Protein 5Z7R (pdb70)

Foldseek 3Di:
DDDDQWDWDQDQQEIEIEGEPVVQLSEDDPSNLVVLLVVLVVLLPDPSHQEYEYAYDDQAHGYAYHDCVVPVPDDDVRLLVQLVSLQVSLQSQLLRLHAYEYLTRHEQEQSRLLSRLSGDAYEYEQHHKYAYQAVVVVHFRRRQLLPSVCVQQNDVVSVVRRVVRDMDTPVVCCVSRSHVYYHHNVCRVVVVVVVVVVSVPDDRLVSSLVSNLCVVLVVDDVVVSVVSSVVSVVVVVVDPRVVVVVVCVVVVVD/DDDDQWDWDDDQQEIEIEGHPVVQQSEAEPVNLVNLLVVLVVQLVDPSRAEYEQAYPDQAHRYAYHDVVRVVPDDPVRLLVVLVSLLVSLLSQLLRLHAYEYLTRAEQEQSSLLSNLSGPAYEYEQRHKYAYQVVVVVDFRRRQLLPSVCVQQNPVVSVVRRVVRDMDTRVVCCVSRVHVYYHHNVCRVVVVVVVSVVSVVDDRLCSSLVSVLCVPLVVDDVVVSVVSVVVSVVVVVVDPSVVVVVVVVVVVVD/DDDDQWDWDDDQQEIEIEGEDVVQQSAAEPSNLVVLLVVLVVLLVDPSHQAYEQAYPDQAHGYAYHDCVVPPPDDPVRLLVVLVSLLVSLLSQLLRLHAYEYLGRHEQEQSRLLSNLSGPAYEYEQRHKYAYQVVVVVDFRRNQLVPRVCVQQNDVVSCVGRVVRDMDTDVVCCVSRVHVYYHHSVCRVVVVVVVRVVSVVADRLLSSLVSVLVVPLVVDDVVVSVVSVVVSVVVCVVDPSVVVVVVVCVVVVD

Radius of gyration: 26.19 Å; Cα contacts (8 Å, |Δi|>4): 1805; chains: 3; bounding box: 70×79×50 Å

InterPro domains:
  IPR001753 Enoyl-CoA hydratase/isomerase-like domain [PF00378] (10-255)
  IPR014748 Enoyl-CoA hydratase, C-terminal [G3DSA:1.10.12.10] (203-261)
  IPR018376 Enoyl-CoA hydratase/isomerase, conserved site [PS00166] (101-121)
  IPR029045 ClpP/crotonase-like domain superfamily [SSF52096] (2-254)

Organism: Clostridium acetobutylicum (strain ATCC 824 / DSM 792 / JCM 1419 / IAM 19013 / LMG 5710 / NBRC 13948 / NRRL B-527 / VKM B-1787 / 2291 / W) (NCBI:txid272562)

B-factor: mean 35.07, std 13.81, range [14.83, 110.27]

Secondary structure (DSSP, 8-state):
---SSEEEEEETTEEEEEE--GGGTT-B-HHHHHHHHHHHHHHHH-TT--EEEEEESTTTEEEE-B-HHHHTT--HHHHHHHHHHHHHHHHHHHH-SS-EEEEE-SEEETHHHHHHHTSSEEEEETT-EEE--GGGGT---SSSHHHHHHHHH-HHHHHHHHHH---EEHHHHHHTTS-S-EE-GGGHHHHHHHHHHHHHHS-HHHHHHHHHHHHHHTTS-HHHHHHHHHHHHHHHTTSHHHHHHHHHHHHHH-/---SSEEEEEETTEEEEEE--TTTTT-B-HHHHHHHHHHHHHHHT-TT--EEEEEESTTTEEE--B-HHHHTT--HHHHHHHHHHHHHHHHHHHH-SS-EEEEE-SEEETHHHHHHTTSSEEEEETT-EEE-GGGGGTS--SSSHHHHHHHHHHHHHHHHHHHH---EEHHHHHHTTSSSEEE-GGGHHHHHHHHHHHHHTS-HHHHHHHHHHHHHHTTS-HHHHHHHHHHHHHHHTTSHHHHHHHHHHHTT--/---SSEEEEEETTEEEEEE--TTTTT-B-HHHHHHHHHHHHHHHH-TT--EEEEEESSSSEEEE-B-SHHHHT--HHHHHHHHHHHHHHHHHHHH-SS-EEEEE-SEEETHHHHHHHTSSEEEEETT-EEE--GGGGTS---SSHHHHHHHHH-HHHHHHHHHH---EEHHHHHHHTS-SEEE-TTTHHHHHHHHHHHHHTS-HHHHHHHHHHHHHHTTS-HHHHHHHHHHHHHHHTTSHHHHHHHHHHHHHH-

GO terms:
  GO:0018812 3-hydroxyacyl-CoA dehydratase activity (F, EXP)

Structure (mmCIF, N/CA/C/O backbone):
data_5Z7R
#
_entry.id   5Z7R
#
_cell.length_a   78.673
_cell.length_b   78.673
_cell.length_c   210.703
_cell.angle_alpha   90.000
_cell.angle_beta   90.000
_cell.angle_gamma   120.000
#
_symmetry.space_group_name_H-M   'P 32 1 2'
#
loop_
_entity.id
_entity.type
_entity.pdbx_description
1 polymer 'Short-chain-enoyl-CoA hydratase'
2 water water
#
loop_
_atom_site.group_PDB
_atom_site.id
_atom_site.type_symbol
_atom_site.label_atom_id
_atom_site.label_alt_id
_atom_site.label_comp_id
_atom_site.label_asym_id
_atom_site.label_entity_id
_atom_site.label_seq_id
_atom_site.pdbx_PDB_ins_code
_atom_site.Cartn_x
_atom_site.Cartn_y
_atom_site.Cartn_z
_atom_site.occupancy
_atom_site.B_iso_or_equiv
_atom_site.auth_seq_id
_atom_site.auth_comp_id
_atom_site.auth_asym_id
_atom_site.auth_atom_id
_atom_site.pdbx_PDB_model_num
ATOM 1 N N . MET A 1 1 ? -36.645 2.549 -28.772 1.00 75.11 1 MET A N 1
ATOM 2 C CA . MET A 1 1 ? -35.189 2.790 -28.534 1.00 74.72 1 MET A CA 1
ATOM 3 C C . MET A 1 1 ? -34.829 2.442 -27.088 1.00 77.58 1 MET A C 1
ATOM 4 O O . MET A 1 1 ? -35.651 2.594 -26.177 1.00 75.26 1 MET A O 1
ATOM 9 N N . GLU A 1 2 ? -33.602 1.968 -26.889 1.00 78.67 2 GLU A N 1
ATOM 10 C CA . GLU A 1 2 ? -33.119 1.596 -25.562 1.00 81.22 2 GLU A CA 1
ATOM 11 C C . GLU A 1 2 ? -31.887 2.461 -25.266 1.00 73.46 2 GLU A C 1
ATOM 12 O O . GLU A 1 2 ? -31.079 2.715 -26.155 1.00 67.32 2 GLU A O 1
ATOM 18 N N . LEU A 1 3 ? -31.766 2.918 -24.018 1.00 68.17 3 LEU A N 1
ATOM 19 C CA . LEU A 1 3 ? -30.950 4.095 -23.678 1.00 62.02 3 LEU A CA 1
ATOM 20 C C . LEU A 1 3 ? -29.742 3.742 -22.855 1.00 57.45 3 LEU A C 1
ATOM 21 O O . LEU A 1 3 ? -29.900 3.111 -21.819 1.00 58.51 3 LEU A O 1
ATOM 26 N N . ASN A 1 4 ? -28.545 4.151 -23.269 1.00 54.33 4 ASN A N 1
ATOM 27 C CA . ASN A 1 4 ? -27.384 3.922 -22.404 1.00 59.35 4 ASN A CA 1
ATOM 28 C C . ASN A 1 4 ? -26.468 5.128 -22.179 1.00 60.80 4 ASN A C 1
ATOM 29 O O . ASN A 1 4 ? -25.332 4.981 -21.734 1.00 59.84 4 ASN A O 1
ATOM 34 N N . ASN A 1 5 ? -26.982 6.326 -22.466 1.00 61.29 5 ASN A N 1
ATOM 35 C CA . ASN A 1 5 ? -26.364 7.595 -22.025 1.00 52.16 5 ASN A CA 1
ATOM 36 C C . ASN A 1 5 ? -27.313 8.439 -21.128 1.00 44.15 5 ASN A C 1
ATOM 37 O O . ASN A 1 5 ? -26.876 9.363 -20.426 1.00 37.32 5 ASN A O 1
ATOM 42 N N . VAL A 1 6 ? -28.594 8.074 -21.118 1.00 41.71 6 VAL A N 1
ATOM 43 C CA . VAL A 1 6 ? -29.650 8.855 -20.486 1.00 40.88 6 VAL A CA 1
ATOM 44 C C . VAL A 1 6 ? -30.657 8.004 -19.728 1.00 41.00 6 VAL A C 1
ATOM 45 O O . VAL A 1 6 ? -31.306 7.150 -20.312 1.00 50.26 6 VAL A O 1
ATOM 49 N N . ILE A 1 7 ? -30.832 8.279 -18.447 1.00 39.41 7 ILE A N 1
ATOM 50 C CA . ILE A 1 7 ? -31.817 7.586 -17.654 1.00 41.21 7 ILE A CA 1
ATOM 51 C C . ILE A 1 7 ? -33.106 8.392 -17.594 1.00 39.82 7 ILE A C 1
ATOM 52 O O . ILE A 1 7 ? -33.057 9.604 -17.457 1.00 43.23 7 ILE A O 1
ATOM 57 N N . LEU A 1 8 ? -34.252 7.731 -17.653 1.00 37.78 8 LEU A N 1
ATOM 58 C CA . LEU A 1 8 ? -35.521 8.418 -17.500 1.00 39.15 8 LEU A CA 1
ATOM 59 C C . LEU A 1 8 ? -36.432 7.777 -16.457 1.00 42.31 8 LEU A C 1
ATOM 60 O O . LEU A 1 8 ? -36.780 6.604 -16.605 1.00 43.16 8 LEU A O 1
ATOM 65 N N . GLU A 1 9 ? -36.872 8.565 -15.461 1.00 43.67 9 GLU A N 1
ATOM 66 C CA . GLU A 1 9 ? -37.680 8.083 -14.327 1.00 43.83 9 GLU A CA 1
ATOM 67 C C . GLU A 1 9 ? -38.891 8.963 -14.067 1.00 47.70 9 GLU A C 1
ATOM 68 O O . GLU A 1 9 ? -38.851 10.146 -14.335 1.00 49.76 9 GLU A O 1
ATOM 74 N N . LYS A 1 10 ? -39.955 8.382 -13.528 1.00 49.63 10 LYS A N 1
ATOM 75 C CA . LYS A 1 10 ? -41.242 9.050 -13.387 1.00 54.80 10 LYS A CA 1
ATOM 76 C C . LYS A 1 10 ? -41.699 8.873 -11.935 1.00 60.87 10 LYS A C 1
ATOM 77 O O . LYS A 1 10 ? -41.947 7.760 -11.484 1.00 68.71 10 LYS A O 1
ATOM 83 N N . GLU A 1 11 ? -41.817 9.980 -11.214 1.00 64.22 11 GLU A N 1
ATOM 84 C CA . GLU A 1 11 ? -42.119 9.998 -9.786 1.00 63.89 11 GLU A CA 1
ATOM 85 C C . GLU A 1 11 ? -43.450 10.725 -9.575 1.00 61.66 11 GLU A C 1
ATOM 86 O O . GLU A 1 11 ? -43.487 11.933 -9.350 1.00 57.15 11 GLU A O 1
ATOM 92 N N . GLY A 1 12 ? -44.546 9.981 -9.668 1.00 63.70 12 GLY A N 1
ATOM 93 C CA . GLY A 1 12 ? -45.880 10.568 -9.578 1.00 64.63 12 GLY A CA 1
ATOM 94 C C . GLY A 1 12 ? -46.208 11.350 -10.841 1.00 65.89 12 GLY A C 1
ATOM 95 O O . GLY A 1 12 ? -46.701 10.787 -11.831 1.00 72.01 12 GLY A O 1
ATOM 96 N N . LYS A 1 13 ? -45.935 12.649 -10.822 1.00 56.58 13 LYS A N 1
ATOM 97 C CA . LYS A 1 13 ? -46.193 13.474 -11.991 1.00 53.89 13 LYS A CA 1
ATOM 98 C C . LYS A 1 13 ? -44.941 14.203 -12.485 1.00 47.01 13 LYS A C 1
ATOM 99 O O . LYS A 1 13 ? -45.035 15.068 -13.367 1.00 47.08 13 LYS A O 1
ATOM 105 N N . VAL A 1 14 ? -43.767 13.839 -11.972 1.00 40.36 14 VAL A N 1
ATOM 106 C CA . VAL A 1 14 ? -42.541 14.474 -12.456 1.00 42.83 14 VAL A CA 1
ATOM 107 C C . VAL A 1 14 ? -41.536 13.480 -13.008 1.00 43.56 14 VAL A C 1
ATOM 108 O O . VAL A 1 14 ? -41.302 12.440 -12.431 1.00 48.65 14 VAL A O 1
ATOM 112 N N . ALA A 1 15 ? -40.914 13.824 -14.121 1.00 40.56 15 ALA A N 1
ATOM 113 C CA . ALA A 1 15 ? -39.901 12.976 -14.683 1.00 38.34 15 ALA A CA 1
ATOM 114 C C . ALA A 1 15 ? -38.546 13.575 -14.457 1.00 38.24 15 ALA A C 1
ATOM 115 O O . ALA A 1 15 ? -38.340 14.761 -14.709 1.00 46.11 15 ALA A O 1
ATOM 117 N N . VAL A 1 16 ? -37.613 12.745 -14.009 1.00 35.09 16 VAL A N 1
ATOM 118 C CA . VAL A 1 16 ? -36.244 13.129 -13.851 1.00 32.12 16 VAL A CA 1
ATOM 119 C C . VAL A 1 16 ? -35.452 12.516 -14.985 1.00 31.94 16 VAL A C 1
ATOM 120 O O . VAL A 1 16 ? -35.538 11.320 -15.254 1.00 38.86 16 VAL A O 1
ATOM 124 N N . VAL A 1 17 ? -34.675 13.336 -15.649 1.00 30.74 17 VAL A N 1
ATOM 125 C CA . VAL A 1 17 ? -33.901 12.885 -16.764 1.00 29.12 17 VAL A CA 1
ATOM 126 C C . VAL A 1 17 ? -32.508 13.158 -16.332 1.00 30.33 17 VAL A C 1
ATOM 127 O O . VAL A 1 17 ? -32.206 14.257 -15.880 1.00 35.15 17 VAL A O 1
ATOM 131 N N . THR A 1 18 ? -31.656 12.159 -16.442 1.00 31.35 18 THR A N 1
ATOM 132 C CA . THR A 1 18 ? -30.298 12.278 -15.940 1.00 33.37 18 THR A CA 1
ATOM 133 C C . THR A 1 18 ? -29.385 11.863 -17.031 1.00 33.45 18 THR A C 1
ATOM 134 O O . THR A 1 18 ? -29.480 10.736 -17.521 1.00 39.05 18 THR A O 1
ATOM 138 N N . ILE A 1 19 ? -28.491 12.745 -17.421 1.00 33.99 19 ILE A N 1
ATOM 139 C CA . ILE A 1 19 ? -27.468 12.344 -18.362 1.00 39.69 19 ILE A CA 1
ATOM 140 C C . ILE A 1 19 ? -26.392 11.637 -17.568 1.00 42.35 19 ILE A C 1
ATOM 141 O O . ILE A 1 19 ? -25.910 12.163 -16.565 1.00 37.74 19 ILE A O 1
ATOM 146 N N . ASN A 1 20 ? -26.017 10.453 -18.056 1.00 46.54 20 ASN A N 1
ATOM 147 C CA . ASN A 1 20 ? -25.214 9.506 -17.301 1.00 45.84 20 ASN A CA 1
ATOM 148 C C . ASN A 1 20 ? -24.062 8.947 -18.129 1.00 43.60 20 ASN A C 1
ATOM 149 O O . ASN A 1 20 ? -24.154 7.838 -18.627 1.00 48.86 20 ASN A O 1
ATOM 154 N N . ARG A 1 21 ? -23.006 9.740 -18.309 1.00 42.41 21 ARG A N 1
ATOM 155 C CA . ARG A 1 21 ? -21.726 9.260 -18.862 1.00 42.13 21 ARG A CA 1
ATOM 156 C C . ARG A 1 21 ? -20.623 9.636 -17.892 1.00 42.81 21 ARG A C 1
ATOM 157 O O . ARG A 1 21 ? -19.782 10.482 -18.206 1.00 37.43 21 ARG A O 1
ATOM 165 N N . PRO A 1 22 ? -20.613 8.966 -16.715 1.00 50.69 22 PRO A N 1
ATOM 166 C CA . PRO A 1 22 ? -19.797 9.302 -15.543 1.00 54.42 22 PRO A CA 1
ATOM 167 C C . PRO A 1 22 ? -18.347 9.502 -15.880 1.00 54.74 22 PRO A C 1
ATOM 168 O O . PRO A 1 22 ? -17.739 10.464 -15.412 1.00 52.11 22 PRO A O 1
ATOM 172 N N . LYS A 1 23 ? -17.813 8.610 -16.707 1.00 56.64 23 LYS A N 1
ATOM 173 C CA . LYS A 1 23 ? -16.417 8.679 -17.105 1.00 56.85 23 LYS A CA 1
ATOM 174 C C . LYS A 1 23 ? -16.152 9.794 -18.112 1.00 52.70 23 LYS A C 1
ATOM 175 O O . LYS A 1 23 ? -15.023 10.279 -18.215 1.00 52.97 23 LYS A O 1
ATOM 181 N N . ALA A 1 24 ? -17.184 10.207 -18.850 1.00 48.42 24 ALA A N 1
ATOM 182 C CA . ALA A 1 24 ? -17.045 11.296 -19.817 1.00 46.55 24 ALA A CA 1
ATOM 183 C C . ALA A 1 24 ? -17.496 12.639 -19.231 1.00 45.81 24 ALA A C 1
ATOM 184 O O . ALA A 1 24 ? -17.554 13.640 -19.943 1.00 42.55 24 ALA A O 1
ATOM 186 N N . LEU A 1 25 ? -17.808 12.663 -17.940 1.00 43.33 25 LEU A N 1
ATOM 187 C CA . LEU A 1 25 ? -18.231 13.881 -17.290 1.00 45.46 25 LEU A CA 1
ATOM 188 C C . LEU A 1 25 ? -19.586 14.305 -17.849 1.00 44.41 25 LEU A C 1
ATOM 189 O O . LEU A 1 25 ? -19.859 15.494 -17.997 1.00 40.03 25 LEU A O 1
ATOM 194 N N . ASN A 1 26 ? -20.421 13.311 -18.149 1.00 43.79 26 ASN A N 1
ATOM 195 C CA . ASN A 1 26 ? -21.706 13.509 -18.803 1.00 42.50 26 ASN A CA 1
ATOM 196 C C . ASN A 1 26 ? -21.713 14.321 -20.114 1.00 44.68 26 ASN A C 1
ATOM 197 O O . ASN A 1 26 ? -22.755 14.921 -20.473 1.00 37.58 26 ASN A O 1
ATOM 202 N N . ALA A 1 27 ? -20.589 14.296 -20.845 1.00 44.77 27 ALA A N 1
ATOM 203 C CA . ALA A 1 27 ? -20.478 15.049 -22.111 1.00 48.08 27 ALA A CA 1
ATOM 204 C C . ALA A 1 27 ? -21.475 14.593 -23.170 1.00 47.28 27 ALA A C 1
ATOM 205 O O . ALA A 1 27 ? -21.965 13.442 -23.163 1.00 43.88 27 ALA A O 1
ATOM 207 N N . LEU A 1 28 ? -21.786 15.533 -24.059 1.00 47.16 28 LEU A N 1
ATOM 208 C CA . LEU A 1 28 ? -22.738 15.304 -25.138 1.00 49.71 28 LEU A CA 1
ATOM 209 C C . LEU A 1 28 ? -22.032 14.854 -26.398 1.00 48.85 28 LEU A C 1
ATOM 210 O O . LEU A 1 28 ? -21.058 15.466 -26.830 1.00 51.63 28 LEU A O 1
ATOM 215 N N . ASN A 1 29 ? -22.530 13.770 -26.970 1.00 47.17 29 ASN A N 1
ATOM 216 C CA . ASN A 1 29 ? -22.134 13.338 -28.302 1.00 45.83 29 ASN A CA 1
ATOM 217 C C . ASN A 1 29 ? -23.416 13.043 -29.042 1.00 42.55 29 ASN A C 1
ATOM 218 O O . ASN A 1 29 ? -24.507 13.154 -28.444 1.00 39.06 29 ASN A O 1
ATOM 223 N N . SER A 1 30 ? -23.297 12.677 -30.323 1.00 42.77 30 SER A N 1
ATOM 224 C CA . SER A 1 30 ? -24.477 12.456 -31.183 1.00 41.32 30 SER A CA 1
ATOM 225 C C . SER A 1 30 ? -25.460 11.421 -30.599 1.00 42.47 30 SER A C 1
ATOM 226 O O . SER A 1 30 ? -26.686 11.653 -30.623 1.00 42.55 30 SER A O 1
ATOM 229 N N . ASP A 1 31 ? -24.941 10.307 -30.055 1.00 39.12 31 ASP A N 1
ATOM 230 C CA . ASP A 1 31 ? -25.827 9.273 -29.493 1.00 40.76 31 ASP A CA 1
ATOM 231 C C . ASP A 1 31 ? -26.614 9.857 -28.331 1.00 38.24 31 ASP A C 1
ATOM 232 O O . ASP A 1 31 ? -27.797 9.535 -28.148 1.00 38.12 31 ASP A O 1
ATOM 237 N N . THR A 1 32 ? -25.954 10.708 -27.541 1.00 36.46 32 THR A N 1
ATOM 238 C CA . THR A 1 32 ? -26.595 11.342 -26.386 1.00 34.13 32 THR A CA 1
ATOM 239 C C . THR A 1 32 ? -27.696 12.310 -26.832 1.00 32.64 32 THR A C 1
ATOM 240 O O . THR A 1 32 ? -28.840 12.247 -26.341 1.00 33.21 32 THR A O 1
ATOM 244 N N . LEU A 1 33 ? -27.378 13.169 -27.793 1.00 33.55 33 LEU A N 1
ATOM 245 C CA . LEU A 1 33 ? -28.374 14.084 -28.328 1.00 33.56 33 LEU A CA 1
ATOM 246 C C . LEU A 1 33 ? -29.558 13.325 -28.893 1.00 37.01 33 LEU A C 1
ATOM 247 O O . LEU A 1 33 ? -30.735 13.683 -28.667 1.00 35.66 33 LEU A O 1
ATOM 252 N N . LYS A 1 34 ? -29.247 12.254 -29.619 1.00 44.07 34 LYS A N 1
ATOM 253 C CA . LYS A 1 34 ? -30.278 11.408 -30.212 1.00 46.56 34 LYS A CA 1
ATOM 254 C C . LYS A 1 34 ? -31.194 10.809 -29.143 1.00 41.71 34 LYS A C 1
ATOM 255 O O . LYS A 1 34 ? -32.417 10.901 -29.234 1.00 35.34 34 LYS A O 1
ATOM 261 N N . GLU A 1 35 ? -30.595 10.218 -28.113 1.00 41.23 35 GLU A N 1
ATOM 262 C CA . GLU A 1 35 ? -31.372 9.669 -27.004 1.00 42.21 35 GLU A CA 1
ATOM 263 C C . GLU A 1 35 ? -32.195 10.763 -26.280 1.00 39.16 35 GLU A C 1
ATOM 264 O O . GLU A 1 35 ? -33.327 10.524 -25.833 1.00 33.38 35 GLU A O 1
ATOM 270 N N . MET A 1 36 ? -31.636 11.972 -26.192 1.00 38.72 36 MET A N 1
ATOM 271 C CA . MET A 1 36 ? -32.305 13.084 -25.504 1.00 37.27 36 MET A CA 1
ATOM 272 C C . MET A 1 36 ? -33.593 13.418 -26.235 1.00 35.67 36 MET A C 1
ATOM 273 O O . MET A 1 36 ? -34.674 13.557 -25.633 1.00 35.01 36 MET A O 1
ATOM 278 N N . ASP A 1 37 ? -33.477 13.473 -27.550 1.00 34.77 37 ASP A N 1
ATOM 279 C CA . ASP A 1 37 ? -34.616 13.762 -28.411 1.00 35.88 37 ASP A CA 1
ATOM 280 C C . ASP A 1 37 ? -35.689 12.691 -28.266 1.00 36.95 37 ASP A C 1
ATOM 281 O O . ASP A 1 37 ? -36.908 12.979 -28.171 1.00 35.88 37 ASP A O 1
ATOM 286 N N . TYR A 1 38 ? -35.232 11.446 -28.185 1.00 36.69 38 TYR A N 1
ATOM 287 C CA . TYR A 1 38 ? -36.136 10.348 -27.954 1.00 36.72 38 TYR A CA 1
ATOM 288 C C . TYR A 1 38 ? -36.828 10.509 -26.586 1.00 38.30 38 TYR A C 1
ATOM 289 O O . TYR A 1 38 ? -38.081 10.353 -26.486 1.00 36.62 38 TYR A O 1
ATOM 298 N N . VAL A 1 39 ? -36.064 10.847 -25.534 1.00 37.58 39 VAL A N 1
ATOM 299 C CA . VAL A 1 39 ? -36.715 10.894 -24.209 1.00 36.28 39 VAL A CA 1
ATOM 300 C C . VAL A 1 39 ? -37.610 12.100 -24.173 1.00 33.19 39 VAL A C 1
ATOM 301 O O . VAL A 1 39 ? -38.708 12.024 -23.605 1.00 32.92 39 VAL A O 1
ATOM 305 N N . ILE A 1 40 ? -37.186 13.196 -24.814 1.00 29.80 40 ILE A N 1
ATOM 306 C CA . ILE A 1 40 ? -38.059 14.357 -24.867 1.00 30.17 40 ILE A CA 1
ATOM 307 C C . ILE A 1 40 ? -39.366 13.940 -25.518 1.00 29.90 40 ILE A C 1
ATOM 308 O O . ILE A 1 40 ? -40.441 14.176 -24.950 1.00 33.22 40 ILE A O 1
ATOM 313 N N . GLY A 1 41 ? -39.288 13.265 -26.664 1.00 30.43 41 GLY A N 1
ATOM 314 C CA . GLY A 1 41 ? -40.510 12.811 -27.344 1.00 32.26 41 GLY A CA 1
ATOM 315 C C . GLY A 1 41 ? -41.333 11.866 -26.488 1.00 34.10 41 GLY A C 1
ATOM 316 O O . GLY A 1 41 ? -42.595 11.893 -26.496 1.00 34.92 41 GLY A O 1
ATOM 317 N N . GLU A 1 42 ? -40.624 11.020 -25.750 1.00 33.29 42 GLU A N 1
ATOM 318 C CA . GLU A 1 42 ? -41.267 10.163 -24.743 1.00 36.41 42 GLU A CA 1
ATOM 319 C C . GLU A 1 42 ? -41.987 10.991 -23.675 1.00 35.22 42 GLU A C 1
ATOM 320 O O . GLU A 1 42 ? -43.125 10.702 -23.342 1.00 35.04 42 GLU A O 1
ATOM 326 N N . ILE A 1 43 ? -41.363 12.048 -23.152 1.00 35.46 43 ILE A N 1
ATOM 327 C CA . ILE A 1 43 ? -42.065 12.873 -22.144 1.00 34.66 43 ILE A CA 1
ATOM 328 C C . ILE A 1 43 ? -43.220 13.624 -22.792 1.00 35.84 43 ILE A C 1
ATOM 329 O O . ILE A 1 43 ? -44.285 13.801 -22.183 1.00 31.41 43 ILE A O 1
ATOM 334 N N . GLU A 1 44 ? -43.021 14.033 -24.044 1.00 39.23 44 GLU A N 1
ATOM 335 C CA . GLU A 1 44 ? -44.088 14.697 -24.783 1.00 42.75 44 GLU A CA 1
ATOM 336 C C . GLU A 1 44 ? -45.399 13.907 -24.747 1.00 44.02 44 GLU A C 1
ATOM 337 O O . GLU A 1 44 ? -46.444 14.483 -24.486 1.00 43.64 44 GLU A O 1
ATOM 343 N N . ASN A 1 45 ? -45.350 12.593 -24.974 1.00 49.01 45 ASN A N 1
ATOM 344 C CA . ASN A 1 45 ? -46.595 11.792 -25.050 1.00 49.37 45 ASN A CA 1
ATOM 345 C C . ASN A 1 45 ? -47.146 11.362 -23.700 1.00 46.12 45 ASN A C 1
ATOM 346 O O . ASN A 1 45 ? -48.299 10.931 -23.629 1.00 44.69 45 ASN A O 1
ATOM 351 N N . ASP A 1 46 ? -46.351 11.507 -22.636 1.00 43.40 46 ASP A N 1
ATOM 352 C CA . ASP A 1 46 ? -46.785 11.095 -21.301 1.00 41.91 46 ASP A CA 1
ATOM 353 C C . ASP A 1 46 ? -47.475 12.199 -20.508 1.00 42.63 46 ASP A C 1
ATOM 354 O O . ASP A 1 46 ? -46.828 13.020 -19.864 1.00 41.97 46 ASP A O 1
ATOM 359 N N . SER A 1 47 ? -48.802 12.185 -20.519 1.00 44.76 47 SER A N 1
ATOM 360 C CA . SER A 1 47 ? -49.575 13.236 -19.888 1.00 46.49 47 SER A CA 1
ATOM 361 C C . SER A 1 47 ? -49.626 13.096 -18.361 1.00 48.86 47 SER A C 1
ATOM 362 O O . SER A 1 47 ? -50.089 14.009 -17.676 1.00 47.12 47 SER A O 1
ATOM 365 N N . GLU A 1 48 ? -49.131 11.976 -17.827 1.00 51.01 48 GLU A N 1
ATOM 366 C CA . GLU A 1 48 ? -48.936 11.858 -16.384 1.00 53.28 48 GLU A CA 1
ATOM 367 C C . GLU A 1 48 ? -47.726 12.679 -15.926 1.00 52.40 48 GLU A C 1
ATOM 368 O O . GLU A 1 48 ? -47.659 13.088 -14.765 1.00 59.41 48 GLU A O 1
ATOM 374 N N . VAL A 1 49 ? -46.786 12.922 -16.841 1.00 47.17 49 VAL A N 1
ATOM 375 C CA . VAL A 1 49 ? -45.642 13.818 -16.602 1.00 42.55 49 VAL A CA 1
ATOM 376 C C . VAL A 1 49 ? -46.013 15.282 -16.802 1.00 39.99 49 VAL A C 1
ATOM 377 O O . VAL A 1 49 ? -46.355 15.691 -17.909 1.00 38.04 49 VAL A O 1
ATOM 381 N N . LEU A 1 50 ? -45.960 16.061 -15.727 1.00 39.25 50 LEU A N 1
ATOM 382 C CA . LEU A 1 50 ? -46.315 17.482 -15.774 1.00 36.17 50 LEU A CA 1
ATOM 383 C C . LEU A 1 50 ? -45.123 18.376 -15.440 1.00 33.64 50 LEU A C 1
ATOM 384 O O . LEU A 1 50 ? -45.258 19.588 -15.412 1.00 34.86 50 LEU A O 1
ATOM 389 N N . ALA A 1 51 ? -43.972 17.797 -15.147 1.00 29.01 51 ALA A N 1
ATOM 390 C CA . ALA A 1 51 ? -42.774 18.590 -15.050 1.00 29.55 51 ALA A CA 1
ATOM 391 C C . ALA A 1 51 ? -41.559 17.706 -15.229 1.00 28.75 51 ALA A C 1
ATOM 392 O O . ALA A 1 51 ? -41.648 16.478 -15.154 1.00 34.05 51 ALA A O 1
ATOM 394 N N . VAL A 1 52 ? -40.432 18.327 -15.520 1.00 25.50 52 VAL A N 1
ATOM 395 C CA . VAL A 1 52 ? -39.220 17.604 -15.815 1.00 26.78 52 VAL A CA 1
ATOM 396 C C . VAL A 1 52 ? -38.071 18.228 -15.055 1.00 28.74 52 VAL A C 1
ATOM 397 O O . VAL A 1 52 ? -38.009 19.450 -14.919 1.00 33.26 52 VAL A O 1
ATOM 401 N N . ILE A 1 53 ? -37.168 17.388 -14.573 1.00 29.35 53 ILE A N 1
ATOM 402 C CA . ILE A 1 53 ? -35.958 17.817 -13.971 1.00 30.34 53 ILE A CA 1
ATOM 403 C C . ILE A 1 53 ? -34.858 17.173 -14.753 1.00 31.13 53 ILE A C 1
ATOM 404 O O . ILE A 1 53 ? -34.847 15.981 -14.980 1.00 34.17 53 ILE A O 1
ATOM 409 N N . LEU A 1 54 ? -33.901 17.981 -15.128 1.00 32.04 54 LEU A N 1
ATOM 410 C CA . LEU A 1 54 ? -32.804 17.515 -15.879 1.00 30.76 54 LEU A CA 1
ATOM 411 C C . LEU A 1 54 ? -31.660 17.638 -14.992 1.00 32.38 54 LEU A C 1
ATOM 412 O O . LEU A 1 54 ? -31.420 18.712 -14.452 1.00 37.91 54 LEU A O 1
ATOM 417 N N . THR A 1 55 ? -30.889 16.583 -14.880 1.00 32.49 55 THR A N 1
ATOM 418 C CA . THR A 1 55 ? -29.602 16.727 -14.226 1.00 35.94 55 THR A CA 1
ATOM 419 C C . THR A 1 55 ? -28.596 15.782 -14.828 1.00 36.76 55 THR A C 1
ATOM 420 O O . THR A 1 55 ? -28.919 15.010 -15.717 1.00 33.59 55 THR A O 1
ATOM 424 N N . GLY A 1 56 ? -27.368 15.912 -14.359 1.00 38.18 56 GLY A N 1
ATOM 425 C CA . GLY A 1 56 ? -26.291 14.979 -14.662 1.00 41.65 56 GLY A CA 1
ATOM 426 C C . GLY A 1 56 ? -26.107 13.965 -13.536 1.00 42.67 56 GLY A C 1
ATOM 427 O O . GLY A 1 56 ? -26.827 13.996 -12.541 1.00 40.74 56 GLY A O 1
ATOM 428 N N . ALA A 1 57 ? -25.144 13.068 -13.708 1.00 43.95 57 ALA A N 1
ATOM 429 C CA . ALA A 1 57 ? -24.883 11.987 -12.757 1.00 43.30 57 ALA A CA 1
ATOM 430 C C . ALA A 1 57 ? -23.568 12.177 -12.015 1.00 40.56 57 ALA A C 1
ATOM 431 O O . ALA A 1 57 ? -22.587 12.750 -12.536 1.00 35.32 57 ALA A O 1
ATOM 433 N N . GLY A 1 58 ? -23.561 11.668 -10.787 1.00 38.69 58 GLY A N 1
ATOM 434 C CA . GLY A 1 58 ? -22.410 11.828 -9.930 1.00 38.80 58 GLY A CA 1
ATOM 435 C C . GLY A 1 58 ? -22.408 13.233 -9.394 1.00 39.96 58 GLY A C 1
ATOM 436 O O . GLY A 1 58 ? -23.417 13.990 -9.516 1.00 35.42 58 GLY A O 1
ATOM 437 N N . GLU A 1 59 ? -21.267 13.570 -8.812 1.00 40.13 59 GLU A N 1
ATOM 438 C CA . GLU A 1 59 ? -21.099 14.789 -8.037 1.00 45.19 59 GLU A CA 1
ATOM 439 C C . GLU A 1 59 ? -20.066 15.703 -8.657 1.00 44.83 59 GLU A C 1
ATOM 440 O O . GLU A 1 59 ? -19.786 16.755 -8.098 1.00 50.15 59 GLU A O 1
ATOM 446 N N . LYS A 1 60 ? -19.457 15.327 -9.774 1.00 45.51 60 LYS A N 1
ATOM 447 C CA . LYS A 1 60 ? -18.544 16.254 -10.399 1.00 43.12 60 LYS A CA 1
ATOM 448 C C . LYS A 1 60 ? -19.219 17.084 -11.523 1.00 43.61 60 LYS A C 1
ATOM 449 O O . LYS A 1 60 ? -18.898 18.280 -11.692 1.00 41.31 60 LYS A O 1
ATOM 455 N N . SER A 1 61 ? -20.139 16.482 -12.285 1.00 40.89 61 SER A N 1
ATOM 456 C CA . SER A 1 61 ? -20.603 17.107 -13.560 1.00 41.94 61 SER A CA 1
ATOM 457 C C . SER A 1 61 ? -22.074 17.122 -13.803 1.00 38.18 61 SER A C 1
ATOM 458 O O . SER A 1 61 ? -22.772 16.123 -13.579 1.00 33.86 61 SER A O 1
ATOM 461 N N . PHE A 1 62 ? -22.523 18.266 -14.311 1.00 38.38 62 PHE A N 1
ATOM 462 C CA . PHE A 1 62 ? -23.817 18.354 -14.955 1.00 35.71 62 PHE A CA 1
ATOM 463 C C . PHE A 1 62 ? -23.642 17.765 -16.367 1.00 35.89 62 PHE A C 1
ATOM 464 O O . PHE A 1 62 ? -24.080 16.657 -16.622 1.00 38.17 62 PHE A O 1
ATOM 472 N N . VAL A 1 63 ? -23.090 18.562 -17.253 1.00 34.07 63 VAL A N 1
ATOM 473 C CA . VAL A 1 63 ? -22.646 18.113 -18.535 1.00 31.48 63 VAL A CA 1
ATOM 474 C C . VAL A 1 63 ? -21.376 18.886 -18.826 1.00 31.05 63 VAL A C 1
ATOM 475 O O . VAL A 1 63 ? -21.400 20.084 -18.921 1.00 29.81 63 VAL A O 1
ATOM 479 N N . ALA A 1 64 ? -20.263 18.201 -18.950 1.00 32.84 64 ALA A N 1
ATOM 480 C CA . ALA A 1 64 ? -19.029 18.852 -19.318 1.00 40.26 64 ALA A CA 1
ATOM 481 C C . ALA A 1 64 ? -18.777 18.817 -20.814 1.00 41.53 64 ALA A C 1
ATOM 482 O O . ALA A 1 64 ? -18.070 17.966 -21.302 1.00 44.00 64 ALA A O 1
ATOM 484 N N . GLY A 1 65 ? -19.343 19.745 -21.547 1.00 42.24 65 GLY A N 1
ATOM 485 C CA . GLY A 1 65 ? -19.042 19.875 -22.953 1.00 41.99 65 GLY A CA 1
ATOM 486 C C . GLY A 1 65 ? -19.606 18.867 -23.930 1.00 41.43 65 GLY A C 1
ATOM 487 O O . GLY A 1 65 ? -20.547 18.160 -23.649 1.00 38.49 65 GLY A O 1
ATOM 488 N N . ALA A 1 66 ? -19.000 18.831 -25.103 1.00 42.90 66 ALA A N 1
ATOM 489 C CA . ALA A 1 66 ? -19.367 17.862 -26.114 1.00 47.20 66 ALA A CA 1
ATOM 490 C C . ALA A 1 66 ? -18.099 17.203 -26.635 1.00 46.37 66 ALA A C 1
ATOM 491 O O . ALA A 1 66 ? -17.008 17.789 -26.548 1.00 48.46 66 ALA A O 1
ATOM 493 N N . ASP A 1 67 ? -18.259 15.982 -27.144 1.00 45.63 67 ASP A N 1
ATOM 494 C CA . ASP A 1 67 ? -17.156 15.176 -27.686 1.00 44.87 67 ASP A CA 1
ATOM 495 C C . ASP A 1 67 ? -16.489 15.865 -28.888 1.00 43.25 67 ASP A C 1
ATOM 496 O O . ASP A 1 67 ? -17.072 16.001 -29.968 1.00 42.81 67 ASP A O 1
ATOM 501 N N . ILE A 1 68 ? -15.255 16.293 -28.679 1.00 44.47 68 ILE A N 1
ATOM 502 C CA . ILE A 1 68 ? -14.469 16.980 -29.697 1.00 46.14 68 ILE A CA 1
ATOM 503 C C . ILE A 1 68 ? -13.921 16.037 -30.779 1.00 46.81 68 ILE A C 1
ATOM 504 O O . ILE A 1 68 ? -13.488 16.501 -31.834 1.00 43.92 68 ILE A O 1
ATOM 509 N N . SER A 1 69 ? -13.933 14.729 -30.518 1.00 46.99 69 SER A N 1
ATOM 510 C CA . SER A 1 69 ? -13.508 13.738 -31.512 1.00 46.31 69 SER A CA 1
ATOM 511 C C . SER A 1 69 ? -14.482 13.672 -32.653 1.00 44.78 69 SER A C 1
ATOM 512 O O . SER A 1 69 ? -14.065 13.471 -33.797 1.00 40.66 69 SER A O 1
ATOM 515 N N . GLU A 1 70 ? -15.773 13.821 -32.354 1.00 41.34 70 GLU A N 1
ATOM 516 C CA . GLU A 1 70 ? -16.751 13.738 -33.409 1.00 46.28 70 GLU A CA 1
ATOM 517 C C . GLU A 1 70 ? -16.611 14.954 -34.298 1.00 48.13 70 GLU A C 1
ATOM 518 O O . GLU A 1 70 ? -16.946 14.891 -35.472 1.00 51.65 70 GLU A O 1
ATOM 524 N N . MET A 1 71 ? -16.061 16.038 -33.748 1.00 50.93 71 MET A N 1
ATOM 525 C CA . MET A 1 71 ? -16.056 17.362 -34.405 1.00 50.13 71 MET A CA 1
ATOM 526 C C . MET A 1 71 ? -14.801 17.729 -35.189 1.00 47.69 71 MET A C 1
ATOM 527 O O . MET A 1 71 ? -14.897 18.453 -36.193 1.00 46.60 71 MET A O 1
ATOM 532 N N . LYS A 1 72 ? -13.643 17.247 -34.738 1.00 43.95 72 LYS A N 1
ATOM 533 C CA . LYS A 1 72 ? -12.347 17.711 -35.228 1.00 47.75 72 LYS A CA 1
ATOM 534 C C . LYS A 1 72 ? -12.153 17.762 -36.744 1.00 50.76 72 LYS A C 1
ATOM 535 O O . LYS A 1 72 ? -11.372 18.601 -37.250 1.00 55.23 72 LYS A O 1
ATOM 541 N N . GLU A 1 73 ? -12.796 16.839 -37.461 1.00 47.13 73 GLU A N 1
ATOM 542 C CA . GLU A 1 73 ? -12.557 16.691 -38.895 1.00 45.69 73 GLU A CA 1
ATOM 543 C C . GLU A 1 73 ? -13.744 17.137 -39.706 1.00 43.20 73 GLU A C 1
ATOM 544 O O . GLU A 1 73 ? -13.725 17.028 -40.935 1.00 42.93 73 GLU A O 1
ATOM 550 N N . MET A 1 74 ? -14.772 17.646 -39.043 1.00 38.01 74 MET A N 1
ATOM 551 C CA . MET A 1 74 ? -15.919 18.171 -39.768 1.00 39.53 74 MET A CA 1
ATOM 552 C C . MET A 1 74 ? -15.535 19.339 -40.651 1.00 38.58 74 MET A C 1
ATOM 553 O O . MET A 1 74 ? -14.587 20.086 -40.373 1.00 38.09 74 MET A O 1
ATOM 558 N N . ASN A 1 75 ? -16.239 19.475 -41.750 1.00 37.71 75 ASN A N 1
ATOM 559 C CA . ASN A 1 75 ? -16.014 20.631 -42.586 1.00 41.60 75 ASN A CA 1
ATOM 560 C C . ASN A 1 75 ? -17.220 21.560 -42.480 1.00 40.07 75 ASN A C 1
ATOM 561 O O . ASN A 1 75 ? -18.198 21.246 -41.795 1.00 35.88 75 ASN A O 1
ATOM 566 N N . THR A 1 76 ? -17.137 22.668 -43.209 1.00 40.10 76 THR A N 1
ATOM 567 C CA . THR A 1 76 ? -18.101 23.748 -43.146 1.00 39.96 76 THR A CA 1
ATOM 568 C C . THR A 1 76 ? -19.528 23.250 -43.197 1.00 39.62 76 THR A C 1
ATOM 569 O O . THR A 1 76 ? -20.314 23.556 -42.304 1.00 39.68 76 THR A O 1
ATOM 573 N N . ILE A 1 77 ? -19.856 22.439 -44.187 1.00 37.42 77 ILE A N 1
ATOM 574 C CA . ILE A 1 77 ? -21.227 21.957 -44.348 1.00 41.31 77 ILE A CA 1
ATOM 575 C C . ILE A 1 77 ? -21.680 20.922 -43.289 1.00 38.59 77 ILE A C 1
ATOM 576 O O . ILE A 1 77 ? -22.866 20.781 -42.977 1.00 41.01 77 ILE A O 1
ATOM 581 N N . GLU A 1 78 ? -20.736 20.175 -42.774 1.00 33.90 78 GLU A N 1
ATOM 582 C CA . GLU A 1 78 ? -21.030 19.221 -41.772 1.00 33.76 78 GLU A CA 1
ATOM 583 C C . GLU A 1 78 ? -21.114 19.939 -40.400 1.00 32.35 78 GLU A C 1
ATOM 584 O O . GLU A 1 78 ? -22.027 19.658 -39.611 1.00 28.72 78 GLU A O 1
ATOM 590 N N . GLY A 1 79 ? -20.176 20.862 -40.135 1.00 29.90 79 GLY A N 1
ATOM 591 C CA . GLY A 1 79 ? -20.258 21.743 -38.969 1.00 31.31 79 GLY A CA 1
ATOM 592 C C . GLY A 1 79 ? -21.676 22.278 -38.855 1.00 31.67 79 GLY A C 1
ATOM 593 O O . GLY A 1 79 ? -22.427 22.001 -37.900 1.00 33.35 79 GLY A O 1
ATOM 594 N N . ARG A 1 80 ? -22.060 23.007 -39.878 1.00 32.48 80 ARG A N 1
ATOM 595 C CA . ARG A 1 80 ? -23.396 23.565 -39.951 1.00 32.37 80 ARG A CA 1
ATOM 596 C C . ARG A 1 80 ? -24.445 22.536 -39.558 1.00 32.42 80 ARG A C 1
ATOM 597 O O . ARG A 1 80 ? -25.254 22.835 -38.703 1.00 32.31 80 ARG A O 1
ATOM 605 N N . LYS A 1 81 ? -24.399 21.325 -40.129 1.00 35.27 81 LYS A N 1
ATOM 606 C CA . LYS A 1 81 ? -25.448 20.323 -39.889 1.00 36.31 81 LYS A CA 1
ATOM 607 C C . LYS A 1 81 ? -25.453 19.918 -38.430 1.00 35.02 81 LYS A C 1
ATOM 608 O O . LYS A 1 81 ? -26.510 19.806 -37.833 1.00 35.33 81 LYS A O 1
ATOM 614 N N . PHE A 1 82 ? -24.272 19.686 -37.867 1.00 35.42 82 PHE A N 1
ATOM 615 C CA . PHE A 1 82 ? -24.138 19.397 -36.442 1.00 36.46 82 PHE A CA 1
ATOM 616 C C . PHE A 1 82 ? -24.868 20.476 -35.607 1.00 33.09 82 PHE A C 1
ATOM 617 O O . PHE A 1 82 ? -25.809 20.165 -34.839 1.00 30.65 82 PHE A O 1
ATOM 625 N N . GLY A 1 83 ? -24.477 21.736 -35.817 1.00 28.29 83 GLY A N 1
ATOM 626 C CA . GLY A 1 83 ? -25.105 22.876 -35.138 1.00 25.52 83 GLY A CA 1
ATOM 627 C C . GLY A 1 83 ? -26.604 22.838 -35.176 1.00 25.46 83 GLY A C 1
ATOM 628 O O . GLY A 1 83 ? -27.263 22.981 -34.145 1.00 26.07 83 GLY A O 1
ATOM 629 N N . ILE A 1 84 ? -27.166 22.624 -36.360 1.00 25.80 84 ILE A N 1
ATOM 630 C CA . ILE A 1 84 ? -28.619 22.590 -36.528 1.00 27.27 84 ILE A CA 1
ATOM 631 C C . ILE A 1 84 ? -29.236 21.441 -35.729 1.00 28.32 84 ILE A C 1
ATOM 632 O O . ILE A 1 84 ? -30.308 21.574 -35.143 1.00 28.42 84 ILE A O 1
ATOM 637 N N . LEU A 1 85 ? -28.580 20.290 -35.720 1.00 34.63 85 LEU A N 1
ATOM 638 C CA . LEU A 1 85 ? -29.184 19.108 -35.082 1.00 35.06 85 LEU A CA 1
ATOM 639 C C . LEU A 1 85 ? -29.191 19.241 -33.561 1.00 31.20 85 LEU A C 1
ATOM 640 O O . LEU A 1 85 ? -30.197 18.968 -32.927 1.00 28.14 85 LEU A O 1
ATOM 645 N N . GLY A 1 86 ? -28.075 19.695 -32.999 1.00 30.43 86 GLY A N 1
ATOM 646 C CA . GLY A 1 86 ? -28.020 20.002 -31.572 1.00 31.73 86 GLY A CA 1
ATOM 647 C C . GLY A 1 86 ? -29.121 20.975 -31.198 1.00 31.67 86 GLY A C 1
ATOM 648 O O . GLY A 1 86 ? -30.033 20.647 -30.417 1.00 29.97 86 GLY A O 1
ATOM 649 N N . ASN A 1 87 ? -29.051 22.169 -31.804 1.00 31.14 87 ASN A N 1
ATOM 650 C CA . ASN A 1 87 ? -30.081 23.209 -31.619 1.00 27.84 87 ASN A CA 1
ATOM 651 C C . ASN A 1 87 ? -31.515 22.718 -31.781 1.00 26.96 87 ASN A C 1
ATOM 652 O O . ASN A 1 87 ? -32.439 23.144 -31.057 1.00 23.02 87 ASN A O 1
ATOM 657 N N . LYS A 1 88 ? -31.708 21.823 -32.735 1.00 26.14 88 LYS A N 1
ATOM 658 C CA . LYS A 1 88 ? -33.031 21.277 -32.911 1.00 29.83 88 LYS A CA 1
ATOM 659 C C . LYS A 1 88 ? -33.446 20.475 -31.660 1.00 29.52 88 LYS A C 1
ATOM 660 O O . LYS A 1 88 ? -34.589 20.536 -31.232 1.00 27.59 88 LYS A O 1
ATOM 666 N N . VAL A 1 89 ? -32.511 19.728 -31.084 1.00 28.37 89 VAL A N 1
ATOM 667 C CA . VAL A 1 89 ? -32.808 18.970 -29.879 1.00 30.49 89 VAL A CA 1
ATOM 668 C C . VAL A 1 89 ? -33.075 19.926 -28.703 1.00 26.81 89 VAL A C 1
ATOM 669 O O . VAL A 1 89 ? -34.069 19.831 -28.022 1.00 26.06 89 VAL A O 1
ATOM 673 N N . PHE A 1 90 ? -32.166 20.852 -28.485 1.00 27.63 90 PHE A N 1
ATOM 674 C CA . PHE A 1 90 ? -32.332 21.856 -27.409 1.00 26.93 90 PHE A CA 1
ATOM 675 C C . PHE A 1 90 ? -33.564 22.761 -27.532 1.00 26.15 90 PHE A C 1
ATOM 676 O O . PHE A 1 90 ? -34.192 23.092 -26.539 1.00 28.07 90 PHE A O 1
ATOM 684 N N . ARG A 1 91 ? -33.920 23.137 -28.757 1.00 27.69 91 ARG A N 1
ATOM 685 C CA . ARG A 1 91 ? -35.111 23.945 -28.999 1.00 27.69 91 ARG A CA 1
ATOM 686 C C . ARG A 1 91 ? -36.362 23.177 -28.664 1.00 29.34 91 ARG A C 1
ATOM 687 O O . ARG A 1 91 ? -37.355 23.772 -28.211 1.00 31.40 91 ARG A O 1
ATOM 695 N N . ARG A 1 92 ? -36.330 21.858 -28.874 1.00 30.38 92 ARG A N 1
ATOM 696 C CA . ARG A 1 92 ? -37.498 21.023 -28.583 1.00 30.54 92 ARG A CA 1
ATOM 697 C C . ARG A 1 92 ? -37.733 20.957 -27.076 1.00 28.37 92 ARG A C 1
ATOM 698 O O . ARG A 1 92 ? -38.887 20.970 -26.609 1.00 29.34 92 ARG A O 1
ATOM 706 N N . LEU A 1 93 ? -36.629 20.890 -26.341 1.00 25.06 93 LEU A N 1
ATOM 707 C CA . LEU A 1 93 ? -36.652 20.944 -24.896 1.00 26.75 93 LEU A CA 1
ATOM 708 C C . LEU A 1 93 ? -37.210 22.294 -24.390 1.00 27.57 93 LEU A C 1
ATOM 709 O O . LEU A 1 93 ? -38.072 22.334 -23.475 1.00 29.66 93 LEU A O 1
ATOM 714 N N . GLU A 1 94 ? -36.750 23.383 -25.012 1.00 25.65 94 GLU A N 1
ATOM 715 C CA . GLU A 1 94 ? -37.170 24.742 -24.612 1.00 24.21 94 GLU A CA 1
ATOM 716 C C . GLU A 1 94 ? -38.651 24.900 -24.794 1.00 24.35 94 GLU A C 1
ATOM 717 O O . GLU A 1 94 ? -39.322 25.486 -23.940 1.00 24.64 94 GLU A O 1
ATOM 723 N N . LEU A 1 95 ? -39.193 24.320 -25.871 1.00 27.32 95 LEU A N 1
ATOM 724 C CA . LEU A 1 95 ? -40.620 24.502 -26.199 1.00 28.15 95 LEU A CA 1
ATOM 725 C C . LEU A 1 95 ? -41.508 23.458 -25.569 1.00 30.79 95 LEU A C 1
ATOM 726 O O . LEU A 1 95 ? -42.750 23.615 -25.553 1.00 29.63 95 LEU A O 1
ATOM 731 N N . LEU A 1 96 ? -40.894 22.366 -25.100 1.00 31.59 96 LEU A N 1
ATOM 732 C CA . LEU A 1 96 ? -41.638 21.269 -24.470 1.00 32.65 96 LEU A CA 1
ATOM 733 C C . LEU A 1 96 ? -42.746 21.797 -23.588 1.00 30.27 96 LEU A C 1
ATOM 734 O O . LEU A 1 96 ? -42.510 22.603 -22.693 1.00 28.89 96 LEU A O 1
ATOM 739 N N . GLU A 1 97 ? -43.952 21.313 -23.795 1.00 30.93 97 GLU A N 1
ATOM 740 C CA . GLU A 1 97 ? -45.096 21.839 -23.076 1.00 32.92 97 GLU A CA 1
ATOM 741 C C . GLU A 1 97 ? -45.243 21.430 -21.596 1.00 30.59 97 GLU A C 1
ATOM 742 O O . GLU A 1 97 ? -46.229 21.724 -20.983 1.00 32.50 97 GLU A O 1
ATOM 748 N N . LYS A 1 98 ? -44.252 20.797 -21.008 1.00 31.79 98 LYS A N 1
ATOM 749 C CA . LYS A 1 98 ? -44.133 20.770 -19.550 1.00 34.12 98 LYS A CA 1
ATOM 750 C C . LYS A 1 98 ? -42.897 21.582 -19.147 1.00 31.69 98 LYS A C 1
ATOM 751 O O . LYS A 1 98 ? -41.916 21.594 -19.861 1.00 34.12 98 LYS A O 1
ATOM 757 N N . PRO A 1 99 ? -42.923 22.223 -17.978 1.00 28.99 99 PRO A N 1
ATOM 758 C CA . PRO A 1 99 ? -41.795 22.967 -17.460 1.00 28.09 99 PRO A CA 1
ATOM 759 C C . PRO A 1 99 ? -40.604 22.094 -17.198 1.00 31.20 99 PRO A C 1
ATOM 760 O O . PRO A 1 99 ? -40.772 20.981 -16.707 1.00 32.73 99 PRO A O 1
ATOM 764 N N . VAL A 1 100 ? -39.401 22.567 -17.517 1.00 30.12 100 VAL A N 1
ATOM 765 C CA . VAL A 1 100 ? -38.242 21.791 -17.223 1.00 30.15 100 VAL A CA 1
ATOM 766 C C . VAL A 1 100 ? -37.197 22.577 -16.455 1.00 32.98 100 VAL A C 1
ATOM 767 O O . VAL A 1 100 ? -36.869 23.707 -16.798 1.00 28.92 100 VAL A O 1
ATOM 771 N N . ILE A 1 101 ? -36.716 21.924 -15.384 1.00 29.96 101 ILE A N 1
ATOM 772 C CA . ILE A 1 101 ? -35.836 22.484 -14.410 1.00 28.88 101 ILE A CA 1
ATOM 773 C C . ILE A 1 101 ? -34.511 21.792 -14.608 1.00 29.44 101 ILE A C 1
ATOM 774 O O . ILE A 1 101 ? -34.441 20.547 -14.550 1.00 33.76 101 ILE A O 1
ATOM 779 N N . ALA A 1 102 ? -33.472 22.574 -14.845 1.00 26.15 102 ALA A N 1
ATOM 780 C CA . ALA A 1 102 ? -32.118 22.073 -14.809 1.00 26.69 102 ALA A CA 1
ATOM 781 C C . ALA A 1 102 ? -31.558 22.099 -13.367 1.00 31.51 102 ALA A C 1
ATOM 782 O O . ALA A 1 102 ? -31.387 23.186 -12.767 1.00 31.44 102 ALA A O 1
ATOM 784 N N . ALA A 1 103 ? -31.261 20.921 -12.817 1.00 30.12 103 ALA A N 1
ATOM 785 C CA . ALA A 1 103 ? -30.539 20.851 -11.564 1.00 30.65 103 ALA A CA 1
ATOM 786 C C . ALA A 1 103 ? -29.075 20.709 -11.878 1.00 30.25 103 ALA A C 1
ATOM 787 O O . ALA A 1 103 ? -28.555 19.627 -12.115 1.00 31.35 103 ALA A O 1
ATOM 789 N N . VAL A 1 104 ? -28.392 21.832 -11.900 1.00 31.90 104 VAL A N 1
ATOM 790 C CA . VAL A 1 104 ? -27.027 21.827 -12.358 1.00 33.54 104 VAL A CA 1
ATOM 791 C C . VAL A 1 104 ? -26.222 21.443 -11.151 1.00 36.53 104 VAL A C 1
ATOM 792 O O . VAL A 1 104 ? -26.071 22.223 -10.195 1.00 41.92 104 VAL A O 1
ATOM 796 N N . ASN A 1 105 ? -25.726 20.219 -11.201 1.00 35.74 105 ASN A N 1
ATOM 797 C CA . ASN A 1 105 ? -25.056 19.606 -10.064 1.00 34.62 105 ASN A CA 1
ATOM 798 C C . ASN A 1 105 ? -23.559 19.707 -10.152 1.00 32.15 105 ASN A C 1
ATOM 799 O O . ASN A 1 105 ? -22.858 19.213 -9.300 1.00 30.43 105 ASN A O 1
ATOM 804 N N . GLY A 1 106 ? -23.036 20.372 -11.163 1.00 34.51 106 GLY A N 1
ATOM 805 C CA . GLY A 1 106 ? -21.582 20.425 -11.272 1.00 33.29 106 GLY A CA 1
ATOM 806 C C . GLY A 1 106 ? -21.178 21.109 -12.534 1.00 34.40 106 GLY A C 1
ATOM 807 O O . GLY A 1 106 ? -21.833 22.039 -12.951 1.00 35.82 106 GLY A O 1
ATOM 808 N N . PHE A 1 107 ? -20.098 20.658 -13.144 1.00 37.34 107 PHE A N 1
ATOM 809 C CA . PHE A 1 107 ? -19.619 21.273 -14.385 1.00 39.59 107 PHE A CA 1
ATOM 810 C C . PHE A 1 107 ? -20.745 21.426 -15.418 1.00 34.88 107 PHE A C 1
ATOM 811 O O . PHE A 1 107 ? -21.554 20.504 -15.650 1.00 32.08 107 PHE A O 1
ATOM 819 N N . ALA A 1 108 ? -20.800 22.612 -16.014 1.00 32.82 108 ALA A N 1
ATOM 820 C CA . ALA A 1 108 ? -21.747 22.913 -17.096 1.00 31.17 108 ALA A CA 1
ATOM 821 C C . ALA A 1 108 ? -21.097 23.812 -18.133 1.00 31.03 108 ALA A C 1
ATOM 822 O O . ALA A 1 108 ? -21.262 25.017 -18.101 1.00 29.90 108 ALA A O 1
ATOM 824 N N . LEU A 1 109 ? -20.363 23.215 -19.063 1.00 31.88 109 LEU A N 1
ATOM 825 C CA . LEU A 1 109 ? -19.596 23.975 -20.016 1.00 32.35 109 LEU A CA 1
ATOM 826 C C . LEU A 1 109 ? -20.027 23.687 -21.465 1.00 31.51 109 LEU A C 1
ATOM 827 O O . LEU A 1 109 ? -20.515 22.596 -21.792 1.00 31.10 109 LEU A O 1
ATOM 832 N N . GLY A 1 110 ? -19.892 24.709 -22.306 1.00 28.85 110 GLY A N 1
ATOM 833 C CA . GLY A 1 110 ? -20.132 24.599 -23.727 1.00 28.66 110 GLY A CA 1
ATOM 834 C C . GLY A 1 110 ? -21.516 24.055 -23.929 1.00 28.48 110 GLY A C 1
ATOM 835 O O . GLY A 1 110 ? -22.469 24.625 -23.393 1.00 31.29 110 GLY A O 1
ATOM 836 N N . GLY A 1 111 ? -21.639 22.939 -24.653 1.00 25.15 111 GLY A N 1
ATOM 837 C CA . GLY A 1 111 ? -22.939 22.289 -24.819 1.00 24.68 111 GLY A CA 1
ATOM 838 C C . GLY A 1 111 ? -23.742 22.067 -23.535 1.00 25.92 111 GLY A C 1
ATOM 839 O O . GLY A 1 111 ? -24.973 21.925 -23.565 1.00 24.80 111 GLY A O 1
ATOM 840 N N . GLY A 1 112 ? -23.050 21.998 -22.394 1.00 27.78 112 GLY A N 1
ATOM 841 C CA . GLY A 1 112 ? -23.711 21.738 -21.128 1.00 26.40 112 GLY A CA 1
ATOM 842 C C . GLY A 1 112 ? -24.341 22.961 -20.527 1.00 25.98 112 GLY A C 1
ATOM 843 O O . GLY A 1 112 ? -25.422 22.894 -19.944 1.00 27.60 112 GLY A O 1
ATOM 844 N N . CYS A 1 113 ? -23.643 24.080 -20.645 1.00 26.90 113 CYS A N 1
ATOM 845 C CA . CYS A 1 113 ? -24.232 25.378 -20.406 1.00 26.21 113 CYS A CA 1
ATOM 846 C C . CYS A 1 113 ? -25.433 25.560 -21.314 1.00 24.47 113 CYS A C 1
ATOM 847 O O . CYS A 1 113 ? -26.533 25.911 -20.861 1.00 22.24 113 CYS A O 1
ATOM 850 N N . GLU A 1 114 ? -25.247 25.229 -22.595 1.00 25.22 114 GLU A N 1
ATOM 851 C CA . GLU A 1 114 ? -26.321 25.412 -23.601 1.00 23.95 114 GLU A CA 1
ATOM 852 C C . GLU A 1 114 ? -27.531 24.574 -23.316 1.00 23.18 114 GLU A C 1
ATOM 853 O O . GLU A 1 114 ? -28.654 25.064 -23.459 1.00 23.79 114 GLU A O 1
ATOM 859 N N . ILE A 1 115 ? -27.363 23.336 -22.845 1.00 22.86 115 ILE A N 1
ATOM 860 C CA . ILE A 1 115 ? -28.556 22.558 -22.549 1.00 23.17 115 ILE A CA 1
ATOM 861 C C . ILE A 1 115 ? -29.294 23.129 -21.350 1.00 22.35 115 ILE A C 1
ATOM 862 O O . ILE A 1 115 ? -30.535 23.180 -21.316 1.00 23.98 115 ILE A O 1
ATOM 867 N N . ALA A 1 116 ? -28.540 23.577 -20.360 1.00 23.50 116 ALA A N 1
ATOM 868 C CA . ALA A 1 116 ? -29.136 24.120 -19.142 1.00 23.25 116 ALA A CA 1
ATOM 869 C C . ALA A 1 116 ? -29.927 25.401 -19.493 1.00 24.47 116 ALA A C 1
ATOM 870 O O . ALA A 1 116 ? -31.048 25.608 -18.996 1.00 23.55 116 ALA A O 1
ATOM 872 N N . MET A 1 117 ? -29.366 26.223 -20.388 1.00 26.14 117 MET A N 1
ATOM 873 C CA . MET A 1 117 ? -30.041 27.482 -20.829 1.00 24.12 117 MET A CA 1
ATOM 874 C C . MET A 1 117 ? -31.285 27.206 -21.627 1.00 24.97 117 MET A C 1
ATOM 875 O O . MET A 1 117 ? -32.123 28.094 -21.795 1.00 25.52 117 MET A O 1
ATOM 880 N N . SER A 1 118 ? -31.428 25.962 -22.084 1.00 24.72 118 SER A N 1
ATOM 881 C CA . SER A 1 118 ? -32.576 25.555 -22.861 1.00 24.86 118 SER A CA 1
ATOM 882 C C . SER A 1 118 ? -33.695 25.032 -22.017 1.00 25.56 118 SER A C 1
ATOM 883 O O . SER A 1 118 ? -34.743 24.720 -22.547 1.00 29.08 118 SER A O 1
ATOM 886 N N . CYS A 1 119 ? -33.507 24.926 -20.707 1.00 26.87 119 CYS A N 1
ATOM 887 C CA . CYS A 1 119 ? -34.634 24.646 -19.791 1.00 27.08 119 CYS A CA 1
ATOM 888 C C . CYS A 1 119 ? -35.327 25.921 -19.286 1.00 26.50 119 CYS A C 1
ATOM 889 O O . CYS A 1 119 ? -34.792 27.028 -19.369 1.00 28.67 119 CYS A O 1
ATOM 892 N N . ASP A 1 120 ? -36.524 25.753 -18.769 1.00 24.74 120 ASP A N 1
ATOM 893 C CA . ASP A 1 120 ? -37.271 26.843 -18.189 1.00 26.45 120 ASP A CA 1
ATOM 894 C C . ASP A 1 120 ? -36.580 27.563 -16.986 1.00 26.18 120 ASP A C 1
ATOM 895 O O . ASP A 1 120 ? -36.461 28.787 -16.984 1.00 22.80 120 ASP A O 1
ATOM 900 N N . ILE A 1 121 ? -36.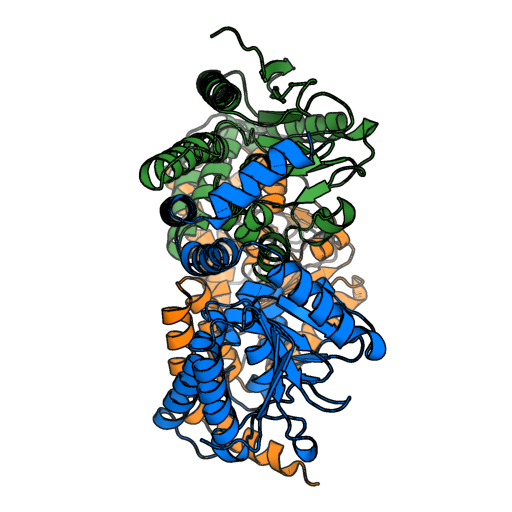125 26.775 -15.996 1.00 26.36 121 ILE A N 1
ATOM 901 C CA . ILE A 1 121 ? -35.592 27.234 -14.725 1.00 25.70 121 ILE A CA 1
ATOM 902 C C . ILE A 1 121 ? -34.247 26.567 -14.461 1.00 27.92 121 ILE A C 1
ATOM 903 O O . ILE A 1 121 ? -34.109 25.351 -14.593 1.00 32.47 121 ILE A O 1
ATOM 908 N N . ARG A 1 122 ? -33.247 27.346 -14.102 1.00 27.03 122 ARG A N 1
ATOM 909 C CA . ARG A 1 122 ? -31.965 26.793 -13.723 1.00 27.09 122 ARG A CA 1
ATOM 910 C C . ARG A 1 122 ? -31.759 27.025 -12.229 1.00 31.67 122 ARG A C 1
ATOM 911 O O . ARG A 1 122 ? -32.090 28.093 -11.665 1.00 30.04 122 ARG A O 1
ATOM 919 N N . ILE A 1 123 ? -31.162 26.014 -11.616 1.00 32.09 123 ILE A N 1
ATOM 920 C CA . ILE A 1 123 ? -30.861 25.985 -10.213 1.00 33.77 123 ILE A CA 1
ATOM 921 C C . ILE A 1 123 ? -29.546 25.233 -10.144 1.00 33.24 123 ILE A C 1
ATOM 922 O O . ILE A 1 123 ? -29.280 24.372 -10.971 1.00 35.80 123 ILE A O 1
ATOM 927 N N . ALA A 1 124 ? -28.678 25.607 -9.233 1.00 33.06 124 ALA A N 1
ATOM 928 C CA . ALA A 1 124 ? -27.338 25.053 -9.247 1.00 36.17 124 ALA A CA 1
ATOM 929 C C . ALA A 1 124 ? -26.909 24.689 -7.848 1.00 39.13 124 ALA A C 1
ATOM 930 O O . ALA A 1 124 ? -27.493 25.199 -6.880 1.00 38.22 124 ALA A O 1
ATOM 932 N N . SER A 1 125 ? -25.886 23.826 -7.758 1.00 38.80 125 SER A N 1
ATOM 933 C CA . SER A 1 125 ? -25.222 23.517 -6.486 1.00 38.02 125 SER A CA 1
ATOM 934 C C . SER A 1 125 ? -23.919 24.297 -6.383 1.00 38.51 125 SER A C 1
ATOM 935 O O . SER A 1 125 ? -23.277 24.602 -7.388 1.00 37.38 125 SER A O 1
ATOM 938 N N . SER A 1 126 ? -23.537 24.641 -5.156 1.00 35.74 126 SER A N 1
ATOM 939 C CA . SER A 1 126 ? -22.501 25.662 -4.954 1.00 39.04 126 SER A CA 1
ATOM 940 C C . SER A 1 126 ? -21.189 25.300 -5.639 1.00 35.34 126 SER A C 1
ATOM 941 O O . SER A 1 126 ? -20.347 26.157 -5.850 1.00 37.27 126 SER A O 1
ATOM 944 N N . ASN A 1 127 ? -21.023 24.022 -5.961 1.00 33.87 127 ASN A N 1
ATOM 945 C CA . ASN A 1 127 ? -19.876 23.530 -6.737 1.00 32.91 127 ASN A CA 1
ATOM 946 C C . ASN A 1 127 ? -19.963 23.773 -8.246 1.00 31.62 127 ASN A C 1
ATOM 947 O O . ASN A 1 127 ? -18.943 23.750 -8.913 1.00 28.17 127 ASN A O 1
ATOM 952 N N . ALA A 1 128 ? -21.158 24.027 -8.780 1.00 31.83 128 ALA A N 1
ATOM 953 C CA . ALA A 1 128 ? -21.299 24.175 -10.236 1.00 33.53 128 ALA A CA 1
ATOM 954 C C . ALA A 1 128 ? -20.392 25.255 -10.791 1.00 33.35 128 ALA A C 1
ATOM 955 O O . ALA A 1 128 ? -20.000 26.170 -10.088 1.00 33.25 128 ALA A O 1
ATOM 957 N N . ARG A 1 129 ? -20.005 25.075 -12.052 1.00 36.58 129 ARG A N 1
ATOM 958 C CA . ARG A 1 129 ? -19.326 26.101 -12.853 1.00 36.78 129 ARG A CA 1
ATOM 959 C C . ARG A 1 129 ? -20.002 26.249 -14.219 1.00 33.84 129 ARG A C 1
ATOM 960 O O . ARG A 1 129 ? -20.531 25.285 -14.762 1.00 30.70 129 ARG A O 1
ATOM 968 N N . PHE A 1 130 ? -19.982 27.455 -14.775 1.00 33.83 130 PHE A N 1
ATOM 969 C CA . PHE A 1 130 ? -20.615 27.715 -16.075 1.00 32.39 130 PHE A CA 1
ATOM 970 C C . PHE A 1 130 ? -19.604 28.353 -16.976 1.00 30.50 130 PHE A C 1
ATOM 971 O O . PHE A 1 130 ? -18.708 29.036 -16.514 1.00 31.03 130 PHE A O 1
ATOM 979 N N . GLY A 1 131 ? -19.762 28.117 -18.271 1.00 30.52 131 GLY A N 1
ATOM 980 C CA . GLY A 1 131 ? -18.813 28.625 -19.254 1.00 31.68 131 GLY A CA 1
ATOM 981 C C . GLY A 1 131 ? -19.076 28.176 -20.666 1.00 29.42 131 GLY A C 1
ATOM 982 O O . GLY A 1 131 ? -19.919 27.306 -20.910 1.00 26.82 131 GLY A O 1
ATOM 983 N N . GLN A 1 132 ? -18.337 28.805 -21.576 1.00 30.52 132 GLN A N 1
ATOM 984 C CA . GLN A 1 132 ? -18.432 28.568 -23.024 1.00 31.14 132 GLN A CA 1
ATOM 985 C C . GLN A 1 132 ? -17.018 28.523 -23.569 1.00 30.00 132 GLN A C 1
ATOM 986 O O . GLN A 1 132 ? -16.497 29.530 -24.007 1.00 31.21 132 GLN A O 1
ATOM 992 N N . PRO A 1 133 ? -16.395 27.335 -23.584 1.00 30.39 133 PRO A N 1
ATOM 993 C CA . PRO A 1 133 ? -14.983 27.276 -23.979 1.00 29.70 133 PRO A CA 1
ATOM 994 C C . PRO A 1 133 ? -14.748 27.466 -25.484 1.00 30.08 133 PRO A C 1
ATOM 995 O O . PRO A 1 133 ? -13.582 27.629 -25.927 1.00 32.53 133 PRO A O 1
ATOM 999 N N . GLU A 1 134 ? -15.840 27.479 -26.251 1.00 28.60 134 GLU A N 1
ATOM 1000 C CA . GLU A 1 134 ? -15.787 27.198 -27.695 1.00 28.60 134 GLU A CA 1
ATOM 1001 C C . GLU A 1 134 ? -14.705 27.954 -28.449 1.00 29.08 134 GLU A C 1
ATOM 1002 O O . GLU A 1 134 ? -13.935 27.360 -29.190 1.00 31.26 134 GLU A O 1
ATOM 1008 N N . VAL A 1 135 ? -14.590 29.249 -28.218 1.00 30.15 135 VAL A N 1
ATOM 1009 C CA . VAL A 1 135 ? -13.630 30.061 -28.969 1.00 30.95 135 VAL A CA 1
ATOM 1010 C C . VAL A 1 135 ? -12.147 29.685 -28.723 1.00 30.40 135 VAL A C 1
ATOM 1011 O O . VAL A 1 135 ? -11.258 29.982 -29.545 1.00 28.62 135 VAL A O 1
ATOM 1015 N N . GLY A 1 136 ? -11.864 29.040 -27.593 1.00 32.20 136 GLY A N 1
ATOM 1016 C CA . GLY A 1 136 ? -10.530 28.442 -27.396 1.00 34.56 136 GLY A CA 1
ATOM 1017 C C . GLY A 1 136 ? -10.227 27.309 -28.380 1.00 35.10 136 GLY A C 1
ATOM 1018 O O . GLY A 1 136 ? -9.060 27.016 -28.658 1.00 34.15 136 GLY A O 1
ATOM 1019 N N . LEU A 1 137 ? -11.291 26.669 -28.875 1.00 34.84 137 LEU A N 1
ATOM 1020 C CA . LEU A 1 137 ? -11.217 25.566 -29.845 1.00 37.56 137 LEU A CA 1
ATOM 1021 C C . LEU A 1 137 ? -11.468 25.994 -31.321 1.00 38.04 137 LEU A C 1
ATOM 1022 O O . LEU A 1 137 ? -11.631 25.152 -32.213 1.00 39.65 137 LEU A O 1
ATOM 1027 N N . GLY A 1 138 ? -11.468 27.300 -31.575 1.00 34.86 138 GLY A N 1
ATOM 1028 C CA . GLY A 1 138 ? -11.629 27.821 -32.910 1.00 31.31 138 GLY A CA 1
ATOM 1029 C C . GLY A 1 138 ? -13.030 27.703 -33.451 1.00 29.71 138 GLY A C 1
ATOM 1030 O O . GLY A 1 138 ? -13.221 27.785 -34.655 1.00 29.46 138 GLY A O 1
ATOM 1031 N N . ILE A 1 139 ? -13.997 27.533 -32.555 1.00 29.42 139 ILE A N 1
ATOM 1032 C CA . ILE A 1 139 ? -15.414 27.579 -32.900 1.00 29.51 139 ILE A CA 1
ATOM 1033 C C . ILE A 1 139 ? -16.226 28.556 -32.042 1.00 30.68 139 ILE A C 1
ATOM 1034 O O . ILE A 1 139 ? -15.821 28.932 -30.952 1.00 32.84 139 ILE A O 1
ATOM 1039 N N . THR A 1 140 ? -17.399 28.938 -32.554 1.00 31.45 140 THR A N 1
ATOM 1040 C CA . THR A 1 140 ? -18.399 29.654 -31.773 1.00 31.24 140 THR A CA 1
ATOM 1041 C C . THR A 1 140 ? -19.197 28.600 -31.046 1.00 28.76 140 THR A C 1
ATOM 1042 O O . THR A 1 140 ? -19.168 27.452 -31.432 1.00 27.05 140 THR A O 1
ATOM 1046 N N . PRO A 1 141 ? -19.945 29.007 -30.028 1.00 27.70 141 PRO A N 1
ATOM 1047 C CA . PRO A 1 141 ? -20.962 28.126 -29.518 1.00 28.52 141 PRO A CA 1
ATOM 1048 C C . PRO A 1 141 ? -21.800 27.572 -30.676 1.00 27.37 141 PRO A C 1
ATOM 1049 O O . PRO A 1 141 ? -22.048 28.281 -31.629 1.00 31.00 141 PRO A O 1
ATOM 1053 N N . GLY A 1 142 ? -22.197 26.308 -30.576 1.00 26.00 142 GLY A N 1
ATOM 1054 C CA . GLY A 1 142 ? -22.876 25.565 -31.642 1.00 24.70 142 GLY A CA 1
ATOM 1055 C C . GLY A 1 142 ? -24.253 25.049 -31.287 1.00 24.86 142 GLY A C 1
ATOM 1056 O O . GLY A 1 142 ? -24.979 24.615 -32.161 1.00 26.10 142 GLY A O 1
ATOM 1057 N N . PHE A 1 143 ? -24.659 25.113 -30.027 1.00 26.14 143 PHE A N 1
ATOM 1058 C CA . PHE A 1 143 ? -25.998 24.626 -29.630 1.00 27.20 143 PHE A CA 1
ATOM 1059 C C . PHE A 1 143 ? -26.812 25.716 -28.922 1.00 26.72 143 PHE A C 1
ATOM 1060 O O . PHE A 1 143 ? -27.582 25.428 -27.992 1.00 25.23 143 PHE A O 1
ATOM 1068 N N . GLY A 1 144 ? -26.644 26.960 -29.363 1.00 25.43 144 GLY A N 1
ATOM 1069 C CA . GLY A 1 144 ? -27.510 28.047 -28.953 1.00 25.61 144 GLY A CA 1
ATOM 1070 C C . GLY A 1 144 ? -26.788 29.066 -28.104 1.00 26.76 144 GLY A C 1
ATOM 1071 O O . GLY A 1 144 ? -27.311 30.128 -27.843 1.00 28.89 144 GLY A O 1
ATOM 1072 N N . GLY A 1 145 ? -25.563 28.780 -27.720 1.00 26.68 145 GLY A N 1
ATOM 1073 C CA . GLY A 1 145 ? -24.849 29.632 -26.767 1.00 28.18 145 GLY A CA 1
ATOM 1074 C C . GLY A 1 145 ? -24.882 31.114 -27.091 1.00 27.92 145 GLY A C 1
ATOM 1075 O O . GLY A 1 145 ? -25.080 31.935 -26.182 1.00 25.89 145 GLY A O 1
ATOM 1076 N N . THR A 1 146 ? -24.693 31.450 -28.376 1.00 26.19 146 THR A N 1
ATOM 1077 C CA . THR A 1 146 ? -24.547 32.831 -28.845 1.00 22.99 146 THR A CA 1
ATOM 1078 C C . THR A 1 146 ? -25.852 33.577 -28.722 1.00 23.17 146 THR A C 1
ATOM 1079 O O . THR A 1 146 ? -25.880 34.790 -28.817 1.00 25.24 146 THR A O 1
ATOM 1083 N N . GLN A 1 147 ? -26.941 32.847 -28.529 1.00 21.91 147 GLN A N 1
ATOM 1084 C CA . GLN A 1 147 ? -28.242 33.450 -28.465 1.00 20.82 147 GLN A CA 1
ATOM 1085 C C . GLN A 1 147 ? -28.869 33.421 -27.071 1.00 21.83 147 GLN A C 1
ATOM 1086 O O . GLN A 1 147 ? -29.502 34.410 -26.640 1.00 23.37 147 GLN A O 1
ATOM 1092 N N . ARG A 1 148 ? -28.747 32.286 -26.389 1.00 19.85 148 ARG A N 1
ATOM 1093 C CA . ARG A 1 148 ? -29.427 32.106 -25.149 1.00 20.50 148 ARG A CA 1
ATOM 1094 C C . ARG A 1 148 ? -28.689 32.882 -24.003 1.00 21.10 148 ARG A C 1
ATOM 1095 O O . ARG A 1 148 ? -29.319 33.484 -23.151 1.00 20.75 148 ARG A O 1
ATOM 1103 N N . LEU A 1 149 ? -27.371 32.896 -23.998 1.00 20.45 149 LEU A N 1
ATOM 1104 C CA . LEU A 1 149 ? -26.679 33.475 -22.865 1.00 21.39 149 LEU A CA 1
ATOM 1105 C C . LEU A 1 149 ? -27.034 34.983 -22.755 1.00 21.61 149 LEU A C 1
ATOM 1106 O O . LEU A 1 149 ? -27.501 35.443 -21.726 1.00 19.84 149 LEU A O 1
ATOM 1111 N N . SER A 1 150 ? -26.864 35.716 -23.858 1.00 21.82 150 SER A N 1
ATOM 1112 C CA . SER A 1 150 ? -27.111 37.146 -23.882 1.00 21.56 150 SER A CA 1
ATOM 1113 C C . SER A 1 150 ? -28.560 37.436 -23.534 1.00 22.10 150 SER A C 1
ATOM 1114 O O . SER A 1 150 ? -28.867 38.402 -22.822 1.00 24.36 150 SER A O 1
ATOM 1117 N N . ARG A 1 151 ? -29.457 36.577 -23.981 1.00 21.95 151 ARG A N 1
ATOM 1118 C CA . ARG A 1 151 ? -30.866 36.720 -23.601 1.00 21.63 151 ARG A CA 1
ATOM 1119 C C . ARG A 1 151 ? -31.085 36.523 -22.119 1.00 22.23 151 ARG A C 1
ATOM 1120 O O . ARG A 1 151 ? -31.989 37.112 -21.570 1.00 19.82 151 ARG A O 1
ATOM 1128 N N . LEU A 1 152 ? -30.283 35.668 -21.485 1.00 24.12 152 LEU A N 1
ATOM 1129 C CA . LEU A 1 152 ? -30.491 35.347 -20.079 1.00 24.68 152 LEU A CA 1
ATOM 1130 C C . LEU A 1 152 ? -29.683 36.287 -19.168 1.00 23.42 152 LEU A C 1
ATOM 1131 O O . LEU A 1 152 ? -30.174 36.701 -18.126 1.00 23.70 152 LEU A O 1
ATOM 1136 N N . VAL A 1 153 ? -28.457 36.628 -19.527 1.00 22.92 153 VAL A N 1
ATOM 1137 C CA . VAL A 1 153 ? -27.623 37.391 -18.596 1.00 22.83 153 VAL A CA 1
ATOM 1138 C C . VAL A 1 153 ? -27.261 38.790 -19.113 1.00 22.67 153 VAL A C 1
ATOM 1139 O O . VAL A 1 153 ? -26.456 39.501 -18.500 1.00 22.72 153 VAL A O 1
ATOM 1143 N N . GLY A 1 154 ? -27.802 39.175 -20.261 1.00 22.40 154 GLY A N 1
ATOM 1144 C CA . GLY A 1 154 ? -27.500 40.481 -20.844 1.00 22.30 154 GLY A CA 1
ATOM 1145 C C . GLY A 1 154 ? -26.293 40.398 -21.736 1.00 23.79 154 GLY A C 1
ATOM 1146 O O . GLY A 1 154 ? -25.488 39.488 -21.635 1.00 24.53 154 GLY A O 1
ATOM 1147 N N . MET A 1 155 ? -26.153 41.359 -22.629 1.00 26.98 155 MET A N 1
ATOM 1148 C CA . MET A 1 155 ? -25.043 41.370 -23.549 1.00 28.88 155 MET A CA 1
ATOM 1149 C C . MET A 1 155 ? -23.661 41.556 -22.932 1.00 28.00 155 MET A C 1
ATOM 1150 O O . MET A 1 155 ? -22.705 40.890 -23.332 1.00 25.96 155 MET A O 1
ATOM 1155 N N . GLY A 1 156 ? -23.541 42.453 -21.971 1.00 26.57 156 GLY A N 1
ATOM 1156 C CA . GLY A 1 156 ? -22.240 42.679 -21.353 1.00 26.50 156 GLY A CA 1
ATOM 1157 C C . GLY A 1 156 ? -21.591 41.398 -20.908 1.00 26.15 156 GLY A C 1
ATOM 1158 O O . GLY A 1 156 ? -20.433 41.155 -21.208 1.00 25.98 156 GLY A O 1
ATOM 1159 N N . MET A 1 157 ? -22.341 40.560 -20.211 1.00 27.15 157 MET A N 1
ATOM 1160 C CA . MET A 1 157 ? -21.762 39.380 -19.574 1.00 27.92 157 MET A CA 1
ATOM 1161 C C . MET A 1 157 ? -21.603 38.210 -20.543 1.00 27.74 157 MET A C 1
ATOM 1162 O O . MET A 1 157 ? -20.590 37.502 -20.498 1.00 28.61 157 MET A O 1
ATOM 1167 N N . ALA A 1 158 ? -22.603 37.989 -21.398 1.00 27.20 158 ALA A N 1
ATOM 1168 C CA . ALA A 1 158 ? -22.538 36.942 -22.406 1.00 24.02 158 ALA A CA 1
ATOM 1169 C C . ALA A 1 158 ? -21.318 37.173 -23.289 1.00 26.05 158 ALA A C 1
ATOM 1170 O O . ALA A 1 158 ? -20.539 36.232 -23.536 1.00 27.41 158 ALA A O 1
ATOM 1172 N N . LYS A 1 159 ? -21.112 38.414 -23.729 1.00 23.70 159 LYS A N 1
ATOM 1173 C CA . LYS A 1 159 ? -19.981 38.701 -24.569 1.00 25.95 159 LYS A CA 1
ATOM 1174 C C . LYS A 1 159 ? -18.647 38.458 -23.884 1.00 26.99 159 LYS A C 1
ATOM 1175 O O . LYS A 1 159 ? -17.690 37.972 -24.496 1.00 24.27 159 LYS A O 1
ATOM 1181 N N . GLN A 1 160 ? -18.568 38.808 -22.608 1.00 31.27 160 GLN A N 1
ATOM 1182 C CA . GLN A 1 160 ? -17.332 38.569 -21.864 1.00 31.92 160 GLN A CA 1
ATOM 1183 C C . GLN A 1 160 ? -17.062 37.076 -21.709 1.00 29.84 160 GLN A C 1
ATOM 1184 O O . GLN A 1 160 ? -15.944 36.619 -21.873 1.00 29.49 160 GLN A O 1
ATOM 1190 N N . LEU A 1 161 ? -18.100 36.329 -21.375 1.00 29.10 161 LEU A N 1
ATOM 1191 C CA . LEU A 1 161 ? -17.970 34.894 -21.200 1.00 28.62 161 LEU A CA 1
ATOM 1192 C C . LEU A 1 161 ? -17.560 34.183 -22.496 1.00 27.05 161 LEU A C 1
ATOM 1193 O O . LEU A 1 161 ? -16.701 33.315 -22.474 1.00 29.64 161 LEU A O 1
ATOM 1198 N N . ILE A 1 162 ? -18.159 34.557 -23.615 1.00 26.87 162 ILE A N 1
ATOM 1199 C CA . ILE A 1 162 ? -17.868 33.909 -24.900 1.00 24.97 162 ILE A CA 1
ATOM 1200 C C . ILE A 1 162 ? -16.566 34.353 -25.546 1.00 24.40 162 ILE A C 1
ATOM 1201 O O . ILE A 1 162 ? -15.842 33.525 -26.084 1.00 24.69 162 ILE A O 1
ATOM 1206 N N . PHE A 1 163 ? -16.241 35.635 -25.494 1.00 26.22 163 PHE A N 1
ATOM 1207 C CA . PHE A 1 163 ? -14.968 36.085 -26.045 1.00 27.25 163 PHE A CA 1
ATOM 1208 C C . PHE A 1 163 ? -13.783 35.627 -25.222 1.00 29.29 163 PHE A C 1
ATOM 1209 O O . PHE A 1 163 ? -12.758 35.297 -25.808 1.00 33.69 163 PHE A O 1
ATOM 1217 N N . THR A 1 164 ? -13.882 35.629 -23.888 1.00 29.76 164 THR A N 1
ATOM 1218 C CA . THR A 1 164 ? -12.770 35.145 -23.029 1.00 30.57 164 THR A CA 1
ATOM 1219 C C . THR A 1 164 ? -12.718 33.632 -22.914 1.00 33.68 164 THR A C 1
ATOM 1220 O O . THR A 1 164 ? -11.636 33.070 -22.794 1.00 34.59 164 THR A O 1
ATOM 1224 N N . ALA A 1 165 ? -13.889 32.991 -22.905 1.00 34.46 165 ALA A N 1
ATOM 1225 C CA . ALA A 1 165 ? -14.018 31.530 -22.695 1.00 35.11 165 ALA A CA 1
ATOM 1226 C C . ALA A 1 165 ? -13.698 31.049 -21.280 1.00 35.00 165 ALA A C 1
ATOM 1227 O O . ALA A 1 165 ? -13.502 29.863 -21.071 1.00 39.65 165 ALA A O 1
ATOM 1229 N N . GLN A 1 166 ? -13.656 31.957 -20.313 1.00 36.07 166 GLN A N 1
ATOM 1230 C CA . GLN A 1 166 ? -13.301 31.618 -18.938 1.00 35.09 166 GLN A CA 1
ATOM 1231 C C . GLN A 1 166 ? -14.553 31.269 -18.215 1.00 32.56 166 GLN A C 1
ATOM 1232 O O . GLN A 1 166 ? -15.613 31.732 -18.597 1.00 31.25 166 GLN A O 1
ATOM 1238 N N . ASN A 1 167 ? -14.429 30.456 -17.168 1.00 30.44 167 ASN A N 1
ATOM 1239 C CA . ASN A 1 167 ? -15.588 29.940 -16.449 1.00 33.63 167 ASN A CA 1
ATOM 1240 C C . ASN A 1 167 ? -15.941 30.817 -15.279 1.00 32.90 167 ASN A C 1
ATOM 1241 O O . ASN A 1 167 ? -15.173 31.672 -14.903 1.00 33.39 167 ASN A O 1
ATOM 1246 N N . ILE A 1 168 ? -17.119 30.597 -14.717 1.00 30.79 168 ILE A N 1
ATOM 1247 C CA . ILE A 1 168 ? -17.543 31.325 -13.554 1.00 33.34 168 ILE A CA 1
ATOM 1248 C C . ILE A 1 168 ? -18.129 30.334 -12.573 1.00 34.46 168 ILE A C 1
ATOM 1249 O O . ILE A 1 168 ? -18.615 29.275 -12.982 1.00 29.42 168 ILE A O 1
ATOM 1254 N N . LYS A 1 169 ? -18.086 30.686 -11.288 1.00 34.61 169 LYS A N 1
ATOM 1255 C CA . LYS A 1 169 ? -18.636 29.828 -10.248 1.00 35.61 169 LYS A CA 1
ATOM 1256 C C . LYS A 1 169 ? -20.097 30.100 -10.069 1.00 33.52 169 LYS A C 1
ATOM 1257 O O . LYS A 1 169 ? -20.639 31.122 -10.510 1.00 33.87 169 LYS A O 1
ATOM 1263 N N . ALA A 1 170 ? -20.737 29.195 -9.356 1.00 32.86 170 ALA A N 1
ATOM 1264 C CA . ALA A 1 170 ? -22.174 29.255 -9.176 1.00 32.05 170 ALA A CA 1
ATOM 1265 C C . ALA A 1 170 ? -22.653 30.562 -8.568 1.00 29.72 170 ALA A C 1
ATOM 1266 O O . ALA A 1 170 ? -23.816 30.953 -8.795 1.00 25.61 170 ALA A O 1
ATOM 1268 N N . ASP A 1 171 ? -21.772 31.220 -7.803 1.00 29.86 171 ASP A N 1
ATOM 1269 C CA . ASP A 1 171 ? -22.125 32.489 -7.133 1.00 33.56 171 ASP A CA 1
ATOM 1270 C C . ASP A 1 171 ? -22.184 33.658 -8.130 1.00 31.44 171 ASP A C 1
ATOM 1271 O O . ASP A 1 171 ? -23.105 34.454 -8.069 1.00 28.18 171 ASP A O 1
ATOM 1276 N N . GLU A 1 172 ? -21.208 33.730 -9.039 1.00 32.81 172 GLU A N 1
ATOM 1277 C CA . GLU A 1 172 ? -21.271 34.648 -10.173 1.00 34.96 172 GLU A CA 1
ATOM 1278 C C . GLU A 1 172 ? -22.492 34.336 -11.006 1.00 32.35 172 GLU A C 1
ATOM 1279 O O . GLU A 1 172 ? -23.176 35.237 -11.502 1.00 29.65 172 GLU A O 1
ATOM 1285 N N . ALA A 1 173 ? -22.755 33.047 -11.176 1.00 31.71 173 ALA A N 1
ATOM 1286 C CA . ALA A 1 173 ? -23.859 32.652 -12.026 1.00 32.01 173 ALA A CA 1
ATOM 1287 C C . ALA A 1 173 ? -25.186 33.156 -11.480 1.00 30.89 173 ALA A C 1
ATOM 1288 O O . ALA A 1 173 ? -26.038 33.582 -12.255 1.00 31.11 173 ALA A O 1
ATOM 1290 N N . LEU A 1 174 ? -25.371 33.106 -10.165 1.00 29.82 174 LEU A N 1
ATOM 1291 C CA . LEU A 1 174 ? -26.614 33.610 -9.568 1.00 30.14 174 LEU A CA 1
ATOM 1292 C C . LEU A 1 174 ? -26.648 35.124 -9.695 1.00 30.36 174 LEU A C 1
ATOM 1293 O O . LEU A 1 174 ? -27.651 35.686 -10.081 1.00 28.91 174 LEU A O 1
ATOM 1298 N N . ARG A 1 175 ? -25.537 35.781 -9.392 1.00 30.75 175 ARG A N 1
ATOM 1299 C CA . ARG A 1 175 ? -25.465 37.225 -9.512 1.00 31.48 175 ARG A CA 1
ATOM 1300 C C . ARG A 1 175 ? -25.962 37.744 -10.861 1.00 30.75 175 ARG A C 1
ATOM 1301 O O . ARG A 1 175 ? -26.714 38.720 -10.932 1.00 28.38 175 ARG A O 1
ATOM 1309 N N . ILE A 1 176 ? -25.577 37.086 -11.944 1.00 30.38 176 ILE A N 1
ATOM 1310 C CA . ILE A 1 176 ? -25.974 37.594 -13.258 1.00 28.21 176 ILE A CA 1
ATOM 1311 C C . ILE A 1 176 ? -27.286 37.041 -13.772 1.00 26.56 176 ILE A C 1
ATOM 1312 O O . ILE A 1 176 ? -27.668 37.327 -14.908 1.00 29.24 176 ILE A O 1
ATOM 1317 N N . GLY A 1 177 ? -27.990 36.275 -12.936 1.00 23.84 177 GLY A N 1
ATOM 1318 C CA . GLY A 1 177 ? -29.273 35.688 -13.308 1.00 21.85 177 GLY A CA 1
ATOM 1319 C C . GLY A 1 177 ? -29.192 34.417 -14.163 1.00 21.01 177 GLY A C 1
ATOM 1320 O O . GLY A 1 177 ? -30.213 33.893 -14.556 1.00 20.08 177 GLY A O 1
ATOM 1321 N N . LEU A 1 178 ? -28.001 33.913 -14.460 1.00 20.09 178 LEU A N 1
ATOM 1322 C CA . LEU A 1 178 ? -27.891 32.658 -15.208 1.00 22.04 178 LEU A CA 1
ATOM 1323 C C . LEU A 1 178 ? -28.678 31.569 -14.509 1.00 24.45 178 LEU A C 1
ATOM 1324 O O . LEU A 1 178 ? -29.403 30.775 -15.155 1.00 22.72 178 LEU A O 1
ATOM 1329 N N . VAL A 1 179 ? -28.536 31.539 -13.167 1.00 26.65 179 VAL A N 1
ATOM 1330 C CA . VAL A 1 179 ? -29.381 30.690 -12.321 1.00 26.69 179 VAL A CA 1
ATOM 1331 C C . VAL A 1 179 ? -30.262 31.501 -11.388 1.00 27.65 179 VAL A C 1
ATOM 1332 O O . VAL A 1 179 ? -29.922 32.637 -11.077 1.00 26.59 179 VAL A O 1
ATOM 1336 N N . ASN A 1 180 ? -31.381 30.877 -10.983 1.00 28.58 180 ASN A N 1
ATOM 1337 C CA . ASN A 1 180 ? -32.333 31.378 -10.015 1.00 30.11 180 ASN A CA 1
ATOM 1338 C C . ASN A 1 180 ? -31.998 31.077 -8.543 1.00 33.17 180 ASN A C 1
ATOM 1339 O O . ASN A 1 180 ? -32.500 31.738 -7.658 1.00 30.79 180 ASN A O 1
ATOM 1344 N N . LYS A 1 181 ? -31.197 30.049 -8.279 1.00 38.22 181 LYS A N 1
ATOM 1345 C CA . LYS A 1 181 ? -30.812 29.685 -6.909 1.00 36.05 181 LYS A CA 1
ATOM 1346 C C . LYS A 1 181 ? -29.528 28.901 -6.852 1.00 34.05 181 LYS A C 1
ATOM 1347 O O . LYS A 1 181 ? -29.170 28.155 -7.769 1.00 32.53 181 LYS A O 1
ATOM 1353 N N . VAL A 1 182 ? -28.831 29.067 -5.748 1.00 35.49 182 VAL A N 1
ATOM 1354 C CA . VAL A 1 182 ? -27.698 28.211 -5.416 1.00 37.72 182 VAL A CA 1
ATOM 1355 C C . VAL A 1 182 ? -28.039 27.559 -4.072 1.00 36.07 182 VAL A C 1
ATOM 1356 O O . VAL A 1 182 ? -28.609 28.207 -3.203 1.00 37.93 182 VAL A O 1
ATOM 1360 N N . VAL A 1 183 ? -27.810 26.248 -3.991 1.00 37.72 183 VAL A N 1
ATOM 1361 C CA . VAL A 1 183 ? -27.945 25.425 -2.778 1.00 35.02 183 VAL A CA 1
ATOM 1362 C C . VAL A 1 183 ? -26.697 24.564 -2.725 1.00 35.83 183 VAL A C 1
ATOM 1363 O O . VAL A 1 183 ? -25.870 24.631 -3.640 1.00 34.00 183 VAL A O 1
ATOM 1367 N N . GLU A 1 184 ? -26.533 23.788 -1.653 1.00 37.76 184 GLU A N 1
ATOM 1368 C CA . GLU A 1 184 ? -25.385 22.887 -1.536 1.00 37.35 184 GLU A CA 1
ATOM 1369 C C . GLU A 1 184 ? -25.725 21.598 -2.250 1.00 32.90 184 GLU A C 1
ATOM 1370 O O . GLU A 1 184 ? -26.905 21.280 -2.415 1.00 32.97 184 GLU A O 1
ATOM 1376 N N . PRO A 1 185 ? -24.710 20.835 -2.681 1.00 30.41 185 PRO A N 1
ATOM 1377 C CA . PRO A 1 185 ? -25.003 19.532 -3.300 1.00 29.89 185 PRO A CA 1
ATOM 1378 C C . PRO A 1 185 ? -26.127 18.783 -2.605 1.00 33.06 185 PRO A C 1
ATOM 1379 O O . PRO A 1 185 ? -27.146 18.469 -3.236 1.00 36.94 185 PRO A O 1
ATOM 1383 N N . SER A 1 186 ? -26.013 18.576 -1.301 1.00 31.61 186 SER A N 1
ATOM 1384 C CA . SER A 1 186 ? -26.976 17.756 -0.617 1.00 32.89 186 SER A CA 1
ATOM 1385 C C . SER A 1 186 ? -28.427 18.225 -0.757 1.00 35.32 186 SER A C 1
ATOM 1386 O O . SER A 1 186 ? -29.340 17.393 -0.654 1.00 36.83 186 SER A O 1
ATOM 1389 N N . GLU A 1 187 ? -28.650 19.536 -0.950 1.00 36.19 187 GLU A N 1
ATOM 1390 C CA . GLU A 1 187 ? -29.996 20.103 -1.099 1.00 34.53 187 GLU A CA 1
ATOM 1391 C C . GLU A 1 187 ? -30.550 20.132 -2.566 1.00 33.93 187 GLU A C 1
ATOM 1392 O O . GLU A 1 187 ? -31.755 20.267 -2.773 1.00 33.43 187 GLU A O 1
ATOM 1398 N N . LEU A 1 188 ? -29.688 20.019 -3.571 1.00 33.09 188 LEU A N 1
ATOM 1399 C CA . LEU A 1 188 ? -30.101 20.245 -4.987 1.00 35.05 188 LEU A CA 1
ATOM 1400 C C . LEU A 1 188 ? -31.407 19.568 -5.473 1.00 37.81 188 LEU A C 1
ATOM 1401 O O . LEU A 1 188 ? -32.366 20.231 -5.888 1.00 39.00 188 LEU A O 1
ATOM 1406 N N . MET A 1 189 ? -31.458 18.250 -5.420 1.00 39.03 189 MET A N 1
ATOM 1407 C CA . MET A 1 189 ? -32.618 17.544 -5.933 1.00 38.39 189 MET A CA 1
ATOM 1408 C C . MET A 1 189 ? -33.864 17.791 -5.108 1.00 41.05 189 MET A C 1
ATOM 1409 O O . MET A 1 189 ? -34.970 17.806 -5.663 1.00 41.01 189 MET A O 1
ATOM 1414 N N . ASN A 1 190 ? -33.716 17.960 -3.794 1.00 40.56 190 ASN A N 1
ATOM 1415 C CA . ASN A 1 190 ? -34.883 18.320 -2.982 1.00 42.72 190 ASN A CA 1
ATOM 1416 C C . ASN A 1 190 ? -35.353 19.665 -3.451 1.00 39.31 190 ASN A C 1
ATOM 1417 O O . ASN A 1 190 ? -36.565 19.854 -3.630 1.00 41.39 190 ASN A O 1
ATOM 1422 N N . THR A 1 191 ? -34.428 20.607 -3.648 1.00 33.25 191 THR A N 1
ATOM 1423 C CA . THR A 1 191 ? -34.881 21.934 -4.083 1.00 37.12 191 THR A CA 1
ATOM 1424 C C . THR A 1 191 ? -35.652 21.843 -5.431 1.00 35.15 191 THR A C 1
ATOM 1425 O O . THR A 1 191 ? -36.802 22.294 -5.509 1.00 31.77 191 THR A O 1
ATOM 1429 N N . ALA A 1 192 ? -35.026 21.231 -6.449 1.00 32.81 192 ALA A N 1
ATOM 1430 C CA . ALA A 1 192 ? -35.684 20.935 -7.735 1.00 31.80 192 ALA A CA 1
ATOM 1431 C C . ALA A 1 192 ? -37.052 20.292 -7.589 1.00 33.51 192 ALA A C 1
ATOM 1432 O O . ALA A 1 192 ? -38.019 20.727 -8.241 1.00 30.47 192 ALA A O 1
ATOM 1434 N N . LYS A 1 193 ? -37.137 19.269 -6.723 1.00 35.12 193 LYS A N 1
ATOM 1435 C CA . LYS A 1 193 ? -38.359 18.492 -6.555 1.00 34.67 193 LYS A CA 1
ATOM 1436 C C . LYS A 1 193 ? -39.409 19.297 -5.884 1.00 36.17 193 LYS A C 1
ATOM 1437 O O . LYS A 1 193 ? -40.584 19.142 -6.200 1.00 33.52 193 LYS A O 1
ATOM 1443 N N . GLU A 1 194 ? -39.021 20.178 -4.965 1.00 38.21 194 GLU A N 1
ATOM 1444 C CA . GLU A 1 194 ? -40.041 21.017 -4.350 1.00 40.35 194 GLU A CA 1
ATOM 1445 C C . GLU A 1 194 ? -40.510 22.095 -5.327 1.00 37.16 194 GLU A C 1
ATOM 1446 O O . GLU A 1 194 ? -41.713 22.378 -5.403 1.00 34.81 194 GLU A O 1
ATOM 1452 N N . ILE A 1 195 ? -39.606 22.636 -6.146 1.00 34.80 195 ILE A N 1
ATOM 1453 C CA . ILE A 1 195 ? -40.072 23.497 -7.256 1.00 35.95 195 ILE A CA 1
ATOM 1454 C C . ILE A 1 195 ? -41.003 22.700 -8.187 1.00 32.82 195 ILE A C 1
ATOM 1455 O O . ILE A 1 195 ? -42.119 23.094 -8.424 1.00 34.93 195 ILE A O 1
ATOM 1460 N N . ALA A 1 196 ? -40.559 21.547 -8.656 1.00 33.81 196 ALA A N 1
ATOM 1461 C CA . ALA A 1 196 ? -41.378 20.719 -9.541 1.00 34.23 196 ALA A CA 1
ATOM 1462 C C . ALA A 1 196 ? -42.723 20.409 -8.938 1.00 35.47 196 ALA A C 1
ATOM 1463 O O . ALA A 1 196 ? -43.751 20.440 -9.625 1.00 32.38 196 ALA A O 1
ATOM 1465 N N . ASN A 1 197 ? -42.718 20.150 -7.627 1.00 38.00 197 ASN A N 1
ATOM 1466 C CA . ASN A 1 197 ? -43.927 19.717 -6.938 1.00 39.00 197 ASN A CA 1
ATOM 1467 C C . ASN A 1 197 ? -44.957 20.822 -6.817 1.00 36.07 197 ASN A C 1
ATOM 1468 O O . ASN A 1 197 ? -46.130 20.583 -7.044 1.00 32.19 197 ASN A O 1
ATOM 1473 N N . LYS A 1 198 ? -44.517 22.034 -6.486 1.00 38.40 198 LYS A N 1
ATOM 1474 C CA . LYS A 1 198 ? -45.418 23.189 -6.538 1.00 40.55 198 LYS A CA 1
ATOM 1475 C C . LYS A 1 198 ? -45.975 23.299 -7.939 1.00 35.43 198 LYS A C 1
ATOM 1476 O O . LYS A 1 198 ? -47.183 23.387 -8.108 1.00 34.27 198 LYS A O 1
ATOM 1482 N N . ILE A 1 199 ? -45.110 23.274 -8.954 1.00 33.19 199 ILE A N 1
ATOM 1483 C CA . ILE A 1 199 ? -45.621 23.413 -10.328 1.00 31.72 199 ILE A CA 1
ATOM 1484 C C . ILE A 1 199 ? -46.738 22.403 -10.619 1.00 32.76 199 ILE A C 1
ATOM 1485 O O . ILE A 1 199 ? -47.791 22.726 -11.191 1.00 31.45 199 ILE A O 1
ATOM 1490 N N . VAL A 1 200 ? -46.496 21.172 -10.200 1.00 37.71 200 VAL A N 1
ATOM 1491 C CA . VAL A 1 200 ? -47.420 20.048 -10.459 1.00 39.65 200 VAL A CA 1
ATOM 1492 C C . VAL A 1 200 ? -48.767 20.167 -9.726 1.00 36.15 200 VAL A C 1
ATOM 1493 O O . VAL A 1 200 ? -49.784 19.700 -10.221 1.00 35.56 200 VAL A O 1
ATOM 1497 N N . SER A 1 201 ? -48.777 20.833 -8.575 1.00 35.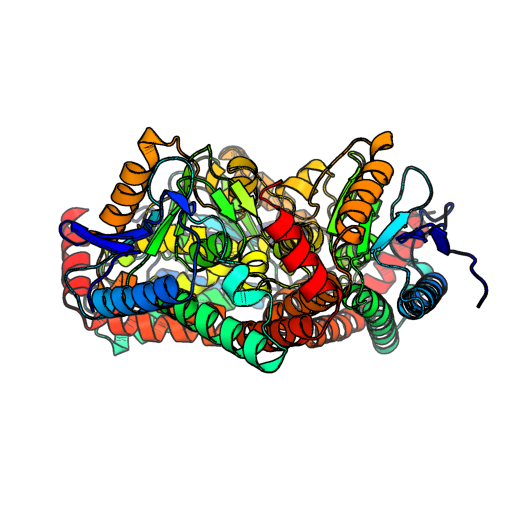00 201 SER A N 1
ATOM 1498 C CA . SER A 1 201 ? -50.021 21.111 -7.830 1.00 34.06 201 SER A CA 1
ATOM 1499 C C . SER A 1 201 ? -50.902 22.147 -8.474 1.00 32.79 201 SER A C 1
ATOM 1500 O O . SER A 1 201 ? -52.107 22.239 -8.162 1.00 29.62 201 SER A O 1
ATOM 1503 N N . ASN A 1 202 ? -50.311 22.967 -9.338 1.00 31.34 202 ASN A N 1
ATOM 1504 C CA . ASN A 1 202 ? -51.082 23.992 -10.004 1.00 29.50 202 ASN A CA 1
ATOM 1505 C C . ASN A 1 202 ? -51.789 23.462 -11.219 1.00 30.11 202 ASN A C 1
ATOM 1506 O O . ASN A 1 202 ? -51.499 22.367 -11.681 1.00 31.26 202 ASN A O 1
ATOM 1511 N N . ALA A 1 203 ? -52.720 24.246 -11.741 1.00 29.26 203 ALA A N 1
ATOM 1512 C CA . ALA A 1 203 ? -53.533 23.774 -12.818 1.00 30.19 203 ALA A CA 1
ATOM 1513 C C . ALA A 1 203 ? -52.649 23.546 -14.048 1.00 34.83 203 ALA A C 1
ATOM 1514 O O . ALA A 1 203 ? -51.830 24.405 -14.380 1.00 37.42 203 ALA A O 1
ATOM 1516 N N . PRO A 1 204 ? -52.768 22.355 -14.682 1.00 37.15 204 PRO A N 1
ATOM 1517 C CA . PRO A 1 204 ? -51.862 21.899 -15.750 1.00 37.73 204 PRO A CA 1
ATOM 1518 C C . PRO A 1 204 ? -52.029 22.624 -17.096 1.00 34.12 204 PRO A C 1
ATOM 1519 O O . PRO A 1 204 ? -51.061 22.865 -17.785 1.00 31.88 204 PRO A O 1
ATOM 1523 N N . VAL A 1 205 ? -53.255 22.949 -17.450 1.00 31.49 205 VAL A N 1
ATOM 1524 C CA . VAL A 1 205 ? -53.519 23.655 -18.660 1.00 31.88 205 VAL A CA 1
ATOM 1525 C C . VAL A 1 205 ? -53.006 25.085 -18.548 1.00 33.92 205 VAL A C 1
ATOM 1526 O O . VAL A 1 205 ? -52.434 25.644 -19.510 1.00 32.07 205 VAL A O 1
ATOM 1530 N N . ALA A 1 206 ? -53.167 25.660 -17.361 1.00 34.72 206 ALA A N 1
ATOM 1531 C CA . ALA A 1 206 ? -52.691 27.014 -17.072 1.00 33.56 206 ALA A CA 1
ATOM 1532 C C . ALA A 1 206 ? -51.184 27.155 -17.125 1.00 31.95 206 ALA A C 1
ATOM 1533 O O . ALA A 1 206 ? -50.693 28.139 -17.654 1.00 37.46 206 ALA A O 1
ATOM 1535 N N . VAL A 1 207 ? -50.451 26.195 -16.576 1.00 31.48 207 VAL A N 1
ATOM 1536 C CA . VAL A 1 207 ? -48.992 26.192 -16.630 1.00 30.40 207 VAL A CA 1
ATOM 1537 C C . VAL A 1 207 ? -48.515 25.982 -18.052 1.00 32.62 207 VAL A C 1
ATOM 1538 O O . VAL A 1 207 ? -47.529 26.595 -18.473 1.00 30.89 207 VAL A O 1
ATOM 1542 N N . LYS A 1 208 ? -49.205 25.097 -18.776 1.00 32.33 208 LYS A N 1
ATOM 1543 C CA . LYS A 1 208 ? -48.875 24.799 -20.178 1.00 36.15 208 LYS A CA 1
ATOM 1544 C C . LYS A 1 208 ? -48.986 26.047 -21.067 1.00 31.58 208 LYS A C 1
ATOM 1545 O O . LYS A 1 208 ? -48.026 26.411 -21.765 1.00 25.90 208 LYS A O 1
ATOM 1551 N N . LEU A 1 209 ? -50.163 26.676 -20.991 1.00 26.92 209 LEU A N 1
ATOM 1552 C CA . LEU A 1 209 ? -50.479 27.865 -21.737 1.00 27.47 209 LEU A CA 1
ATOM 1553 C C . LEU A 1 209 ? -49.607 29.051 -21.325 1.00 25.95 209 LEU A C 1
ATOM 1554 O O . LEU A 1 209 ? -49.173 29.821 -22.194 1.00 23.98 209 LEU A O 1
ATOM 1559 N N . SER A 1 210 ? -49.290 29.159 -20.033 1.00 24.25 210 SER A N 1
ATOM 1560 C CA . SER A 1 210 ? -48.294 30.125 -19.578 1.00 24.22 210 SER A CA 1
ATOM 1561 C C . SER A 1 210 ? -46.927 29.902 -20.195 1.00 24.14 210 SER A C 1
ATOM 1562 O O . SER A 1 210 ? -46.251 30.866 -20.569 1.00 23.99 210 SER A O 1
ATOM 1565 N N . LYS A 1 211 ? -46.467 28.660 -20.258 1.00 24.68 211 LYS A N 1
ATOM 1566 C CA . LYS A 1 211 ? -45.147 28.423 -20.832 1.00 23.74 211 LYS A CA 1
ATOM 1567 C C . LYS A 1 211 ? -45.124 28.918 -22.284 1.00 23.31 211 LYS A C 1
ATOM 1568 O O . LYS A 1 211 ? -44.194 29.551 -22.706 1.00 23.45 211 LYS A O 1
ATOM 1574 N N . GLN A 1 212 ? -46.188 28.636 -23.009 1.00 23.82 212 GLN A N 1
ATOM 1575 C CA . GLN A 1 212 ? -46.299 28.972 -24.419 1.00 25.94 212 GLN A CA 1
ATOM 1576 C C . GLN A 1 212 ? -46.369 30.509 -24.595 1.00 26.35 212 GLN A C 1
ATOM 1577 O O . GLN A 1 212 ? -45.648 31.094 -25.413 1.00 30.05 212 GLN A O 1
ATOM 1583 N N . ALA A 1 213 ? -47.213 31.164 -23.820 1.00 24.39 213 ALA A N 1
ATOM 1584 C CA . ALA A 1 213 ? -47.303 32.594 -23.923 1.00 23.44 213 ALA A CA 1
ATOM 1585 C C . ALA A 1 213 ? -45.963 33.274 -23.606 1.00 22.73 213 ALA A C 1
ATOM 1586 O O . ALA A 1 213 ? -45.592 34.246 -24.251 1.00 25.71 213 ALA A O 1
ATOM 1588 N N . ILE A 1 214 ? -45.208 32.755 -22.657 1.00 22.27 214 ILE A N 1
ATOM 1589 C CA . ILE A 1 214 ? -43.930 33.365 -22.303 1.00 22.14 214 ILE A CA 1
ATOM 1590 C C . ILE A 1 214 ? -42.910 33.137 -23.409 1.00 23.68 214 ILE A C 1
ATOM 1591 O O . ILE A 1 214 ? -42.143 34.039 -23.742 1.00 26.57 214 ILE A O 1
ATOM 1596 N N . ASN A 1 215 ? -42.904 31.941 -23.995 1.00 22.06 215 ASN A N 1
ATOM 1597 C CA . ASN A 1 215 ? -41.956 31.621 -25.049 1.00 22.71 215 ASN A CA 1
ATOM 1598 C C . ASN A 1 215 ? -42.270 32.392 -26.298 1.00 21.10 215 ASN A C 1
ATOM 1599 O O . ASN A 1 215 ? -41.370 32.963 -26.901 1.00 20.07 215 ASN A O 1
ATOM 1604 N N . ARG A 1 216 ? -43.535 32.422 -26.681 1.00 20.63 216 ARG A N 1
ATOM 1605 C CA . ARG A 1 216 ? -43.890 32.962 -28.000 1.00 22.04 216 ARG A CA 1
ATOM 1606 C C . ARG A 1 216 ? -44.036 34.496 -27.959 1.00 23.68 216 ARG A C 1
ATOM 1607 O O . ARG A 1 216 ? -43.489 35.211 -28.821 1.00 25.41 216 ARG A O 1
ATOM 1615 N N . GLY A 1 217 ? -44.722 34.988 -26.942 1.00 21.78 217 GLY A N 1
ATOM 1616 C CA . GLY A 1 217 ? -44.794 36.404 -26.669 1.00 21.27 217 GLY A CA 1
ATOM 1617 C C . GLY A 1 217 ? -43.452 37.093 -26.538 1.00 21.40 217 GLY A C 1
ATOM 1618 O O . GLY A 1 217 ? -43.297 38.237 -26.943 1.00 22.86 217 GLY A O 1
ATOM 1619 N N . MET A 1 218 ? -42.448 36.396 -26.042 1.00 22.49 218 MET A N 1
ATOM 1620 C CA . MET A 1 218 ? -41.144 37.011 -25.853 1.00 23.59 218 MET A CA 1
ATOM 1621 C C . MET A 1 218 ? -40.390 37.311 -27.183 1.00 24.30 218 MET A C 1
ATOM 1622 O O . MET A 1 218 ? -39.330 38.016 -27.206 1.00 21.22 218 MET A O 1
ATOM 1627 N N . GLN A 1 219 ? -40.906 36.765 -28.291 1.00 22.30 219 GLN A N 1
ATOM 1628 C CA . GLN A 1 219 ? -40.217 36.888 -29.550 1.00 22.65 219 GLN A CA 1
ATOM 1629 C C . GLN A 1 219 ? -40.657 38.115 -30.325 1.00 21.63 219 GLN A C 1
ATOM 1630 O O . GLN A 1 219 ? -39.999 38.511 -31.254 1.00 21.24 219 GLN A O 1
ATOM 1636 N N . CYS A 1 220 ? -41.780 38.695 -29.966 1.00 20.86 220 CYS A N 1
ATOM 1637 C CA . CYS A 1 220 ? -42.340 39.721 -30.770 1.00 20.01 220 CYS A CA 1
ATOM 1638 C C . CYS A 1 220 ? -42.616 40.976 -29.954 1.00 19.30 220 CYS A C 1
ATOM 1639 O O . CYS A 1 220 ? -42.308 41.049 -28.780 1.00 17.14 220 CYS A O 1
ATOM 1642 N N . ASP A 1 221 ? -43.172 41.970 -30.640 1.00 18.14 221 ASP A N 1
ATOM 1643 C CA . ASP A 1 221 ? -43.500 43.234 -30.042 1.00 18.01 221 ASP A CA 1
ATOM 1644 C C . ASP A 1 221 ? -44.537 43.075 -28.953 1.00 18.25 221 ASP A C 1
ATOM 1645 O O . ASP A 1 221 ? -45.372 42.193 -29.025 1.00 18.93 221 ASP A O 1
ATOM 1650 N N . ILE A 1 222 ? -44.508 43.990 -27.985 1.00 19.88 222 ILE A N 1
ATOM 1651 C CA . ILE A 1 222 ? -45.372 43.939 -26.825 1.00 20.51 222 ILE A CA 1
ATOM 1652 C C . ILE A 1 222 ? -46.847 43.917 -27.205 1.00 20.73 222 ILE A C 1
ATOM 1653 O O . ILE A 1 222 ? -47.621 43.251 -26.530 1.00 20.54 222 ILE A O 1
ATOM 1658 N N . ASP A 1 223 ? -47.280 44.616 -28.260 1.00 20.84 223 ASP A N 1
ATOM 1659 C CA . ASP A 1 223 ? -48.737 44.574 -28.559 1.00 20.44 223 ASP A CA 1
ATOM 1660 C C . ASP A 1 223 ? -49.225 43.212 -29.088 1.00 20.79 223 ASP A C 1
ATOM 1661 O O . ASP A 1 223 ? -50.250 42.679 -28.637 1.00 18.16 223 ASP A O 1
ATOM 1666 N N . THR A 1 224 ? -48.499 42.631 -30.021 1.00 19.43 224 THR A N 1
ATOM 1667 C CA . THR A 1 224 ? -48.953 41.352 -30.481 1.00 20.56 224 THR A CA 1
ATOM 1668 C C . THR A 1 224 ? -48.697 40.328 -29.368 1.00 20.91 224 THR A C 1
ATOM 1669 O O . THR A 1 224 ? -49.504 39.429 -29.189 1.00 19.42 224 THR A O 1
ATOM 1673 N N . ALA A 1 225 ? -47.641 40.515 -28.577 1.00 21.08 225 ALA A N 1
ATOM 1674 C CA . ALA A 1 225 ? -47.430 39.663 -27.397 1.00 22.64 225 ALA A CA 1
ATOM 1675 C C . ALA A 1 225 ? -48.622 39.653 -26.438 1.00 22.64 225 ALA A C 1
ATOM 1676 O O . ALA A 1 225 ? -49.118 38.572 -26.032 1.00 21.33 225 ALA A O 1
ATOM 1678 N N . LEU A 1 226 ? -49.090 40.848 -26.086 1.00 22.48 226 LEU A N 1
ATOM 1679 C CA . LEU A 1 226 ? -50.206 40.961 -25.156 1.00 22.67 226 LEU A CA 1
ATOM 1680 C C . LEU A 1 226 ? -51.406 40.286 -25.735 1.00 22.89 226 LEU A C 1
ATOM 1681 O O . LEU A 1 226 ? -52.177 39.659 -24.993 1.00 24.12 226 LEU A O 1
ATOM 1686 N N . ALA A 1 227 ? -51.580 40.374 -27.046 1.00 21.98 227 ALA A N 1
ATOM 1687 C CA . ALA A 1 227 ? -52.798 39.810 -27.638 1.00 21.97 227 ALA A CA 1
ATOM 1688 C C . ALA A 1 227 ? -52.688 38.293 -27.635 1.00 22.35 227 ALA A C 1
ATOM 1689 O O . ALA A 1 227 ? -53.658 37.600 -27.430 1.00 22.29 227 ALA A O 1
ATOM 1691 N N . PHE A 1 228 ? -51.478 37.783 -27.793 1.00 23.01 228 PHE A N 1
ATOM 1692 C CA . PHE A 1 228 ? -51.259 36.359 -27.702 1.00 24.38 228 PHE A CA 1
ATOM 1693 C C . PHE A 1 228 ? -51.786 35.843 -26.359 1.00 26.22 228 PHE A C 1
ATOM 1694 O O . PHE A 1 228 ? -52.558 34.895 -26.312 1.00 27.76 228 PHE A O 1
ATOM 1702 N N . GLU A 1 229 ? -51.386 36.502 -25.287 1.00 24.81 229 GLU A N 1
ATOM 1703 C CA . GLU A 1 229 ? -51.796 36.131 -23.938 1.00 23.55 229 GLU A CA 1
ATOM 1704 C C . GLU A 1 229 ? -53.278 35.951 -23.791 1.00 24.29 229 GLU A C 1
ATOM 1705 O O . GLU A 1 229 ? -53.702 34.922 -23.311 1.00 25.15 229 GLU A O 1
ATOM 1711 N N . SER A 1 230 ? -54.060 36.961 -24.170 1.00 24.32 230 SER A N 1
ATOM 1712 C CA . SER A 1 230 ? -55.506 36.901 -24.029 1.00 24.53 230 SER A CA 1
ATOM 1713 C C . SER A 1 230 ? -56.168 35.708 -24.729 1.00 25.35 230 SER A C 1
ATOM 1714 O O . SER A 1 230 ? -57.193 35.215 -24.259 1.00 27.25 230 SER A O 1
ATOM 1717 N N . GLU A 1 231 ? -55.605 35.267 -25.852 1.00 27.78 231 GLU A N 1
ATOM 1718 C CA . GLU A 1 231 ? -56.142 34.129 -26.596 1.00 28.21 231 GLU A CA 1
ATOM 1719 C C . GLU A 1 231 ? -55.923 32.883 -25.736 1.00 29.71 231 GLU A C 1
ATOM 1720 O O . GLU A 1 231 ? -56.812 32.039 -25.603 1.00 30.77 231 GLU A O 1
ATOM 1726 N N . ALA A 1 232 ? -54.741 32.785 -25.143 1.00 26.90 232 ALA A N 1
ATOM 1727 C CA . ALA A 1 232 ? -54.425 31.678 -24.234 1.00 29.26 232 ALA A CA 1
ATOM 1728 C C . ALA A 1 232 ? -55.252 31.681 -22.938 1.00 30.57 232 ALA A C 1
ATOM 1729 O O . ALA A 1 232 ? -55.719 30.642 -22.489 1.00 32.06 232 ALA A O 1
ATOM 1731 N N . PHE A 1 233 ? -55.412 32.865 -22.362 1.00 28.91 233 PHE A N 1
ATOM 1732 C CA . PHE A 1 233 ? -56.210 33.131 -21.174 1.00 28.34 233 PHE A CA 1
ATOM 1733 C C . PHE A 1 233 ? -57.634 32.701 -21.422 1.00 29.25 233 PHE A C 1
ATOM 1734 O O . PHE A 1 233 ? -58.252 32.036 -20.598 1.00 28.73 233 PHE A O 1
ATOM 1742 N N . GLY A 1 234 ? -58.154 33.078 -22.573 1.00 30.02 234 GLY A N 1
ATOM 1743 C CA . GLY A 1 234 ? -59.476 32.644 -22.958 1.00 31.47 234 GLY A CA 1
ATOM 1744 C C . GLY A 1 234 ? -59.562 31.131 -22.898 1.00 32.95 234 GLY A C 1
ATOM 1745 O O . GLY A 1 234 ? -60.503 30.597 -22.329 1.00 34.37 234 GLY A O 1
ATOM 1746 N N . GLU A 1 235 ? -58.578 30.438 -23.464 1.00 33.71 235 GLU A N 1
ATOM 1747 C CA . GLU A 1 235 ? -58.645 28.975 -23.547 1.00 37.57 235 GLU A CA 1
ATOM 1748 C C . GLU A 1 235 ? -58.791 28.350 -22.145 1.00 37.10 235 GLU A C 1
ATOM 1749 O O . GLU A 1 235 ? -59.527 27.399 -21.984 1.00 37.44 235 GLU A O 1
ATOM 1755 N N . CYS A 1 236 ? -58.124 28.918 -21.143 1.00 37.06 236 CYS A N 1
ATOM 1756 C CA . CYS A 1 236 ? -58.247 28.431 -19.773 1.00 36.30 236 CYS A CA 1
ATOM 1757 C C . CYS A 1 236 ? -59.695 28.398 -19.305 1.00 37.32 236 CYS A C 1
ATOM 1758 O O . CYS A 1 236 ? -60.081 27.532 -18.516 1.00 38.69 236 CYS A O 1
ATOM 1761 N N . PHE A 1 237 ? -60.510 29.320 -19.786 1.00 36.10 237 PHE A N 1
ATOM 1762 C CA . PHE A 1 237 ? -61.915 29.305 -19.398 1.00 38.80 237 PHE A CA 1
ATOM 1763 C C . PHE A 1 237 ? -62.729 28.161 -20.028 1.00 39.32 237 PHE A C 1
ATOM 1764 O O . PHE A 1 237 ? -63.893 28.006 -19.724 1.00 41.85 237 PHE A O 1
ATOM 1772 N N . SER A 1 238 ? -62.119 27.356 -20.895 1.00 42.97 238 SER A N 1
ATOM 1773 C CA . SER A 1 238 ? -62.796 26.175 -21.418 1.00 42.13 238 SER A CA 1
ATOM 1774 C C . SER A 1 238 ? -62.592 24.989 -20.476 1.00 41.39 238 SER A C 1
ATOM 1775 O O . SER A 1 238 ? -63.307 24.023 -20.610 1.00 38.89 238 SER A O 1
ATOM 1778 N N . THR A 1 239 ? -61.630 25.055 -19.551 1.00 40.37 239 THR A N 1
ATOM 1779 C CA . THR A 1 239 ? -61.336 23.911 -18.680 1.00 39.75 239 THR A CA 1
ATOM 1780 C C . THR A 1 239 ? -62.198 23.835 -17.436 1.00 42.34 239 THR A C 1
ATOM 1781 O O . THR A 1 239 ? -62.671 24.858 -16.901 1.00 40.60 239 THR A O 1
ATOM 1785 N N . GLU A 1 240 ? -62.365 22.605 -16.959 1.00 43.96 240 GLU A N 1
ATOM 1786 C CA . GLU A 1 240 ? -62.950 22.370 -15.641 1.00 45.50 240 GLU A CA 1
ATOM 1787 C C . GLU A 1 240 ? -62.046 22.880 -14.523 1.00 42.37 240 GLU A C 1
ATOM 1788 O O . GLU A 1 240 ? -62.552 23.374 -13.515 1.00 38.93 240 GLU A O 1
ATOM 1794 N N . ASP A 1 241 ? -60.727 22.768 -14.684 1.00 40.09 241 ASP A N 1
ATOM 1795 C CA . ASP A 1 241 ? -59.835 23.201 -13.624 1.00 43.45 241 ASP A CA 1
ATOM 1796 C C . ASP A 1 241 ? -60.104 24.643 -13.224 1.00 45.33 241 ASP A C 1
ATOM 1797 O O . ASP A 1 241 ? -60.341 24.929 -12.051 1.00 48.68 241 ASP A O 1
ATOM 1802 N N . GLN A 1 242 ? -60.122 25.541 -14.197 1.00 44.60 242 GLN A N 1
ATOM 1803 C CA . GLN A 1 242 ? -60.506 26.941 -13.958 1.00 42.86 242 GLN A CA 1
ATOM 1804 C C . GLN A 1 242 ? -61.814 27.120 -13.157 1.00 42.35 242 GLN A C 1
ATOM 1805 O O . GLN A 1 242 ? -61.913 27.985 -12.279 1.00 37.08 242 GLN A O 1
ATOM 1811 N N . LYS A 1 243 ? -62.827 26.338 -13.504 1.00 46.78 243 LYS A N 1
ATOM 1812 C CA . LYS A 1 243 ? -64.120 26.405 -12.825 1.00 53.19 243 LYS A CA 1
ATOM 1813 C C . LYS A 1 243 ? -63.994 25.925 -11.342 1.00 49.68 243 LYS A C 1
ATOM 1814 O O . LYS A 1 243 ? -64.534 26.552 -10.415 1.00 47.20 243 LYS A O 1
ATOM 1820 N N . ASP A 1 244 ? -63.222 24.868 -11.119 1.00 45.19 244 ASP A N 1
ATOM 1821 C CA . ASP A 1 244 ? -63.128 24.267 -9.793 1.00 43.38 244 ASP A CA 1
ATOM 1822 C C . ASP A 1 244 ? -62.124 24.975 -8.886 1.00 42.70 244 ASP A C 1
ATOM 1823 O O . ASP A 1 244 ? -62.368 25.109 -7.693 1.00 44.51 244 ASP A O 1
ATOM 1828 N N . ALA A 1 245 ? -61.004 25.440 -9.433 1.00 43.11 245 ALA A N 1
ATOM 1829 C CA . ALA A 1 245 ? -60.037 26.169 -8.628 1.00 39.71 245 ALA A CA 1
ATOM 1830 C C . ALA A 1 245 ? -60.614 27.505 -8.181 1.00 38.82 245 ALA A C 1
ATOM 1831 O O . ALA A 1 245 ? -60.386 27.942 -7.069 1.00 41.25 245 ALA A O 1
ATOM 1833 N N . MET A 1 246 ? -61.396 28.145 -9.027 1.00 38.47 246 MET A N 1
ATOM 1834 C CA . MET A 1 246 ? -61.970 29.429 -8.663 1.00 40.35 246 MET A CA 1
ATOM 1835 C C . MET A 1 246 ? -63.224 29.269 -7.786 1.00 41.89 246 MET A C 1
ATOM 1836 O O . MET A 1 246 ? -63.552 30.182 -7.013 1.00 38.45 246 MET A O 1
ATOM 1841 N N . THR A 1 247 ? -63.937 28.147 -7.915 1.00 42.21 247 THR A N 1
ATOM 1842 C CA . THR A 1 247 ? -65.027 27.875 -6.988 1.00 42.22 247 THR A CA 1
ATOM 1843 C C . THR A 1 247 ? -64.432 27.535 -5.624 1.00 45.57 247 THR A C 1
ATOM 1844 O O . THR A 1 247 ? -64.873 28.055 -4.598 1.00 47.47 247 THR A O 1
ATOM 1848 N N . ALA A 1 248 ? -63.403 26.700 -5.620 1.00 48.55 248 ALA A N 1
ATOM 1849 C CA . ALA A 1 248 ? -62.728 26.340 -4.379 1.00 51.73 248 ALA A CA 1
ATOM 1850 C C . ALA A 1 248 ? -62.196 27.592 -3.674 1.00 56.04 248 ALA A C 1
ATOM 1851 O O . ALA A 1 248 ? -62.437 27.819 -2.477 1.00 57.24 248 ALA A O 1
ATOM 1853 N N . PHE A 1 249 ? -61.472 28.398 -4.440 1.00 61.86 249 PHE A N 1
ATOM 1854 C CA . PHE A 1 249 ? -60.759 29.546 -3.906 1.00 59.48 249 PHE A CA 1
ATOM 1855 C C . PHE A 1 249 ? -61.701 30.500 -3.197 1.00 59.82 249 PHE A C 1
ATOM 1856 O O . PHE A 1 249 ? -61.326 31.067 -2.176 1.00 63.72 249 PHE A O 1
ATOM 1864 N N . ILE A 1 250 ? -62.882 30.692 -3.732 1.00 59.88 250 ILE A N 1
ATOM 1865 C CA . ILE A 1 250 ? -63.791 31.584 -3.093 1.00 63.92 250 ILE A CA 1
ATOM 1866 C C . ILE A 1 250 ? -64.191 31.018 -1.738 1.00 72.40 250 ILE A C 1
ATOM 1867 O O . ILE A 1 250 ? -63.811 31.539 -0.708 1.00 75.50 250 ILE A O 1
ATOM 1872 N N . GLU A 1 251 ? -64.944 29.933 -1.753 1.00 76.37 251 GLU A N 1
ATOM 1873 C CA . GLU A 1 251 ? -65.334 29.267 -0.530 1.00 76.88 251 GLU A CA 1
ATOM 1874 C C . GLU A 1 251 ? -64.155 29.072 0.411 1.00 78.60 251 GLU A C 1
ATOM 1875 O O . GLU A 1 251 ? -64.204 29.495 1.544 1.00 74.99 251 GLU A O 1
ATOM 1881 N N . LYS A 1 252 ? -63.093 28.445 -0.063 1.00 79.92 252 LYS A N 1
ATOM 1882 C CA . LYS A 1 252 ? -61.921 28.277 0.761 1.00 81.88 252 LYS A CA 1
ATOM 1883 C C . LYS A 1 252 ? -61.513 29.527 1.477 1.00 83.13 252 LYS A C 1
ATOM 1884 O O . LYS A 1 252 ? -61.652 29.570 2.662 1.00 93.16 252 LYS A O 1
ATOM 1890 N N . ARG A 1 253 ? -61.022 30.541 0.785 1.00 84.40 253 ARG A N 1
ATOM 1891 C CA . ARG A 1 253 ? -60.563 31.745 1.500 1.00 86.05 253 ARG A CA 1
ATOM 1892 C C . ARG A 1 253 ? -61.665 32.253 2.375 1.00 86.52 253 ARG A C 1
ATOM 1893 O O . ARG A 1 253 ? -61.416 32.850 3.416 1.00 90.82 253 ARG A O 1
ATOM 1901 N N . LYS A 1 254 ? -62.876 31.952 1.941 1.00 83.12 254 LYS A N 1
ATOM 1902 C CA . LYS A 1 254 ? -64.078 32.553 2.424 1.00 85.93 254 LYS A CA 1
ATOM 1903 C C . LYS A 1 254 ? -63.942 34.006 2.091 1.00 90.56 254 LYS A C 1
ATOM 1904 O O . LYS A 1 254 ? -62.960 34.625 2.441 1.00 90.70 254 LYS A O 1
ATOM 1910 N N . MET B 1 1 ? -5.527 61.710 -42.161 1.00 71.46 1 MET B N 1
ATOM 1911 C CA . MET B 1 1 ? -6.289 62.608 -41.237 1.00 75.85 1 MET B CA 1
ATOM 1912 C C . MET B 1 1 ? -5.442 62.888 -39.988 1.00 76.62 1 MET B C 1
ATOM 1913 O O . MET B 1 1 ? -4.816 61.975 -39.454 1.00 78.40 1 MET B O 1
ATOM 1918 N N . GLU B 1 2 ? -5.418 64.143 -39.534 1.00 79.58 2 GLU B N 1
ATOM 1919 C CA . GLU B 1 2 ? -4.653 64.550 -38.330 1.00 80.16 2 GLU B CA 1
ATOM 1920 C C . GLU B 1 2 ? -5.435 64.157 -37.057 1.00 75.91 2 GLU B C 1
ATOM 1921 O O . GLU B 1 2 ? -6.665 64.073 -37.104 1.00 72.28 2 GLU B O 1
ATOM 1927 N N . LEU B 1 3 ? -4.749 63.906 -35.932 1.00 68.18 3 LEU B N 1
ATOM 1928 C CA . LEU B 1 3 ? -5.443 63.428 -34.715 1.00 63.05 3 LEU B CA 1
ATOM 1929 C C . LEU B 1 3 ? -5.223 64.274 -33.467 1.00 59.88 3 LEU B C 1
ATOM 1930 O O . LEU B 1 3 ? -4.366 63.984 -32.628 1.00 60.35 3 LEU B O 1
ATOM 1935 N N . ASN B 1 4 ? -6.073 65.279 -33.315 1.00 58.75 4 ASN B N 1
ATOM 1936 C CA . ASN B 1 4 ? -5.980 66.206 -32.189 1.00 58.25 4 ASN B CA 1
ATOM 1937 C C . ASN B 1 4 ? -6.579 65.615 -30.916 1.00 52.53 4 ASN B C 1
ATOM 1938 O O . ASN B 1 4 ? -5.918 65.530 -29.908 1.00 56.73 4 ASN B O 1
ATOM 1943 N N . ASN B 1 5 ? -7.824 65.180 -30.974 1.00 52.71 5 ASN B N 1
ATOM 1944 C CA . ASN B 1 5 ? -8.570 64.814 -29.764 1.00 53.04 5 ASN B CA 1
ATOM 1945 C C . ASN B 1 5 ? -8.577 63.318 -29.376 1.00 52.62 5 ASN B C 1
ATOM 1946 O O . ASN B 1 5 ? -9.092 62.949 -28.307 1.00 53.51 5 ASN B O 1
ATOM 1951 N N . VAL B 1 6 ? -8.006 62.464 -30.222 1.00 50.38 6 VAL B N 1
ATOM 1952 C CA . VAL B 1 6 ? -8.014 61.024 -29.989 1.00 46.79 6 VAL B CA 1
ATOM 1953 C C . VAL B 1 6 ? -6.637 60.414 -30.223 1.00 51.30 6 VAL B C 1
ATOM 1954 O O . VAL B 1 6 ? -5.915 60.804 -31.161 1.00 48.84 6 VAL B O 1
ATOM 1958 N N . ILE B 1 7 ? -6.292 59.435 -29.386 1.00 47.97 7 ILE B N 1
ATOM 1959 C CA . ILE B 1 7 ? -5.037 58.712 -29.525 1.00 45.25 7 ILE B CA 1
ATOM 1960 C C . ILE B 1 7 ? -5.324 57.252 -29.828 1.00 45.03 7 ILE B C 1
ATOM 1961 O O . ILE B 1 7 ? -5.960 56.572 -29.013 1.00 40.07 7 ILE B O 1
ATOM 1966 N N . LEU B 1 8 ? -4.832 56.791 -30.984 1.00 43.05 8 LEU B N 1
ATOM 1967 C CA . LEU B 1 8 ? -4.709 55.367 -31.308 1.00 44.69 8 LEU B CA 1
ATOM 1968 C C . LEU B 1 8 ? -3.285 54.885 -31.074 1.00 44.35 8 LEU B C 1
ATOM 1969 O O . LEU B 1 8 ? -2.335 55.403 -31.674 1.00 43.03 8 LEU B O 1
ATOM 1974 N N . GLU B 1 9 ? -3.140 53.887 -30.220 1.00 44.77 9 GLU B N 1
ATOM 1975 C CA . GLU B 1 9 ? -1.873 53.195 -30.042 1.00 45.83 9 GLU B CA 1
ATOM 1976 C C . GLU B 1 9 ? -2.108 51.706 -30.312 1.00 50.00 9 GLU B C 1
ATOM 1977 O O . GLU B 1 9 ? -3.138 51.139 -29.922 1.00 46.71 9 GLU B O 1
ATOM 1983 N N . LYS B 1 10 ? -1.152 51.067 -30.974 1.00 53.40 10 LYS B N 1
ATOM 1984 C CA . LYS B 1 10 ? -1.210 49.625 -31.227 1.00 56.06 10 LYS B CA 1
ATOM 1985 C C . LYS B 1 10 ? 0.030 49.014 -30.613 1.00 53.46 10 LYS B C 1
ATOM 1986 O O . LYS B 1 10 ? 1.078 49.645 -30.612 1.00 53.52 10 LYS B O 1
ATOM 1992 N N . GLU B 1 11 ? -0.119 47.818 -30.045 1.00 52.74 11 GLU B N 1
ATOM 1993 C CA . GLU B 1 11 ? 1.009 46.978 -29.605 1.00 52.48 11 GLU B CA 1
ATOM 1994 C C . GLU B 1 11 ? 0.478 45.560 -29.395 1.00 51.71 11 GLU B C 1
ATOM 1995 O O . GLU B 1 11 ? -0.572 45.347 -28.781 1.00 53.47 11 GLU B O 1
ATOM 2001 N N . GLY B 1 12 ? 1.201 44.580 -29.905 1.00 49.99 12 GLY B N 1
ATOM 2002 C CA . GLY B 1 12 ? 0.737 43.235 -29.809 1.00 46.41 12 GLY B CA 1
ATOM 2003 C C . GLY B 1 12 ? -0.563 43.199 -30.569 1.00 44.94 12 GLY B C 1
ATOM 2004 O O . GLY B 1 12 ? -0.709 43.846 -31.608 1.00 36.58 12 GLY B O 1
ATOM 2005 N N . LYS B 1 13 ? -1.521 42.463 -30.038 1.00 43.69 13 LYS B N 1
ATOM 2006 C CA . LYS B 1 13 ? -2.757 42.261 -30.763 1.00 47.60 13 LYS B CA 1
ATOM 2007 C C . LYS B 1 13 ? -3.871 43.159 -30.244 1.00 47.14 13 LYS B C 1
ATOM 2008 O O . LYS B 1 13 ? -5.048 42.956 -30.585 1.00 43.92 13 LYS B O 1
ATOM 2014 N N . VAL B 1 14 ? -3.509 44.157 -29.436 1.00 42.65 14 VAL B N 1
ATOM 2015 C CA . VAL B 1 14 ? -4.512 45.057 -28.913 1.00 41.44 14 VAL B CA 1
ATOM 2016 C C . VAL B 1 14 ? -4.252 46.535 -29.166 1.00 41.16 14 VAL B C 1
ATOM 2017 O O . VAL B 1 14 ? -3.133 47.044 -29.005 1.00 40.55 14 VAL B O 1
ATOM 2021 N N . ALA B 1 15 ? -5.332 47.214 -29.550 1.00 38.64 15 ALA B N 1
ATOM 2022 C CA . ALA B 1 15 ? -5.306 48.652 -29.752 1.00 37.71 15 ALA B CA 1
ATOM 2023 C C . ALA B 1 15 ? -5.920 49.383 -28.561 1.00 36.45 15 ALA B C 1
ATOM 2024 O O . ALA B 1 15 ? -6.840 48.901 -27.927 1.00 33.56 15 ALA B O 1
ATOM 2026 N N . VAL B 1 16 ? -5.388 50.548 -28.251 1.00 36.19 16 VAL B N 1
ATOM 2027 C CA . VAL B 1 16 ? -5.942 51.357 -27.196 1.00 35.72 16 VAL B CA 1
ATOM 2028 C C . VAL B 1 16 ? -6.304 52.667 -27.818 1.00 36.32 16 VAL B C 1
ATOM 2029 O O . VAL B 1 16 ? -5.439 53.344 -28.379 1.00 36.38 16 VAL B O 1
ATOM 2033 N N . VAL B 1 17 ? -7.588 52.995 -27.742 1.00 36.30 17 VAL B N 1
ATOM 2034 C CA . VAL B 1 17 ? -8.100 54.273 -28.183 1.00 36.43 17 VAL B CA 1
ATOM 2035 C C . VAL B 1 17 ? -8.371 55.142 -26.948 1.00 38.07 17 VAL B C 1
ATOM 2036 O O . VAL B 1 17 ? -9.039 54.731 -25.989 1.00 38.36 17 VAL B O 1
ATOM 2040 N N . THR B 1 18 ? -7.816 56.341 -26.971 1.00 37.51 18 THR B N 1
ATOM 2041 C CA . THR B 1 18 ? -7.828 57.168 -25.819 1.00 39.34 18 THR B CA 1
ATOM 2042 C C . THR B 1 18 ? -8.445 58.485 -26.235 1.00 41.50 18 THR B C 1
ATOM 2043 O O . THR B 1 18 ? -7.923 59.162 -27.119 1.00 41.58 18 THR B O 1
ATOM 2047 N N . ILE B 1 19 ? -9.582 58.818 -25.633 1.00 40.47 19 ILE B N 1
ATOM 2048 C CA . ILE B 1 19 ? -10.170 60.130 -25.829 1.00 44.14 19 ILE B CA 1
ATOM 2049 C C . ILE B 1 19 ? -9.371 61.065 -24.938 1.00 45.36 19 ILE B C 1
ATOM 2050 O O . ILE B 1 19 ? -9.048 60.721 -23.804 1.00 42.40 19 ILE B O 1
ATOM 2055 N N . ASN B 1 20 ? -9.045 62.238 -25.473 1.00 53.34 20 ASN B N 1
ATOM 2056 C CA . ASN B 1 20 ? -7.981 63.080 -24.913 1.00 53.79 20 ASN B CA 1
ATOM 2057 C C . ASN B 1 20 ? -8.222 64.540 -25.175 1.00 53.09 20 ASN B C 1
ATOM 2058 O O . ASN B 1 20 ? -7.514 65.160 -25.960 1.00 52.78 20 ASN B O 1
ATOM 2063 N N . ARG B 1 21 ? -9.253 65.074 -24.538 1.00 54.23 21 ARG B N 1
ATOM 2064 C CA . ARG B 1 21 ? -9.545 66.495 -24.593 1.00 54.25 21 ARG B CA 1
ATOM 2065 C C . ARG B 1 21 ? -9.503 66.936 -23.156 1.00 58.89 21 ARG B C 1
ATOM 2066 O O . ARG B 1 21 ? -10.533 67.308 -22.576 1.00 50.95 21 ARG B O 1
ATOM 2074 N N . PRO B 1 22 ? -8.291 66.883 -22.568 1.00 68.27 22 PRO B N 1
ATOM 2075 C CA . PRO B 1 22 ? -8.118 66.948 -21.118 1.00 71.55 22 PRO B CA 1
ATOM 2076 C C . PRO B 1 22 ? -8.769 68.192 -20.520 1.00 69.11 22 PRO B C 1
ATOM 2077 O O . PRO B 1 22 ? -9.277 68.126 -19.405 1.00 69.25 22 PRO B O 1
ATOM 2081 N N . LYS B 1 23 ? -8.772 69.302 -21.261 1.00 69.60 23 LYS B N 1
ATOM 2082 C CA . LYS B 1 23 ? -9.471 70.513 -20.816 1.00 69.36 23 LYS B CA 1
ATOM 2083 C C . LYS B 1 23 ? -10.980 70.283 -20.675 1.00 66.87 23 LYS B C 1
ATOM 2084 O O . LYS B 1 23 ? -11.522 70.464 -19.583 1.00 72.62 23 LYS B O 1
ATOM 2090 N N . ALA B 1 24 ? -11.657 69.848 -21.738 1.00 58.65 24 ALA B N 1
ATOM 2091 C CA . ALA B 1 24 ? -13.111 69.655 -21.666 1.00 51.88 24 ALA B CA 1
ATOM 2092 C C . ALA B 1 24 ? -13.534 68.265 -21.147 1.00 45.42 24 ALA B C 1
ATOM 2093 O O . ALA B 1 24 ? -14.629 67.786 -21.451 1.00 43.50 24 ALA B O 1
ATOM 2095 N N . LEU B 1 25 ? -12.673 67.644 -20.344 1.00 41.03 25 LEU B N 1
ATOM 2096 C CA . LEU B 1 25 ? -12.957 66.373 -19.696 1.00 40.13 25 LEU B CA 1
ATOM 2097 C C . LEU B 1 25 ? -13.412 65.379 -20.710 1.00 35.75 25 LEU B C 1
ATOM 2098 O O . LEU B 1 25 ? -14.426 64.735 -20.536 1.00 34.40 25 LEU B O 1
ATOM 2103 N N . ASN B 1 26 ? -12.672 65.319 -21.804 1.00 35.40 26 ASN B N 1
ATOM 2104 C CA . ASN B 1 26 ? -12.843 64.297 -22.815 1.00 36.54 26 ASN B CA 1
ATOM 2105 C C . ASN B 1 26 ? -14.196 64.316 -23.488 1.00 38.21 26 ASN B C 1
ATOM 2106 O O . ASN B 1 26 ? -14.659 63.282 -23.942 1.00 35.64 26 ASN B O 1
ATOM 2111 N N . ALA B 1 27 ? -14.814 65.491 -23.584 1.00 38.09 27 ALA B N 1
ATOM 2112 C CA . ALA B 1 27 ? -16.138 65.594 -24.194 1.00 40.58 27 ALA B CA 1
ATOM 2113 C C . ALA B 1 27 ? -16.078 65.378 -25.694 1.00 41.73 27 ALA B C 1
ATOM 2114 O O . ALA B 1 27 ? -15.069 65.676 -26.353 1.00 42.31 27 ALA B O 1
ATOM 2116 N N . LEU B 1 28 ? -17.167 64.839 -26.222 1.00 40.98 28 LEU B N 1
ATOM 2117 C CA . LEU B 1 28 ? -17.293 64.631 -27.650 1.00 41.55 28 LEU B CA 1
ATOM 2118 C C . LEU B 1 28 ? -17.709 65.914 -28.365 1.00 44.74 28 LEU B C 1
ATOM 2119 O O . LEU B 1 28 ? -18.233 66.847 -27.752 1.00 48.05 28 LEU B O 1
ATOM 2124 N N . ASN B 1 29 ? -17.463 65.947 -29.669 1.00 47.31 29 ASN B N 1
ATOM 2125 C CA . ASN B 1 29 ? -17.911 67.026 -30.545 1.00 48.47 29 ASN B CA 1
ATOM 2126 C C . ASN B 1 29 ? -17.812 66.579 -32.015 1.00 45.35 29 ASN B C 1
ATOM 2127 O O . ASN B 1 29 ? -17.384 65.466 -32.304 1.00 47.63 29 ASN B O 1
ATOM 2132 N N . SER B 1 30 ? -18.208 67.437 -32.940 1.00 43.89 30 SER B N 1
ATOM 2133 C CA . SER B 1 30 ? -18.166 67.094 -34.345 1.00 43.53 30 SER B CA 1
ATOM 2134 C C . SER B 1 30 ? -16.837 66.447 -34.648 1.00 44.67 30 SER B C 1
ATOM 2135 O O . SER B 1 30 ? -16.804 65.299 -35.079 1.00 41.68 30 SER B O 1
ATOM 2138 N N . ASP B 1 31 ? -15.754 67.184 -34.386 1.00 43.58 31 ASP B N 1
ATOM 2139 C CA . ASP B 1 31 ? -14.389 66.763 -34.762 1.00 46.04 31 ASP B CA 1
ATOM 2140 C C . ASP B 1 31 ? -13.947 65.442 -34.104 1.00 43.09 31 ASP B C 1
ATOM 2141 O O . ASP B 1 31 ? -13.330 64.600 -34.739 1.00 44.12 31 ASP B O 1
ATOM 2146 N N . THR B 1 32 ? -14.276 65.279 -32.835 1.00 40.89 32 THR B N 1
ATOM 2147 C CA . THR B 1 32 ? -13.872 64.119 -32.084 1.00 40.71 32 THR B CA 1
ATOM 2148 C C . THR B 1 32 ? -14.672 62.893 -32.550 1.00 38.95 32 THR B C 1
ATOM 2149 O O . THR B 1 32 ? -14.126 61.778 -32.620 1.00 40.38 32 THR B O 1
ATOM 2153 N N . LEU B 1 33 ? -15.945 63.100 -32.888 1.00 36.17 33 LEU B N 1
ATOM 2154 C CA . LEU B 1 33 ? -16.730 62.062 -33.587 1.00 36.55 33 LEU B CA 1
ATOM 2155 C C . LEU B 1 33 ? -16.158 61.650 -34.969 1.00 35.51 33 LEU B C 1
ATOM 2156 O O . LEU B 1 33 ? -16.140 60.481 -35.284 1.00 32.37 33 LEU B O 1
ATOM 2161 N N . LYS B 1 34 ? -15.695 62.597 -35.785 1.00 38.45 34 LYS B N 1
ATOM 2162 C CA . LYS B 1 34 ? -15.075 62.259 -37.084 1.00 41.02 34 LYS B CA 1
ATOM 2163 C C . LYS B 1 34 ? -13.782 61.467 -36.863 1.00 40.86 34 LYS B C 1
ATOM 2164 O O . LYS B 1 34 ? -13.488 60.527 -37.600 1.00 42.25 34 LYS B O 1
ATOM 2170 N N . GLU B 1 35 ? -13.006 61.885 -35.869 1.00 37.45 35 GLU B N 1
ATOM 2171 C CA . GLU B 1 35 ? -11.743 61.249 -35.557 1.00 41.42 35 GLU B CA 1
ATOM 2172 C C . GLU B 1 35 ? -11.964 59.805 -35.080 1.00 40.55 35 GLU B C 1
ATOM 2173 O O . GLU B 1 35 ? -11.164 58.909 -35.364 1.00 38.24 35 GLU B O 1
ATOM 2179 N N . MET B 1 36 ? -13.059 59.582 -34.362 1.00 40.74 36 MET B N 1
ATOM 2180 C CA . MET B 1 36 ? -13.393 58.242 -33.894 1.00 39.59 36 MET B CA 1
ATOM 2181 C C . MET B 1 36 ? -13.786 57.332 -35.054 1.00 36.16 36 MET B C 1
ATOM 2182 O O . MET B 1 36 ? -13.410 56.183 -35.087 1.00 34.07 36 MET B O 1
ATOM 2187 N N . ASP B 1 37 ? -14.536 57.867 -36.010 1.00 36.95 37 ASP B N 1
ATOM 2188 C CA . ASP B 1 37 ? -14.920 57.157 -37.243 1.00 40.26 37 ASP B CA 1
ATOM 2189 C C . ASP B 1 37 ? -13.678 56.718 -38.034 1.00 42.58 37 ASP B C 1
ATOM 2190 O O . ASP B 1 37 ? -13.572 55.566 -38.492 1.00 37.93 37 ASP B O 1
ATOM 2195 N N . TYR B 1 38 ? -12.723 57.637 -38.138 1.00 43.39 38 TYR B N 1
ATOM 2196 C CA . TYR B 1 38 ? -11.475 57.375 -38.823 1.00 43.75 38 TYR B CA 1
ATOM 2197 C C . TYR B 1 38 ? -10.696 56.258 -38.150 1.00 39.15 38 TYR B C 1
ATOM 2198 O O . TYR B 1 38 ? -10.251 55.348 -38.825 1.00 39.34 38 TYR B O 1
ATOM 2207 N N . VAL B 1 39 ? -10.562 56.294 -36.828 1.00 40.29 39 VAL B N 1
ATOM 2208 C CA . VAL B 1 39 ? -9.784 55.256 -36.151 1.00 40.70 39 VAL B CA 1
ATOM 2209 C C . VAL B 1 39 ? -10.481 53.907 -36.189 1.00 39.65 39 VAL B C 1
ATOM 2210 O O . VAL B 1 39 ? -9.824 52.872 -36.240 1.00 41.97 39 VAL B O 1
ATOM 2214 N N . ILE B 1 40 ? -11.802 53.910 -36.178 1.00 37.37 40 ILE B N 1
ATOM 2215 C CA . ILE B 1 40 ? -12.535 52.653 -36.320 1.00 37.02 40 ILE B CA 1
ATOM 2216 C C . ILE B 1 40 ? -12.126 51.984 -37.635 1.00 36.39 40 ILE B C 1
ATOM 2217 O O . ILE B 1 40 ? -11.858 50.785 -37.667 1.00 34.96 40 ILE B O 1
ATOM 2222 N N . GLY B 1 41 ? -12.121 52.764 -38.713 1.00 35.73 41 GLY B N 1
ATOM 2223 C CA . GLY B 1 41 ? -11.544 52.337 -39.988 1.00 36.96 41 GLY B CA 1
ATOM 2224 C C . GLY B 1 41 ? -10.137 51.746 -39.905 1.00 36.77 41 GLY B C 1
ATOM 2225 O O . GLY B 1 41 ? -9.912 50.637 -40.364 1.00 41.10 41 GLY B O 1
ATOM 2226 N N . GLU B 1 42 ? -9.196 52.472 -39.319 1.00 37.61 42 GLU B N 1
ATOM 2227 C CA . GLU B 1 42 ? -7.814 51.993 -39.205 1.00 40.38 42 GLU B CA 1
ATOM 2228 C C . GLU B 1 42 ? -7.824 50.610 -38.568 1.00 39.75 42 GLU B C 1
ATOM 2229 O O . GLU B 1 42 ? -7.169 49.663 -38.989 1.00 35.36 42 GLU B O 1
ATOM 2235 N N . ILE B 1 43 ? -8.605 50.516 -37.520 1.00 42.16 43 ILE B N 1
ATOM 2236 C CA . ILE B 1 43 ? -8.652 49.319 -36.734 1.00 41.34 43 ILE B CA 1
ATOM 2237 C C . ILE B 1 43 ? -9.255 48.165 -37.545 1.00 42.42 43 ILE B C 1
ATOM 2238 O O . ILE B 1 43 ? -8.715 47.032 -37.538 1.00 41.32 43 ILE B O 1
ATOM 2243 N N . GLU B 1 44 ? -10.335 48.430 -38.278 1.00 39.14 44 GLU B N 1
ATOM 2244 C CA . GLU B 1 44 ? -10.882 47.359 -39.096 1.00 43.61 44 GLU B CA 1
ATOM 2245 C C . GLU B 1 44 ? -10.015 47.016 -40.308 1.00 41.59 44 GLU B C 1
ATOM 2246 O O . GLU B 1 44 ? -10.057 45.899 -40.791 1.00 39.87 44 GLU B O 1
ATOM 2252 N N . ASN B 1 45 ? -9.222 47.979 -40.765 1.00 43.78 45 ASN B N 1
ATOM 2253 C CA . ASN B 1 45 ? -8.209 47.755 -41.802 1.00 44.54 45 ASN B CA 1
ATOM 2254 C C . ASN B 1 45 ? -7.035 46.891 -41.367 1.00 42.97 45 ASN B C 1
ATOM 2255 O O . ASN B 1 45 ? -6.239 46.497 -42.191 1.00 43.18 45 ASN B O 1
ATOM 2260 N N . ASP B 1 46 ? -6.905 46.610 -40.084 1.00 44.54 46 ASP B N 1
ATOM 2261 C CA . ASP B 1 46 ? -5.749 45.879 -39.614 1.00 45.68 46 ASP B CA 1
ATOM 2262 C C . ASP B 1 46 ? -6.228 44.579 -39.027 1.00 48.02 46 ASP B C 1
ATOM 2263 O O . ASP B 1 46 ? -6.894 44.595 -38.013 1.00 54.18 46 ASP B O 1
ATOM 2268 N N . SER B 1 47 ? -5.864 43.452 -39.631 1.00 46.59 47 SER B N 1
ATOM 2269 C CA . SER B 1 47 ? -6.366 42.165 -39.183 1.00 44.53 47 SER B CA 1
ATOM 2270 C C . SER B 1 47 ? -5.544 41.584 -38.027 1.00 43.17 47 SER B C 1
ATOM 2271 O O . SER B 1 47 ? -5.971 40.639 -37.374 1.00 47.18 47 SER B O 1
ATOM 2274 N N . GLU B 1 48 ? -4.384 42.156 -37.759 1.00 44.89 48 GLU B N 1
ATOM 2275 C CA . GLU B 1 48 ? -3.579 41.767 -36.600 1.00 44.78 48 GLU B CA 1
ATOM 2276 C C . GLU B 1 48 ? -4.053 42.360 -35.277 1.00 46.98 48 GLU B C 1
ATOM 2277 O O . GLU B 1 48 ? -3.574 41.955 -34.203 1.00 49.56 48 GLU B O 1
ATOM 2283 N N . VAL B 1 49 ? -4.970 43.325 -35.337 1.00 46.97 49 VAL B N 1
ATOM 2284 C CA . VAL B 1 49 ? -5.588 43.844 -34.126 1.00 42.97 49 VAL B CA 1
ATOM 2285 C C . VAL B 1 49 ? -6.741 42.955 -33.823 1.00 40.95 49 VAL B C 1
ATOM 2286 O O . VAL B 1 49 ? -7.625 42.821 -34.635 1.00 39.16 49 VAL B O 1
ATOM 2290 N N . LEU B 1 50 ? -6.709 42.321 -32.662 1.00 41.99 50 LEU B N 1
ATOM 2291 C CA . LEU B 1 50 ? -7.745 41.383 -32.304 1.00 41.09 50 LEU B CA 1
ATOM 2292 C C . LEU B 1 50 ? -8.657 41.900 -31.177 1.00 41.83 50 LEU B C 1
ATOM 2293 O O . LEU B 1 50 ? -9.743 41.362 -30.991 1.00 47.73 50 LEU B O 1
ATOM 2298 N N . ALA B 1 51 ? -8.251 42.935 -30.440 1.00 37.22 51 ALA B N 1
ATOM 2299 C CA . ALA B 1 51 ? -9.101 43.487 -29.379 1.00 33.95 51 ALA B CA 1
ATOM 2300 C C . ALA B 1 51 ? -8.785 44.945 -29.108 1.00 33.66 51 ALA B C 1
ATOM 2301 O O . ALA B 1 51 ? -7.632 45.366 -29.182 1.00 33.54 51 ALA B O 1
ATOM 2303 N N . VAL B 1 52 ? -9.822 45.710 -28.793 1.00 33.25 52 VAL B N 1
ATOM 2304 C CA . VAL B 1 52 ? -9.682 47.128 -28.555 1.00 32.29 52 VAL B CA 1
ATOM 2305 C C . VAL B 1 52 ? -10.050 47.507 -27.138 1.00 31.39 52 VAL B C 1
ATOM 2306 O O . VAL B 1 52 ? -10.934 46.905 -26.550 1.00 30.17 52 VAL B O 1
ATOM 2310 N N . ILE B 1 53 ? -9.363 48.518 -26.615 1.00 31.59 53 ILE B N 1
ATOM 2311 C CA . ILE B 1 53 ? -9.696 49.155 -25.347 1.00 32.37 53 ILE B CA 1
ATOM 2312 C C . ILE B 1 53 ? -9.911 50.648 -25.618 1.00 33.74 53 ILE B C 1
ATOM 2313 O O . ILE B 1 53 ? -9.067 51.308 -26.230 1.00 28.86 53 ILE B O 1
ATOM 2318 N N . LEU B 1 54 ? -11.095 51.131 -25.209 1.00 34.13 54 LEU B N 1
ATOM 2319 C CA . LEU B 1 54 ? -11.503 52.531 -25.337 1.00 31.40 54 LEU B CA 1
ATOM 2320 C C . LEU B 1 54 ? -11.418 53.117 -23.946 1.00 31.26 54 LEU B C 1
ATOM 2321 O O . LEU B 1 54 ? -11.992 52.550 -23.013 1.00 28.12 54 LEU B O 1
ATOM 2326 N N . THR B 1 55 ? -10.697 54.226 -23.801 1.00 31.06 55 THR B N 1
ATOM 2327 C CA . THR B 1 55 ? -10.602 54.884 -22.498 1.00 33.35 55 THR B CA 1
ATOM 2328 C C . THR B 1 55 ? -10.469 56.369 -22.646 1.00 32.31 55 THR B C 1
ATOM 2329 O O . THR B 1 55 ? -10.419 56.899 -23.746 1.00 31.22 55 THR B O 1
ATOM 2333 N N . GLY B 1 56 ? -10.446 57.038 -21.514 1.00 34.82 56 GLY B N 1
ATOM 2334 C CA . GLY B 1 56 ? -10.346 58.494 -21.484 1.00 37.47 56 GLY B CA 1
ATOM 2335 C C . GLY B 1 56 ? -9.003 58.896 -20.911 1.00 39.13 56 GLY B C 1
ATOM 2336 O O . GLY B 1 56 ? -8.437 58.170 -20.093 1.00 37.67 56 GLY B O 1
ATOM 2337 N N . ALA B 1 57 ? -8.498 60.049 -21.344 1.00 40.59 57 ALA B N 1
ATOM 2338 C CA . ALA B 1 57 ? -7.279 60.615 -20.780 1.00 42.63 57 ALA B CA 1
ATOM 2339 C C . ALA B 1 57 ? -7.469 60.989 -19.305 1.00 45.28 57 ALA B C 1
ATOM 2340 O O . ALA B 1 57 ? -8.570 61.343 -18.867 1.00 45.59 57 ALA B O 1
ATOM 2342 N N . GLY B 1 58 ? -6.394 60.863 -18.528 1.00 48.13 58 GLY B N 1
ATOM 2343 C CA . GLY B 1 58 ? -6.375 61.386 -17.174 1.00 47.47 58 GLY B CA 1
ATOM 2344 C C . GLY B 1 58 ? -7.125 60.512 -16.214 1.00 51.62 58 GLY B C 1
ATOM 2345 O O . GLY B 1 58 ? -7.488 59.378 -16.557 1.00 61.00 58 GLY B O 1
ATOM 2346 N N . GLU B 1 59 ? -7.369 61.045 -15.020 1.00 50.44 59 GLU B N 1
ATOM 2347 C CA . GLU B 1 59 ? -7.869 60.248 -13.872 1.00 56.88 59 GLU B CA 1
ATOM 2348 C C . GLU B 1 59 ? -9.306 60.639 -13.419 1.00 50.79 59 GLU B C 1
ATOM 2349 O O . GLU B 1 59 ? -9.834 60.093 -12.455 1.00 46.81 59 GLU B O 1
ATOM 2355 N N . LYS B 1 60 ? -9.929 61.565 -14.138 1.00 50.75 60 LYS B N 1
ATOM 2356 C CA . LYS B 1 60 ? -11.173 62.188 -13.703 1.00 49.68 60 LYS B CA 1
ATOM 2357 C C . LYS B 1 60 ? -12.354 61.847 -14.633 1.00 46.49 60 LYS B C 1
ATOM 2358 O O . LYS B 1 60 ? -13.471 61.602 -14.181 1.00 43.64 60 LYS B O 1
ATOM 2364 N N . SER B 1 61 ? -12.100 61.854 -15.936 1.00 43.10 61 SER B N 1
ATOM 2365 C CA . SER B 1 61 ? -13.146 61.677 -16.921 1.00 41.65 61 SER B CA 1
ATOM 2366 C C . SER B 1 61 ? -12.809 60.563 -17.881 1.00 38.45 61 SER B C 1
ATOM 2367 O O . SER B 1 61 ? -11.675 60.438 -18.347 1.00 33.07 61 SER B O 1
ATOM 2370 N N . PHE B 1 62 ? -13.815 59.740 -18.154 1.00 38.70 62 PHE B N 1
ATOM 2371 C CA . PHE B 1 62 ? -13.789 58.845 -19.296 1.00 35.27 62 PHE B CA 1
ATOM 2372 C C . PHE B 1 62 ? -14.171 59.687 -20.503 1.00 32.65 62 PHE B C 1
ATOM 2373 O O . PHE B 1 62 ? -13.337 59.936 -21.355 1.00 30.33 62 PHE B O 1
ATOM 2381 N N . VAL B 1 63 ? -15.448 59.995 -20.584 1.00 32.85 63 VAL B N 1
ATOM 2382 C CA . VAL B 1 63 ? -15.990 60.972 -21.485 1.00 32.61 63 VAL B CA 1
ATOM 2383 C C . VAL B 1 63 ? -17.101 61.678 -20.733 1.00 32.63 63 VAL B C 1
ATOM 2384 O O . VAL B 1 63 ? -18.079 61.070 -20.349 1.00 31.67 63 VAL B O 1
ATOM 2388 N N . ALA B 1 64 ? -16.919 62.965 -20.499 1.00 35.26 64 ALA B N 1
ATOM 2389 C CA . ALA B 1 64 ? -17.871 63.770 -19.756 1.00 36.85 64 ALA B CA 1
ATOM 2390 C C . ALA B 1 64 ? -19.219 64.037 -20.417 1.00 37.70 64 ALA B C 1
ATOM 2391 O O . ALA B 1 64 ? -20.198 64.164 -19.746 1.00 40.34 64 ALA B O 1
ATOM 2393 N N . GLY B 1 65 ? -19.261 64.179 -21.721 1.00 40.44 65 GLY B N 1
ATOM 2394 C CA . GLY B 1 65 ? -20.468 64.570 -22.417 1.00 40.73 65 GLY B CA 1
ATOM 2395 C C . GLY B 1 65 ? -20.142 64.902 -23.856 1.00 40.03 65 GLY B C 1
ATOM 2396 O O . GLY B 1 65 ? -19.192 64.384 -24.370 1.00 37.19 65 GLY B O 1
ATOM 2397 N N . ALA B 1 66 ? -20.964 65.727 -24.494 1.00 39.68 66 ALA B N 1
ATOM 2398 C CA . ALA B 1 66 ? -20.717 66.271 -25.815 1.00 43.29 66 ALA B CA 1
ATOM 2399 C C . ALA B 1 66 ? -20.721 67.791 -25.671 1.00 43.67 66 ALA B C 1
ATOM 2400 O O . ALA B 1 66 ? -21.200 68.300 -24.658 1.00 43.64 66 ALA B O 1
ATOM 2402 N N . ASP B 1 67 ? -20.203 68.517 -26.660 1.00 42.37 67 ASP B N 1
ATOM 2403 C CA . ASP B 1 67 ? -20.122 69.972 -26.532 1.00 41.86 67 ASP B CA 1
ATOM 2404 C C . ASP B 1 67 ? -21.473 70.602 -26.821 1.00 38.17 67 ASP B C 1
ATOM 2405 O O . ASP B 1 67 ? -22.001 70.468 -27.927 1.00 38.85 67 ASP B O 1
ATOM 2410 N N . ILE B 1 68 ? -22.018 71.308 -25.838 1.00 36.86 68 ILE B N 1
ATOM 2411 C CA . ILE B 1 68 ? -23.317 71.941 -25.980 1.00 37.37 68 ILE B CA 1
ATOM 2412 C C . ILE B 1 68 ? -23.330 73.209 -26.852 1.00 39.23 68 ILE B C 1
ATOM 2413 O O . ILE B 1 68 ? -24.334 73.482 -27.523 1.00 37.77 68 ILE B O 1
ATOM 2418 N N . SER B 1 69 ? -22.239 73.976 -26.856 1.00 38.58 69 SER B N 1
ATOM 2419 C CA . SER B 1 69 ? -22.119 75.143 -27.771 1.00 42.03 69 SER B CA 1
ATOM 2420 C C . SER B 1 69 ? -22.432 74.728 -29.196 1.00 40.92 69 SER B C 1
ATOM 2421 O O . SER B 1 69 ? -23.101 75.448 -29.943 1.00 43.74 69 SER B O 1
ATOM 2424 N N . GLU B 1 70 ? -21.925 73.556 -29.556 1.00 40.29 70 GLU B N 1
ATOM 2425 C CA . GLU B 1 70 ? -22.121 72.993 -30.872 1.00 40.45 70 GLU B CA 1
ATOM 2426 C C . GLU B 1 70 ? -23.581 72.727 -31.160 1.00 35.40 70 GLU B C 1
ATOM 2427 O O . GLU B 1 70 ? -23.985 72.827 -32.273 1.00 36.74 70 GLU B O 1
ATOM 2433 N N . MET B 1 71 ? -24.366 72.416 -30.138 1.00 34.65 71 MET B N 1
ATOM 2434 C CA . MET B 1 71 ? -25.718 71.928 -30.321 1.00 33.42 71 MET B CA 1
ATOM 2435 C C . MET B 1 71 ? -26.798 73.003 -30.178 1.00 31.98 71 MET B C 1
ATOM 2436 O O . MET B 1 71 ? -27.855 72.902 -30.789 1.00 29.66 71 MET B O 1
ATOM 2441 N N . LYS B 1 72 ? -26.515 74.040 -29.397 1.00 33.08 72 LYS B N 1
ATOM 2442 C CA . LYS B 1 72 ? -27.515 75.025 -28.953 1.00 35.17 72 LYS B CA 1
ATOM 2443 C C . LYS B 1 72 ? -28.305 75.700 -30.065 1.00 33.79 72 LYS B C 1
ATOM 2444 O O . LYS B 1 72 ? -29.482 76.035 -29.897 1.00 33.61 72 LYS B O 1
ATOM 2450 N N . GLU B 1 73 ? -27.666 75.915 -31.203 1.00 35.33 73 GLU B N 1
ATOM 2451 C CA . GLU B 1 73 ? -28.283 76.703 -32.265 1.00 39.02 73 GLU B CA 1
ATOM 2452 C C . GLU B 1 73 ? -28.975 75.831 -33.311 1.00 36.03 73 GLU B C 1
ATOM 2453 O O . GLU B 1 73 ? -29.700 76.323 -34.172 1.00 31.39 73 GLU B O 1
ATOM 2459 N N . MET B 1 74 ? -28.791 74.529 -33.221 1.00 35.88 74 MET B N 1
ATOM 2460 C CA . MET B 1 74 ? -29.347 73.655 -34.248 1.00 35.63 74 MET B CA 1
ATOM 2461 C C . MET B 1 74 ? -30.868 73.757 -34.272 1.00 32.69 74 MET B C 1
ATOM 2462 O O . MET B 1 74 ? -31.502 73.990 -33.245 1.00 33.69 74 MET B O 1
ATOM 2467 N N . ASN B 1 75 ? -31.432 73.601 -35.458 1.00 32.49 75 ASN B N 1
ATOM 2468 C CA . ASN B 1 75 ? -32.868 73.416 -35.634 1.00 34.13 75 ASN B CA 1
ATOM 2469 C C . ASN B 1 75 ? -33.242 71.912 -35.661 1.00 30.95 75 ASN B C 1
ATOM 2470 O O . ASN B 1 75 ? -32.378 71.054 -35.424 1.00 28.24 75 ASN B O 1
ATOM 2475 N N . THR B 1 76 ? -34.513 71.617 -35.927 1.00 30.41 76 THR B N 1
ATOM 2476 C CA . THR B 1 76 ? -35.038 70.239 -35.854 1.00 30.84 76 THR B CA 1
ATOM 2477 C C . THR B 1 76 ? -34.268 69.312 -36.787 1.00 32.11 76 THR B C 1
ATOM 2478 O O . THR B 1 76 ? -33.741 68.287 -36.378 1.00 32.99 76 THR B O 1
ATOM 2482 N N . ILE B 1 77 ? -34.159 69.740 -38.031 1.00 32.43 77 ILE B N 1
ATOM 2483 C CA . ILE B 1 77 ? -33.544 68.964 -39.077 1.00 34.11 77 ILE B CA 1
ATOM 2484 C C . ILE B 1 77 ? -32.045 68.864 -38.884 1.00 31.84 77 ILE B C 1
ATOM 2485 O O . ILE B 1 77 ? -31.470 67.844 -39.217 1.00 34.61 77 ILE B O 1
ATOM 2490 N N . GLU B 1 78 ? -31.400 69.887 -38.342 1.00 30.12 78 GLU B N 1
ATOM 2491 C CA . GLU B 1 78 ? -29.969 69.769 -38.057 1.00 30.49 78 GLU B CA 1
ATOM 2492 C C . GLU B 1 78 ? -29.693 68.794 -36.881 1.00 30.01 78 GLU B C 1
ATOM 2493 O O . GLU B 1 78 ? -28.716 68.017 -36.905 1.00 32.91 78 GLU B O 1
ATOM 2499 N N . GLY B 1 79 ? -30.553 68.815 -35.866 1.00 25.09 79 GLY B N 1
ATOM 2500 C CA . GLY B 1 79 ? -30.270 68.062 -34.673 1.00 24.76 79 GLY B CA 1
ATOM 2501 C C . GLY B 1 79 ? -30.412 66.588 -35.001 1.00 23.77 79 GLY B C 1
ATOM 2502 O O . GLY B 1 79 ? -29.646 65.757 -34.527 1.00 22.08 79 GLY B O 1
ATOM 2503 N N . ARG B 1 80 ? -31.422 66.317 -35.820 1.00 24.19 80 ARG B N 1
ATOM 2504 C CA . ARG B 1 80 ? -31.713 65.017 -36.357 1.00 25.77 80 ARG B CA 1
ATOM 2505 C C . ARG B 1 80 ? -30.505 64.441 -37.085 1.00 28.27 80 ARG B C 1
ATOM 2506 O O . ARG B 1 80 ? -30.108 63.306 -36.826 1.00 28.59 80 ARG B O 1
ATOM 2514 N N . LYS B 1 81 ? -29.882 65.248 -37.938 1.00 28.64 81 LYS B N 1
ATOM 2515 C CA . LYS B 1 81 ? -28.667 64.819 -38.621 1.00 33.39 81 LYS B CA 1
ATOM 2516 C C . LYS B 1 81 ? -27.521 64.619 -37.638 1.00 31.40 81 LYS B C 1
ATOM 2517 O O . LYS B 1 81 ? -26.725 63.694 -37.771 1.00 29.51 81 LYS B O 1
ATOM 2523 N N . PHE B 1 82 ? -27.409 65.519 -36.669 1.00 30.95 82 PHE B N 1
ATOM 2524 C CA . PHE B 1 82 ? -26.381 65.394 -35.665 1.00 29.14 82 PHE B CA 1
ATOM 2525 C C . PHE B 1 82 ? -26.584 64.091 -34.853 1.00 27.72 82 PHE B C 1
ATOM 2526 O O . PHE B 1 82 ? -25.616 63.398 -34.534 1.00 26.16 82 PHE B O 1
ATOM 2534 N N . GLY B 1 83 ? -27.840 63.731 -34.563 1.00 26.32 83 GLY B N 1
ATOM 2535 C CA . GLY B 1 83 ? -28.142 62.430 -33.966 1.00 25.05 83 GLY B CA 1
ATOM 2536 C C . GLY B 1 83 ? -27.760 61.228 -34.846 1.00 23.61 83 GLY B C 1
ATOM 2537 O O . GLY B 1 83 ? -27.168 60.232 -34.386 1.00 21.09 83 GLY B O 1
ATOM 2538 N N . ILE B 1 84 ? -28.091 61.312 -36.117 1.00 23.14 84 ILE B N 1
ATOM 2539 C CA . ILE B 1 84 ? -27.772 60.205 -37.045 1.00 23.85 84 ILE B CA 1
ATOM 2540 C C . ILE B 1 84 ? -26.251 59.966 -37.163 1.00 25.88 84 ILE B C 1
ATOM 2541 O O . ILE B 1 84 ? -25.777 58.824 -37.138 1.00 24.56 84 ILE B O 1
ATOM 2546 N N . LEU B 1 85 ? -25.484 61.035 -37.226 1.00 27.51 85 LEU B N 1
ATOM 2547 C CA . LEU B 1 85 ? -24.032 60.900 -37.394 1.00 30.59 85 LEU B CA 1
ATOM 2548 C C . LEU B 1 85 ? -23.315 60.279 -36.210 1.00 28.30 85 LEU B C 1
ATOM 2549 O O . LEU B 1 85 ? -22.481 59.391 -36.376 1.00 30.82 85 LEU B O 1
ATOM 2554 N N . GLY B 1 86 ? -23.632 60.731 -35.013 1.00 26.73 86 GLY B N 1
ATOM 2555 C CA . GLY B 1 86 ? -23.050 60.125 -33.824 1.00 26.39 86 GLY B CA 1
ATOM 2556 C C . GLY B 1 86 ? -23.457 58.673 -33.700 1.00 23.97 86 GLY B C 1
ATOM 2557 O O . GLY B 1 86 ? -22.631 57.812 -33.512 1.00 27.68 86 GLY B O 1
ATOM 2558 N N . ASN B 1 87 ? -24.741 58.406 -33.838 1.00 24.11 87 ASN B N 1
ATOM 2559 C CA . ASN B 1 87 ? -25.234 57.038 -33.885 1.00 24.33 87 ASN B CA 1
ATOM 2560 C C . ASN B 1 87 ? -24.500 56.173 -34.941 1.00 25.25 87 ASN B C 1
ATOM 2561 O O . ASN B 1 87 ? -24.131 55.028 -34.645 1.00 27.10 87 ASN B O 1
ATOM 2566 N N . LYS B 1 88 ? -24.245 56.732 -36.128 1.00 25.73 88 LYS B N 1
ATOM 2567 C CA . LYS B 1 88 ? -23.477 56.039 -37.186 1.00 27.82 88 LYS B CA 1
ATOM 2568 C C . LYS B 1 88 ? -22.127 55.531 -36.665 1.00 27.40 88 LYS B C 1
ATOM 2569 O O . LYS B 1 88 ? -21.779 54.375 -36.871 1.00 24.48 88 LYS B O 1
ATOM 2575 N N . VAL B 1 89 ? -21.398 56.392 -35.953 1.00 26.39 89 VAL B N 1
ATOM 2576 C CA . VAL B 1 89 ? -20.061 56.059 -35.477 1.00 26.09 89 VAL B CA 1
ATOM 2577 C C . VAL B 1 89 ? -20.116 55.046 -34.321 1.00 26.88 89 VAL B C 1
ATOM 2578 O O . VAL B 1 89 ? -19.282 54.149 -34.237 1.00 25.93 89 VAL B O 1
ATOM 2582 N N . PHE B 1 90 ? -21.080 55.204 -33.420 1.00 24.07 90 PHE B N 1
ATOM 2583 C CA . PHE B 1 90 ? -21.191 54.297 -32.303 1.00 25.16 90 PHE B CA 1
ATOM 2584 C C . PHE B 1 90 ? -21.710 52.944 -32.788 1.00 24.66 90 PHE B C 1
ATOM 2585 O O . PHE B 1 90 ? -21.363 51.901 -32.258 1.00 21.26 90 PHE B O 1
ATOM 2593 N N . ARG B 1 91 ? -22.541 52.964 -33.808 1.00 24.59 91 ARG B N 1
ATOM 2594 C CA . ARG B 1 91 ? -23.071 51.709 -34.302 1.00 25.51 91 ARG B CA 1
ATOM 2595 C C . ARG B 1 91 ? -21.930 50.957 -34.950 1.00 27.36 91 ARG B C 1
ATOM 2596 O O . ARG B 1 91 ? -21.819 49.768 -34.805 1.00 25.40 91 ARG B O 1
ATOM 2604 N N . ARG B 1 92 ? -21.057 51.701 -35.616 1.00 31.21 92 ARG B N 1
ATOM 2605 C CA . ARG B 1 92 ? -19.899 51.153 -36.301 1.00 33.42 92 ARG B CA 1
ATOM 2606 C C . ARG B 1 92 ? -18.976 50.541 -35.275 1.00 31.74 92 ARG B C 1
ATOM 2607 O O . ARG B 1 92 ? -18.395 49.469 -35.470 1.00 29.09 92 ARG B O 1
ATOM 2615 N N . LEU B 1 93 ? -18.847 51.219 -34.154 1.00 29.50 93 LEU B N 1
ATOM 2616 C CA . LEU B 1 93 ? -18.057 50.654 -33.078 1.00 32.88 93 LEU B CA 1
ATOM 2617 C C . LEU B 1 93 ? -18.612 49.313 -32.552 1.00 29.97 93 LEU B C 1
ATOM 2618 O O . LEU B 1 93 ? -17.875 48.378 -32.268 1.00 32.83 93 LEU B O 1
ATOM 2623 N N . GLU B 1 94 ? -19.923 49.244 -32.451 1.00 29.83 94 GLU B N 1
ATOM 2624 C CA . GLU B 1 94 ? -20.625 48.120 -31.865 1.00 27.84 94 GLU B CA 1
ATOM 2625 C C . GLU B 1 94 ? -20.478 46.893 -32.760 1.00 27.84 94 GLU B C 1
ATOM 2626 O O . GLU B 1 94 ? -20.405 45.754 -32.287 1.00 28.18 94 GLU B O 1
ATOM 2632 N N . LEU B 1 95 ? -20.455 47.139 -34.066 1.00 28.30 95 LEU B N 1
ATOM 2633 C CA . LEU B 1 95 ? -20.447 46.075 -35.057 1.00 29.39 95 LEU B CA 1
ATOM 2634 C C . LEU B 1 95 ? -19.039 45.674 -35.485 1.00 29.06 95 LEU B C 1
ATOM 2635 O O . LEU B 1 95 ? -18.842 44.588 -36.018 1.00 31.48 95 LEU B O 1
ATOM 2640 N N . LEU B 1 96 ? -18.079 46.554 -35.241 1.00 27.76 96 LEU B N 1
ATOM 2641 C CA . LEU B 1 96 ? -16.677 46.304 -35.501 1.00 29.52 96 LEU B CA 1
ATOM 2642 C C . LEU B 1 96 ? -16.379 44.867 -35.165 1.00 34.11 96 LEU B C 1
ATOM 2643 O O . LEU B 1 96 ? -16.702 44.412 -34.062 1.00 32.21 96 LEU B O 1
ATOM 2648 N N . GLU B 1 97 ? -15.712 44.153 -36.067 1.00 37.99 97 GLU B N 1
ATOM 2649 C CA . GLU B 1 97 ? -15.585 42.701 -35.915 1.00 41.46 97 GLU B CA 1
ATOM 2650 C C . GLU B 1 97 ? -14.420 42.260 -34.993 1.00 39.93 97 GLU B C 1
ATOM 2651 O O . GLU B 1 97 ? -13.956 41.123 -35.072 1.00 46.60 97 GLU B O 1
ATOM 2657 N N . LYS B 1 98 ? -13.955 43.169 -34.134 1.00 36.61 98 LYS B N 1
ATOM 2658 C CA . LYS B 1 98 ? -13.148 42.818 -32.963 1.00 36.50 98 LYS B CA 1
ATOM 2659 C C . LYS B 1 98 ? -13.849 43.238 -31.659 1.00 33.48 98 LYS B C 1
ATOM 2660 O O . LYS B 1 98 ? -14.555 44.242 -31.610 1.00 33.97 98 LYS B O 1
ATOM 2666 N N . PRO B 1 99 ? -13.633 42.475 -30.583 1.00 32.20 99 PRO B N 1
ATOM 2667 C CA . PRO B 1 99 ? -14.195 42.894 -29.288 1.00 31.79 99 PRO B CA 1
ATOM 2668 C C . PRO B 1 99 ? -13.662 44.255 -28.878 1.00 32.01 99 PRO B C 1
ATOM 2669 O O . PRO B 1 99 ? -12.461 44.515 -29.067 1.00 32.69 99 PRO B O 1
ATOM 2673 N N . VAL B 1 100 ? -14.539 45.124 -28.370 1.00 31.04 100 VAL B N 1
ATOM 2674 C CA . VAL B 1 100 ? -14.093 46.390 -27.816 1.00 31.97 100 VAL B CA 1
ATOM 2675 C C . VAL B 1 100 ? -14.477 46.486 -26.334 1.00 30.93 100 VAL B C 1
ATOM 2676 O O . VAL B 1 100 ? -15.629 46.276 -25.963 1.00 32.68 100 VAL B O 1
ATOM 2680 N N . ILE B 1 101 ? -13.486 46.750 -25.489 1.00 28.78 101 ILE B N 1
ATOM 2681 C CA . ILE B 1 101 ? -13.724 46.890 -24.067 1.00 31.50 101 ILE B CA 1
ATOM 2682 C C . ILE B 1 101 ? -13.649 48.323 -23.634 1.00 31.63 101 ILE B C 1
ATOM 2683 O O . ILE B 1 101 ? -12.697 49.007 -23.992 1.00 35.57 101 ILE B O 1
ATOM 2688 N N . ALA B 1 102 ? -14.640 48.772 -22.865 1.00 31.20 102 ALA B N 1
ATOM 2689 C CA . ALA B 1 102 ? -14.665 50.155 -22.390 1.00 31.55 102 ALA B CA 1
ATOM 2690 C C . ALA B 1 102 ? -14.091 50.190 -21.019 1.00 30.58 102 ALA B C 1
ATOM 2691 O O . ALA B 1 102 ? -14.598 49.524 -20.115 1.00 29.19 102 ALA B O 1
ATOM 2693 N N . ALA B 1 103 ? -12.988 50.925 -20.879 1.00 32.59 103 ALA B N 1
ATOM 2694 C CA . ALA B 1 103 ? -12.313 51.065 -19.585 1.00 34.23 103 ALA B CA 1
ATOM 2695 C C . ALA B 1 103 ? -12.672 52.423 -19.024 1.00 33.83 103 ALA B C 1
ATOM 2696 O O . ALA B 1 103 ? -12.063 53.452 -19.396 1.00 32.82 103 ALA B O 1
ATOM 2698 N N . VAL B 1 104 ? -13.678 52.400 -18.149 1.00 31.24 104 VAL B N 1
ATOM 2699 C CA . VAL B 1 104 ? -14.366 53.591 -17.766 1.00 29.89 104 VAL B CA 1
ATOM 2700 C C . VAL B 1 104 ? -13.749 54.112 -16.506 1.00 31.28 104 VAL B C 1
ATOM 2701 O O . VAL B 1 104 ? -14.124 53.738 -15.420 1.00 30.42 104 VAL B O 1
ATOM 2705 N N . ASN B 1 105 ? -12.864 55.077 -16.715 1.00 34.14 105 ASN B N 1
ATOM 2706 C CA . ASN B 1 105 ? -11.948 55.608 -15.721 1.00 34.20 105 ASN B CA 1
ATOM 2707 C C . ASN B 1 105 ? -12.493 56.802 -14.938 1.00 33.40 105 ASN B C 1
ATOM 2708 O O . ASN B 1 105 ? -11.865 57.270 -13.988 1.00 35.74 105 ASN B O 1
ATOM 2713 N N . GLY B 1 106 ? -13.668 57.280 -15.291 1.00 32.94 106 GLY B N 1
ATOM 2714 C CA . GLY B 1 106 ? -14.286 58.315 -14.477 1.00 32.29 106 GLY B CA 1
ATOM 2715 C C . GLY B 1 106 ? -15.654 58.626 -15.016 1.00 33.25 106 GLY B C 1
ATOM 2716 O O . GLY B 1 106 ? -16.427 57.711 -15.311 1.00 31.25 106 GLY B O 1
ATOM 2717 N N . PHE B 1 107 ? -15.932 59.921 -15.174 1.00 33.77 107 PHE B N 1
ATOM 2718 C CA . PHE B 1 107 ? -17.234 60.369 -15.632 1.00 35.09 107 PHE B CA 1
ATOM 2719 C C . PHE B 1 107 ? -17.555 59.743 -16.986 1.00 32.03 107 PHE B C 1
ATOM 2720 O O . PHE B 1 107 ? -16.776 59.877 -17.934 1.00 30.11 107 PHE B O 1
ATOM 2728 N N . ALA B 1 108 ? -18.696 59.068 -17.079 1.00 30.26 108 ALA B N 1
ATOM 2729 C CA . ALA B 1 108 ? -19.233 58.663 -18.379 1.00 28.16 108 ALA B CA 1
ATOM 2730 C C . ALA B 1 108 ? -20.643 59.184 -18.508 1.00 28.35 108 ALA B C 1
ATOM 2731 O O . ALA B 1 108 ? -21.584 58.494 -18.154 1.00 29.40 108 ALA B O 1
ATOM 2733 N N . LEU B 1 109 ? -20.788 60.433 -18.957 1.00 28.43 109 LEU B N 1
ATOM 2734 C CA . LEU B 1 109 ? -22.084 61.116 -18.920 1.00 27.70 109 LEU B CA 1
ATOM 2735 C C . LEU B 1 109 ? -22.479 61.490 -20.335 1.00 27.42 109 LEU B C 1
ATOM 2736 O O . LEU B 1 109 ? -21.630 61.930 -21.138 1.00 25.89 109 LEU B O 1
ATOM 2741 N N . GLY B 1 110 ? -23.762 61.328 -20.628 1.00 24.58 110 GLY B N 1
ATOM 2742 C CA . GLY B 1 110 ? -24.315 61.729 -21.893 1.00 25.51 110 GLY B CA 1
ATOM 2743 C C . GLY B 1 110 ? -23.729 60.826 -22.943 1.00 25.89 110 GLY B C 1
ATOM 2744 O O . GLY B 1 110 ? -23.611 59.619 -22.731 1.00 26.49 110 GLY B O 1
ATOM 2745 N N . GLY B 1 111 ? -23.323 61.436 -24.046 1.00 25.28 111 GLY B N 1
ATOM 2746 C CA . GLY B 1 111 ? -22.523 60.793 -25.054 1.00 25.15 111 GLY B CA 1
ATOM 2747 C C . GLY B 1 111 ? -21.406 59.921 -24.544 1.00 25.94 111 GLY B C 1
ATOM 2748 O O . GLY B 1 111 ? -20.953 59.059 -25.257 1.00 28.69 111 GLY B O 1
ATOM 2749 N N . GLY B 1 112 ? -20.929 60.137 -23.334 1.00 28.40 112 GLY B N 1
ATOM 2750 C CA . GLY B 1 112 ? -19.894 59.274 -22.775 1.00 31.34 112 GLY B CA 1
ATOM 2751 C C . GLY B 1 112 ? -20.441 57.949 -22.270 1.00 31.32 112 GLY B C 1
ATOM 2752 O O . GLY B 1 112 ? -19.815 56.896 -22.408 1.00 30.52 112 GLY B O 1
ATOM 2753 N N . CYS B 1 113 ? -21.608 58.022 -21.657 1.00 29.51 113 CYS B N 1
ATOM 2754 C CA . CYS B 1 113 ? -22.317 56.820 -21.262 1.00 29.06 113 CYS B CA 1
ATOM 2755 C C . CYS B 1 113 ? -22.665 56.050 -22.542 1.00 26.42 113 CYS B C 1
ATOM 2756 O O . CYS B 1 113 ? -22.350 54.884 -22.708 1.00 25.01 113 CYS B O 1
ATOM 2759 N N . GLU B 1 114 ? -23.275 56.771 -23.463 1.00 27.30 114 GLU B N 1
ATOM 2760 C CA . GLU B 1 114 ? -23.688 56.238 -24.743 1.00 25.54 114 GLU B CA 1
ATOM 2761 C C . GLU B 1 114 ? -22.558 55.516 -25.546 1.00 26.31 114 GLU B C 1
ATOM 2762 O O . GLU B 1 114 ? -22.830 54.497 -26.182 1.00 24.38 114 GLU B O 1
ATOM 2768 N N . ILE B 1 115 ? -21.321 56.029 -25.506 1.00 25.71 115 ILE B N 1
ATOM 2769 C CA . ILE B 1 115 ? -20.226 55.449 -26.313 1.00 23.85 115 ILE B CA 1
ATOM 2770 C C . ILE B 1 115 ? -19.679 54.217 -25.595 1.00 24.43 115 ILE B C 1
ATOM 2771 O O . ILE B 1 115 ? -19.245 53.239 -26.259 1.00 25.64 115 ILE B O 1
ATOM 2776 N N . ALA B 1 116 ? -19.694 54.258 -24.262 1.00 22.65 116 ALA B N 1
ATOM 2777 C CA . ALA B 1 116 ? -19.350 53.076 -23.472 1.00 23.80 116 ALA B CA 1
ATOM 2778 C C . ALA B 1 116 ? -20.339 51.921 -23.678 1.00 24.77 116 ALA B C 1
ATOM 2779 O O . ALA B 1 116 ? -19.941 50.742 -23.719 1.00 28.67 116 ALA B O 1
ATOM 2781 N N . MET B 1 117 ? -21.620 52.266 -23.781 1.00 22.90 117 MET B N 1
ATOM 2782 C CA . MET B 1 117 ? -22.657 51.308 -23.997 1.00 22.81 117 MET B CA 1
ATOM 2783 C C . MET B 1 117 ? -22.497 50.688 -25.410 1.00 25.99 117 MET B C 1
ATOM 2784 O O . MET B 1 117 ? -23.043 49.620 -25.705 1.00 28.26 117 MET B O 1
ATOM 2789 N N . SER B 1 118 ? -21.729 51.341 -26.274 1.00 26.58 118 SER B N 1
ATOM 2790 C CA . SER B 1 118 ? -21.568 50.879 -27.650 1.00 26.89 118 SER B CA 1
ATOM 2791 C C . SER B 1 118 ? -20.465 49.806 -27.768 1.00 26.79 118 SER B C 1
ATOM 2792 O O . SER B 1 118 ? -20.355 49.143 -28.797 1.00 26.69 118 SER B O 1
ATOM 2795 N N . CYS B 1 119 ? -19.682 49.645 -26.702 1.00 26.78 119 CYS B N 1
ATOM 2796 C CA . CYS B 1 119 ? -18.647 48.605 -26.617 1.00 27.17 119 CYS B CA 1
ATOM 2797 C C . CYS B 1 119 ? -19.227 47.253 -26.240 1.00 27.03 119 CYS B C 1
ATOM 2798 O O . CYS B 1 119 ? -20.389 47.151 -25.886 1.00 24.20 119 CYS B O 1
ATOM 2801 N N . ASP B 1 120 ? -18.403 46.214 -26.293 1.00 27.61 120 ASP B N 1
ATOM 2802 C CA . ASP B 1 120 ? -18.901 44.866 -26.075 1.00 28.16 120 ASP B CA 1
ATOM 2803 C C . ASP B 1 120 ? -18.975 44.614 -24.589 1.00 28.40 120 ASP B C 1
ATOM 2804 O O . ASP B 1 120 ? -19.900 43.972 -24.098 1.00 26.47 120 ASP B O 1
ATOM 2809 N N . ILE B 1 121 ? -17.979 45.152 -23.897 1.00 28.46 121 ILE B N 1
ATOM 2810 C CA . ILE B 1 121 ? -17.782 44.968 -22.473 1.00 27.67 121 ILE B CA 1
ATOM 2811 C C . ILE B 1 121 ? -17.392 46.279 -21.754 1.00 26.20 121 ILE B C 1
ATOM 2812 O O . ILE B 1 121 ? -16.576 47.046 -22.249 1.00 29.13 121 ILE B O 1
ATOM 2817 N N . ARG B 1 122 ? -17.977 46.513 -20.581 1.00 26.09 122 ARG B N 1
ATOM 2818 C CA . ARG B 1 122 ? -17.664 47.681 -19.738 1.00 23.34 122 ARG B CA 1
ATOM 2819 C C . ARG B 1 122 ? -17.095 47.260 -18.393 1.00 23.74 122 ARG B C 1
ATOM 2820 O O . ARG B 1 122 ? -17.671 46.430 -17.727 1.00 22.48 122 ARG B O 1
ATOM 2828 N N . ILE B 1 123 ? -15.954 47.836 -18.016 1.00 25.27 123 ILE B N 1
ATOM 2829 C CA . ILE B 1 123 ? -15.448 47.752 -16.668 1.00 27.05 123 ILE B CA 1
ATOM 2830 C C . ILE B 1 123 ? -15.141 49.175 -16.199 1.00 28.74 123 ILE B C 1
ATOM 2831 O O . ILE B 1 123 ? -14.816 50.054 -16.988 1.00 27.97 123 ILE B O 1
ATOM 2836 N N . ALA B 1 124 ? -15.260 49.397 -14.907 1.00 30.50 124 ALA B N 1
ATOM 2837 C CA . ALA B 1 124 ? -15.129 50.738 -14.359 1.00 34.21 124 ALA B CA 1
ATOM 2838 C C . ALA B 1 124 ? -14.126 50.797 -13.209 1.00 34.49 124 ALA B C 1
ATOM 2839 O O . ALA B 1 124 ? -13.939 49.814 -12.475 1.00 34.41 124 ALA B O 1
ATOM 2841 N N . SER B 1 125 ? -13.497 51.959 -13.065 1.00 35.53 125 SER B N 1
ATOM 2842 C CA . SER B 1 125 ? -12.840 52.346 -11.818 1.00 36.03 125 SER B CA 1
ATOM 2843 C C . SER B 1 125 ? -13.919 52.672 -10.782 1.00 35.72 125 SER B C 1
ATOM 2844 O O . SER B 1 125 ? -15.090 52.965 -11.110 1.00 28.52 125 SER B O 1
ATOM 2847 N N . SER B 1 126 ? -13.506 52.657 -9.526 1.00 35.54 126 SER B N 1
ATOM 2848 C CA . SER B 1 126 ? -14.438 52.844 -8.414 1.00 38.72 126 SER B CA 1
ATOM 2849 C C . SER B 1 126 ? -14.944 54.287 -8.348 1.00 36.64 126 SER B C 1
ATOM 2850 O O . SER B 1 126 ? -16.008 54.555 -7.802 1.00 39.50 126 SER B O 1
ATOM 2853 N N . ASN B 1 127 ? -14.177 55.191 -8.933 1.00 35.16 127 ASN B N 1
ATOM 2854 C CA . ASN B 1 127 ? -14.547 56.579 -9.042 1.00 36.84 127 ASN B CA 1
ATOM 2855 C C . ASN B 1 127 ? -15.468 56.912 -10.210 1.00 38.87 127 ASN B C 1
ATOM 2856 O O . ASN B 1 127 ? -15.922 58.046 -10.325 1.00 38.05 127 ASN B O 1
ATOM 2861 N N . ALA B 1 128 ? -15.722 55.950 -11.095 1.00 39.31 128 ALA B N 1
ATOM 2862 C CA . ALA B 1 128 ? -16.534 56.204 -12.294 1.00 37.17 128 ALA B CA 1
ATOM 2863 C C . ALA B 1 128 ? -17.962 56.601 -11.938 1.00 35.52 128 ALA B C 1
ATOM 2864 O O . ALA B 1 128 ? -18.522 56.080 -10.980 1.00 37.59 128 ALA B O 1
ATOM 2866 N N . ARG B 1 129 ? -18.533 57.512 -12.724 1.00 36.01 129 ARG B N 1
ATOM 2867 C CA . ARG B 1 129 ? -19.948 57.906 -12.618 1.00 36.33 129 ARG B CA 1
ATOM 2868 C C . ARG B 1 129 ? -20.608 57.672 -13.992 1.00 31.76 129 ARG B C 1
ATOM 2869 O O . ARG B 1 129 ? -20.002 57.911 -15.046 1.00 28.05 129 ARG B O 1
ATOM 2877 N N . PHE B 1 130 ? -21.863 57.261 -13.957 1.00 27.30 130 PHE B N 1
ATOM 2878 C CA . PHE B 1 130 ? -22.635 57.039 -15.139 1.00 27.42 130 PHE B CA 1
ATOM 2879 C C . PHE B 1 130 ? -23.958 57.817 -15.057 1.00 27.11 130 PHE B C 1
ATOM 2880 O O . PHE B 1 130 ? -24.577 57.886 -14.008 1.00 24.99 130 PHE B O 1
ATOM 2888 N N . GLY B 1 131 ? -24.365 58.400 -16.185 1.00 26.35 131 GLY B N 1
ATOM 2889 C CA . GLY B 1 131 ? -25.652 59.016 -16.296 1.00 25.12 131 GLY B CA 1
ATOM 2890 C C . GLY B 1 131 ? -25.946 59.592 -17.664 1.00 23.70 131 GLY B C 1
ATOM 2891 O O . GLY B 1 131 ? -25.062 59.693 -18.516 1.00 23.07 131 GLY B O 1
ATOM 2892 N N . GLN B 1 132 ? -27.211 59.982 -17.818 1.00 21.75 132 GLN B N 1
ATOM 2893 C CA . GLN B 1 132 ? -27.742 60.655 -18.965 1.00 22.40 132 GLN B CA 1
ATOM 2894 C C . GLN B 1 132 ? -28.419 61.987 -18.550 1.00 22.60 132 GLN B C 1
ATOM 2895 O O . GLN B 1 132 ? -29.607 62.002 -18.270 1.00 21.63 132 GLN B O 1
ATOM 2901 N N . PRO B 1 133 ? -27.690 63.119 -18.582 1.00 23.08 133 PRO B N 1
ATOM 2902 C CA . PRO B 1 133 ? -28.312 64.371 -18.168 1.00 22.28 133 PRO B CA 1
ATOM 2903 C C . PRO B 1 133 ? -29.186 65.069 -19.232 1.00 22.91 133 PRO B C 1
ATOM 2904 O O . PRO B 1 133 ? -29.816 66.093 -18.927 1.00 25.12 133 PRO B O 1
ATOM 2908 N N . GLU B 1 134 ? -29.266 64.503 -20.433 1.00 21.10 134 GLU B N 1
ATOM 2909 C CA . GLU B 1 134 ? -29.848 65.165 -21.600 1.00 21.30 134 GLU B CA 1
ATOM 2910 C C . GLU B 1 134 ? -31.230 65.780 -21.386 1.00 20.98 134 GLU B C 1
ATOM 2911 O O . GLU B 1 134 ? -31.570 66.782 -21.996 1.00 20.44 134 GLU B O 1
ATOM 2917 N N . VAL B 1 135 ? -32.044 65.195 -20.549 1.00 21.76 135 VAL B N 1
ATOM 2918 C CA . VAL B 1 135 ? -33.423 65.621 -20.476 1.00 23.95 135 VAL B CA 1
ATOM 2919 C C . VAL B 1 135 ? -33.522 66.956 -19.660 1.00 26.76 135 VAL B C 1
ATOM 2920 O O . VAL B 1 135 ? -34.500 67.737 -19.761 1.00 23.42 135 VAL B O 1
ATOM 2924 N N . GLY B 1 136 ? -32.477 67.232 -18.890 1.00 26.24 136 GLY B N 1
ATOM 2925 C CA . GLY B 1 136 ? -32.357 68.507 -18.214 1.00 29.13 136 GLY B CA 1
ATOM 2926 C C . GLY B 1 136 ? -31.877 69.615 -19.136 1.00 28.73 136 GLY B C 1
ATOM 2927 O O . GLY B 1 136 ? -31.852 70.780 -18.741 1.00 26.61 136 GLY B O 1
ATOM 2928 N N . LEU B 1 137 ? -31.434 69.235 -20.338 1.00 28.23 137 LEU B N 1
ATOM 2929 C CA . LEU B 1 137 ? -30.923 70.166 -21.337 1.00 26.12 137 LEU B CA 1
ATOM 2930 C C . LEU B 1 137 ? -31.939 70.318 -22.437 1.00 24.63 137 LEU B C 1
ATOM 2931 O O . LEU B 1 137 ? -31.704 71.010 -23.405 1.00 27.18 137 LEU B O 1
ATOM 2936 N N . GLY B 1 138 ? -33.095 69.705 -22.271 1.00 23.64 138 GLY B N 1
ATOM 2937 C CA . GLY B 1 138 ? -34.187 69.911 -23.196 1.00 22.22 138 GLY B CA 1
ATOM 2938 C C . GLY B 1 138 ? -34.162 68.956 -24.366 1.00 20.35 138 GLY B C 1
ATOM 2939 O O . GLY B 1 138 ? -34.889 69.168 -25.308 1.00 19.27 138 GLY B O 1
ATOM 2940 N N . ILE B 1 139 ? -33.392 67.880 -24.260 1.00 19.70 139 ILE B N 1
ATOM 2941 C CA . ILE B 1 139 ? -33.317 66.843 -25.311 1.00 20.30 139 ILE B CA 1
ATOM 2942 C C . ILE B 1 139 ? -33.373 65.400 -24.789 1.00 20.62 139 ILE B C 1
ATOM 2943 O O . ILE B 1 139 ? -33.158 65.124 -23.607 1.00 21.22 139 ILE B O 1
ATOM 2948 N N . THR B 1 140 ? -33.616 64.477 -25.709 1.00 20.69 140 THR B N 1
ATOM 2949 C CA . THR B 1 140 ? -33.427 63.063 -25.453 1.00 20.02 140 THR B CA 1
ATOM 2950 C C . THR B 1 140 ? -31.936 62.783 -25.510 1.00 20.89 140 THR B C 1
ATOM 2951 O O . THR B 1 140 ? -31.170 63.590 -26.019 1.00 18.75 140 THR B O 1
ATOM 2955 N N . PRO B 1 141 ? -31.510 61.637 -24.946 1.00 21.85 141 PRO B N 1
ATOM 2956 C CA . PRO B 1 141 ? -30.257 61.085 -25.403 1.00 21.95 141 PRO B CA 1
ATOM 2957 C C . PRO B 1 141 ? -30.260 61.084 -26.911 1.00 22.00 141 PRO B C 1
ATOM 2958 O O . PRO B 1 141 ? -31.322 60.909 -27.542 1.00 20.06 141 PRO B O 1
ATOM 2962 N N . GLY B 1 142 ? -29.092 61.349 -27.482 1.00 23.44 142 GLY B N 1
ATOM 2963 C CA . GLY B 1 142 ? -28.998 61.502 -28.911 1.00 24.58 142 GLY B CA 1
ATOM 2964 C C . GLY B 1 142 ? -28.068 60.554 -29.626 1.00 23.27 142 GLY B C 1
ATOM 2965 O O . GLY B 1 142 ? -28.011 60.583 -30.837 1.00 25.17 142 GLY B O 1
ATOM 2966 N N . PHE B 1 143 ? -27.300 59.772 -28.891 1.00 23.67 143 PHE B N 1
ATOM 2967 C CA . PHE B 1 143 ? -26.366 58.831 -29.496 1.00 23.90 143 PHE B CA 1
ATOM 2968 C C . PHE B 1 143 ? -26.682 57.402 -29.078 1.00 21.78 143 PHE B C 1
ATOM 2969 O O . PHE B 1 143 ? -25.781 56.646 -28.763 1.00 21.72 143 PHE B O 1
ATOM 2977 N N . GLY B 1 144 ? -27.965 57.055 -29.075 1.00 21.59 144 GLY B N 1
ATOM 2978 C CA . GLY B 1 144 ? -28.424 55.690 -28.764 1.00 21.33 144 GLY B CA 1
ATOM 2979 C C . GLY B 1 144 ? -28.948 55.421 -27.367 1.00 21.83 144 GLY B C 1
ATOM 2980 O O . GLY B 1 144 ? -29.457 54.341 -27.109 1.00 23.55 144 GLY B O 1
ATOM 2981 N N . GLY B 1 145 ? -28.870 56.407 -26.472 1.00 20.61 145 GLY B N 1
ATOM 2982 C CA . GLY B 1 145 ? -28.996 56.167 -25.052 1.00 20.12 145 GLY B CA 1
ATOM 2983 C C . GLY B 1 145 ? -30.375 55.671 -24.783 1.00 20.00 145 GLY B C 1
ATOM 2984 O O . GLY B 1 145 ? -30.603 54.912 -23.841 1.00 20.53 145 GLY B O 1
ATOM 2985 N N . THR B 1 146 ? -31.311 56.049 -25.641 1.00 18.81 146 THR B N 1
ATOM 2986 C CA . THR B 1 146 ? -32.695 55.649 -25.416 1.00 18.08 146 THR B CA 1
ATOM 2987 C C . THR B 1 146 ? -32.892 54.193 -25.791 1.00 18.10 146 THR B C 1
ATOM 2988 O O . THR B 1 146 ? -33.997 53.665 -25.659 1.00 16.51 146 THR B O 1
ATOM 2992 N N . GLN B 1 147 ? -31.846 53.576 -26.333 1.00 18.14 147 GLN B N 1
ATOM 2993 C CA . GLN B 1 147 ? -31.923 52.212 -26.785 1.00 18.85 147 GLN B CA 1
ATOM 2994 C C . GLN B 1 147 ? -30.973 51.219 -26.129 1.00 19.35 147 GLN B C 1
ATOM 2995 O O . GLN B 1 147 ? -31.361 50.053 -25.907 1.00 20.24 147 GLN B O 1
ATOM 3001 N N . ARG B 1 148 ? -29.725 51.622 -25.907 1.00 19.43 148 ARG B N 1
ATOM 3002 C CA . ARG B 1 148 ? -28.731 50.695 -25.393 1.00 20.77 148 ARG B CA 1
ATOM 3003 C C . ARG B 1 148 ? -28.842 50.535 -23.855 1.00 23.12 148 ARG B C 1
ATOM 3004 O O . ARG B 1 148 ? -28.589 49.451 -23.323 1.00 22.41 148 ARG B O 1
ATOM 3012 N N . LEU B 1 149 ? -29.236 51.604 -23.158 1.00 22.56 149 LEU B N 1
ATOM 3013 C CA . LEU B 1 149 ? -29.382 51.519 -21.734 1.00 22.10 149 LEU B CA 1
ATOM 3014 C C . LEU B 1 149 ? -30.472 50.529 -21.309 1.00 20.81 149 LEU B C 1
ATOM 3015 O O . LEU B 1 149 ? -30.187 49.667 -20.535 1.00 19.32 149 LEU B O 1
ATOM 3020 N N . SER B 1 150 ? -31.691 50.640 -21.830 1.00 21.08 150 SER B N 1
ATOM 3021 C CA . SER B 1 150 ? -32.710 49.681 -21.503 1.00 22.01 150 SER B CA 1
ATOM 3022 C C . SER B 1 150 ? -32.261 48.260 -21.870 1.00 22.72 150 SER B C 1
ATOM 3023 O O . SER B 1 150 ? -32.506 47.330 -21.108 1.00 21.20 150 SER B O 1
ATOM 3026 N N . ARG B 1 151 ? -31.615 48.100 -23.025 1.00 22.51 151 ARG B N 1
ATOM 3027 C CA . ARG B 1 151 ? -31.192 46.775 -23.467 1.00 23.38 151 ARG B CA 1
ATOM 3028 C C . ARG B 1 151 ? -30.132 46.237 -22.517 1.00 23.37 151 ARG B C 1
ATOM 3029 O O . ARG B 1 151 ? -30.066 45.037 -22.276 1.00 20.49 151 ARG B O 1
ATOM 3037 N N . LEU B 1 152 ? -29.347 47.134 -21.930 1.00 24.04 152 LEU B N 1
ATOM 3038 C CA . LEU B 1 152 ? -28.242 46.706 -21.088 1.00 25.56 152 LEU B CA 1
ATOM 3039 C C . LEU B 1 152 ? -28.626 46.483 -19.622 1.00 25.79 152 LEU B C 1
ATOM 3040 O O . LEU B 1 152 ? -28.113 45.550 -19.002 1.00 24.20 152 LEU B O 1
ATOM 3045 N N . VAL B 1 153 ? -29.500 47.330 -19.070 1.00 24.55 153 VAL B N 1
ATOM 3046 C CA . VAL B 1 153 ? -29.901 47.215 -17.651 1.00 22.39 153 VAL B CA 1
ATOM 3047 C C . VAL B 1 153 ? -31.416 47.092 -17.410 1.00 21.75 153 VAL B C 1
ATOM 3048 O O . VAL B 1 153 ? -31.876 47.212 -16.272 1.00 24.19 153 VAL B O 1
ATOM 3052 N N . GLY B 1 154 ? -32.207 46.877 -18.449 1.00 20.06 154 GLY B N 1
ATOM 3053 C CA . GLY B 1 154 ? -33.662 46.742 -18.248 1.00 21.55 154 GLY B CA 1
ATOM 3054 C C . GLY B 1 154 ? -34.399 48.073 -18.314 1.00 22.37 154 GLY B C 1
ATOM 3055 O O . GLY B 1 154 ? -33.797 49.136 -18.099 1.00 23.02 154 GLY B O 1
ATOM 3056 N N . MET B 1 155 ? -35.684 48.016 -18.629 1.00 24.01 155 MET B N 1
ATOM 3057 C CA . MET B 1 155 ? -36.513 49.220 -18.812 1.00 28.64 155 MET B CA 1
ATOM 3058 C C . MET B 1 155 ? -36.690 50.070 -17.574 1.00 26.33 155 MET B C 1
ATOM 3059 O O . MET B 1 155 ? -36.738 51.298 -17.641 1.00 23.44 155 MET B O 1
ATOM 3064 N N . GLY B 1 156 ? -36.833 49.382 -16.451 1.00 25.83 156 GLY B N 1
ATOM 3065 C CA . GLY B 1 156 ? -37.038 49.996 -15.152 1.00 23.19 156 GLY B CA 1
ATOM 3066 C C . GLY B 1 156 ? -35.943 50.947 -14.771 1.00 23.57 156 GLY B C 1
ATOM 3067 O O . GLY B 1 156 ? -36.240 52.108 -14.425 1.00 22.18 156 GLY B O 1
ATOM 3068 N N . MET B 1 157 ? -34.679 50.487 -14.830 1.00 22.75 157 MET B N 1
ATOM 306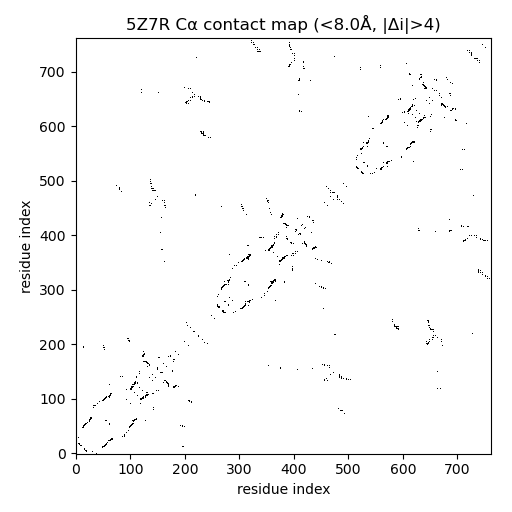9 C CA . MET B 1 157 ? -33.579 51.347 -14.465 1.00 24.69 157 MET B CA 1
ATOM 3070 C C . MET B 1 157 ? -33.316 52.369 -15.548 1.00 24.63 157 MET B C 1
ATOM 3071 O O . MET B 1 157 ? -33.068 53.536 -15.245 1.00 23.07 157 MET B O 1
ATOM 3076 N N . ALA B 1 158 ? -33.310 51.932 -16.814 1.00 24.65 158 ALA B N 1
ATOM 3077 C CA . ALA B 1 158 ? -33.074 52.878 -17.924 1.00 24.71 158 ALA B CA 1
ATOM 3078 C C . ALA B 1 158 ? -34.010 54.085 -17.831 1.00 22.49 158 ALA B C 1
ATOM 3079 O O . ALA B 1 158 ? -33.595 55.218 -17.937 1.00 19.72 158 ALA B O 1
ATOM 3081 N N . LYS B 1 159 ? -35.283 53.811 -17.647 1.00 22.66 159 LYS B N 1
ATOM 3082 C CA . LYS B 1 159 ? -36.257 54.877 -17.589 1.00 23.37 159 LYS B CA 1
ATOM 3083 C C . LYS B 1 159 ? -35.959 55.836 -16.438 1.00 24.16 159 LYS B C 1
ATOM 3084 O O . LYS B 1 159 ? -36.011 57.054 -16.603 1.00 25.06 159 LYS B O 1
ATOM 3090 N N . GLN B 1 160 ? -35.589 55.296 -15.293 1.00 23.22 160 GLN B N 1
ATOM 3091 C CA . GLN B 1 160 ? -35.334 56.142 -14.150 1.00 23.83 160 GLN B CA 1
ATOM 3092 C C . GLN B 1 160 ? -34.141 57.058 -14.427 1.00 23.39 160 GLN B C 1
ATOM 3093 O O . GLN B 1 160 ? -34.189 58.282 -14.169 1.00 23.65 160 GLN B O 1
ATOM 3099 N N . LEU B 1 161 ? -33.070 56.484 -14.960 1.00 22.63 161 LEU B N 1
ATOM 3100 C CA . LEU B 1 161 ? -31.861 57.242 -15.164 1.00 22.25 161 LEU B CA 1
ATOM 3101 C C . LEU B 1 161 ? -32.085 58.309 -16.209 1.00 21.87 161 LEU B C 1
ATOM 3102 O O . LEU B 1 161 ? -31.595 59.447 -16.067 1.00 21.78 161 LEU B O 1
ATOM 3107 N N . ILE B 1 162 ? -32.816 57.944 -17.247 1.00 19.85 162 ILE B N 1
ATOM 3108 C CA . ILE B 1 162 ? -33.071 58.868 -18.318 1.00 20.98 162 ILE B CA 1
ATOM 3109 C C . ILE B 1 162 ? -34.088 59.968 -17.905 1.00 21.73 162 ILE B C 1
ATOM 3110 O O . ILE B 1 162 ? -33.855 61.117 -18.236 1.00 22.58 162 ILE B O 1
ATOM 3115 N N . PHE B 1 163 ? -35.190 59.632 -17.227 1.00 20.79 163 PHE B N 1
ATOM 3116 C CA . PHE B 1 163 ? -36.170 60.640 -16.834 1.00 20.89 163 PHE B CA 1
ATOM 3117 C C . PHE B 1 163 ? -35.680 61.548 -15.718 1.00 19.70 163 PHE B C 1
ATOM 3118 O O . PHE B 1 163 ? -36.019 62.705 -15.702 1.00 20.09 163 PHE B O 1
ATOM 3126 N N . THR B 1 164 ? -34.905 61.041 -14.781 1.00 20.14 164 THR B N 1
ATOM 3127 C CA . THR B 1 164 ? -34.370 61.889 -13.712 1.00 21.04 164 THR B CA 1
ATOM 3128 C C . THR B 1 164 ? -33.084 62.665 -14.065 1.00 22.32 164 THR B C 1
ATOM 3129 O O . THR B 1 164 ? -32.844 63.720 -13.494 1.00 25.47 164 THR B O 1
ATOM 3133 N N . ALA B 1 165 ? -32.250 62.117 -14.953 1.00 21.43 165 ALA B N 1
ATOM 3134 C CA . ALA B 1 165 ? -30.994 62.706 -15.319 1.00 22.26 165 ALA B CA 1
ATOM 3135 C C . ALA B 1 165 ? -30.017 62.692 -14.181 1.00 24.63 165 ALA B C 1
ATOM 3136 O O . ALA B 1 165 ? -29.036 63.447 -14.193 1.00 22.71 165 ALA B O 1
ATOM 3138 N N . GLN B 1 166 ? -30.232 61.795 -13.224 1.00 28.09 166 GLN B N 1
ATOM 3139 C CA . GLN B 1 166 ? -29.309 61.669 -12.121 1.00 31.06 166 GLN B CA 1
ATOM 3140 C C . GLN B 1 166 ? -28.306 60.556 -12.319 1.00 31.99 166 GLN B C 1
ATOM 3141 O O . GLN B 1 166 ? -28.668 59.447 -12.672 1.00 31.27 166 GLN B O 1
ATOM 3147 N N . ASN B 1 167 ? -27.052 60.893 -12.017 1.00 33.23 167 ASN B N 1
ATOM 3148 C CA . ASN B 1 167 ? -25.896 59.998 -11.979 1.00 34.56 167 ASN B CA 1
ATOM 3149 C C . ASN B 1 167 ? -25.927 58.916 -10.902 1.00 34.91 167 ASN B C 1
ATOM 3150 O O . ASN B 1 167 ? -26.650 59.029 -9.920 1.00 34.54 167 ASN B O 1
ATOM 3155 N N . ILE B 1 168 ? -25.123 57.868 -11.122 1.00 34.95 168 ILE B N 1
ATOM 3156 C CA . ILE B 1 168 ? -25.009 56.711 -10.227 1.00 31.03 168 ILE B CA 1
ATOM 3157 C C . ILE B 1 168 ? -23.541 56.427 -10.141 1.00 30.24 168 ILE B C 1
ATOM 3158 O O . ILE B 1 168 ? -22.819 56.702 -11.087 1.00 28.12 168 ILE B O 1
ATOM 3163 N N . LYS B 1 169 ? -23.107 55.840 -9.030 1.00 32.26 169 LYS B N 1
ATOM 3164 C CA . LYS B 1 169 ? -21.692 55.530 -8.825 1.00 36.81 169 LYS B CA 1
ATOM 3165 C C . LYS B 1 169 ? -21.361 54.170 -9.423 1.00 33.74 169 LYS B C 1
ATOM 3166 O O . LYS B 1 169 ? -22.241 53.415 -9.784 1.00 31.25 169 LYS B O 1
ATOM 3172 N N . ALA B 1 170 ? -20.077 53.858 -9.457 1.00 35.00 170 ALA B N 1
ATOM 3173 C CA . ALA B 1 170 ? -19.579 52.635 -10.025 1.00 36.25 170 ALA B CA 1
ATOM 3174 C C . ALA B 1 170 ? -20.205 51.390 -9.412 1.00 36.16 170 ALA B C 1
ATOM 3175 O O . ALA B 1 170 ? -20.651 50.518 -10.137 1.00 36.50 170 AL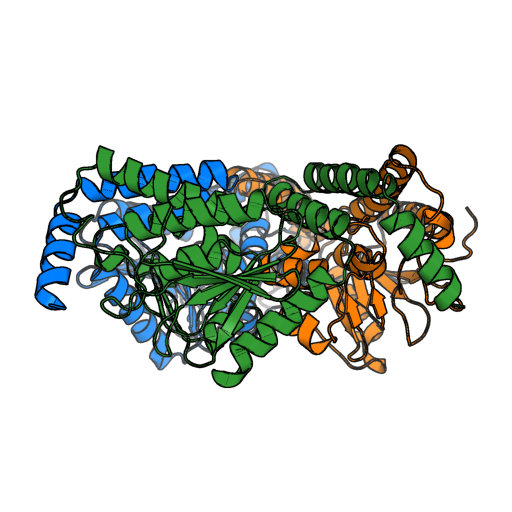A B O 1
ATOM 3177 N N . ASP B 1 171 ? -20.233 51.300 -8.087 1.00 35.48 171 ASP B N 1
ATOM 3178 C CA . ASP B 1 171 ? -20.839 50.139 -7.418 1.00 34.06 171 ASP B CA 1
ATOM 3179 C C . ASP B 1 171 ? -22.298 49.864 -7.869 1.00 34.07 171 ASP B C 1
ATOM 3180 O O . ASP B 1 171 ? -22.742 48.716 -7.991 1.00 29.30 171 ASP B O 1
ATOM 3185 N N . GLU B 1 172 ? -23.052 50.931 -8.099 1.00 33.14 172 GLU B N 1
ATOM 3186 C CA . GLU B 1 172 ? -24.446 50.793 -8.514 1.00 31.83 172 GLU B CA 1
ATOM 3187 C C . GLU B 1 172 ? -24.490 50.384 -9.982 1.00 27.75 172 GLU B C 1
ATOM 3188 O O . GLU B 1 172 ? -25.350 49.598 -10.382 1.00 29.65 172 GLU B O 1
ATOM 3194 N N . ALA B 1 173 ? -23.587 50.930 -10.788 1.00 25.17 173 ALA B N 1
ATOM 3195 C CA . ALA B 1 173 ? -23.476 50.501 -12.191 1.00 24.69 173 ALA B CA 1
ATOM 3196 C C . ALA B 1 173 ? -23.231 48.995 -12.275 1.00 26.10 173 ALA B C 1
ATOM 3197 O O . ALA B 1 173 ? -23.764 48.329 -13.162 1.00 24.57 173 ALA B O 1
ATOM 3199 N N . LEU B 1 174 ? -22.465 48.465 -11.318 1.00 26.53 174 LEU B N 1
ATOM 3200 C CA . LEU B 1 174 ? -22.227 47.045 -11.242 1.00 26.78 174 LEU B CA 1
ATOM 3201 C C . LEU B 1 174 ? -23.467 46.276 -10.789 1.00 26.68 174 LEU B C 1
ATOM 3202 O O . LEU B 1 174 ? -23.771 45.210 -11.322 1.00 25.98 174 LEU B O 1
ATOM 3207 N N . ARG B 1 175 ? -24.206 46.804 -9.824 1.00 27.95 175 ARG B N 1
ATOM 3208 C CA . ARG B 1 175 ? -25.397 46.086 -9.319 1.00 28.59 175 ARG B CA 1
ATOM 3209 C C . ARG B 1 175 ? -26.454 45.890 -10.416 1.00 27.88 175 ARG B C 1
ATOM 3210 O O . ARG B 1 175 ? -27.164 44.882 -10.436 1.00 26.20 175 ARG B O 1
ATOM 3218 N N . ILE B 1 176 ? -26.579 46.860 -11.311 1.00 27.58 176 ILE B N 1
ATOM 3219 C CA . ILE B 1 176 ? -27.608 46.763 -12.356 1.00 28.61 176 ILE B CA 1
ATOM 3220 C C . ILE B 1 176 ? -27.055 46.167 -13.653 1.00 27.75 176 ILE B C 1
ATOM 3221 O O . ILE B 1 176 ? -27.764 46.074 -14.641 1.00 28.30 176 ILE B O 1
ATOM 3226 N N . GLY B 1 177 ? -25.771 45.833 -13.655 1.00 27.68 177 GLY B N 1
ATOM 3227 C CA . GLY B 1 177 ? -25.164 45.080 -14.740 1.00 27.92 177 GLY B CA 1
ATOM 3228 C C . GLY B 1 177 ? -24.646 45.953 -15.868 1.00 27.99 177 GLY B C 1
ATOM 3229 O O . GLY B 1 177 ? -24.361 45.446 -16.935 1.00 29.85 177 GLY B O 1
ATOM 3230 N N . LEU B 1 178 ? -24.545 47.262 -15.647 1.00 27.17 178 LEU B N 1
ATOM 3231 C CA . LEU B 1 178 ? -24.038 48.178 -16.668 1.00 25.61 178 LEU B CA 1
ATOM 3232 C C . LEU B 1 178 ? -22.554 48.008 -16.923 1.00 24.42 178 LEU B C 1
ATOM 3233 O O . LEU B 1 178 ? -22.089 48.242 -18.012 1.00 24.62 178 LEU B O 1
ATOM 3238 N N . VAL B 1 179 ? -21.805 47.628 -15.906 1.00 25.46 179 VAL B N 1
ATOM 3239 C CA . VAL B 1 179 ? -20.429 47.220 -16.079 1.00 25.84 179 VAL B CA 1
ATOM 3240 C C . VAL B 1 179 ? -20.300 45.785 -15.562 1.00 27.15 179 VAL B C 1
ATOM 3241 O O . VAL B 1 179 ? -21.150 45.296 -14.820 1.00 25.75 179 VAL B O 1
ATOM 3245 N N . ASN B 1 180 ? -19.253 45.092 -15.978 1.00 27.48 180 ASN B N 1
ATOM 3246 C CA . ASN B 1 180 ? -19.107 43.694 -15.604 1.00 30.26 180 ASN B CA 1
ATOM 3247 C C . ASN B 1 180 ? -18.297 43.527 -14.322 1.00 32.07 180 ASN B C 1
ATOM 3248 O O . ASN B 1 180 ? -18.437 42.523 -13.626 1.00 32.38 180 ASN B O 1
ATOM 3253 N N . LYS B 1 181 ? -17.470 44.525 -14.021 1.00 33.09 181 LYS B N 1
ATOM 3254 C CA . LYS B 1 181 ? -16.521 44.472 -12.929 1.00 35.88 181 LYS B CA 1
ATOM 3255 C C . LYS B 1 181 ? -16.173 45.899 -12.558 1.00 36.50 181 LYS B C 1
ATOM 3256 O O . LYS B 1 181 ? -16.223 46.782 -13.430 1.00 33.14 181 LYS B O 1
ATOM 3262 N N . VAL B 1 182 ? -15.852 46.109 -11.269 1.00 37.14 182 VAL B N 1
ATOM 3263 C CA . VAL B 1 182 ? -15.352 47.389 -10.719 1.00 37.01 182 VAL B CA 1
ATOM 3264 C C . VAL B 1 182 ? -14.030 47.145 -10.002 1.00 35.88 182 VAL B C 1
ATOM 3265 O O . VAL B 1 182 ? -13.938 46.214 -9.214 1.00 39.08 182 VAL B O 1
ATOM 3269 N N . VAL B 1 183 ? -13.029 47.974 -10.284 1.00 34.96 183 VAL B N 1
ATOM 3270 C CA . VAL B 1 183 ? -11.695 47.877 -9.679 1.00 34.27 183 VAL B CA 1
ATOM 3271 C C . VAL B 1 183 ? -11.163 49.261 -9.245 1.00 36.74 183 VAL B C 1
ATOM 3272 O O . VAL B 1 183 ? -11.781 50.314 -9.527 1.00 32.29 183 VAL B O 1
ATOM 3276 N N . GLU B 1 184 ? -10.015 49.264 -8.561 1.00 37.38 184 GLU B N 1
ATOM 3277 C CA . GLU B 1 184 ? -9.381 50.517 -8.148 1.00 40.16 184 GLU B CA 1
ATOM 3278 C C . GLU B 1 184 ? -8.738 51.214 -9.348 1.00 39.63 184 GLU B C 1
ATOM 3279 O O . GLU B 1 184 ? -8.286 50.549 -10.280 1.00 41.42 184 GLU B O 1
ATOM 3285 N N . PRO B 1 185 ? -8.711 52.562 -9.353 1.00 38.60 185 PRO B N 1
ATOM 3286 C CA . PRO B 1 185 ? -8.134 53.284 -10.491 1.00 39.03 185 PRO B CA 1
ATOM 3287 C C . PRO B 1 185 ? -6.797 52.739 -10.976 1.00 39.73 185 PRO B C 1
ATOM 3288 O O . PRO B 1 185 ? -6.613 52.572 -12.173 1.00 41.31 185 PRO B O 1
ATOM 3292 N N . SER B 1 186 ? -5.880 52.442 -10.061 1.00 43.81 186 SER B N 1
ATOM 3293 C CA . SER B 1 186 ? -4.536 51.988 -10.449 1.00 44.89 186 SER B CA 1
ATOM 3294 C C . SER B 1 186 ? -4.558 50.598 -11.090 1.00 42.25 186 SER B C 1
ATOM 3295 O O . SER B 1 186 ? -3.534 50.143 -11.603 1.00 39.43 186 SER B O 1
ATOM 3298 N N . GLU B 1 187 ? -5.716 49.932 -11.049 1.00 43.23 187 GLU B N 1
ATOM 3299 C CA . GLU B 1 187 ? -5.891 48.572 -11.601 1.00 43.52 187 GLU B CA 1
ATOM 3300 C C . GLU B 1 187 ? -6.701 48.552 -12.914 1.00 39.96 187 GLU B C 1
ATOM 3301 O O . GLU B 1 187 ? -6.826 47.501 -13.553 1.00 35.30 187 GLU B O 1
ATOM 3307 N N . LEU B 1 188 ? -7.230 49.703 -13.334 1.00 39.92 188 LEU B N 1
ATOM 3308 C CA . LEU B 1 188 ? -8.168 49.726 -14.458 1.00 38.77 188 LEU B CA 1
ATOM 3309 C C . LEU B 1 188 ? -7.539 49.169 -15.723 1.00 37.59 188 LEU B C 1
ATOM 3310 O O . LEU B 1 188 ? -7.962 48.141 -16.233 1.00 41.71 188 LEU B O 1
ATOM 3315 N N . MET B 1 189 ? -6.510 49.825 -16.216 1.00 37.96 189 MET B N 1
ATOM 3316 C CA . MET B 1 189 ? -5.911 49.390 -17.475 1.00 41.91 189 MET B CA 1
ATOM 3317 C C . MET B 1 189 ? -5.352 47.956 -17.430 1.00 40.58 189 MET B C 1
ATOM 3318 O O . MET B 1 189 ? -5.513 47.223 -18.394 1.00 39.64 189 MET B O 1
ATOM 3323 N N . ASN B 1 190 ? -4.712 47.540 -16.336 1.00 40.14 190 ASN B N 1
ATOM 3324 C CA . ASN B 1 190 ? -4.216 46.156 -16.258 1.00 40.09 190 ASN B CA 1
ATOM 3325 C C . ASN B 1 190 ? -5.353 45.162 -16.429 1.00 37.55 190 ASN B C 1
ATOM 3326 O O . ASN B 1 190 ? -5.190 44.110 -17.063 1.00 40.97 190 ASN B O 1
ATOM 3331 N N . THR B 1 191 ? -6.506 45.488 -15.863 1.00 37.89 191 THR B N 1
ATOM 3332 C CA . THR B 1 191 ? -7.628 44.556 -15.885 1.00 37.04 191 THR B CA 1
ATOM 3333 C C . THR B 1 191 ? -8.201 44.483 -17.291 1.00 36.49 191 THR B C 1
ATOM 3334 O O . THR B 1 191 ? -8.636 43.434 -17.716 1.00 37.64 191 THR B O 1
ATOM 3338 N N . ALA B 1 192 ? -8.232 45.609 -17.992 1.00 35.58 192 ALA B N 1
ATOM 3339 C CA . ALA B 1 192 ? -8.718 45.630 -19.364 1.00 34.90 192 ALA B CA 1
ATOM 3340 C C . ALA B 1 192 ? -7.743 44.904 -20.292 1.00 34.58 192 ALA B C 1
ATOM 3341 O O . ALA B 1 192 ? -8.165 44.164 -21.169 1.00 36.63 192 ALA B O 1
ATOM 3343 N N . LYS B 1 193 ? -6.446 45.099 -20.080 1.00 36.21 193 LYS B N 1
ATOM 3344 C CA . LYS B 1 193 ? -5.417 44.383 -20.832 1.00 37.17 193 LYS B CA 1
ATOM 3345 C C . LYS B 1 193 ? -5.460 42.879 -20.575 1.00 39.18 193 LYS B C 1
ATOM 3346 O O . LYS B 1 193 ? -5.247 42.111 -21.491 1.00 40.52 193 LYS B O 1
ATOM 3352 N N . GLU B 1 194 ? -5.810 42.462 -19.365 1.00 39.89 194 GLU B N 1
ATOM 3353 C CA . GLU B 1 194 ? -5.871 41.032 -19.044 1.00 44.22 194 GLU B CA 1
ATOM 3354 C C . GLU B 1 194 ? -7.062 40.346 -19.717 1.00 44.61 194 GLU B C 1
ATOM 3355 O O . GLU B 1 194 ? -6.959 39.199 -20.191 1.00 46.21 194 GLU B O 1
ATOM 3361 N N . ILE B 1 195 ? -8.194 41.042 -19.724 1.00 38.63 195 ILE B N 1
ATOM 3362 C CA . ILE B 1 195 ? -9.374 40.567 -20.408 1.00 36.61 195 ILE B CA 1
ATOM 3363 C C . ILE B 1 195 ? -9.063 40.595 -21.894 1.00 34.83 195 ILE B C 1
ATOM 3364 O O . ILE B 1 195 ? -9.313 39.641 -22.578 1.00 35.65 195 ILE B O 1
ATOM 3369 N N . ALA B 1 196 ? -8.518 41.697 -22.389 1.00 35.85 196 ALA B N 1
ATOM 3370 C CA . ALA B 1 196 ? -8.123 41.797 -23.800 1.00 35.56 196 ALA B CA 1
ATOM 3371 C C . ALA B 1 196 ? -7.160 40.684 -24.219 1.00 35.31 196 ALA B C 1
ATOM 3372 O O . ALA B 1 196 ? -7.272 40.155 -25.322 1.00 29.39 196 ALA B O 1
ATOM 3374 N N . ASN B 1 197 ? -6.206 40.329 -23.353 1.00 37.91 197 ASN B N 1
ATOM 3375 C CA . ASN B 1 197 ? -5.237 39.271 -23.712 1.00 39.42 197 ASN B CA 1
ATOM 3376 C C . ASN B 1 197 ? -5.792 37.869 -23.663 1.00 38.63 197 ASN B C 1
ATOM 3377 O O . ASN B 1 197 ? -5.345 36.993 -24.421 1.00 36.60 197 ASN B O 1
ATOM 3382 N N . LYS B 1 198 ? -6.745 37.640 -22.774 1.00 36.95 198 LYS B N 1
ATOM 3383 C CA . LYS B 1 198 ? -7.482 36.383 -22.795 1.00 39.53 198 LYS B CA 1
ATOM 3384 C C . LYS B 1 198 ? -8.230 36.218 -24.122 1.00 39.53 198 LYS B C 1
ATOM 3385 O O . LYS B 1 198 ? -8.193 35.138 -24.781 1.00 37.66 198 LYS B O 1
ATOM 3391 N N . ILE B 1 199 ? -8.904 37.290 -24.514 1.00 35.85 199 ILE B N 1
ATOM 3392 C CA . ILE B 1 199 ? -9.690 37.299 -25.751 1.00 35.46 199 ILE B CA 1
ATOM 3393 C C . ILE B 1 199 ? -8.810 37.022 -26.966 1.00 36.06 199 ILE B C 1
ATOM 3394 O O . ILE B 1 199 ? -9.128 36.212 -27.826 1.00 34.87 199 ILE B O 1
ATOM 3399 N N . VAL B 1 200 ? -7.701 37.733 -27.018 1.00 38.62 200 VAL B N 1
ATOM 3400 C CA . VAL B 1 200 ? -6.754 37.653 -28.108 1.00 41.45 200 VAL B CA 1
ATOM 3401 C C . VAL B 1 200 ? -5.935 36.335 -28.088 1.00 41.80 200 VAL B C 1
ATOM 3402 O O . VAL B 1 200 ? -5.311 35.966 -29.075 1.00 39.85 200 VAL B O 1
ATOM 3406 N N . SER B 1 201 ? -5.936 35.624 -26.970 1.00 42.53 201 SER B N 1
ATOM 3407 C CA . SER B 1 201 ? -5.287 34.307 -26.921 1.00 43.84 201 SER B CA 1
ATOM 3408 C C . SER B 1 201 ? -6.216 33.267 -27.538 1.00 43.40 201 SER B C 1
ATOM 3409 O O . SER B 1 201 ? -5.836 32.126 -27.749 1.00 43.32 201 SER B O 1
ATOM 3412 N N . ASN B 1 202 ? -7.453 33.666 -27.789 1.00 43.83 202 ASN B N 1
ATOM 3413 C CA . ASN B 1 202 ? -8.415 32.815 -28.445 1.00 40.75 202 ASN B CA 1
ATOM 3414 C C . ASN B 1 202 ? -8.380 33.010 -29.952 1.00 39.29 202 ASN B C 1
ATOM 3415 O O . ASN B 1 202 ? -7.672 33.905 -30.456 1.00 39.13 202 ASN B O 1
ATOM 3420 N N . ALA B 1 203 ? -9.138 32.154 -30.652 1.00 35.44 203 ALA B N 1
ATOM 3421 C CA . ALA B 1 203 ? -9.059 32.043 -32.088 1.00 35.26 203 ALA B CA 1
ATOM 3422 C C . ALA B 1 203 ? -9.876 33.154 -32.695 1.00 35.66 203 ALA B C 1
ATOM 3423 O O . ALA B 1 203 ? -11.071 33.238 -32.447 1.00 33.25 203 ALA B O 1
ATOM 3425 N N . PRO B 1 204 ? -9.241 33.981 -33.541 1.00 38.69 204 PRO B N 1
ATOM 3426 C CA . PRO B 1 204 ? -9.839 35.246 -33.953 1.00 35.58 204 PRO B CA 1
ATOM 3427 C C . PRO B 1 204 ? -11.111 35.126 -34.782 1.00 34.14 204 PRO B C 1
ATOM 3428 O O . PRO B 1 204 ? -12.061 35.895 -34.569 1.00 38.23 204 PRO B O 1
ATOM 3432 N N . VAL B 1 205 ? -11.189 34.156 -35.672 1.00 33.03 205 VAL B N 1
ATOM 3433 C CA . VAL B 1 205 ? -12.388 34.048 -36.496 1.00 30.23 205 VAL B CA 1
ATOM 3434 C C . VAL B 1 205 ? -13.588 33.614 -35.667 1.00 31.54 205 VAL B C 1
ATOM 3435 O O . VAL B 1 205 ? -14.730 34.064 -35.924 1.00 30.61 205 VAL B O 1
ATOM 3439 N N . ALA B 1 206 ? -13.328 32.775 -34.660 1.00 31.14 206 ALA B N 1
ATOM 3440 C CA . ALA B 1 206 ? -14.392 32.328 -33.752 1.00 30.74 206 ALA B CA 1
ATOM 3441 C C . ALA B 1 206 ? -14.927 33.447 -32.893 1.00 29.65 206 ALA B C 1
ATOM 3442 O O . ALA B 1 206 ? -16.113 33.481 -32.601 1.00 29.83 206 ALA B O 1
ATOM 3444 N N . VAL B 1 207 ? -14.041 34.331 -32.459 1.00 30.54 207 VAL B N 1
ATOM 3445 C CA . VAL B 1 207 ? -14.425 35.504 -31.673 1.00 31.44 207 VAL B CA 1
ATOM 3446 C C . VAL B 1 207 ? -15.187 36.467 -32.583 1.00 29.49 207 VAL B C 1
ATOM 3447 O O . VAL B 1 207 ? -16.251 36.940 -32.241 1.00 27.44 207 VAL B O 1
ATOM 3451 N N . LYS B 1 208 ? -14.607 36.708 -33.747 1.00 30.93 208 LYS B N 1
ATOM 3452 C CA . LYS B 1 208 ? -15.174 37.533 -34.801 1.00 33.51 208 LYS B CA 1
ATOM 3453 C C . LYS B 1 208 ? -16.599 37.084 -35.091 1.00 31.85 208 LYS B C 1
ATOM 3454 O O . LYS B 1 208 ? -17.537 37.858 -34.934 1.00 33.33 208 LYS B O 1
ATOM 3460 N N . LEU B 1 209 ? -16.759 35.810 -35.430 1.00 32.83 209 LEU B N 1
ATOM 3461 C CA . LEU B 1 209 ? -18.062 35.266 -35.785 1.00 31.65 209 LEU B CA 1
ATOM 3462 C C . LEU B 1 209 ? -19.001 35.162 -34.616 1.00 31.71 209 LEU B C 1
ATOM 3463 O O . LEU B 1 209 ? -20.205 35.265 -34.826 1.00 33.64 209 LEU B O 1
ATOM 3468 N N . SER B 1 210 ? -18.483 34.907 -33.408 1.00 29.29 210 SER B N 1
ATOM 3469 C CA . SER B 1 210 ? -19.326 34.871 -32.217 1.00 29.49 210 SER B CA 1
ATOM 3470 C C . SER B 1 210 ? -19.891 36.261 -31.965 1.00 25.63 210 SER B C 1
ATOM 3471 O O . SER B 1 210 ? -21.078 36.403 -31.719 1.00 24.12 210 SER B O 1
ATOM 3474 N N . LYS B 1 211 ? -19.042 37.279 -32.009 1.00 25.02 211 LYS B N 1
ATOM 3475 C CA . LYS B 1 211 ? -19.539 38.665 -31.945 1.00 25.17 211 LYS B CA 1
ATOM 3476 C C . LYS B 1 211 ? -20.670 38.948 -32.946 1.00 25.71 211 LYS B C 1
ATOM 3477 O O . LYS B 1 211 ? -21.732 39.466 -32.580 1.00 27.29 211 LYS B O 1
ATOM 3483 N N . GLN B 1 212 ? -20.464 38.619 -34.210 1.00 24.60 212 GLN B N 1
ATOM 3484 C CA . GLN B 1 212 ? -21.548 38.800 -35.163 1.00 23.59 212 GLN B CA 1
ATOM 3485 C C . GLN B 1 212 ? -22.810 38.028 -34.761 1.00 23.23 212 GLN B C 1
ATOM 3486 O O . GLN B 1 212 ? -23.948 38.533 -34.925 1.00 23.98 212 GLN B O 1
ATOM 3492 N N . ALA B 1 213 ? -22.656 36.791 -34.311 1.00 21.51 213 ALA B N 1
ATOM 3493 C CA . ALA B 1 213 ? -23.844 35.972 -34.016 1.00 23.08 213 ALA B CA 1
ATOM 3494 C C . ALA B 1 213 ? -24.635 36.552 -32.861 1.00 22.96 213 ALA B C 1
ATOM 3495 O O . ALA B 1 213 ? -25.863 36.574 -32.898 1.00 25.65 213 ALA B O 1
ATOM 3497 N N . ILE B 1 214 ? -23.934 37.063 -31.866 1.00 22.77 214 ILE B N 1
ATOM 3498 C CA . ILE B 1 214 ? -24.604 37.691 -30.723 1.00 23.96 214 ILE B CA 1
ATOM 3499 C C . ILE B 1 214 ? -25.296 39.005 -31.144 1.00 22.50 214 ILE B C 1
ATOM 3500 O O . ILE B 1 214 ? -26.490 39.191 -30.907 1.00 20.40 214 ILE B O 1
ATOM 3505 N N . ASN B 1 215 ? -24.541 39.878 -31.800 1.00 22.31 215 ASN B N 1
ATOM 3506 C CA . ASN B 1 215 ? -25.056 41.173 -32.255 1.00 21.98 215 ASN B CA 1
ATOM 3507 C C . ASN B 1 215 ? -26.263 41.040 -33.095 1.00 21.36 215 ASN B C 1
ATOM 3508 O O . ASN B 1 215 ? -27.255 41.713 -32.822 1.00 20.81 215 ASN B O 1
ATOM 3513 N N . ARG B 1 216 ? -26.220 40.115 -34.066 1.00 21.27 216 ARG B N 1
ATOM 3514 C CA . ARG B 1 216 ? -27.314 39.985 -35.045 1.00 19.26 216 ARG B CA 1
ATOM 3515 C C . ARG B 1 216 ? -28.489 39.164 -34.534 1.00 18.78 216 ARG B C 1
ATOM 3516 O O . ARG B 1 216 ? -29.658 39.512 -34.776 1.00 16.87 216 ARG B O 1
ATOM 3524 N N . GLY B 1 217 ? -28.197 38.073 -33.835 1.00 19.33 217 GLY B N 1
ATOM 3525 C CA . GLY B 1 217 ? -29.248 37.126 -33.421 1.00 19.71 217 GLY B CA 1
ATOM 3526 C C . GLY B 1 217 ? -30.095 37.713 -32.292 1.00 19.87 217 GLY B C 1
ATOM 3527 O O . GLY B 1 217 ? -31.284 37.421 -32.110 1.00 19.18 217 GLY B O 1
ATOM 3528 N N . MET B 1 218 ? -29.476 38.615 -31.566 1.00 20.61 218 MET B N 1
ATOM 3529 C CA . MET B 1 218 ? -30.172 39.362 -30.538 1.00 22.25 218 MET B CA 1
ATOM 3530 C C . MET B 1 218 ? -31.275 40.238 -31.136 1.00 19.63 218 MET B C 1
ATOM 3531 O O . MET B 1 218 ? -32.199 40.556 -30.466 1.00 18.69 218 MET B O 1
ATOM 3536 N N . GLN B 1 219 ? -31.175 40.640 -32.408 1.00 19.72 219 GLN B N 1
ATOM 3537 C CA . GLN B 1 219 ? -32.188 41.501 -33.024 1.00 18.61 219 GLN B CA 1
ATOM 3538 C C . GLN B 1 219 ? -33.456 40.779 -33.433 1.00 19.26 219 GLN B C 1
ATOM 3539 O O . GLN B 1 219 ? -34.440 41.441 -33.789 1.00 21.14 219 GLN B O 1
ATOM 3545 N N . CYS B 1 220 ? -33.462 39.449 -33.430 1.00 19.11 220 CYS B N 1
ATOM 3546 C CA . CYS B 1 220 ? -34.601 38.745 -33.982 1.00 19.00 220 CYS B CA 1
ATOM 3547 C C . CYS B 1 220 ? -35.137 37.588 -33.144 1.00 19.43 220 CYS B C 1
ATOM 3548 O O . CYS B 1 220 ? -34.578 37.241 -32.102 1.00 17.97 220 CYS B O 1
ATOM 3551 N N . ASP B 1 221 ? -36.254 37.012 -33.598 1.00 19.56 221 ASP B N 1
ATOM 3552 C CA . ASP B 1 221 ? -36.802 35.818 -32.993 1.00 19.84 221 ASP B CA 1
ATOM 3553 C C . ASP B 1 221 ? -35.756 34.713 -32.850 1.00 19.64 221 ASP B C 1
ATOM 3554 O O . ASP B 1 221 ? -34.783 34.613 -33.625 1.00 19.26 221 ASP B O 1
ATOM 3559 N N . ILE B 1 222 ? -35.969 33.896 -31.820 1.00 19.80 222 ILE B N 1
ATOM 3560 C CA . ILE B 1 222 ? -35.019 32.855 -31.424 1.00 19.36 222 ILE B CA 1
ATOM 3561 C C . ILE B 1 222 ? -34.757 31.771 -32.510 1.00 19.62 222 ILE B C 1
ATOM 3562 O O . ILE B 1 222 ? -33.613 31.328 -32.652 1.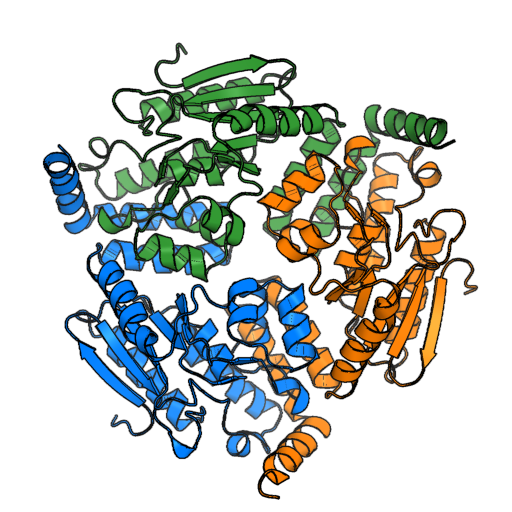00 19.76 222 ILE B O 1
ATOM 3567 N N . ASP B 1 223 ? -35.776 31.359 -33.268 1.00 19.10 223 ASP B N 1
ATOM 3568 C CA . ASP B 1 223 ? -35.548 30.371 -34.377 1.00 20.28 223 ASP B CA 1
ATOM 3569 C C . ASP B 1 223 ? -34.652 30.899 -35.490 1.00 19.91 223 ASP B C 1
ATOM 3570 O O . ASP B 1 223 ? -33.637 30.275 -35.813 1.00 22.69 223 ASP B O 1
ATOM 3575 N N . THR B 1 224 ? -34.923 32.091 -36.007 1.00 20.18 224 THR B N 1
ATOM 3576 C CA . THR B 1 224 ? -33.972 32.668 -36.976 1.00 20.60 224 THR B CA 1
ATOM 3577 C C . THR B 1 224 ? -32.643 33.040 -36.352 1.00 20.85 224 THR B C 1
ATOM 3578 O O . THR B 1 224 ? -31.603 32.952 -37.027 1.00 22.30 224 THR B O 1
ATOM 3582 N N . ALA B 1 225 ? -32.629 33.373 -35.059 1.00 20.69 225 ALA B N 1
ATOM 3583 C CA . ALA B 1 225 ? -31.360 33.647 -34.384 1.00 19.87 225 ALA B CA 1
ATOM 3584 C C . ALA B 1 225 ? -30.496 32.405 -34.291 1.00 19.80 225 ALA B C 1
ATOM 3585 O O . ALA B 1 225 ? -29.291 32.447 -34.531 1.00 18.14 225 ALA B O 1
ATOM 3587 N N . LEU B 1 226 ? -31.118 31.292 -33.937 1.00 21.98 226 LEU B N 1
ATOM 3588 C CA . LEU B 1 226 ? -30.387 30.027 -33.799 1.00 24.19 226 LEU B CA 1
ATOM 3589 C C . LEU B 1 226 ? -29.891 29.515 -35.162 1.00 23.89 226 LEU B C 1
ATOM 3590 O O . LEU B 1 226 ? -28.776 29.030 -35.273 1.00 25.93 226 LEU B O 1
ATOM 3595 N N . ALA B 1 227 ? -30.699 29.666 -36.206 1.00 23.82 227 ALA B N 1
ATOM 3596 C CA . ALA B 1 227 ? -30.219 29.376 -37.556 1.00 22.16 227 ALA B CA 1
ATOM 3597 C C . ALA B 1 227 ? -29.018 30.254 -37.887 1.00 21.98 227 ALA B C 1
ATOM 3598 O O . ALA B 1 227 ? -27.990 29.781 -38.430 1.00 20.58 227 ALA B O 1
ATOM 3600 N N . PHE B 1 228 ? -29.117 31.542 -37.556 1.00 20.23 228 PHE B N 1
ATOM 3601 C CA . PHE B 1 228 ? -27.984 32.404 -37.811 1.00 19.26 228 PHE B CA 1
ATOM 3602 C C . PHE B 1 228 ? -26.687 31.782 -37.218 1.00 20.08 228 PHE B C 1
ATOM 3603 O O . PHE B 1 228 ? -25.660 31.626 -37.916 1.00 21.12 228 PHE B O 1
ATOM 3611 N N . GLU B 1 229 ? -26.721 31.423 -35.937 1.00 20.64 229 GLU B N 1
ATOM 3612 C CA . GLU B 1 229 ? -25.576 30.761 -35.309 1.00 21.62 229 GLU B CA 1
ATOM 3613 C C . GLU B 1 229 ? -24.990 29.557 -36.099 1.00 21.17 229 GLU B C 1
ATOM 3614 O O . GLU B 1 229 ? -23.782 29.460 -36.288 1.00 23.18 229 GLU B O 1
ATOM 3620 N N . SER B 1 230 ? -25.817 28.641 -36.560 1.00 22.03 230 SER B N 1
ATOM 3621 C CA . SER B 1 230 ? -25.273 27.442 -37.215 1.00 22.37 230 SER B CA 1
ATOM 3622 C C . SER B 1 230 ? -24.565 27.796 -38.520 1.00 24.41 230 SER B C 1
ATOM 3623 O O . SER B 1 230 ? -23.485 27.264 -38.821 1.00 25.38 230 SER B O 1
ATOM 3626 N N . GLU B 1 231 ? -25.126 28.732 -39.284 1.00 23.97 231 GLU B N 1
ATOM 3627 C CA . GLU B 1 231 ? -24.370 29.252 -40.423 1.00 23.13 231 GLU B CA 1
ATOM 3628 C C . GLU B 1 231 ? -22.989 29.734 -40.006 1.00 23.62 231 GLU B C 1
ATOM 3629 O O . GLU B 1 231 ? -21.988 29.508 -40.709 1.00 23.90 231 GLU B O 1
ATOM 3635 N N . ALA B 1 232 ? -22.894 30.428 -38.891 1.00 24.07 232 ALA B N 1
ATOM 3636 C CA . ALA B 1 232 ? -21.589 30.993 -38.557 1.00 25.32 232 ALA B CA 1
ATOM 3637 C C . ALA B 1 232 ? -20.687 29.902 -37.998 1.00 26.12 232 ALA B C 1
ATOM 3638 O O . ALA B 1 232 ? -19.476 29.917 -38.182 1.00 23.05 232 ALA B O 1
ATOM 3640 N N . PHE B 1 233 ? -21.309 28.993 -37.260 1.00 28.63 233 PHE B N 1
ATOM 3641 C CA . PHE B 1 233 ? -20.651 27.823 -36.714 1.00 29.82 233 PHE B CA 1
ATOM 3642 C C . PHE B 1 233 ? -20.043 26.998 -37.869 1.00 28.93 233 PHE B C 1
ATOM 3643 O O . PHE B 1 233 ? -18.875 26.647 -37.839 1.00 31.96 233 PHE B O 1
ATOM 3651 N N . GLY B 1 234 ? -20.821 26.719 -38.890 1.00 26.34 234 GLY B N 1
ATOM 3652 C CA . GLY B 1 234 ? -20.242 26.111 -40.104 1.00 29.81 234 GLY B CA 1
ATOM 3653 C C . GLY B 1 234 ? -18.950 26.772 -40.598 1.00 29.34 234 GLY B C 1
ATOM 3654 O O . GLY B 1 234 ? -17.891 26.133 -40.711 1.00 29.20 234 GLY B O 1
ATOM 3655 N N . GLU B 1 235 ? -19.017 28.066 -40.863 1.00 27.89 235 GLU B N 1
ATOM 3656 C CA . GLU B 1 235 ? -17.848 28.770 -41.340 1.00 29.85 235 GLU B CA 1
ATOM 3657 C C . GLU B 1 235 ? -16.573 28.426 -40.573 1.00 31.42 235 GLU B C 1
ATOM 3658 O O . GLU B 1 235 ? -15.510 28.356 -41.175 1.00 33.02 235 GLU B O 1
ATOM 3664 N N . CYS B 1 236 ? -16.667 28.241 -39.256 1.00 32.14 236 CYS B N 1
ATOM 3665 C CA . CYS B 1 236 ? -15.481 27.979 -38.432 1.00 33.56 236 CYS B CA 1
ATOM 3666 C C . CYS B 1 236 ? -14.724 26.704 -38.835 1.00 32.39 236 CYS B C 1
ATOM 3667 O O . CYS B 1 236 ? -13.498 26.639 -38.715 1.00 32.89 236 CYS B O 1
ATOM 3670 N N . PHE B 1 237 ? -15.444 25.695 -39.303 1.00 30.87 237 PHE B N 1
ATOM 3671 C CA . PHE B 1 237 ? -14.808 24.422 -39.632 1.00 32.65 237 PHE B CA 1
ATOM 3672 C C . PHE B 1 237 ? -14.048 24.485 -40.949 1.00 35.87 237 PHE B C 1
ATOM 3673 O O . PHE B 1 237 ? -13.600 23.459 -41.452 1.00 36.68 237 PHE B O 1
ATOM 3681 N N . SER B 1 238 ? -13.877 25.688 -41.497 1.00 36.40 238 SER B N 1
ATOM 3682 C CA . SER B 1 238 ? -13.146 25.852 -42.730 1.00 36.28 238 SER B CA 1
ATOM 3683 C C . SER B 1 238 ? -11.800 26.459 -42.438 1.00 35.88 238 SER B C 1
ATOM 3684 O O . SER B 1 238 ? -11.062 26.796 -43.356 1.00 33.31 238 SER B O 1
ATOM 3687 N N . THR B 1 239 ? -11.462 26.601 -41.159 1.00 38.85 239 THR B N 1
ATOM 3688 C CA . THR B 1 239 ? -10.238 27.310 -40.783 1.00 39.83 239 THR B CA 1
ATOM 3689 C C . THR B 1 239 ? -9.172 26.401 -40.170 1.00 41.86 239 THR B C 1
ATOM 3690 O O . THR B 1 239 ? -9.497 25.361 -39.617 1.00 42.02 239 THR B O 1
ATOM 3694 N N . GLU B 1 240 ? -7.910 26.827 -40.265 1.00 45.97 24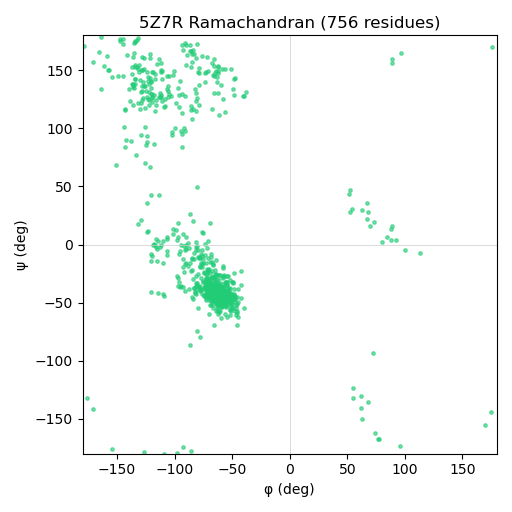0 GLU B N 1
ATOM 3695 C CA . GLU B 1 240 ? -6.770 26.121 -39.652 1.00 52.39 240 GLU B CA 1
ATOM 3696 C C . GLU B 1 240 ? -6.963 26.064 -38.153 1.00 52.71 240 GLU B C 1
ATOM 3697 O O . GLU B 1 240 ? -6.845 24.981 -37.539 1.00 57.69 240 GLU B O 1
ATOM 3703 N N . ASP B 1 241 ? -7.233 27.241 -37.579 1.00 44.00 241 ASP B N 1
ATOM 3704 C CA . ASP B 1 241 ? -7.360 27.402 -36.141 1.00 39.65 241 ASP B CA 1
ATOM 3705 C C . ASP B 1 241 ? -8.380 26.430 -35.585 1.00 38.54 241 ASP B C 1
ATOM 3706 O O . ASP B 1 241 ? -8.176 25.895 -34.508 1.00 36.81 241 ASP B O 1
ATOM 3711 N N . GLN B 1 242 ? -9.453 26.124 -36.318 1.00 40.35 242 GLN B N 1
ATOM 3712 C CA . GLN B 1 242 ? -10.398 25.122 -35.813 1.00 38.73 242 GLN B CA 1
ATOM 3713 C C . GLN B 1 242 ? -9.725 23.738 -35.702 1.00 45.58 242 GLN B C 1
ATOM 3714 O O . GLN B 1 242 ? -9.687 23.159 -34.610 1.00 43.90 242 GLN B O 1
ATOM 3720 N N . LYS B 1 243 ? -9.182 23.209 -36.802 1.00 49.50 243 LYS B N 1
ATOM 3721 C CA . LYS B 1 243 ? -8.544 21.876 -36.743 1.00 53.45 243 LYS B CA 1
ATOM 3722 C C . LYS B 1 243 ? -7.369 21.800 -35.759 1.00 50.07 243 LYS B C 1
ATOM 3723 O O . LYS B 1 243 ? -7.332 20.897 -34.928 1.00 45.62 243 LYS B O 1
ATOM 3729 N N . ASP B 1 244 ? -6.449 22.765 -35.830 1.00 50.89 244 ASP B N 1
ATOM 3730 C CA . ASP B 1 244 ? -5.286 22.802 -34.928 1.00 48.84 244 ASP B CA 1
ATOM 3731 C C . ASP B 1 244 ? -5.695 22.779 -33.446 1.00 48.95 244 ASP B C 1
ATOM 3732 O O . ASP B 1 244 ? -5.131 22.021 -32.654 1.00 48.18 244 ASP B O 1
ATOM 3737 N N . ALA B 1 245 ? -6.684 23.590 -33.073 1.00 47.38 245 ALA B N 1
ATOM 3738 C CA . ALA B 1 245 ? -7.074 23.740 -31.657 1.00 45.85 245 ALA B CA 1
ATOM 3739 C C . ALA B 1 245 ? -7.850 22.532 -31.113 1.00 42.54 245 ALA B C 1
ATOM 3740 O O . ALA B 1 245 ? -7.727 22.119 -29.958 1.00 41.25 245 ALA B O 1
ATOM 3742 N N . MET B 1 246 ? -8.690 21.966 -31.940 1.00 43.21 246 MET B N 1
ATOM 3743 C CA . MET B 1 246 ? -9.353 20.767 -31.529 1.00 46.73 246 MET B CA 1
ATOM 3744 C C . MET B 1 246 ? -8.356 19.614 -31.461 1.00 53.59 246 MET B C 1
ATOM 3745 O O . MET B 1 246 ? -8.525 18.687 -30.663 1.00 62.71 246 MET B O 1
ATOM 3750 N N . THR B 1 247 ? -7.315 19.676 -32.288 1.00 55.59 247 THR B N 1
ATOM 3751 C CA . THR B 1 247 ? -6.299 18.640 -32.299 1.00 55.46 247 THR B CA 1
ATOM 3752 C C . THR B 1 247 ? -5.486 18.712 -31.019 1.00 50.55 247 THR B C 1
ATOM 3753 O O . THR B 1 247 ? -5.475 17.774 -30.233 1.00 45.82 247 THR B O 1
ATOM 3757 N N . ALA B 1 248 ? -4.852 19.857 -30.804 1.00 51.16 248 ALA B N 1
ATOM 3758 C CA . ALA B 1 248 ? -4.073 20.123 -29.600 1.00 51.56 248 ALA B CA 1
ATOM 3759 C C . ALA B 1 248 ? -4.881 19.985 -28.294 1.00 56.45 248 ALA B C 1
ATOM 3760 O O . ALA B 1 248 ? -4.307 19.681 -27.250 1.00 61.20 248 ALA B O 1
ATOM 3762 N N . PHE B 1 249 ? -6.198 20.204 -28.341 1.00 60.99 249 PHE B N 1
ATOM 3763 C CA . PHE B 1 249 ? -7.069 19.907 -27.196 1.00 58.17 249 PHE B CA 1
ATOM 3764 C C . PHE B 1 249 ? -6.969 18.422 -26.866 1.00 62.98 249 PHE B C 1
ATOM 3765 O O . PHE B 1 249 ? -6.860 18.052 -25.701 1.00 62.69 249 PHE B O 1
ATOM 3773 N N . ILE B 1 250 ? -7.005 17.586 -27.902 1.00 68.63 250 ILE B N 1
ATOM 3774 C CA . ILE B 1 250 ? -6.938 16.125 -27.736 1.00 73.06 250 ILE B CA 1
ATOM 3775 C C . ILE B 1 250 ? -5.489 15.604 -27.515 1.00 74.52 250 ILE B C 1
ATOM 3776 O O . ILE B 1 250 ? -5.282 14.436 -27.220 1.00 73.48 250 ILE B O 1
ATOM 3781 N N . GLU B 1 251 ? -4.496 16.486 -27.596 1.00 77.62 251 GLU B N 1
ATOM 3782 C CA . GLU B 1 251 ? -3.215 16.252 -26.917 1.00 80.15 251 GLU B CA 1
ATOM 3783 C C . GLU B 1 251 ? -3.390 16.352 -25.388 1.00 84.57 251 GLU B C 1
ATOM 3784 O O . GLU B 1 251 ? -2.417 16.528 -24.644 1.00 80.01 251 GLU B O 1
ATOM 3790 N N . LYS B 1 252 ? -4.651 16.240 -24.953 1.00 90.70 252 LYS B N 1
ATOM 3791 C CA . LYS B 1 252 ? -5.074 16.202 -23.551 1.00 90.74 252 LYS B CA 1
ATOM 3792 C C . LYS B 1 252 ? -4.432 15.060 -22.778 1.00 95.94 252 LYS B C 1
ATOM 3793 O O . LYS B 1 252 ? -4.161 15.202 -21.588 1.00 100.75 252 LYS B O 1
ATOM 3799 N N . ARG B 1 253 ? -4.211 13.928 -23.449 1.00 99.90 253 ARG B N 1
ATOM 3800 C CA . ARG B 1 253 ? -3.649 12.732 -22.809 1.00 105.80 253 ARG B CA 1
ATOM 3801 C C . ARG B 1 253 ? -2.103 12.822 -22.667 1.00 106.17 253 ARG B C 1
ATOM 3802 O O . ARG B 1 253 ? -1.380 11.886 -23.023 1.00 105.20 253 ARG B O 1
ATOM 3810 N N . LYS B 1 254 ? -1.615 13.947 -22.124 1.00 101.75 254 LYS B N 1
ATOM 3811 C CA . LYS B 1 254 ? -0.175 14.259 -22.056 1.00 97.26 254 LYS B CA 1
ATOM 3812 C C . LYS B 1 254 ? 0.094 15.579 -21.326 1.00 86.85 254 LYS B C 1
ATOM 3813 O O . LYS B 1 254 ? -0.561 15.899 -20.338 1.00 72.34 254 LYS B O 1
ATOM 3819 N N . MET C 1 1 ? -67.114 61.270 -14.016 1.00 63.39 1 MET C N 1
ATOM 3820 C CA . MET C 1 1 ? -67.348 60.052 -13.183 1.00 65.42 1 MET C CA 1
ATOM 3821 C C . MET C 1 1 ? -66.910 60.359 -11.731 1.00 70.12 1 MET C C 1
ATOM 3822 O O . MET C 1 1 ? -65.845 60.977 -11.488 1.00 69.97 1 MET C O 1
ATOM 3827 N N . GLU C 1 2 ? -67.787 59.982 -10.792 1.00 65.99 2 GLU C N 1
ATOM 3828 C CA . GLU C 1 2 ? -67.500 59.926 -9.352 1.00 59.24 2 GLU C CA 1
ATOM 3829 C C . GLU C 1 2 ? -66.750 58.607 -9.059 1.00 49.45 2 GLU C C 1
ATOM 3830 O O . GLU C 1 2 ? -67.224 57.524 -9.423 1.00 50.48 2 GLU C O 1
ATOM 3836 N N . LEU C 1 3 ? -65.592 58.683 -8.412 1.00 40.77 3 LEU C N 1
ATOM 3837 C CA . LEU C 1 3 ? -64.781 57.480 -8.201 1.00 38.67 3 LEU C CA 1
ATOM 3838 C C . LEU C 1 3 ? -65.033 56.867 -6.829 1.00 37.78 3 LEU C C 1
ATOM 3839 O O . LEU C 1 3 ? -64.962 57.573 -5.825 1.00 38.03 3 LEU C O 1
ATOM 3844 N N . ASN C 1 4 ? -65.320 55.562 -6.787 1.00 36.14 4 ASN C N 1
ATOM 3845 C CA . ASN C 1 4 ? -65.399 54.812 -5.519 1.00 36.84 4 ASN C CA 1
ATOM 3846 C C . ASN C 1 4 ? -64.136 54.020 -5.095 1.00 34.98 4 ASN C C 1
ATOM 3847 O O . ASN C 1 4 ? -63.892 53.859 -3.915 1.00 31.98 4 ASN C O 1
ATOM 3852 N N . ASN C 1 5 ? -63.317 53.565 -6.037 1.00 32.87 5 ASN C N 1
ATOM 3853 C CA . ASN C 1 5 ? -62.198 52.680 -5.704 1.00 34.31 5 ASN C CA 1
ATOM 3854 C C . ASN C 1 5 ? -60.836 53.278 -5.994 1.00 32.07 5 ASN C C 1
ATOM 3855 O O . ASN C 1 5 ? -59.788 52.647 -5.739 1.00 31.88 5 ASN C O 1
ATOM 3860 N N . VAL C 1 6 ? -60.843 54.487 -6.536 1.00 28.57 6 VAL C N 1
ATOM 3861 C CA . VAL C 1 6 ? -59.619 55.142 -6.935 1.00 27.96 6 VAL C CA 1
ATOM 3862 C C . VAL C 1 6 ? -59.683 56.572 -6.475 1.00 27.18 6 VAL C C 1
ATOM 3863 O O . VAL C 1 6 ? -60.708 57.239 -6.619 1.00 26.44 6 VAL C O 1
ATOM 3867 N N . ILE C 1 7 ? -58.577 57.010 -5.907 1.00 27.99 7 ILE C N 1
ATOM 3868 C CA . ILE C 1 7 ? -58.405 58.354 -5.450 1.00 28.69 7 ILE C CA 1
ATOM 3869 C C . ILE C 1 7 ? -57.366 59.005 -6.371 1.00 29.00 7 ILE C C 1
ATOM 3870 O O . ILE C 1 7 ? -56.271 58.433 -6.596 1.00 28.05 7 ILE C O 1
ATOM 3875 N N . LEU C 1 8 ? -57.732 60.177 -6.908 1.00 26.67 8 LEU C N 1
ATOM 3876 C CA . LEU C 1 8 ? -56.891 60.946 -7.807 1.00 28.72 8 LEU C CA 1
ATOM 3877 C C . LEU C 1 8 ? -56.650 62.303 -7.193 1.00 29.28 8 LEU C C 1
ATOM 3878 O O . LEU C 1 8 ? -57.605 62.959 -6.783 1.00 26.06 8 LEU C O 1
ATOM 3883 N N . GLU C 1 9 ? -55.375 62.698 -7.127 1.00 31.20 9 GLU C N 1
ATOM 3884 C CA . GLU C 1 9 ? -54.932 63.953 -6.514 1.00 30.96 9 GLU C CA 1
ATOM 3885 C C . GLU C 1 9 ? -53.785 64.577 -7.322 1.00 30.15 9 GLU C C 1
ATOM 3886 O O . GLU C 1 9 ? -53.121 63.898 -8.103 1.00 28.58 9 GLU C O 1
ATOM 3892 N N . LYS C 1 10 ? -53.542 65.862 -7.085 1.00 27.95 10 LYS C N 1
ATOM 3893 C CA . LYS C 1 10 ? -52.457 66.576 -7.720 1.00 28.89 10 LYS C CA 1
ATOM 3894 C C . LYS C 1 10 ? -51.701 67.328 -6.668 1.00 25.76 10 LYS C C 1
ATOM 3895 O O . LYS C 1 10 ? -52.257 68.162 -5.991 1.00 23.99 10 LYS C O 1
ATOM 3901 N N . GLU C 1 11 ? -50.415 67.048 -6.564 1.00 25.83 11 GLU C N 1
ATOM 3902 C CA . GLU C 1 11 ? -49.534 67.794 -5.701 1.00 28.64 11 GLU C CA 1
ATOM 3903 C C . GLU C 1 11 ? -48.483 68.285 -6.675 1.00 26.81 11 GLU C C 1
ATOM 3904 O O . GLU C 1 11 ? -47.875 67.480 -7.360 1.00 28.41 11 GLU C O 1
ATOM 3910 N N . GLY C 1 12 ? -48.264 69.594 -6.734 1.00 30.06 12 GLY C N 1
ATOM 3911 C CA . GLY C 1 12 ? -47.398 70.227 -7.744 1.00 28.89 12 GLY C CA 1
ATOM 3912 C C . GLY C 1 12 ? -47.863 69.822 -9.143 1.00 28.55 12 GLY C C 1
ATOM 3913 O O . GLY C 1 12 ? -49.067 69.805 -9.449 1.00 25.80 12 GLY C O 1
ATOM 3914 N N . LYS C 1 13 ? -46.901 69.414 -9.952 1.00 27.77 13 LYS C N 1
ATOM 3915 C CA . LYS C 1 13 ? -47.174 68.865 -11.261 1.00 29.94 13 LYS C CA 1
ATOM 3916 C C . LYS C 1 13 ? -47.202 67.309 -11.278 1.00 27.60 13 LYS C C 1
ATOM 3917 O O . LYS C 1 13 ? -47.101 66.680 -12.352 1.00 23.22 13 LYS C O 1
ATOM 3923 N N . VAL C 1 14 ? -47.367 66.687 -10.107 1.00 25.58 14 VAL C N 1
ATOM 3924 C CA . VAL C 1 14 ? -47.506 65.220 -10.050 1.00 24.60 14 VAL C CA 1
ATOM 3925 C C . VAL C 1 14 ? -48.880 64.719 -9.622 1.00 23.93 14 VAL C C 1
ATOM 3926 O O . VAL C 1 14 ? -49.427 65.170 -8.623 1.00 22.54 14 VAL C O 1
ATOM 3930 N N . ALA C 1 15 ? -49.454 63.842 -10.453 1.00 22.85 15 ALA C N 1
ATOM 3931 C CA . ALA C 1 15 ? -50.679 63.143 -10.095 1.00 23.54 15 ALA C CA 1
ATOM 3932 C C . ALA C 1 15 ? -50.407 61.921 -9.224 1.00 24.33 15 ALA C C 1
ATOM 3933 O O . ALA C 1 15 ? -49.504 61.111 -9.508 1.00 25.82 15 ALA C O 1
ATOM 3935 N N . VAL C 1 16 ? -51.180 61.784 -8.158 1.00 22.71 16 VAL C N 1
ATOM 3936 C CA . VAL C 1 16 ? -51.036 60.665 -7.254 1.00 22.15 16 VAL C CA 1
ATOM 3937 C C . VAL C 1 16 ? -52.350 59.941 -7.401 1.00 21.93 16 VAL C C 1
ATOM 3938 O O . VAL C 1 16 ? -53.412 60.558 -7.248 1.00 22.16 16 VAL C O 1
ATOM 3942 N N . VAL C 1 17 ? -52.247 58.662 -7.746 1.00 22.03 17 VAL C N 1
ATOM 3943 C CA . VAL C 1 17 ? -53.385 57.787 -8.002 1.00 23.44 17 VAL C CA 1
ATOM 3944 C C . VAL C 1 17 ? -53.361 56.620 -7.015 1.00 23.45 17 VAL C C 1
ATOM 3945 O O . VAL C 1 17 ? -52.392 55.864 -6.949 1.00 22.91 17 VAL C O 1
ATOM 3949 N N . THR C 1 18 ? -54.429 56.454 -6.261 1.00 22.54 18 THR C N 1
ATOM 3950 C CA . THR C 1 18 ? -54.398 55.520 -5.201 1.00 22.38 18 THR C CA 1
ATOM 3951 C C . THR C 1 18 ? -55.568 54.572 -5.302 1.00 23.82 18 THR C C 1
ATOM 3952 O O . THR C 1 18 ? -56.717 55.012 -5.357 1.00 24.85 18 THR C O 1
ATOM 3956 N N . ILE C 1 19 ? -55.273 53.264 -5.309 1.00 23.87 19 ILE C N 1
ATOM 3957 C CA . ILE C 1 19 ? -56.286 52.237 -5.371 1.00 22.72 19 ILE C CA 1
ATOM 3958 C C . ILE C 1 19 ? -56.625 51.888 -3.940 1.00 25.60 19 ILE C C 1
ATOM 3959 O O . ILE C 1 19 ? -55.742 51.596 -3.123 1.00 26.68 19 ILE C O 1
ATOM 3964 N N . ASN C 1 20 ? -57.914 51.923 -3.650 1.00 25.61 20 ASN C N 1
ATOM 3965 C CA . ASN C 1 20 ? -58.400 51.955 -2.290 1.00 27.93 20 ASN C CA 1
ATOM 3966 C C . ASN C 1 20 ? -59.664 51.146 -2.201 1.00 27.15 20 ASN C C 1
ATOM 3967 O O . ASN C 1 20 ? -60.706 51.629 -2.626 1.00 24.62 20 ASN C O 1
ATOM 3972 N N . ARG C 1 21 ? -59.569 49.919 -1.701 1.00 26.49 21 ARG C N 1
ATOM 3973 C CA . ARG C 1 21 ? -60.761 49.125 -1.398 1.00 28.44 21 ARG C CA 1
ATOM 3974 C C . ARG C 1 21 ? -60.448 48.380 -0.128 1.00 27.95 21 ARG C C 1
ATOM 3975 O O . ARG C 1 21 ? -59.874 47.300 -0.153 1.00 25.18 21 ARG C O 1
ATOM 3983 N N . PRO C 1 22 ? -60.763 49.001 1.002 1.00 29.88 22 PRO C N 1
ATOM 3984 C CA . PRO C 1 22 ? -60.320 48.405 2.259 1.00 29.77 22 PRO C CA 1
ATOM 3985 C C . PRO C 1 22 ? -61.003 47.096 2.563 1.00 30.27 22 PRO C C 1
ATOM 3986 O O . PRO C 1 22 ? -60.464 46.312 3.312 1.00 31.60 22 PRO C O 1
ATOM 3990 N N . LYS C 1 23 ? -62.170 46.849 1.993 1.00 33.37 23 LYS C N 1
ATOM 3991 C CA . LYS C 1 23 ? -62.810 45.566 2.194 1.00 36.09 23 LYS C CA 1
ATOM 3992 C C . LYS C 1 23 ? -62.083 44.449 1.458 1.00 33.77 23 LYS C C 1
ATOM 3993 O O . LYS C 1 23 ? -62.198 43.311 1.841 1.00 34.15 23 LYS C O 1
ATOM 3999 N N . ALA C 1 24 ? -61.323 44.777 0.417 1.00 35.26 24 ALA C N 1
ATOM 4000 C CA . ALA C 1 24 ? -60.784 43.774 -0.516 1.00 33.19 24 ALA C CA 1
ATOM 4001 C C . ALA C 1 24 ? -59.288 43.889 -0.765 1.00 30.37 24 ALA C C 1
ATOM 4002 O O . ALA C 1 24 ? -58.800 43.405 -1.781 1.00 30.26 24 ALA C O 1
ATOM 4004 N N . LEU C 1 25 ? -58.567 44.535 0.146 1.00 30.30 25 LEU C N 1
ATOM 4005 C CA . LEU C 1 25 ? -57.111 44.737 0.017 1.00 31.16 25 LEU C CA 1
ATOM 4006 C C . LEU C 1 25 ? -56.739 45.339 -1.332 1.00 28.68 25 LEU C C 1
ATOM 4007 O O . LEU C 1 25 ? -55.802 44.866 -2.000 1.00 26.79 25 LEU C O 1
ATOM 4012 N N . ASN C 1 26 ? -57.525 46.335 -1.736 1.00 26.96 26 ASN C N 1
ATOM 4013 C CA . ASN C 1 26 ? -57.358 47.076 -2.993 1.00 27.14 26 ASN C CA 1
ATOM 4014 C C . ASN C 1 26 ? -57.306 46.182 -4.247 1.00 28.18 26 ASN C C 1
ATOM 4015 O O . ASN C 1 26 ? -56.638 46.501 -5.223 1.00 27.75 26 ASN C O 1
ATOM 4020 N N . ALA C 1 27 ? -57.992 45.050 -4.207 1.00 29.37 27 ALA C N 1
ATOM 4021 C CA . ALA C 1 27 ? -58.026 44.151 -5.352 1.00 28.21 27 ALA C CA 1
ATOM 4022 C C . ALA C 1 27 ? -58.753 44.838 -6.508 1.00 28.80 27 ALA C C 1
ATOM 4023 O O . ALA C 1 27 ? -59.719 45.585 -6.287 1.00 27.95 27 ALA C O 1
ATOM 4025 N N . LEU C 1 28 ? -58.293 44.571 -7.734 1.00 27.14 28 LEU C N 1
ATOM 4026 C CA . LEU C 1 28 ? -58.966 45.057 -8.914 1.00 27.73 28 LEU C CA 1
ATOM 4027 C C . LEU C 1 28 ? -60.315 44.386 -9.084 1.00 28.97 28 LEU C C 1
ATOM 4028 O O . LEU C 1 28 ? -60.570 43.311 -8.553 1.00 31.24 28 LEU C O 1
ATOM 4033 N N . ASN C 1 29 ? -61.187 45.061 -9.801 1.00 28.46 29 ASN C N 1
ATOM 4034 C CA . ASN C 1 29 ? -62.350 44.445 -10.363 1.00 27.72 29 ASN C CA 1
ATOM 4035 C C . ASN C 1 29 ? -62.752 45.264 -11.567 1.00 28.80 29 ASN C C 1
ATOM 4036 O O . ASN C 1 29 ? -62.035 46.204 -11.917 1.00 27.32 29 ASN C O 1
ATOM 4041 N N . SER C 1 30 ? -63.864 44.921 -12.213 1.00 29.94 30 SER C N 1
ATOM 4042 C CA . SER C 1 30 ? -64.258 45.633 -13.427 1.00 32.21 30 SER C CA 1
ATOM 4043 C C . SER C 1 30 ? -64.363 47.111 -13.149 1.00 33.72 30 SER C C 1
ATOM 4044 O O . SER C 1 30 ? -63.798 47.919 -13.875 1.00 33.43 30 SER C O 1
ATOM 4047 N N . ASP C 1 31 ? -65.148 47.446 -12.121 1.00 34.11 31 ASP C N 1
ATOM 4048 C CA . ASP C 1 31 ? -65.429 48.827 -11.763 1.00 33.28 31 ASP C CA 1
ATOM 4049 C C . ASP C 1 31 ? -64.130 49.601 -11.595 1.00 32.65 31 ASP C C 1
ATOM 4050 O O . ASP C 1 31 ? -63.973 50.729 -12.085 1.00 31.65 31 ASP C O 1
ATOM 4055 N N . THR C 1 32 ? -63.217 48.995 -10.856 1.00 31.40 32 THR C N 1
ATOM 4056 C CA . THR C 1 32 ? -61.941 49.613 -10.548 1.00 30.88 32 THR C CA 1
ATOM 4057 C C . THR C 1 32 ? -61.139 49.846 -11.849 1.00 28.87 32 THR C C 1
ATOM 4058 O O . THR C 1 32 ? -60.561 50.897 -12.041 1.00 27.32 32 THR C O 1
ATOM 4062 N N . LEU C 1 33 ? -61.165 48.886 -12.765 1.00 30.39 33 LEU C N 1
ATOM 4063 C CA . LEU C 1 33 ? -60.526 49.034 -14.083 1.00 30.38 33 LEU C CA 1
ATOM 4064 C C . LEU C 1 33 ? -61.130 50.212 -14.889 1.00 29.99 33 LEU C C 1
ATOM 4065 O O . LEU C 1 33 ? -60.396 51.023 -15.488 1.00 29.01 33 LEU C O 1
ATOM 4070 N N . LYS C 1 34 ? -62.448 50.343 -14.869 1.00 31.23 34 LYS C N 1
ATOM 4071 C CA . LYS C 1 34 ? -63.095 51.425 -15.602 1.00 35.23 34 LYS C CA 1
ATOM 4072 C C . LYS C 1 34 ? -62.751 52.775 -14.965 1.00 30.81 34 LYS C C 1
ATOM 4073 O O . LYS C 1 34 ? -62.462 53.741 -15.651 1.00 30.97 34 LYS C O 1
ATOM 4079 N N . GLU C 1 35 ? -62.701 52.818 -13.651 1.00 29.53 35 GLU C N 1
ATOM 4080 C CA . GLU C 1 35 ? -62.247 54.030 -12.973 1.00 28.49 35 GLU C CA 1
ATOM 4081 C C . GLU C 1 35 ? -60.788 54.383 -13.275 1.00 26.78 35 GLU C C 1
ATOM 4082 O O . GLU C 1 35 ? -60.442 55.543 -13.460 1.00 30.23 35 GLU C O 1
ATOM 4088 N N . MET C 1 36 ? -59.936 53.381 -13.320 1.00 26.78 36 MET C N 1
ATOM 4089 C CA . MET C 1 36 ? -58.561 53.603 -13.656 1.00 28.49 36 MET C CA 1
ATOM 4090 C C . MET C 1 36 ? -58.445 54.117 -15.097 1.00 29.11 36 MET C C 1
ATOM 4091 O O . MET C 1 36 ? -57.616 55.005 -15.381 1.00 28.89 36 MET C O 1
ATOM 4096 N N . ASP C 1 37 ? -59.292 53.593 -15.991 1.00 28.37 37 ASP C N 1
ATOM 4097 C CA . ASP C 1 37 ? -59.282 54.006 -17.404 1.00 27.83 37 ASP C CA 1
ATOM 4098 C C . ASP C 1 37 ? -59.605 55.481 -17.463 1.00 27.25 37 ASP C C 1
ATOM 4099 O O . ASP C 1 37 ? -58.918 56.279 -18.108 1.00 22.71 37 ASP C O 1
ATOM 4104 N N . TYR C 1 38 ? -60.654 55.827 -16.729 1.00 28.28 38 TYR C N 1
ATOM 4105 C CA . TYR C 1 38 ? -61.114 57.195 -16.663 1.00 30.93 38 TYR C CA 1
ATOM 4106 C C . TYR C 1 38 ? -59.999 58.135 -16.168 1.00 30.25 38 TYR C C 1
ATOM 4107 O O . TYR C 1 38 ? -59.725 59.188 -16.794 1.00 29.19 38 TYR C O 1
ATOM 4116 N N . VAL C 1 39 ? -59.319 57.755 -15.082 1.00 30.00 39 VAL C N 1
ATOM 4117 C CA . VAL C 1 39 ? -58.295 58.660 -14.568 1.00 26.60 39 VAL C CA 1
ATOM 4118 C C . VAL C 1 39 ? -57.078 58.675 -15.451 1.00 23.93 39 VAL C C 1
ATOM 4119 O O . VAL C 1 39 ? -56.392 59.666 -15.505 1.00 23.19 39 VAL C O 1
ATOM 4123 N N . ILE C 1 40 ? -56.762 57.598 -16.142 1.00 23.12 40 ILE C N 1
ATOM 4124 C CA . ILE C 1 40 ? -55.643 57.723 -17.046 1.00 24.62 40 ILE C CA 1
ATOM 4125 C C . ILE C 1 40 ? -56.027 58.751 -18.102 1.00 25.03 40 ILE C C 1
ATOM 4126 O O . ILE C 1 40 ? -55.194 59.535 -18.548 1.00 22.35 40 ILE C O 1
ATOM 4131 N N . GLY C 1 41 ? -57.298 58.733 -18.487 1.00 25.86 41 GLY C N 1
ATOM 4132 C CA . GLY C 1 41 ? -57.825 59.699 -19.438 1.00 26.92 41 GLY C CA 1
ATOM 4133 C C . GLY C 1 41 ? -57.710 61.128 -18.948 1.00 27.33 41 GLY C C 1
ATOM 4134 O O . GLY C 1 41 ? -57.223 62.000 -19.681 1.00 27.43 41 GLY C O 1
ATOM 4135 N N . GLU C 1 42 ? -58.113 61.356 -17.705 1.00 27.18 42 GLU C N 1
ATOM 4136 C CA . GLU C 1 42 ? -57.992 62.689 -17.103 1.00 28.59 42 GLU C CA 1
ATOM 4137 C C . GLU C 1 42 ? -56.570 63.163 -17.076 1.00 25.39 42 GLU C C 1
ATOM 4138 O O . GLU C 1 42 ? -56.306 64.305 -17.313 1.00 27.27 42 GLU C O 1
ATOM 4144 N N . ILE C 1 43 ? -55.656 62.278 -16.765 1.00 24.40 43 ILE C N 1
ATOM 4145 C CA . ILE C 1 43 ? -54.246 62.612 -16.729 1.00 24.48 43 ILE C CA 1
ATOM 4146 C C . ILE C 1 43 ? -53.666 62.901 -18.118 1.00 25.69 43 ILE C C 1
ATOM 4147 O O . ILE C 1 43 ? -52.764 63.759 -18.277 1.00 23.26 43 ILE C O 1
ATOM 4152 N N . GLU C 1 44 ? -54.159 62.177 -19.123 1.00 28.69 44 GLU C N 1
ATOM 4153 C CA . GLU C 1 44 ? -53.828 62.466 -20.543 1.00 30.84 44 GLU C CA 1
ATOM 4154 C C . GLU C 1 44 ? -54.164 63.932 -20.873 1.00 29.50 44 GLU C C 1
ATOM 4155 O O . GLU C 1 44 ? -53.358 64.661 -21.428 1.00 28.45 44 GLU C O 1
ATOM 4161 N N . ASN C 1 45 ? -55.361 64.351 -20.503 1.00 31.01 45 ASN C N 1
ATOM 4162 C CA . ASN C 1 45 ? -55.858 65.656 -20.906 1.00 36.04 45 ASN C CA 1
ATOM 4163 C C . ASN C 1 45 ? -55.245 66.844 -20.119 1.00 33.53 45 ASN C C 1
ATOM 4164 O O . ASN C 1 45 ? -55.299 67.986 -20.568 1.00 32.93 45 ASN C O 1
ATOM 4169 N N . ASP C 1 46 ? -54.634 66.549 -18.978 1.00 32.59 46 ASP C N 1
ATOM 4170 C CA . ASP C 1 46 ? -54.173 67.554 -18.050 1.00 29.95 46 ASP C CA 1
ATOM 4171 C C . ASP C 1 46 ? -52.753 67.927 -18.336 1.00 29.70 46 ASP C C 1
ATOM 4172 O O . ASP C 1 46 ? -51.819 67.251 -17.938 1.00 28.90 46 ASP C O 1
ATOM 4177 N N . SER C 1 47 ? -52.586 69.040 -19.015 1.00 32.13 47 SER C N 1
ATOM 4178 C CA . SER C 1 47 ? -51.272 69.549 -19.343 1.00 33.73 47 SER C CA 1
ATOM 4179 C C . SER C 1 47 ? -50.500 69.999 -18.105 1.00 32.63 47 SER C C 1
ATOM 4180 O O . SER C 1 47 ? -49.279 70.177 -18.167 1.00 31.46 47 SER C O 1
ATOM 4183 N N . GLU C 1 48 ? -51.202 70.191 -16.987 1.00 33.36 48 GLU C N 1
ATOM 4184 C CA . GLU C 1 48 ? -50.524 70.428 -15.692 1.00 37.77 48 GLU C CA 1
ATOM 4185 C C . GLU C 1 48 ? -50.027 69.137 -14.972 1.00 33.38 48 GLU C C 1
ATOM 4186 O O . GLU C 1 48 ? -49.452 69.228 -13.903 1.00 33.98 48 GLU C O 1
ATOM 4192 N N . VAL C 1 49 ? -50.186 67.952 -15.553 1.00 28.38 49 VAL C N 1
ATOM 4193 C CA . VAL C 1 49 ? -49.617 66.759 -14.917 1.00 28.26 49 VAL C CA 1
ATOM 4194 C C . VAL C 1 49 ? -48.419 66.293 -15.733 1.00 27.60 49 VAL C C 1
ATOM 4195 O O . VAL C 1 49 ? -48.560 65.965 -16.900 1.00 30.49 49 VAL C O 1
ATOM 4199 N N . LEU C 1 50 ? -47.248 66.278 -15.109 1.00 25.55 50 LEU C N 1
ATOM 4200 C CA . LEU C 1 50 ? -45.992 65.927 -15.767 1.00 24.67 50 LEU C CA 1
ATOM 4201 C C . LEU C 1 50 ? -45.363 64.583 -15.277 1.00 24.77 50 LEU C C 1
ATOM 4202 O O . LEU C 1 50 ? -44.294 64.180 -15.780 1.00 23.93 50 LEU C O 1
ATOM 4207 N N . ALA C 1 51 ? -46.008 63.906 -14.314 1.00 22.11 51 ALA C N 1
ATOM 4208 C CA . ALA C 1 51 ? -45.497 62.647 -13.726 1.00 22.26 51 ALA C CA 1
ATOM 4209 C C . ALA C 1 51 ? -46.569 62.054 -12.847 1.00 21.99 51 ALA C C 1
ATOM 4210 O O . ALA C 1 51 ? -47.453 62.774 -12.355 1.00 24.65 51 ALA C O 1
ATOM 4212 N N . VAL C 1 52 ? -46.500 60.754 -12.623 1.00 20.23 52 VAL C N 1
ATOM 4213 C CA . VAL C 1 52 ? -47.589 60.057 -11.898 1.00 19.92 52 VAL C CA 1
ATOM 4214 C C . VAL C 1 52 ? -47.017 59.110 -10.900 1.00 19.33 52 VAL C C 1
ATOM 4215 O O . VAL C 1 52 ? -46.054 58.451 -11.180 1.00 21.57 52 VAL C O 1
ATOM 4219 N N . ILE C 1 53 ? -47.592 59.071 -9.698 1.00 20.63 53 ILE C N 1
ATOM 4220 C CA . ILE C 1 53 ? -47.258 58.053 -8.732 1.00 19.21 53 ILE C CA 1
ATOM 4221 C C . ILE C 1 53 ? -48.502 57.223 -8.583 1.00 19.48 53 ILE C C 1
ATOM 4222 O O . ILE C 1 53 ? -49.589 57.777 -8.381 1.00 20.59 53 ILE C O 1
ATOM 4227 N N . LEU C 1 54 ? -48.354 55.910 -8.751 1.00 20.05 54 LEU C N 1
ATOM 4228 C CA . LEU C 1 54 ? -49.468 54.963 -8.559 1.00 20.51 54 LEU C CA 1
ATOM 4229 C C . LEU C 1 54 ? -49.238 54.179 -7.289 1.00 20.38 54 LEU C C 1
ATOM 4230 O O . LEU C 1 54 ? -48.190 53.587 -7.081 1.00 19.38 54 LEU C O 1
ATOM 4235 N N . THR C 1 55 ? -50.215 54.206 -6.406 1.00 22.93 55 THR C N 1
ATOM 4236 C CA . THR C 1 55 ? -50.042 53.504 -5.156 1.00 24.04 55 THR C CA 1
ATOM 4237 C C . THR C 1 55 ? -51.328 52.882 -4.639 1.00 23.87 55 THR C C 1
ATOM 4238 O O . THR C 1 55 ? -52.358 53.012 -5.260 1.00 22.72 55 THR C O 1
ATOM 4242 N N . GLY C 1 56 ? -51.222 52.158 -3.521 1.00 27.74 56 GLY C N 1
ATOM 4243 C CA . GLY C 1 56 ? -52.380 51.540 -2.833 1.00 27.38 56 GLY C CA 1
ATOM 4244 C C . GLY C 1 56 ? -52.595 52.107 -1.421 1.00 26.50 56 GLY C C 1
ATOM 4245 O O . GLY C 1 56 ? -51.656 52.373 -0.699 1.00 26.67 56 GLY C O 1
ATOM 4246 N N . ALA C 1 57 ? -53.845 52.266 -1.030 1.00 26.80 57 ALA C N 1
ATOM 4247 C CA . ALA C 1 57 ? -54.201 52.720 0.311 1.00 27.22 57 ALA C CA 1
ATOM 4248 C C . ALA C 1 57 ? -53.817 51.681 1.337 1.00 28.58 57 ALA C C 1
ATOM 4249 O O . ALA C 1 57 ? -53.857 50.469 1.078 1.00 28.39 57 ALA C O 1
ATOM 4251 N N . GLY C 1 58 ? -53.416 52.139 2.505 1.00 30.28 58 GLY C N 1
ATOM 4252 C CA . GLY C 1 58 ? -53.224 51.216 3.624 1.00 32.75 58 GLY C CA 1
ATOM 4253 C C . GLY C 1 58 ? -51.801 50.785 3.752 1.00 33.97 58 GLY C C 1
ATOM 4254 O O . GLY C 1 58 ? -50.964 51.299 3.049 1.00 37.57 58 GLY C O 1
ATOM 4255 N N . GLU C 1 59 ? -51.546 49.839 4.644 1.00 36.51 59 GLU C N 1
ATOM 4256 C CA . GLU C 1 59 ? -50.191 49.423 5.019 1.00 40.33 59 GLU C CA 1
ATOM 4257 C C . GLU C 1 59 ? -49.901 47.979 4.637 1.00 38.48 59 GLU C C 1
ATOM 4258 O O . GLU C 1 59 ? -48.747 47.539 4.703 1.00 37.97 59 GLU C O 1
ATOM 4264 N N . LYS C 1 60 ? -50.949 47.227 4.302 1.00 36.47 60 LYS C N 1
ATOM 4265 C CA . LYS C 1 60 ? -50.818 45.827 3.997 1.00 40.14 60 LYS C CA 1
ATOM 4266 C C . LYS C 1 60 ? -50.633 45.629 2.497 1.00 38.60 60 LYS C C 1
ATOM 4267 O O . LYS C 1 60 ? -49.916 44.707 2.079 1.00 35.94 60 LYS C O 1
ATOM 4273 N N . SER C 1 61 ? -51.323 46.461 1.703 1.00 33.58 61 SER C N 1
ATOM 4274 C CA . SER C 1 61 ? -51.573 46.147 0.312 1.00 32.31 61 SER C CA 1
ATOM 4275 C C . SER C 1 61 ? -51.379 47.276 -0.681 1.00 31.43 61 SER C C 1
ATOM 4276 O O . SER C 1 61 ? -51.781 48.420 -0.448 1.00 31.57 61 SER C O 1
ATOM 4279 N N . PHE C 1 62 ? -50.766 46.907 -1.811 1.00 29.68 62 PHE C N 1
ATOM 4280 C CA . PHE C 1 62 ? -50.752 47.710 -3.040 1.00 26.69 62 PHE C CA 1
ATOM 4281 C C . PHE C 1 62 ? -52.031 47.318 -3.761 1.00 26.47 62 PHE C C 1
ATOM 4282 O O . PHE C 1 62 ? -53.036 48.036 -3.735 1.00 25.21 62 PHE C O 1
ATOM 4290 N N . VAL C 1 63 ? -51.974 46.266 -4.533 1.00 28.09 63 VAL C N 1
ATOM 4291 C CA . VAL C 1 63 ? -53.168 45.718 -5.109 1.00 29.74 63 VAL C CA 1
ATOM 4292 C C . VAL C 1 63 ? -53.058 44.237 -4.949 1.00 32.32 63 VAL C C 1
ATOM 4293 O O . VAL C 1 63 ? -52.136 43.633 -5.454 1.00 31.93 63 VAL C O 1
ATOM 4297 N N . ALA C 1 64 ? -54.000 43.655 -4.243 1.00 34.65 64 ALA C N 1
ATOM 4298 C CA . ALA C 1 64 ? -53.930 42.249 -3.979 1.00 36.64 64 ALA C CA 1
ATOM 4299 C C . ALA C 1 64 ? -54.872 41.536 -4.901 1.00 38.51 64 ALA C C 1
ATOM 4300 O O . ALA C 1 64 ? -56.022 41.387 -4.595 1.00 48.65 64 ALA C O 1
ATOM 4302 N N . GLY C 1 65 ? -54.374 41.078 -6.018 1.00 37.93 65 GLY C N 1
ATOM 4303 C CA . GLY C 1 65 ? -55.177 40.347 -6.970 1.00 35.87 65 GLY C CA 1
ATOM 4304 C C . GLY C 1 65 ? -56.333 41.061 -7.612 1.00 34.64 65 GLY C C 1
ATOM 4305 O O . GLY C 1 65 ? -56.360 42.248 -7.776 1.00 35.18 65 GLY C O 1
ATOM 4306 N N . ALA C 1 66 ? -57.325 40.263 -7.936 1.00 35.38 66 ALA C N 1
ATOM 4307 C CA . ALA C 1 66 ? -58.476 40.653 -8.719 1.00 39.26 66 ALA C CA 1
ATOM 4308 C C . ALA C 1 66 ? -59.703 39.833 -8.285 1.00 39.83 66 ALA C C 1
ATOM 4309 O O . ALA C 1 66 ? -59.555 38.683 -7.903 1.00 43.09 66 ALA C O 1
ATOM 4311 N N . ASP C 1 67 ? -60.888 40.446 -8.314 1.00 39.78 67 ASP C N 1
ATOM 4312 C CA . ASP C 1 67 ? -62.159 39.828 -7.864 1.00 40.00 67 ASP C CA 1
ATOM 4313 C C . ASP C 1 67 ? -62.373 38.537 -8.636 1.00 39.52 67 ASP C C 1
ATOM 4314 O O . ASP C 1 67 ? -62.539 38.557 -9.852 1.00 33.36 67 ASP C O 1
ATOM 4319 N N . ILE C 1 68 ? -62.341 37.407 -7.942 1.00 41.51 68 ILE C N 1
ATOM 4320 C CA . ILE C 1 68 ? -62.487 36.120 -8.621 1.00 41.33 68 ILE C CA 1
ATOM 4321 C C . ILE C 1 68 ? -63.959 35.813 -8.943 1.00 42.65 68 ILE C C 1
ATOM 4322 O O . ILE C 1 68 ? -64.238 35.118 -9.902 1.00 40.50 68 ILE C O 1
ATOM 4327 N N . SER C 1 69 ? -64.894 36.386 -8.190 1.00 44.77 69 SER C N 1
ATOM 4328 C CA . SER C 1 69 ? -66.336 36.147 -8.425 1.00 46.76 69 SER C CA 1
ATOM 4329 C C . SER C 1 69 ? -66.789 36.566 -9.796 1.00 43.83 69 SER C C 1
ATOM 4330 O O . SER C 1 69 ? -67.643 35.923 -10.394 1.00 41.51 69 SER C O 1
ATOM 4333 N N . GLU C 1 70 ? -66.247 37.693 -10.258 1.00 45.65 70 GLU C N 1
ATOM 4334 C CA . GLU C 1 70 ? -66.547 38.219 -11.596 1.00 45.52 70 GLU C CA 1
ATOM 4335 C C . GLU C 1 70 ? -66.101 37.277 -12.719 1.00 44.40 70 GLU C C 1
ATOM 4336 O O . GLU C 1 70 ? -66.665 37.313 -13.808 1.00 46.93 70 GLU C O 1
ATOM 4342 N N . MET C 1 71 ? -65.083 36.462 -12.435 1.00 40.42 71 MET C N 1
ATOM 4343 C CA . MET C 1 71 ? -64.399 35.663 -13.430 1.00 42.14 71 MET C CA 1
ATOM 4344 C C . MET C 1 71 ? -64.881 34.221 -13.516 1.00 44.54 71 MET C C 1
ATOM 4345 O O . MET C 1 71 ? -64.929 33.663 -14.614 1.00 42.34 71 MET C O 1
ATOM 4350 N N . LYS C 1 72 ? -65.238 33.630 -12.371 1.00 47.95 72 LYS C N 1
ATOM 4351 C CA . LYS C 1 72 ? -65.560 32.190 -12.262 1.00 48.32 72 LYS C CA 1
ATOM 4352 C C . LYS C 1 72 ? -66.520 31.647 -13.338 1.00 47.62 72 LYS C C 1
ATOM 4353 O O . LYS C 1 72 ? -66.254 30.583 -13.901 1.00 45.00 72 LYS C O 1
ATOM 4359 N N . GLU C 1 73 ? -67.603 32.389 -13.619 1.00 44.97 73 GLU C N 1
ATOM 4360 C CA . GLU C 1 73 ? -68.644 32.005 -14.614 1.00 46.57 73 GLU C CA 1
ATOM 4361 C C . GLU C 1 73 ? -68.348 32.258 -16.108 1.00 43.79 73 GLU C C 1
ATOM 4362 O O . GLU C 1 73 ? -69.177 31.951 -16.975 1.00 42.94 73 GLU C O 1
ATOM 4368 N N . MET C 1 74 ? -67.194 32.827 -16.420 1.00 41.26 74 MET C N 1
ATOM 4369 C CA . MET C 1 74 ? -66.892 33.178 -17.807 1.00 41.55 74 MET C CA 1
ATOM 4370 C C . MET C 1 74 ? -66.561 31.973 -18.691 1.00 36.40 74 MET C C 1
ATOM 4371 O O . MET C 1 74 ? -65.868 31.033 -18.263 1.00 35.16 74 MET C O 1
ATOM 4376 N N . ASN C 1 75 ? -67.065 32.015 -19.919 1.00 35.55 75 ASN C N 1
ATOM 4377 C CA . ASN C 1 75 ? -66.652 31.051 -20.954 1.00 39.65 75 ASN C CA 1
ATOM 4378 C C . ASN C 1 75 ? -65.378 31.545 -21.660 1.00 40.49 75 ASN C C 1
ATOM 4379 O O . ASN C 1 75 ? -64.834 32.586 -21.302 1.00 37.54 75 ASN C O 1
ATOM 4384 N N . THR C 1 76 ? -64.911 30.794 -22.650 1.00 39.85 76 THR C N 1
ATOM 4385 C CA . THR C 1 76 ? -63.664 31.103 -23.324 1.00 42.63 76 THR C CA 1
ATOM 4386 C C . THR C 1 76 ? -63.689 32.467 -24.002 1.00 41.38 76 THR C C 1
ATOM 4387 O O . THR C 1 76 ? -62.775 33.260 -23.826 1.00 40.36 76 THR C O 1
ATOM 4391 N N . ILE C 1 77 ? -64.742 32.730 -24.764 1.00 41.19 77 ILE C N 1
ATOM 4392 C CA . ILE C 1 77 ? -64.874 34.006 -25.492 1.00 46.00 77 ILE C CA 1
ATOM 4393 C C . ILE C 1 77 ? -65.037 35.215 -24.544 1.00 42.98 77 ILE C C 1
ATOM 4394 O O . ILE C 1 77 ? -64.612 36.324 -24.876 1.00 42.08 77 ILE C O 1
ATOM 4399 N N . GLU C 1 78 ? -65.596 35.006 -23.355 1.00 41.01 78 GLU C N 1
ATOM 4400 C CA . GLU C 1 78 ? -65.741 36.091 -22.378 1.00 39.91 78 GLU C CA 1
ATOM 4401 C C . GLU C 1 78 ? -64.433 36.347 -21.639 1.00 37.14 78 GLU C C 1
ATOM 4402 O O . GLU C 1 78 ? -64.085 37.487 -21.338 1.00 37.50 78 GLU C O 1
ATOM 4408 N N . GLY C 1 79 ? -63.689 35.285 -21.365 1.00 35.60 79 GLY C N 1
ATOM 4409 C CA . GLY C 1 79 ? -62.409 35.408 -20.686 1.00 36.03 79 GLY C CA 1
ATOM 4410 C C . GLY C 1 79 ? -61.402 36.168 -21.530 1.00 35.29 79 GLY C C 1
ATOM 4411 O O . GLY C 1 79 ? -60.687 37.056 -21.041 1.00 33.82 79 GLY C O 1
ATOM 4412 N N . ARG C 1 80 ? -61.364 35.786 -22.804 1.00 35.96 80 ARG C N 1
ATOM 4413 C CA . ARG C 1 80 ? -60.572 36.444 -23.850 1.00 32.72 80 ARG C CA 1
ATOM 4414 C C . ARG C 1 80 ? -60.784 37.938 -23.769 1.00 30.26 80 ARG C C 1
ATOM 4415 O O . ARG C 1 80 ? -59.842 38.703 -23.536 1.00 25.93 80 ARG C O 1
ATOM 4423 N N . LYS C 1 81 ? -62.051 38.316 -23.880 1.00 30.87 81 LYS C N 1
ATOM 4424 C CA . LYS C 1 81 ? -62.487 39.714 -23.855 1.00 33.40 81 LYS C CA 1
ATOM 4425 C C . LYS C 1 81 ? -62.034 40.441 -22.586 1.00 34.19 81 LYS C C 1
ATOM 4426 O O . LYS C 1 81 ? -61.528 41.573 -22.629 1.00 32.79 81 LYS C O 1
ATOM 4432 N N . PHE C 1 82 ? -62.206 39.766 -21.452 1.00 33.95 82 PHE C N 1
ATOM 4433 C CA . PHE C 1 82 ? -61.822 40.293 -20.156 1.00 31.93 82 PHE C CA 1
ATOM 4434 C C . PHE C 1 82 ? -60.326 40.527 -20.079 1.00 29.54 82 PHE C C 1
ATOM 4435 O O . PHE C 1 82 ? -59.876 41.538 -19.556 1.00 28.61 82 PHE C O 1
ATOM 4443 N N . GLY C 1 83 ? -59.546 39.578 -20.581 1.00 29.19 83 GLY C N 1
ATOM 4444 C CA . GLY C 1 83 ? -58.084 39.757 -20.686 1.00 26.50 83 GLY C CA 1
ATOM 4445 C C . GLY C 1 83 ? -57.692 40.940 -21.594 1.00 26.95 83 GLY C C 1
ATOM 4446 O O . GLY C 1 83 ? -56.703 41.633 -21.341 1.00 22.63 83 GLY C O 1
ATOM 4447 N N . ILE C 1 84 ? -58.479 41.162 -22.652 1.00 30.07 84 ILE C N 1
ATOM 4448 C CA . ILE C 1 84 ? -58.215 42.224 -23.625 1.00 29.90 84 ILE C CA 1
ATOM 4449 C C . ILE C 1 84 ? -58.529 43.559 -22.983 1.00 29.69 84 ILE C C 1
ATOM 4450 O O . ILE C 1 84 ? -57.730 44.464 -23.032 1.00 29.63 84 ILE C O 1
ATOM 4455 N N . LEU C 1 85 ? -59.653 43.670 -22.306 1.00 32.53 85 LEU C N 1
ATOM 4456 C CA . LEU C 1 85 ? -59.991 44.958 -21.697 1.00 32.83 85 LEU C CA 1
ATOM 4457 C C . LEU C 1 85 ? -58.987 45.349 -20.611 1.00 32.70 85 LEU C C 1
ATOM 4458 O O . LEU C 1 85 ? -58.560 46.501 -20.527 1.00 31.03 85 LEU C O 1
ATOM 4463 N N . GLY C 1 86 ? -58.554 44.388 -19.809 1.00 30.33 86 GLY C N 1
ATOM 4464 C CA . GLY C 1 86 ? -57.627 44.728 -18.737 1.00 29.03 86 GLY C CA 1
ATOM 4465 C C . GLY C 1 86 ? -56.318 45.198 -19.324 1.00 28.27 86 GLY C C 1
ATOM 4466 O O . GLY C 1 86 ? -55.744 46.200 -18.895 1.00 28.85 86 GLY C O 1
ATOM 4467 N N . ASN C 1 87 ? -55.823 44.433 -20.298 1.00 25.65 87 ASN C N 1
ATOM 4468 C CA . ASN C 1 87 ? -54.563 44.739 -20.965 1.00 23.41 87 ASN C CA 1
ATOM 4469 C C . ASN C 1 87 ? -54.575 46.131 -21.620 1.00 22.49 87 ASN C C 1
ATOM 4470 O O . ASN C 1 87 ? -53.579 46.858 -21.610 1.00 22.12 87 ASN C O 1
ATOM 4475 N N . LYS C 1 88 ? -55.699 46.470 -22.209 1.00 22.52 88 LYS C N 1
ATOM 4476 C CA . LYS C 1 88 ? -55.883 47.760 -22.810 1.00 27.22 88 LYS C CA 1
ATOM 4477 C C . LYS C 1 88 ? -55.598 48.889 -21.774 1.00 27.50 88 LYS C C 1
ATOM 4478 O O . LYS C 1 88 ? -54.766 49.763 -21.988 1.00 25.49 88 LYS C O 1
ATOM 4484 N N . VAL C 1 89 ? -56.244 48.817 -20.620 1.00 25.47 89 VAL C N 1
ATOM 4485 C CA . VAL C 1 89 ? -56.061 49.834 -19.592 1.00 23.71 89 VAL C CA 1
ATOM 4486 C C . VAL C 1 89 ? -54.595 49.962 -19.223 1.00 21.67 89 VAL C C 1
ATOM 4487 O O . VAL C 1 89 ? -54.047 51.059 -19.122 1.00 20.52 89 VAL C O 1
ATOM 4491 N N . PHE C 1 90 ? -53.948 48.818 -19.076 1.00 20.86 90 PHE C N 1
ATOM 4492 C CA . PHE C 1 90 ? -52.592 48.757 -18.622 1.00 19.42 90 PHE C CA 1
ATOM 4493 C C . PHE C 1 90 ? -51.594 49.235 -19.689 1.00 18.40 90 PHE C C 1
ATOM 4494 O O . PHE C 1 90 ? -50.636 49.911 -19.404 1.00 17.39 90 PHE C O 1
ATOM 4502 N N . ARG C 1 91 ? -51.808 48.819 -20.915 1.00 20.28 91 ARG C N 1
ATOM 4503 C CA . ARG C 1 91 ? -51.075 49.335 -22.073 1.00 20.53 91 ARG C CA 1
ATOM 4504 C C . ARG C 1 91 ? -51.216 50.842 -22.138 1.00 21.72 91 ARG C C 1
ATOM 4505 O O . ARG C 1 91 ? -50.231 51.573 -22.341 1.00 22.39 91 ARG C O 1
ATOM 4513 N N . ARG C 1 92 ? -52.441 51.304 -21.971 1.00 21.95 92 ARG C N 1
ATOM 4514 C CA . ARG C 1 92 ? -52.683 52.732 -22.047 1.00 25.58 92 ARG C CA 1
ATOM 4515 C C . ARG C 1 92 ? -51.827 53.487 -21.017 1.00 25.21 92 ARG C C 1
ATOM 4516 O O . ARG C 1 92 ? -51.221 54.522 -21.340 1.00 28.35 92 ARG C O 1
ATOM 4524 N N . LEU C 1 93 ? -51.744 52.925 -19.807 1.00 24.56 93 LEU C N 1
ATOM 4525 C CA . LEU C 1 93 ? -50.893 53.450 -18.715 1.00 22.26 93 LEU C CA 1
ATOM 4526 C C . LEU C 1 93 ? -49.428 53.361 -19.082 1.00 21.76 93 LEU C C 1
ATOM 4527 O O . LEU C 1 93 ? -48.631 54.299 -18.842 1.00 20.04 93 LEU C O 1
ATOM 4532 N N . GLU C 1 94 ? -49.061 52.235 -19.702 1.00 20.75 94 GLU C N 1
ATOM 4533 C CA . GLU C 1 94 ? -47.672 52.030 -20.095 1.00 19.61 94 GLU C CA 1
ATOM 4534 C C . GLU C 1 94 ? -47.240 53.113 -21.053 1.00 19.77 94 GLU C C 1
ATOM 4535 O O . GLU C 1 94 ? -46.079 53.563 -21.010 1.00 19.93 94 GLU C O 1
ATOM 4541 N N . LEU C 1 95 ? -48.160 53.518 -21.930 1.00 19.20 95 LEU C N 1
ATOM 4542 C CA . LEU C 1 95 ? -47.819 54.431 -23.031 1.00 21.13 95 LEU C CA 1
ATOM 4543 C C . LEU C 1 95 ? -48.029 55.915 -22.727 1.00 23.56 95 LEU C C 1
ATOM 4544 O O . LEU C 1 95 ? -47.579 56.760 -23.493 1.00 24.31 95 LEU C O 1
ATOM 4549 N N . LEU C 1 96 ? -48.727 56.206 -21.623 1.00 26.70 96 LEU C N 1
ATOM 4550 C CA . LEU C 1 96 ? -48.973 57.567 -21.148 1.00 24.55 96 LEU C CA 1
ATOM 4551 C C . LEU C 1 96 ? -47.728 58.411 -21.322 1.00 23.55 96 LEU C C 1
ATOM 4552 O O . LEU C 1 96 ? -46.659 58.064 -20.825 1.00 22.33 96 LEU C O 1
ATOM 4557 N N . GLU C 1 97 ? -47.876 59.553 -21.967 1.00 24.73 97 GLU C N 1
ATOM 4558 C CA . GLU C 1 97 ? -46.747 60.460 -22.199 1.00 28.87 97 GLU C CA 1
ATOM 4559 C C . GLU C 1 97 ? -46.214 61.186 -20.937 1.00 29.78 97 GLU C C 1
ATOM 4560 O O . GLU C 1 97 ? -45.345 62.056 -21.077 1.00 34.01 97 GLU C O 1
ATOM 4566 N N . LYS C 1 98 ? -46.758 60.888 -19.754 1.00 27.16 98 LYS C N 1
ATOM 4567 C CA . LYS C 1 98 ? -46.175 61.300 -18.478 1.00 28.19 98 LYS C CA 1
ATOM 4568 C C . LYS C 1 98 ? -45.562 60.055 -17.856 1.00 25.74 98 LYS C C 1
ATOM 4569 O O . LYS C 1 98 ? -46.168 58.996 -17.868 1.00 29.67 98 LYS C O 1
ATOM 4575 N N . PRO C 1 99 ? -44.370 60.152 -17.302 1.00 23.46 99 PRO C N 1
ATOM 4576 C CA . PRO C 1 99 ? -43.851 58.962 -16.639 1.00 22.15 99 PRO C CA 1
ATOM 4577 C C . PRO C 1 99 ? -44.672 58.533 -15.434 1.00 23.43 99 PRO C C 1
ATOM 4578 O O . PRO C 1 99 ? -45.257 59.402 -14.752 1.00 22.18 99 PRO C O 1
ATOM 4582 N N . VAL C 1 100 ? -44.686 57.218 -15.169 1.00 21.96 100 VAL C N 1
ATOM 4583 C CA . VAL C 1 100 ? -45.429 56.627 -14.054 1.00 21.46 100 VAL C CA 1
ATOM 4584 C C . VAL C 1 100 ? -44.587 55.791 -13.097 1.00 22.25 100 VAL C C 1
ATOM 4585 O O . VAL C 1 100 ? -43.892 54.839 -13.494 1.00 22.09 100 VAL C O 1
ATOM 4589 N N . ILE C 1 101 ? -44.693 56.138 -11.814 1.00 20.91 101 ILE C N 1
ATOM 4590 C CA . ILE C 1 101 ? -43.932 55.491 -10.760 1.00 20.53 101 ILE C CA 1
ATOM 4591 C C . ILE C 1 101 ? -44.874 54.646 -9.931 1.00 21.11 101 ILE C C 1
ATOM 4592 O O . ILE C 1 101 ? -45.838 55.202 -9.382 1.00 21.47 101 ILE C O 1
ATOM 4597 N N . ALA C 1 102 ? -44.654 53.320 -9.890 1.00 19.82 102 ALA C N 1
ATOM 4598 C CA . ALA C 1 102 ? -45.390 52.469 -8.954 1.00 19.67 102 ALA C CA 1
ATOM 4599 C C . ALA C 1 102 ? -44.688 52.505 -7.630 1.00 20.75 102 ALA C C 1
ATOM 4600 O O . ALA C 1 102 ? -43.497 52.097 -7.486 1.00 19.51 102 ALA C O 1
ATOM 4602 N N . ALA C 1 103 ? -45.395 53.019 -6.638 1.00 22.24 103 ALA C N 1
ATOM 4603 C CA . ALA C 1 103 ? -44.841 52.994 -5.302 1.00 21.64 103 ALA C CA 1
ATOM 4604 C C . ALA C 1 103 ? -45.502 51.808 -4.640 1.00 21.10 103 ALA C C 1
ATOM 4605 O O . ALA C 1 103 ? -46.682 51.889 -4.234 1.00 21.07 103 ALA C O 1
ATOM 4607 N N . VAL C 1 104 ? -44.762 50.695 -4.585 1.00 19.77 104 VAL C N 1
ATOM 4608 C CA . VAL C 1 104 ? -45.345 49.432 -4.139 1.00 20.00 104 VAL C CA 1
ATOM 4609 C C . VAL C 1 104 ? -45.090 49.281 -2.654 1.00 20.89 104 VAL C C 1
ATOM 4610 O O . VAL C 1 104 ? -43.938 49.079 -2.185 1.00 18.96 104 VAL C O 1
ATOM 4614 N N . ASN C 1 105 ? -46.212 49.342 -1.948 1.00 21.98 105 ASN C N 1
ATOM 4615 C CA . ASN C 1 105 ? -46.277 49.620 -0.516 1.00 23.10 105 ASN C CA 1
ATOM 4616 C C . ASN C 1 105 ? -46.750 48.388 0.241 1.00 22.85 105 ASN C C 1
ATOM 4617 O O . ASN C 1 105 ? -46.818 48.435 1.480 1.00 22.54 105 ASN C O 1
ATOM 4622 N N . GLY C 1 106 ? -47.057 47.299 -0.482 1.00 21.76 106 GLY C N 1
ATOM 4623 C CA . GLY C 1 106 ? -47.566 46.094 0.157 1.00 23.59 106 GLY C CA 1
ATOM 4624 C C . GLY C 1 106 ? -47.640 44.913 -0.774 1.00 26.32 106 GLY C C 1
ATOM 4625 O O . GLY C 1 106 ? -46.746 44.722 -1.598 1.00 26.43 106 GLY C O 1
ATOM 4626 N N . PHE C 1 107 ? -48.693 44.109 -0.647 1.00 28.22 107 PHE C N 1
ATOM 4627 C CA . PHE C 1 107 ? -48.939 43.020 -1.615 1.00 31.70 107 PHE C CA 1
ATOM 4628 C C . PHE C 1 107 ? -49.170 43.585 -3.016 1.00 28.12 107 PHE C C 1
ATOM 4629 O O . PHE C 1 107 ? -49.979 44.488 -3.185 1.00 28.33 107 PHE C O 1
ATOM 4637 N N . ALA C 1 108 ? -48.465 43.049 -4.003 1.00 25.68 108 ALA C N 1
ATOM 4638 C CA . ALA C 1 108 ? -48.756 43.302 -5.421 1.00 25.18 108 ALA C CA 1
ATOM 4639 C C . ALA C 1 108 ? -48.856 41.934 -6.135 1.00 24.34 108 ALA C C 1
ATOM 4640 O O . ALA C 1 108 ? -47.852 41.351 -6.513 1.00 22.56 108 ALA C O 1
ATOM 4642 N N . LEU C 1 109 ? -50.055 41.402 -6.266 1.00 25.21 109 LEU C N 1
ATOM 4643 C CA . LEU C 1 109 ? -50.204 40.017 -6.713 1.00 27.89 109 LEU C CA 1
ATOM 4644 C C . LEU C 1 109 ? -51.191 39.944 -7.842 1.00 26.63 109 LEU C C 1
ATOM 4645 O O . LEU C 1 109 ? -52.221 40.607 -7.810 1.00 26.20 109 LEU C O 1
ATOM 4650 N N . GLY C 1 110 ? -50.896 39.084 -8.808 1.00 26.88 110 GLY C N 1
ATOM 4651 C CA . GLY C 1 110 ? -51.787 38.904 -9.934 1.00 26.57 110 GLY C CA 1
ATOM 4652 C C . GLY C 1 110 ? -51.907 40.216 -10.681 1.00 25.81 110 GLY C C 1
ATOM 4653 O O . GLY C 1 110 ? -50.913 40.880 -10.990 1.00 24.17 110 GLY C O 1
ATOM 4654 N N . GLY C 1 111 ? -53.138 40.596 -10.944 1.00 25.94 111 GLY C N 1
ATOM 4655 C CA . GLY C 1 111 ? -53.429 41.893 -11.507 1.00 26.75 111 GLY C CA 1
ATOM 4656 C C . GLY C 1 111 ? -52.618 43.003 -10.879 1.00 26.75 111 GLY C C 1
ATOM 4657 O O . GLY C 1 111 ? -52.242 43.947 -11.564 1.00 27.71 111 GLY C O 1
ATOM 4658 N N . GLY C 1 112 ? -52.349 42.883 -9.583 1.00 25.24 112 GLY C N 1
ATOM 4659 C CA . GLY C 1 112 ? -51.615 43.881 -8.859 1.00 24.64 112 GLY C CA 1
ATOM 4660 C C . GLY C 1 112 ? -50.182 43.962 -9.279 1.00 24.52 112 GLY C C 1
ATOM 4661 O O . GLY C 1 112 ? -49.617 45.074 -9.460 1.00 23.31 112 GLY C O 1
ATOM 4662 N N . CYS C 1 113 ? -49.567 42.795 -9.415 1.00 23.43 113 CYS C N 1
ATOM 4663 C CA . CYS C 1 113 ? -48.215 42.737 -9.993 1.00 23.36 113 CYS C CA 1
ATOM 4664 C C . CYS C 1 113 ? -48.211 43.290 -11.431 1.00 22.19 113 CYS C C 1
ATOM 4665 O O . CYS C 1 113 ? -47.256 43.950 -11.883 1.00 22.89 113 CYS C O 1
ATOM 4668 N N . GLU C 1 114 ? -49.292 43.012 -12.145 1.00 21.50 114 GLU C N 1
ATOM 4669 C CA . GLU C 1 114 ? -49.340 43.330 -13.540 1.00 22.53 114 GLU C CA 1
ATOM 4670 C C . GLU C 1 114 ? -49.434 44.850 -13.741 1.00 23.47 114 GLU C C 1
ATOM 4671 O O . GLU C 1 114 ? -48.697 45.411 -14.571 1.00 22.79 114 GLU C O 1
ATOM 4677 N N . ILE C 1 115 ? -50.299 45.518 -12.956 1.00 23.28 115 ILE C N 1
ATOM 4678 C CA . ILE C 1 115 ? -50.484 46.975 -13.080 1.00 21.96 115 ILE C CA 1
ATOM 4679 C C . ILE C 1 115 ? -49.209 47.710 -12.691 1.00 22.80 115 ILE C C 1
ATOM 4680 O O . ILE C 1 115 ? -48.823 48.683 -13.328 1.00 23.19 115 ILE C O 1
ATOM 4685 N N . ALA C 1 116 ? -48.523 47.195 -11.676 1.00 22.65 116 ALA C N 1
ATOM 4686 C CA . ALA C 1 116 ? -47.263 47.721 -11.268 1.00 22.19 116 ALA C CA 1
ATOM 4687 C C . ALA C 1 116 ? -46.196 47.622 -12.367 1.00 23.78 116 ALA C C 1
ATOM 4688 O O . ALA C 1 116 ? -45.344 48.541 -12.534 1.00 24.20 116 ALA C O 1
ATOM 4690 N N . MET C 1 117 ? -46.209 46.501 -13.086 1.00 23.62 117 MET C N 1
ATOM 4691 C CA . MET C 1 117 ? -45.213 46.243 -14.153 1.00 22.83 117 MET C CA 1
ATOM 4692 C C . MET C 1 117 ? -45.442 47.129 -15.355 1.00 22.40 117 MET C C 1
ATOM 4693 O O . MET C 1 117 ? -44.516 47.364 -16.132 1.00 21.38 117 MET C O 1
ATOM 4698 N N . SER C 1 118 ? -46.679 47.610 -15.476 1.00 21.83 118 SER C N 1
ATOM 4699 C CA . SER C 1 118 ? -47.093 48.469 -16.553 1.00 21.90 118 SER C CA 1
ATOM 4700 C C . SER C 1 118 ? -46.721 49.920 -16.360 1.00 22.93 118 SER C C 1
ATOM 4701 O O . SER C 1 118 ? -46.973 50.736 -17.240 1.00 20.13 118 SER C O 1
ATOM 4704 N N . CYS C 1 119 ? -46.155 50.229 -15.194 1.00 22.44 119 CYS C N 1
ATOM 4705 C CA . CYS C 1 119 ? -45.582 51.512 -14.928 1.00 21.79 119 CYS C CA 1
ATOM 4706 C C . CYS C 1 119 ? -44.138 51.522 -15.420 1.00 23.05 119 CYS C C 1
ATOM 4707 O O . CYS C 1 119 ? -43.552 50.453 -15.755 1.00 23.54 119 CYS C O 1
ATOM 4710 N N . ASP C 1 120 ? -43.583 52.734 -15.484 1.00 20.80 120 ASP C N 1
ATOM 4711 C CA . ASP C 1 120 ? -42.274 52.971 -16.026 1.00 21.87 120 ASP C CA 1
ATOM 4712 C C . ASP C 1 120 ? -41.214 52.597 -15.022 1.00 22.46 120 ASP C C 1
ATOM 4713 O O . ASP C 1 120 ? -40.096 52.179 -15.372 1.00 23.46 120 ASP C O 1
ATOM 4718 N N . ILE C 1 121 ? -41.530 52.866 -13.761 1.00 22.62 121 ILE C N 1
ATOM 4719 C CA . ILE C 1 121 ? -40.598 52.722 -12.647 1.00 22.72 121 ILE C CA 1
ATOM 4720 C C . ILE C 1 121 ? -41.306 52.129 -11.407 1.00 22.85 121 ILE C C 1
ATOM 4721 O O . ILE C 1 121 ? -42.429 52.520 -11.047 1.00 24.64 121 ILE C O 1
ATOM 4726 N N . ARG C 1 122 ? -40.670 51.148 -10.795 1.00 22.95 122 ARG C N 1
ATOM 4727 C CA . ARG C 1 122 ? -41.212 50.494 -9.601 1.00 22.74 122 ARG C CA 1
ATOM 4728 C C . ARG C 1 122 ? -40.210 50.689 -8.460 1.00 22.65 122 ARG C C 1
ATOM 4729 O O . ARG C 1 122 ? -39.061 50.372 -8.562 1.00 19.03 122 ARG C O 1
ATOM 4737 N N . ILE C 1 123 ? -40.729 51.212 -7.369 1.00 24.06 123 ILE C N 1
ATOM 4738 C CA . ILE C 1 123 ? -40.024 51.436 -6.168 1.00 26.20 123 ILE C CA 1
ATOM 4739 C C . ILE C 1 123 ? -40.872 50.661 -5.133 1.00 24.49 123 ILE C C 1
ATOM 4740 O O . ILE C 1 123 ? -42.078 50.551 -5.300 1.00 24.36 123 ILE C O 1
ATOM 4745 N N . ALA C 1 124 ? -40.258 50.121 -4.087 1.00 24.04 124 ALA C N 1
ATOM 4746 C CA . ALA C 1 124 ? -41.007 49.341 -3.108 1.00 24.19 124 ALA C CA 1
ATOM 4747 C C . ALA C 1 124 ? -40.650 49.606 -1.638 1.00 24.12 124 ALA C C 1
ATOM 4748 O O . ALA C 1 124 ? -39.507 49.883 -1.310 1.00 23.89 124 ALA C O 1
ATOM 4750 N N . SER C 1 125 ? -41.649 49.501 -0.755 1.00 25.86 125 SER C N 1
ATOM 4751 C CA . SER C 1 125 ? -41.408 49.444 0.705 1.00 26.43 125 SER C CA 1
ATOM 4752 C C . SER C 1 125 ? -40.981 48.033 1.088 1.00 26.11 125 SER C C 1
ATOM 4753 O O . SER C 1 125 ? -41.470 47.075 0.495 1.00 26.13 125 SER C O 1
ATOM 4756 N N . SER C 1 126 ? -40.140 47.915 2.119 1.00 26.96 126 SER C N 1
ATOM 4757 C CA . SER C 1 126 ? -39.484 46.624 2.511 1.00 25.95 126 SER C CA 1
ATOM 4758 C C . SER C 1 126 ? -40.456 45.453 2.837 1.00 24.85 126 SER C C 1
ATOM 4759 O O . SER C 1 126 ? -40.078 44.303 2.793 1.00 25.87 126 SER C O 1
ATOM 4762 N N . ASN C 1 127 ? -41.712 45.750 3.143 1.00 26.59 127 ASN C N 1
ATOM 4763 C CA . ASN C 1 127 ? -42.734 44.720 3.407 1.00 24.61 127 ASN C CA 1
ATOM 4764 C C . ASN C 1 127 ? -43.443 44.277 2.181 1.00 26.12 127 ASN C C 1
ATOM 4765 O O . ASN C 1 127 ? -44.352 43.468 2.270 1.00 24.85 127 ASN C O 1
ATOM 4770 N N . ALA C 1 128 ? -43.061 44.823 1.028 1.00 26.99 128 ALA C N 1
ATOM 4771 C CA . ALA C 1 128 ? -43.779 44.504 -0.206 1.00 26.75 128 ALA C CA 1
ATOM 4772 C C . ALA C 1 128 ? -43.491 43.106 -0.690 1.00 27.04 128 ALA C C 1
ATOM 4773 O O . ALA C 1 128 ? -42.383 42.570 -0.510 1.00 28.25 128 ALA C O 1
ATOM 4775 N N . ARG C 1 129 ? -44.490 42.513 -1.324 1.00 27.46 129 ARG C N 1
ATOM 4776 C CA . ARG C 1 129 ? -44.292 41.252 -2.002 1.00 31.69 129 ARG C CA 1
ATOM 4777 C C . ARG C 1 129 ? -44.891 41.302 -3.385 1.00 29.63 129 ARG C C 1
ATOM 4778 O O . ARG C 1 129 ? -45.876 42.000 -3.603 1.00 28.60 129 ARG C O 1
ATOM 4786 N N . PHE C 1 130 ? -44.316 40.495 -4.272 1.00 28.01 130 PHE C N 1
ATOM 4787 C CA . PHE C 1 130 ? -44.769 40.363 -5.636 1.00 27.54 130 PHE C CA 1
ATOM 4788 C C . PHE C 1 130 ? -44.995 38.882 -5.990 1.00 29.45 130 PHE C C 1
ATOM 4789 O O . PHE C 1 130 ? -44.142 38.019 -5.670 1.00 30.16 130 PHE C O 1
ATOM 4797 N N . GLY C 1 131 ? -46.106 38.599 -6.680 1.00 26.63 131 GLY C N 1
ATOM 4798 C CA . GLY C 1 131 ? -46.334 37.269 -7.219 1.00 27.24 131 GLY C CA 1
ATOM 4799 C C . GLY C 1 131 ? -47.442 37.121 -8.252 1.00 27.34 131 GLY C C 1
ATOM 4800 O O . GLY C 1 131 ? -48.247 38.018 -8.436 1.00 26.36 131 GLY C O 1
ATOM 4801 N N . GLN C 1 132 ? -47.441 35.978 -8.952 1.00 27.04 132 GLN C N 1
ATOM 4802 C CA . GLN C 1 132 ? -48.484 35.660 -9.891 1.00 28.43 132 GLN C CA 1
ATOM 4803 C C . GLN C 1 132 ? -49.076 34.289 -9.546 1.00 31.29 132 GLN C C 1
ATOM 4804 O O . GLN C 1 132 ? -48.491 33.239 -9.830 1.00 26.79 132 GLN C O 1
ATOM 4810 N N . PRO C 1 133 ? -50.230 34.317 -8.890 1.00 31.33 133 PRO C N 1
ATOM 4811 C CA . PRO C 1 133 ? -50.872 33.110 -8.403 1.00 32.19 133 PRO C CA 1
ATOM 4812 C C . PRO C 1 133 ? -51.859 32.535 -9.382 1.00 30.65 133 PRO C C 1
ATOM 4813 O O . PRO C 1 133 ? -52.606 31.599 -9.049 1.00 30.79 133 PRO C O 1
ATOM 4817 N N . GLU C 1 134 ? -51.881 33.061 -10.588 1.00 28.21 134 GLU C N 1
ATOM 4818 C CA . GLU C 1 134 ? -53.002 32.756 -11.464 1.00 27.90 134 GLU C CA 1
ATOM 4819 C C . GLU C 1 134 ? -53.099 31.263 -11.809 1.00 26.19 134 GLU C C 1
ATOM 4820 O O . GLU C 1 134 ? -54.169 30.737 -12.025 1.00 23.36 134 GLU C O 1
ATOM 4826 N N . VAL C 1 135 ? -51.965 30.598 -11.836 1.00 28.59 135 VAL C N 1
ATOM 4827 C CA . VAL C 1 135 ? -51.867 29.245 -12.314 1.00 32.55 135 VAL C CA 1
ATOM 4828 C C . VAL C 1 135 ? -52.409 28.262 -11.252 1.00 35.53 135 VAL C C 1
ATOM 4829 O O . VAL C 1 135 ? -52.810 27.136 -11.566 1.00 39.82 135 VAL C O 1
ATOM 4833 N N . GLY C 1 136 ? -52.488 28.713 -10.008 1.00 35.03 136 GLY C N 1
ATOM 4834 C CA . GLY C 1 136 ? -53.188 27.950 -8.966 1.00 33.61 136 GLY C CA 1
ATOM 4835 C C . GLY C 1 136 ? -54.690 28.110 -9.123 1.00 34.90 136 GLY C C 1
ATOM 4836 O O . GLY C 1 136 ? -55.459 27.344 -8.542 1.00 33.07 136 GLY C O 1
ATOM 4837 N N . LEU C 1 137 ? -55.125 29.105 -9.899 1.00 32.66 137 LEU C N 1
ATOM 4838 C CA . LEU C 1 137 ? -56.549 29.365 -10.071 1.00 32.34 137 LEU C CA 1
ATOM 4839 C C . LEU C 1 137 ? -57.055 28.824 -11.387 1.00 29.72 137 LEU C C 1
ATOM 4840 O O . LEU C 1 137 ? -58.182 29.085 -11.774 1.00 31.78 137 LEU C O 1
ATOM 4845 N N . GLY C 1 138 ? -56.233 28.057 -12.083 1.00 31.08 138 GLY C N 1
ATOM 4846 C CA . GLY C 1 138 ? -56.650 27.465 -13.364 1.00 31.87 138 GLY C CA 1
ATOM 4847 C C . GLY C 1 138 ? -56.500 28.342 -14.608 1.00 33.43 138 GLY C C 1
ATOM 4848 O O . GLY C 1 138 ? -56.940 27.945 -15.712 1.00 32.72 138 GLY C O 1
ATOM 4849 N N . ILE C 1 139 ? -55.873 29.517 -14.432 1.00 32.37 139 ILE C N 1
ATOM 4850 C CA . ILE C 1 139 ? -55.721 30.510 -15.493 1.00 30.79 139 ILE C CA 1
ATOM 4851 C C . ILE C 1 139 ? -54.279 30.968 -15.653 1.00 28.05 139 ILE C C 1
ATOM 4852 O O . ILE C 1 139 ? -53.472 30.792 -14.756 1.00 29.84 139 ILE C O 1
ATOM 4857 N N . THR C 1 140 ? -53.957 31.563 -16.806 1.00 26.76 140 THR C N 1
ATOM 4858 C CA . THR C 1 140 ? -52.656 32.224 -16.981 1.00 24.37 140 THR C CA 1
ATOM 4859 C C . THR C 1 140 ? -52.818 33.572 -16.396 1.00 22.41 140 THR C C 1
ATOM 4860 O O . THR C 1 140 ? -53.958 34.022 -16.231 1.00 24.07 140 THR C O 1
ATOM 4864 N N . PRO C 1 141 ? -51.698 34.257 -16.121 1.00 22.52 141 PRO C N 1
ATOM 4865 C CA . PRO C 1 141 ? -51.768 35.718 -15.987 1.00 23.06 141 PRO C CA 1
ATOM 4866 C C . PRO C 1 141 ? -52.531 36.309 -17.181 1.00 22.76 141 PRO C C 1
ATOM 4867 O O . PRO C 1 141 ? -52.291 35.933 -18.288 1.00 22.32 141 PRO C O 1
ATOM 4871 N N . GLY C 1 142 ? -53.528 37.139 -16.925 1.00 24.25 142 GLY C N 1
ATOM 4872 C CA . GLY C 1 142 ? -54.383 37.676 -17.981 1.00 24.19 142 GLY C CA 1
ATOM 4873 C C . GLY C 1 142 ? -54.318 39.176 -18.213 1.00 24.05 142 GLY C C 1
ATOM 4874 O O . GLY C 1 142 ? -54.973 39.664 -19.138 1.00 25.35 142 GLY C O 1
ATOM 4875 N N . PHE C 1 143 ? -53.550 39.917 -17.407 1.00 24.07 143 PHE C N 1
ATOM 4876 C CA . PHE C 1 143 ? -53.355 41.378 -17.627 1.00 24.38 143 PHE C CA 1
ATOM 4877 C C . PHE C 1 143 ? -51.896 41.697 -18.000 1.00 23.49 143 PHE C C 1
ATOM 4878 O O . PHE C 1 143 ? -51.283 42.650 -17.490 1.00 23.51 143 PHE C O 1
ATOM 4886 N N . GLY C 1 144 ? -51.329 40.871 -18.871 1.00 22.19 144 GLY C N 1
ATOM 4887 C CA . GLY C 1 144 ? -49.968 41.106 -19.381 1.00 21.43 144 GLY C CA 1
ATOM 4888 C C . GLY C 1 144 ? -48.827 40.450 -18.645 1.00 21.48 144 GLY C C 1
ATOM 4889 O O . GLY C 1 144 ? -47.658 40.642 -19.004 1.00 19.69 144 GLY C O 1
ATOM 4890 N N . GLY C 1 145 ? -49.145 39.646 -17.633 1.00 22.20 145 GLY C N 1
ATOM 4891 C CA . GLY C 1 145 ? -48.114 39.044 -16.820 1.00 21.84 145 GLY C CA 1
ATOM 4892 C C . GLY C 1 145 ? -47.181 38.136 -17.577 1.00 21.55 145 GLY C C 1
ATOM 4893 O O . GLY C 1 145 ? -45.990 38.116 -17.336 1.00 23.69 145 GLY C O 1
ATOM 4894 N N . THR C 1 146 ? -47.710 37.341 -18.484 1.00 22.75 146 THR C N 1
ATOM 4895 C CA . THR C 1 146 ? -46.835 36.429 -19.264 1.00 23.79 146 THR C CA 1
ATOM 4896 C C . THR C 1 146 ? -45.819 37.163 -20.161 1.00 23.08 146 THR C C 1
ATOM 4897 O O . THR C 1 146 ? -44.878 36.560 -20.687 1.00 22.73 146 THR C O 1
ATOM 4901 N N . GLN C 1 147 ? -46.035 38.458 -20.334 1.00 22.27 147 GLN C N 1
ATOM 4902 C CA . GLN C 1 147 ? -45.252 39.254 -21.234 1.00 23.77 147 GLN C CA 1
ATOM 4903 C C . GLN C 1 147 ? -44.360 40.206 -20.517 1.00 21.91 147 GLN C C 1
ATOM 4904 O O . GLN C 1 147 ? -43.222 40.299 -20.898 1.00 22.36 147 GLN C O 1
ATOM 4910 N N . ARG C 1 148 ? -44.852 40.895 -19.489 1.00 20.57 148 ARG C N 1
ATOM 4911 C CA . ARG C 1 148 ? -44.092 41.984 -18.837 1.00 20.61 148 ARG C CA 1
ATOM 4912 C C . ARG C 1 148 ? -43.043 41.491 -17.806 1.00 21.80 148 ARG C C 1
ATOM 4913 O O . ARG C 1 148 ? -41.954 42.055 -17.674 1.00 19.74 148 ARG C O 1
ATOM 4921 N N . LEU C 1 149 ? -43.359 40.428 -17.077 1.00 22.13 149 LEU C N 1
ATOM 4922 C CA . LEU C 1 149 ? -42.432 39.953 -16.047 1.00 23.87 149 LEU C CA 1
ATOM 4923 C C . LEU C 1 149 ? -41.134 39.457 -16.665 1.00 22.50 149 LEU C C 1
ATOM 4924 O O . LEU C 1 149 ? -40.040 39.763 -16.186 1.00 23.13 149 LEU C O 1
ATOM 4929 N N . SER C 1 150 ? -41.295 38.626 -17.682 1.00 22.78 150 SER C N 1
ATOM 4930 C CA . SER C 1 150 ? -40.229 38.128 -18.533 1.00 24.43 150 SER C CA 1
ATOM 4931 C C . SER C 1 150 ? -39.270 39.210 -18.984 1.00 22.47 150 SER C C 1
ATOM 4932 O O . SER C 1 150 ? -38.050 39.065 -18.904 1.00 21.00 150 SER C O 1
ATOM 4935 N N . ARG C 1 151 ? -39.865 40.271 -19.516 1.00 22.12 151 ARG C N 1
ATOM 4936 C CA . ARG C 1 151 ? -39.101 41.409 -20.039 1.00 24.77 151 ARG C CA 1
ATOM 4937 C C . ARG C 1 151 ? -38.386 42.176 -18.932 1.00 24.94 151 ARG C C 1
ATOM 4938 O O . ARG C 1 151 ? -37.351 42.770 -19.171 1.00 25.65 151 ARG C O 1
ATOM 4946 N N . LEU C 1 152 ? -38.932 42.151 -17.728 1.00 23.54 152 LEU C N 1
ATOM 4947 C CA . LEU C 1 152 ? -38.408 42.992 -16.685 1.00 25.25 152 LEU C CA 1
ATOM 4948 C C . LEU C 1 152 ? -37.413 42.224 -15.863 1.00 25.08 152 LEU C C 1
ATOM 4949 O O . LEU C 1 152 ? -36.421 42.798 -15.433 1.00 23.30 152 LEU C O 1
ATOM 4954 N N . VAL C 1 153 ? -37.638 40.929 -15.645 1.00 25.45 153 VAL C N 1
ATOM 4955 C CA . VAL C 1 153 ? -36.700 40.173 -14.769 1.00 25.99 153 VAL C CA 1
ATOM 4956 C C . VAL C 1 153 ? -35.966 38.998 -15.446 1.00 25.42 153 VAL C C 1
ATOM 4957 O O . VAL C 1 153 ? -35.127 38.338 -14.828 1.00 22.96 153 VAL C O 1
ATOM 4961 N N . GLY C 1 154 ? -36.244 38.785 -16.722 1.00 24.47 154 GLY C N 1
ATOM 4962 C CA . GLY C 1 154 ? -35.690 37.666 -17.435 1.00 26.31 154 GLY C CA 1
ATOM 4963 C C . GLY C 1 154 ? -36.651 36.475 -17.475 1.00 27.15 154 GLY C C 1
ATOM 4964 O O . GLY C 1 154 ? -37.622 36.402 -16.707 1.00 26.16 154 GLY C O 1
ATOM 4965 N N . MET C 1 155 ? -36.354 35.531 -18.365 1.00 27.44 155 MET C N 1
ATOM 4966 C CA . MET C 1 155 ? -37.143 34.343 -18.515 1.00 29.71 155 MET C CA 1
ATOM 4967 C C . MET C 1 155 ? -37.076 33.343 -17.330 1.00 28.21 155 MET C C 1
ATOM 4968 O O . MET C 1 155 ? -38.115 32.772 -16.960 1.00 24.92 155 MET C O 1
ATOM 4973 N N . GLY C 1 156 ? -35.882 33.156 -16.750 1.00 27.59 156 GLY C N 1
ATOM 4974 C CA . GLY C 1 156 ? -35.678 32.234 -15.601 1.00 28.52 156 GLY C CA 1
ATOM 4975 C C . GLY C 1 156 ? -36.576 32.544 -14.406 1.00 29.29 156 GLY C C 1
ATOM 4976 O O . GLY C 1 156 ? -37.411 31.722 -13.994 1.00 25.74 156 GLY C O 1
ATOM 4977 N N . MET C 1 157 ? -36.443 33.749 -13.862 1.00 29.72 157 MET C N 1
ATOM 4978 C CA . MET C 1 157 ? -37.282 34.132 -12.728 1.00 28.56 157 MET C CA 1
ATOM 4979 C C . MET C 1 157 ? -38.748 34.222 -13.116 1.00 27.60 157 MET C C 1
ATOM 4980 O O . MET C 1 157 ? -39.615 33.703 -12.403 1.00 26.03 157 MET C O 1
ATOM 4985 N N . ALA C 1 158 ? -39.039 34.791 -14.271 1.00 25.61 158 ALA C N 1
ATOM 4986 C CA . ALA C 1 158 ? -40.438 34.912 -14.650 1.00 25.06 158 ALA C CA 1
ATOM 4987 C C . ALA C 1 158 ? -41.138 33.565 -14.691 1.00 25.22 158 ALA C C 1
ATOM 4988 O O . ALA C 1 158 ? -42.322 33.434 -14.266 1.00 25.63 158 ALA C O 1
ATOM 4990 N N . LYS C 1 159 ? -40.441 32.593 -15.268 1.00 25.86 159 LYS C N 1
ATOM 4991 C CA . LYS C 1 159 ? -40.999 31.241 -15.461 1.00 28.56 159 LYS C CA 1
ATOM 4992 C C . LYS C 1 159 ? -41.150 30.543 -14.119 1.00 26.20 159 LYS C C 1
ATOM 4993 O O . LYS C 1 159 ? -42.201 29.957 -13.836 1.00 23.85 159 LYS C O 1
ATOM 4999 N N . GLN C 1 160 ? -40.125 30.653 -13.286 1.00 26.92 160 GLN C N 1
ATOM 5000 C CA . GLN C 1 160 ? -40.233 30.191 -11.887 1.00 29.01 160 GLN C CA 1
ATOM 5001 C C . GLN C 1 160 ? -41.455 30.730 -11.161 1.00 30.74 160 GLN C C 1
ATOM 5002 O O . GLN C 1 160 ? -42.231 29.973 -10.582 1.00 30.53 160 GLN C O 1
ATOM 5008 N N . LEU C 1 161 ? -41.658 32.039 -11.226 1.00 32.61 161 LEU C N 1
ATOM 5009 C CA . LEU C 1 161 ? -42.787 32.663 -10.523 1.00 33.42 161 LEU C CA 1
ATOM 5010 C C . LEU C 1 161 ? -44.153 32.309 -11.074 1.00 30.29 161 LEU C C 1
ATOM 5011 O O . LEU C 1 161 ? -45.096 32.082 -10.324 1.00 30.35 161 LEU C O 1
ATOM 5016 N N . ILE C 1 162 ? -44.284 32.320 -12.390 1.00 27.23 162 ILE C N 1
ATOM 5017 C CA . ILE C 1 162 ? -45.593 32.141 -12.973 1.00 28.10 162 ILE C CA 1
ATOM 5018 C C . ILE C 1 162 ? -46.000 30.665 -12.819 1.00 26.01 162 ILE C C 1
ATOM 5019 O O . ILE C 1 162 ? -47.162 30.388 -12.589 1.00 24.05 162 ILE C O 1
ATOM 5024 N N . PHE C 1 163 ? -45.020 29.767 -12.952 1.00 25.27 163 PHE C N 1
ATOM 5025 C CA . PHE C 1 163 ? -45.218 28.309 -12.848 1.00 28.70 163 PHE C CA 1
ATOM 5026 C C . PHE C 1 163 ? -45.467 27.792 -11.409 1.00 28.28 163 PHE C C 1
ATOM 5027 O O . PHE C 1 163 ? -46.400 27.042 -11.185 1.00 29.22 163 PHE C O 1
ATOM 5035 N N . THR C 1 164 ? -44.645 28.211 -10.454 1.00 29.26 164 THR C N 1
ATOM 5036 C CA . THR C 1 164 ? -44.885 27.903 -9.029 1.00 30.38 164 THR C CA 1
ATOM 5037 C C . THR C 1 164 ? -46.025 28.677 -8.390 1.00 30.62 164 THR C C 1
ATOM 5038 O O . THR C 1 164 ? -46.618 28.206 -7.458 1.00 33.69 164 THR C O 1
ATOM 5042 N N . ALA C 1 165 ? -46.306 29.880 -8.872 1.00 30.88 165 ALA C N 1
ATOM 5043 C CA . ALA C 1 165 ? -47.262 30.788 -8.243 1.00 28.36 165 ALA C CA 1
ATOM 5044 C C . ALA C 1 165 ? -46.812 31.320 -6.896 1.00 27.27 165 ALA C C 1
ATOM 5045 O O . ALA C 1 165 ? -47.618 31.658 -6.090 1.00 24.69 165 ALA C O 1
ATOM 5047 N N . GLN C 1 166 ? -45.523 31.436 -6.660 1.00 30.92 166 GLN C N 1
ATOM 5048 C CA . GLN C 1 166 ? -45.044 31.773 -5.334 1.00 36.36 166 GLN C CA 1
ATOM 5049 C C . GLN C 1 166 ? -44.601 33.222 -5.308 1.00 36.35 166 GLN C C 1
ATOM 5050 O O . GLN C 1 166 ? -44.087 33.721 -6.304 1.00 36.09 166 GLN C O 1
ATOM 5056 N N . ASN C 1 167 ? -44.831 33.872 -4.169 1.00 33.85 167 ASN C N 1
ATOM 5057 C CA . ASN C 1 167 ? -44.515 35.257 -3.943 1.00 31.39 167 ASN C CA 1
ATOM 5058 C C . ASN C 1 167 ? -43.052 35.379 -3.660 1.00 32.00 167 ASN C C 1
ATOM 5059 O O . ASN C 1 167 ? -42.458 34.487 -3.075 1.00 29.41 167 ASN C O 1
ATOM 5064 N N . ILE C 1 168 ? -42.476 36.504 -4.067 1.00 34.23 168 ILE C N 1
ATOM 5065 C CA . ILE C 1 168 ? -41.178 36.933 -3.557 1.00 32.27 168 ILE C CA 1
ATOM 5066 C C . ILE C 1 168 ? -41.266 38.199 -2.721 1.00 30.59 168 ILE C C 1
ATOM 5067 O O . ILE C 1 168 ? -42.217 38.952 -2.832 1.00 28.60 168 ILE C O 1
ATOM 5072 N N . LYS C 1 169 ? -40.254 38.414 -1.887 1.00 31.44 169 LYS C N 1
ATOM 5073 C CA . LYS C 1 169 ? -40.141 39.632 -1.097 1.00 33.83 169 LYS C CA 1
ATOM 5074 C C . LYS C 1 169 ? -39.371 40.707 -1.842 1.00 32.73 169 LYS C C 1
ATOM 5075 O O . LYS C 1 169 ? -38.755 40.450 -2.885 1.00 33.23 169 LYS C O 1
ATOM 5081 N N . ALA C 1 170 ? -39.372 41.895 -1.250 1.00 30.10 170 ALA C N 1
ATOM 5082 C CA . ALA C 1 170 ? -38.817 43.085 -1.855 1.00 29.90 170 ALA C CA 1
ATOM 5083 C C . ALA C 1 170 ? -37.346 42.978 -2.107 1.00 30.54 170 ALA C C 1
ATOM 5084 O O . ALA C 1 170 ? -36.863 43.493 -3.109 1.00 33.31 170 ALA C O 1
ATOM 5086 N N . ASP C 1 171 ? -36.608 42.366 -1.193 1.00 30.14 171 ASP C N 1
ATOM 5087 C CA . ASP C 1 171 ? -35.162 42.289 -1.380 1.00 31.35 171 ASP C CA 1
ATOM 5088 C C . ASP C 1 171 ? -34.816 41.467 -2.638 1.00 29.06 171 ASP C C 1
ATOM 5089 O O . ASP C 1 171 ? -33.863 41.778 -3.344 1.00 28.96 171 ASP C O 1
ATOM 5094 N N . GLU C 1 172 ? -35.646 40.467 -2.919 1.00 28.29 172 GLU C N 1
ATOM 5095 C CA . GLU C 1 172 ? -35.526 39.631 -4.096 1.00 31.41 172 GLU C CA 1
ATOM 5096 C C . GLU C 1 172 ? -36.018 40.318 -5.368 1.00 29.28 172 GLU C C 1
ATOM 5097 O O . GLU C 1 172 ? -35.381 40.197 -6.426 1.00 26.13 172 GLU C O 1
ATOM 5103 N N . ALA C 1 173 ? -37.151 41.004 -5.252 1.00 26.60 173 ALA C N 1
ATOM 5104 C CA . ALA C 1 173 ? -37.621 41.927 -6.290 1.00 27.65 173 ALA C CA 1
ATOM 5105 C C . ALA C 1 173 ? -36.493 42.884 -6.735 1.00 28.09 173 ALA C C 1
ATOM 5106 O O . ALA C 1 173 ? -36.240 43.114 -7.913 1.00 26.58 173 ALA C O 1
ATOM 5108 N N . LEU C 1 174 ? -35.773 43.399 -5.768 1.00 27.30 174 LEU C N 1
ATOM 5109 C CA . LEU C 1 174 ? -34.680 44.286 -6.071 1.00 27.66 174 LEU C CA 1
ATOM 5110 C C . LEU C 1 174 ? -33.555 43.527 -6.753 1.00 28.41 174 LEU C C 1
ATOM 5111 O O . LEU C 1 174 ? -32.915 44.042 -7.691 1.00 31.72 174 LEU C O 1
ATOM 5116 N N . ARG C 1 175 ? -33.245 42.342 -6.239 1.00 28.52 175 ARG C N 1
ATOM 5117 C CA . ARG C 1 175 ? -32.095 41.594 -6.755 1.00 27.80 175 ARG C CA 1
ATOM 5118 C C . ARG C 1 175 ? -32.286 41.271 -8.267 1.00 27.09 175 ARG C C 1
ATOM 5119 O O . ARG C 1 175 ? -31.337 41.337 -9.053 1.00 25.89 175 ARG C O 1
ATOM 5127 N N . ILE C 1 176 ? -33.516 40.914 -8.641 1.00 25.15 176 ILE C N 1
ATOM 5128 C CA . ILE C 1 176 ? -33.806 40.502 -9.990 1.00 24.69 176 ILE C CA 1
ATOM 5129 C C . ILE C 1 176 ? -34.220 41.714 -10.869 1.00 25.47 176 ILE C C 1
ATOM 5130 O O . ILE C 1 176 ? -34.490 41.558 -12.062 1.00 24.68 176 ILE C O 1
ATOM 5135 N N . GLY C 1 177 ? -34.257 42.913 -10.291 1.00 23.85 177 GLY C N 1
ATOM 5136 C CA . GLY C 1 177 ? -34.487 44.141 -11.080 1.00 22.03 177 GLY C CA 1
ATOM 5137 C C . GLY C 1 177 ? -35.935 44.517 -11.280 1.00 19.25 177 GLY C C 1
ATOM 5138 O O . GLY C 1 177 ? -36.236 45.487 -11.966 1.00 19.16 177 GLY C O 1
ATOM 5139 N N . LEU C 1 178 ? -36.833 43.766 -10.664 1.00 18.37 178 LEU C N 1
ATOM 5140 C CA . LEU C 1 178 ? -38.243 44.078 -10.724 1.00 19.30 178 LEU C CA 1
ATOM 5141 C C . LEU C 1 178 ? -38.571 45.491 -10.157 1.00 20.57 178 LEU C C 1
ATOM 5142 O O . LEU C 1 178 ? -39.582 46.099 -10.520 1.00 20.21 178 LEU C O 1
ATOM 5147 N N . VAL C 1 179 ? -37.751 45.950 -9.207 1.00 21.37 179 VAL C N 1
ATOM 5148 C CA . VAL C 1 179 ? -37.853 47.289 -8.649 1.00 21.92 179 VAL C CA 1
ATOM 5149 C C . VAL C 1 179 ? -36.453 47.883 -8.597 1.00 22.15 179 VAL C C 1
ATOM 5150 O O . VAL C 1 179 ? -35.442 47.153 -8.514 1.00 21.64 179 VAL C O 1
ATOM 5154 N N . ASN C 1 180 ? -36.396 49.207 -8.670 1.00 22.49 180 ASN C N 1
ATOM 5155 C CA . ASN C 1 180 ? -35.135 49.949 -8.674 1.00 22.45 180 ASN C CA 1
ATOM 5156 C C . ASN C 1 180 ? -34.624 50.198 -7.277 1.00 21.92 180 ASN C C 1
ATOM 5157 O O . ASN C 1 180 ? -33.442 50.424 -7.065 1.00 21.07 180 ASN C O 1
ATOM 5162 N N . LYS C 1 181 ? -35.512 50.147 -6.306 1.00 24.18 181 LYS C N 1
ATOM 5163 C CA . LYS C 1 181 ? -35.127 50.545 -4.934 1.00 25.37 181 LYS C CA 1
ATOM 5164 C C . LYS C 1 181 ? -36.095 50.020 -3.893 1.00 23.78 181 LYS C C 1
ATOM 5165 O O . LYS C 1 181 ? -37.272 49.761 -4.171 1.00 22.04 181 LYS C O 1
ATOM 5171 N N . VAL C 1 182 ? -35.585 49.845 -2.684 1.00 25.77 182 VAL C N 1
ATOM 5172 C CA . VAL C 1 182 ? -36.416 49.419 -1.557 1.00 25.24 182 VAL C CA 1
ATOM 5173 C C . VAL C 1 182 ? -36.072 50.266 -0.362 1.00 23.63 182 VAL C C 1
ATOM 5174 O O . VAL C 1 182 ? -34.903 50.514 -0.100 1.00 22.45 182 VAL C O 1
ATOM 5178 N N . VAL C 1 183 ? -37.104 50.731 0.335 1.00 23.19 183 VAL C N 1
ATOM 5179 C CA . VAL C 1 183 ? -36.915 51.632 1.458 1.00 22.38 183 VAL C CA 1
ATOM 5180 C C . VAL C 1 183 ? -37.965 51.319 2.535 1.00 22.51 183 VAL C C 1
ATOM 5181 O O . VAL C 1 183 ? -38.875 50.506 2.325 1.00 20.71 183 VAL C O 1
ATOM 5185 N N . GLU C 1 184 ? -37.840 51.943 3.695 1.00 24.01 184 GLU C N 1
ATOM 5186 C CA . GLU C 1 184 ? -38.758 51.643 4.790 1.00 25.78 184 GLU C CA 1
ATOM 5187 C C . GLU C 1 184 ? -40.139 52.097 4.391 1.00 24.45 184 GLU C C 1
ATOM 5188 O O . GLU C 1 184 ? -40.253 52.991 3.574 1.00 24.42 184 GLU C O 1
ATOM 5194 N N . PRO C 1 185 ? -41.187 51.480 4.951 1.00 23.40 185 PRO C N 1
ATOM 5195 C CA . PRO C 1 185 ? -42.573 51.872 4.629 1.00 25.69 185 PRO C CA 1
ATOM 5196 C C . PRO C 1 185 ? -42.871 53.369 4.772 1.00 26.40 185 PRO C C 1
ATOM 5197 O O . PRO C 1 185 ? -43.719 53.891 4.081 1.00 28.10 185 PRO C O 1
ATOM 5201 N N . SER C 1 186 ? -42.189 54.046 5.675 1.00 25.26 186 SER C N 1
ATOM 5202 C CA . SER C 1 186 ? -42.510 55.428 5.946 1.00 26.55 186 SER C CA 1
ATOM 5203 C C . SER C 1 186 ? -41.662 56.366 5.074 1.00 26.24 186 SER C C 1
ATOM 5204 O O . SER C 1 186 ? -41.797 57.566 5.186 1.00 23.14 186 SER C O 1
ATOM 5207 N N . GLU C 1 187 ? -40.772 55.801 4.243 1.00 25.91 187 GLU C N 1
ATOM 5208 C CA . GLU C 1 187 ? -39.921 56.549 3.337 1.00 25.55 187 GLU C CA 1
ATOM 5209 C C . GLU C 1 187 ? -40.405 56.388 1.889 1.00 24.13 187 GLU C C 1
ATOM 5210 O O . GLU C 1 187 ? -39.905 57.085 0.994 1.00 24.12 187 GLU C O 1
ATOM 5216 N N . LEU C 1 188 ? -41.362 55.490 1.658 1.00 20.82 188 LEU C N 1
ATOM 5217 C CA . LEU C 1 188 ? -41.772 55.120 0.315 1.00 20.89 188 LEU C CA 1
ATOM 5218 C C . LEU C 1 188 ? -42.366 56.274 -0.486 1.00 22.71 188 LEU C C 1
ATOM 5219 O O . LEU C 1 188 ? -41.846 56.606 -1.551 1.00 25.23 188 LEU C O 1
ATOM 5224 N N . MET C 1 189 ? -43.453 56.871 -0.018 1.00 21.07 189 MET C N 1
ATOM 5225 C CA . MET C 1 189 ? -44.013 58.009 -0.739 1.00 22.30 189 MET C CA 1
ATOM 5226 C C . MET C 1 189 ? -43.047 59.161 -0.859 1.00 21.28 189 MET C C 1
ATOM 5227 O O . MET C 1 189 ? -42.995 59.809 -1.891 1.00 20.33 189 MET C O 1
ATOM 5232 N N . ASN C 1 190 ? -42.250 59.403 0.163 1.00 21.75 190 ASN C N 1
ATOM 5233 C CA . ASN C 1 190 ? -41.251 60.442 0.053 1.00 23.64 190 ASN C CA 1
ATOM 5234 C C . ASN C 1 190 ? -40.273 60.194 -1.086 1.00 26.14 190 ASN C C 1
ATOM 5235 O O . ASN C 1 190 ? -39.918 61.141 -1.806 1.00 25.65 190 ASN C O 1
ATOM 5240 N N . THR C 1 191 ? -39.817 58.939 -1.236 1.00 25.95 191 THR C N 1
ATOM 5241 C CA . THR C 1 191 ? -38.814 58.628 -2.257 1.00 26.99 191 THR C CA 1
ATOM 5242 C C . THR C 1 191 ? -39.422 58.713 -3.652 1.00 24.34 191 THR C C 1
ATOM 5243 O O . THR C 1 191 ? -38.781 59.181 -4.596 1.00 24.06 191 THR C O 1
ATOM 5247 N N . ALA C 1 192 ? -40.658 58.251 -3.754 1.00 22.40 192 ALA C N 1
ATOM 5248 C CA . ALA C 1 192 ? -41.462 58.366 -4.966 1.00 23.27 192 ALA C CA 1
ATOM 5249 C C . ALA C 1 192 ? -41.644 59.808 -5.388 1.00 24.96 192 ALA C C 1
ATOM 5250 O O . ALA C 1 192 ? -41.440 60.146 -6.539 1.00 25.44 192 ALA C O 1
ATOM 5252 N N . LYS C 1 193 ? -42.016 60.659 -4.448 1.00 28.02 193 LYS C N 1
ATOM 5253 C CA . LYS C 1 193 ? -42.177 62.088 -4.739 1.00 29.02 193 LYS C CA 1
ATOM 5254 C C . LYS C 1 193 ? -40.877 62.719 -5.140 1.00 25.46 193 LYS C C 1
ATOM 5255 O O . LYS C 1 193 ? -40.865 63.564 -6.008 1.00 22.48 193 LYS C O 1
ATOM 5261 N N . GLU C 1 194 ? -39.792 62.329 -4.484 1.00 25.60 194 GLU C N 1
ATOM 5262 C CA . GLU C 1 194 ? -38.464 62.840 -4.810 1.00 27.89 194 GLU C CA 1
ATOM 5263 C C . GLU C 1 194 ? -38.070 62.460 -6.238 1.00 27.39 194 GLU C C 1
ATOM 5264 O O . GLU C 1 194 ? -37.494 63.262 -6.976 1.00 31.19 194 GLU C O 1
ATOM 5270 N N . ILE C 1 195 ? -38.382 61.238 -6.635 1.00 27.42 195 ILE C N 1
ATOM 5271 C CA . ILE C 1 195 ? -38.191 60.804 -8.023 1.00 26.78 195 ILE C CA 1
ATOM 5272 C C . ILE C 1 195 ? -39.082 61.624 -8.967 1.00 24.16 195 ILE C C 1
ATOM 5273 O O . ILE C 1 195 ? -38.618 62.219 -9.918 1.00 24.40 195 ILE C O 1
ATOM 5278 N N . ALA C 1 196 ? -40.367 61.626 -8.693 1.00 24.66 196 ALA C N 1
ATOM 5279 C CA . ALA C 1 196 ? -41.352 62.338 -9.505 1.00 26.53 196 ALA C CA 1
ATOM 5280 C C . ALA C 1 196 ? -41.021 63.803 -9.689 1.00 27.42 196 ALA C C 1
ATOM 5281 O O . ALA C 1 196 ? -41.213 64.343 -10.781 1.00 26.99 196 ALA C O 1
ATOM 5283 N N . ASN C 1 197 ? -40.536 64.446 -8.629 1.00 27.94 197 ASN C N 1
ATOM 5284 C CA . ASN C 1 197 ? -40.212 65.871 -8.689 1.00 28.16 197 ASN C CA 1
ATOM 5285 C C . ASN C 1 197 ? -38.999 66.122 -9.514 1.00 28.14 197 ASN C C 1
ATOM 5286 O O . ASN C 1 197 ? -38.911 67.153 -10.158 1.00 27.29 197 ASN C O 1
ATOM 5291 N N . LYS C 1 198 ? -38.019 65.219 -9.450 1.00 28.88 198 LYS C N 1
ATOM 5292 C CA . LYS C 1 198 ? -36.804 65.398 -10.235 1.00 30.60 198 LYS C CA 1
ATOM 5293 C C . LYS C 1 198 ? -37.136 65.269 -11.724 1.00 30.00 198 LYS C C 1
ATOM 5294 O O . LYS C 1 198 ? -36.630 66.026 -12.545 1.00 30.82 198 LYS C O 1
ATOM 5300 N N . ILE C 1 199 ? -38.042 64.354 -12.051 1.00 27.36 199 ILE C N 1
ATOM 5301 C CA . ILE C 1 199 ? -38.505 64.148 -13.416 1.00 25.71 199 ILE C CA 1
ATOM 5302 C C . ILE C 1 199 ? -39.164 65.435 -13.946 1.00 26.19 199 ILE C C 1
ATOM 5303 O O . ILE C 1 199 ? -38.776 65.995 -14.968 1.00 22.06 199 ILE C O 1
ATOM 5308 N N . VAL C 1 200 ? -40.176 65.857 -13.210 1.00 27.71 200 VAL C N 1
ATOM 5309 C CA . VAL C 1 200 ? -40.919 67.102 -13.398 1.00 27.95 200 VAL C CA 1
ATOM 5310 C C . VAL C 1 200 ? -40.050 68.367 -13.443 1.00 27.04 200 VAL C C 1
ATOM 5311 O O . VAL C 1 200 ? -40.399 69.349 -14.104 1.00 26.05 200 VAL C O 1
ATOM 5315 N N . SER C 1 201 ? -38.890 68.338 -12.805 1.00 26.54 201 SER C N 1
ATOM 5316 C CA . SER C 1 201 ? -38.019 69.502 -12.893 1.00 27.18 201 SER C CA 1
ATOM 5317 C C . SER C 1 201 ? -37.317 69.569 -14.251 1.00 27.54 201 SER C C 1
ATOM 5318 O O . SER C 1 201 ? -36.680 70.576 -14.582 1.00 26.90 201 SER C O 1
ATOM 5321 N N . ASN C 1 202 ? -37.431 68.500 -15.039 1.00 27.64 202 ASN C N 1
ATOM 5322 C CA . ASN C 1 202 ? -36.731 68.402 -16.308 1.00 26.45 202 ASN C CA 1
ATOM 5323 C C . ASN C 1 202 ? -37.584 68.870 -17.481 1.00 25.51 202 ASN C C 1
ATOM 5324 O O . ASN C 1 202 ? -38.770 69.138 -17.323 1.00 24.27 202 ASN C O 1
ATOM 5329 N N . ALA C 1 203 ? -36.977 68.977 -18.659 1.00 25.19 203 ALA C N 1
ATOM 5330 C CA . ALA C 1 203 ? -37.711 69.460 -19.848 1.00 28.38 203 ALA C CA 1
ATOM 5331 C C . ALA C 1 203 ? -38.778 68.458 -20.271 1.00 27.82 203 ALA C C 1
ATOM 5332 O O . ALA C 1 203 ? -38.468 67.344 -20.624 1.00 29.74 203 ALA C O 1
ATOM 5334 N N . PRO C 1 204 ? -40.045 68.854 -20.216 1.00 27.16 204 PRO C N 1
ATOM 5335 C CA . PRO C 1 204 ? -41.121 67.900 -20.376 1.00 25.83 204 PRO C CA 1
ATOM 5336 C C . PRO C 1 204 ? -41.240 67.243 -21.772 1.00 26.51 204 PRO C C 1
ATOM 5337 O O . PRO C 1 204 ? -41.639 66.082 -21.854 1.00 28.07 204 PRO C O 1
ATOM 5341 N N . VAL C 1 205 ? -40.954 67.972 -22.848 1.00 25.06 205 VAL C N 1
ATOM 5342 C CA . VAL C 1 205 ? -41.002 67.402 -24.196 1.00 23.60 205 VAL C CA 1
ATOM 5343 C C . VAL C 1 205 ? -39.909 66.367 -24.286 1.00 23.12 205 VAL C C 1
ATOM 5344 O O . VAL C 1 205 ? -40.104 65.311 -24.856 1.00 23.56 205 VAL C O 1
ATOM 5348 N N . ALA C 1 206 ? -38.766 66.651 -23.678 1.00 21.38 206 ALA C N 1
ATOM 5349 C CA . ALA C 1 206 ? -37.652 65.729 -23.708 1.00 21.45 206 ALA C CA 1
ATOM 5350 C C . ALA C 1 2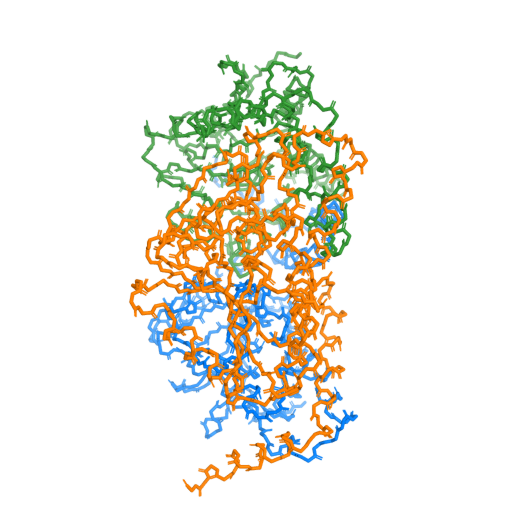06 ? -37.954 64.406 -22.951 1.00 22.63 206 ALA C C 1
ATOM 5351 O O . ALA C 1 206 ? -37.607 63.326 -23.400 1.00 23.00 206 ALA C O 1
ATOM 5353 N N . VAL C 1 207 ? -38.578 64.528 -21.799 1.00 21.03 207 VAL C N 1
ATOM 5354 C CA . VAL C 1 207 ? -38.994 63.407 -21.033 1.00 21.15 207 VAL C CA 1
ATOM 5355 C C . VAL C 1 207 ? -40.021 62.594 -21.796 1.00 22.47 207 VAL C C 1
ATOM 5356 O O . VAL C 1 207 ? -39.947 61.367 -21.834 1.00 22.13 207 VAL C O 1
ATOM 5360 N N . LYS C 1 208 ? -41.001 63.288 -22.353 1.00 24.40 208 LYS C N 1
ATOM 5361 C CA . LYS C 1 208 ? -42.076 62.688 -23.116 1.00 24.86 208 LYS C CA 1
ATOM 5362 C C . LYS C 1 208 ? -41.504 61.933 -24.319 1.00 25.11 208 LYS C C 1
ATOM 5363 O O . LYS C 1 208 ? -41.879 60.811 -24.588 1.00 27.62 208 LYS C O 1
ATOM 5369 N N . LEU C 1 209 ? -40.576 62.535 -25.031 1.00 23.57 209 LEU C N 1
ATOM 5370 C CA . LEU C 1 209 ? -40.041 61.891 -26.217 1.00 23.65 209 LEU C CA 1
ATOM 5371 C C . LEU C 1 209 ? -39.020 60.767 -25.883 1.00 22.95 209 LEU C C 1
ATOM 5372 O O . LEU C 1 209 ? -38.885 59.767 -26.641 1.00 20.30 209 LEU C O 1
ATOM 5377 N N . SER C 1 210 ? -38.336 60.909 -24.755 1.00 20.43 210 SER C N 1
ATOM 5378 C CA . SER C 1 210 ? -37.486 59.851 -24.281 1.00 19.58 210 SER C CA 1
ATOM 5379 C C . SER C 1 210 ? -38.348 58.650 -23.935 1.00 20.79 210 SER C C 1
ATOM 5380 O O . SER C 1 210 ? -38.044 57.507 -24.309 1.00 19.36 210 SER C O 1
ATOM 5383 N N . LYS C 1 211 ? -39.462 58.877 -23.246 1.00 19.51 211 LYS C N 1
ATOM 5384 C CA . LYS C 1 211 ? -40.334 57.743 -22.979 1.00 18.96 211 LYS C CA 1
ATOM 5385 C C . LYS C 1 211 ? -40.828 57.053 -24.270 1.00 18.92 211 LYS C C 1
ATOM 5386 O O . LYS C 1 211 ? -40.856 55.862 -24.349 1.00 19.59 211 LYS C O 1
ATOM 5392 N N . GLN C 1 212 ? -41.304 57.794 -25.245 1.00 20.34 212 GLN C N 1
ATOM 5393 C CA . GLN C 1 212 ? -41.741 57.171 -26.461 1.00 19.75 212 GLN C CA 1
ATOM 5394 C C . GLN C 1 212 ? -40.593 56.366 -27.047 1.00 20.45 212 GLN C C 1
ATOM 5395 O O . GLN C 1 212 ? -40.757 55.202 -27.355 1.00 22.45 212 GLN C O 1
ATOM 5401 N N . ALA C 1 213 ? -39.428 56.976 -27.194 1.00 18.28 213 ALA C N 1
ATOM 5402 C CA . ALA C 1 213 ? -38.325 56.305 -27.843 1.00 19.21 213 ALA C CA 1
ATOM 5403 C C . ALA C 1 213 ? -38.011 54.961 -27.200 1.00 20.35 213 ALA C C 1
ATOM 5404 O O . ALA C 1 213 ? -37.687 53.944 -27.889 1.00 18.38 213 ALA C O 1
ATOM 5406 N N . ILE C 1 214 ? -38.015 54.989 -25.873 1.00 20.85 214 ILE C N 1
ATOM 5407 C CA . ILE C 1 214 ? -37.720 53.811 -25.077 1.00 20.44 214 ILE C CA 1
ATOM 5408 C C . ILE C 1 214 ? -38.823 52.788 -25.290 1.00 20.04 214 ILE C C 1
ATOM 5409 O O . ILE C 1 214 ? -38.550 51.693 -25.676 1.00 21.12 214 ILE C O 1
ATOM 5414 N N . ASN C 1 215 ? -40.070 53.163 -25.080 1.00 19.96 215 ASN C N 1
ATOM 5415 C CA . ASN C 1 215 ? -41.128 52.215 -25.300 1.00 19.78 215 ASN C CA 1
ATOM 5416 C C . ASN C 1 215 ? -41.100 51.582 -26.679 1.00 20.13 215 ASN C C 1
ATOM 5417 O O . ASN C 1 215 ? -41.209 50.356 -26.791 1.00 20.53 215 ASN C O 1
ATOM 5422 N N . ARG C 1 216 ? -40.922 52.403 -27.710 1.00 18.13 216 ARG C N 1
ATOM 5423 C CA . ARG C 1 216 ? -41.117 51.955 -29.054 1.00 17.96 216 ARG C CA 1
ATOM 5424 C C . ARG C 1 216 ? -39.875 51.263 -29.605 1.00 18.06 216 ARG C C 1
ATOM 5425 O O . ARG C 1 216 ? -39.982 50.181 -30.163 1.00 17.16 216 ARG C O 1
ATOM 5433 N N . GLY C 1 217 ? -38.713 51.873 -29.415 1.00 17.02 217 GLY C N 1
ATOM 5434 C CA . GLY C 1 217 ? -37.460 51.305 -29.892 1.00 18.40 217 GLY C CA 1
ATOM 5435 C C . GLY C 1 217 ? -37.108 49.951 -29.296 1.00 19.44 217 GLY C C 1
ATOM 5436 O O . GLY C 1 217 ? -36.397 49.131 -29.885 1.00 18.11 217 GLY C O 1
ATOM 5437 N N . MET C 1 218 ? -37.608 49.700 -28.109 1.00 20.57 218 MET C N 1
ATOM 5438 C CA . MET C 1 218 ? -37.335 48.453 -27.468 1.00 22.31 218 MET C CA 1
ATOM 5439 C C . MET C 1 218 ? -38.066 47.316 -28.185 1.00 20.57 218 MET C C 1
ATOM 5440 O O . MET C 1 218 ? -37.685 46.185 -28.088 1.00 20.75 218 MET C O 1
ATOM 5445 N N . GLN C 1 219 ? -39.112 47.623 -28.932 1.00 19.27 219 GLN C N 1
ATOM 5446 C CA . GLN C 1 219 ? -39.808 46.610 -29.686 1.00 19.22 219 GLN C CA 1
ATOM 5447 C C . GLN C 1 219 ? -39.115 46.120 -30.957 1.00 19.52 219 GLN C C 1
ATOM 5448 O O . GLN C 1 219 ? -39.571 45.123 -31.506 1.00 19.68 219 GLN C O 1
ATOM 5454 N N . CYS C 1 220 ? -38.069 46.804 -31.436 1.00 17.66 220 CYS C N 1
ATOM 5455 C CA . CYS C 1 220 ? -37.562 46.505 -32.769 1.00 17.77 220 CYS C CA 1
ATOM 5456 C C . CYS C 1 220 ? -36.088 46.353 -32.808 1.00 16.95 220 CYS C C 1
ATOM 5457 O O . CYS C 1 220 ? -35.433 46.494 -31.810 1.00 17.83 220 CYS C O 1
ATOM 5460 N N . ASP C 1 221 ? -35.569 45.998 -33.961 1.00 17.85 221 ASP C N 1
ATOM 5461 C CA . ASP C 1 221 ? -34.127 45.886 -34.138 1.00 19.10 221 ASP C CA 1
ATOM 5462 C C . ASP C 1 221 ? -33.453 47.187 -33.837 1.00 19.89 221 ASP C C 1
ATOM 5463 O O . ASP C 1 221 ? -34.036 48.280 -34.042 1.00 21.38 221 ASP C O 1
ATOM 5468 N N . ILE C 1 222 ? -32.213 47.046 -33.395 1.00 19.62 222 ILE C N 1
ATOM 5469 C CA . ILE C 1 222 ? -31.435 48.174 -32.947 1.00 21.35 222 ILE C CA 1
ATOM 5470 C C . ILE C 1 222 ? -31.315 49.246 -34.055 1.00 23.00 222 ILE C C 1
ATOM 5471 O O . ILE C 1 222 ? -31.498 50.427 -33.773 1.00 24.68 222 ILE C O 1
ATOM 5476 N N . ASP C 1 223 ? -31.135 48.852 -35.316 1.00 21.60 223 ASP C N 1
ATOM 5477 C CA . ASP C 1 223 ? -30.929 49.872 -36.342 1.00 21.21 223 ASP C CA 1
ATOM 5478 C C . ASP C 1 223 ? -32.161 50.732 -36.504 1.00 20.13 223 ASP C C 1
ATOM 5479 O O . ASP C 1 223 ? -32.045 51.971 -36.425 1.00 18.46 223 ASP C O 1
ATOM 5484 N N . THR C 1 224 ? -33.338 50.124 -36.633 1.00 19.99 224 THR C N 1
ATOM 5485 C CA . THR C 1 224 ? -34.498 50.987 -36.692 1.00 21.05 224 THR C CA 1
ATOM 5486 C C . THR C 1 224 ? -34.749 51.744 -35.388 1.00 21.47 224 THR C C 1
ATOM 5487 O O . THR C 1 224 ? -35.234 52.861 -35.415 1.00 21.98 224 THR C O 1
ATOM 5491 N N . ALA C 1 225 ? -34.344 51.175 -34.258 1.00 23.03 225 ALA C N 1
ATOM 5492 C CA . ALA C 1 225 ? -34.564 51.816 -32.969 1.00 21.25 225 ALA C CA 1
ATOM 5493 C C . ALA C 1 225 ? -33.783 53.122 -32.900 1.00 22.37 225 ALA C C 1
ATOM 5494 O O . ALA C 1 225 ? -34.327 54.190 -32.534 1.00 19.50 225 ALA C O 1
ATOM 5496 N N . LEU C 1 226 ? -32.496 53.005 -33.235 1.00 21.30 226 LEU C N 1
ATOM 5497 C CA . LEU C 1 226 ? -31.613 54.128 -33.230 1.00 21.54 226 LEU C CA 1
ATOM 5498 C C . LEU C 1 226 ? -32.147 55.181 -34.192 1.00 21.47 226 LEU C C 1
ATOM 5499 O O . LEU C 1 226 ? -32.083 56.369 -33.884 1.00 23.61 226 LEU C O 1
ATOM 5504 N N . ALA C 1 227 ? -32.717 54.772 -35.317 1.00 19.08 227 ALA C N 1
ATOM 5505 C CA . ALA C 1 227 ? -33.264 55.768 -36.239 1.00 18.25 227 ALA C CA 1
ATOM 5506 C C . ALA C 1 227 ? -34.473 56.488 -35.594 1.00 18.55 227 ALA C C 1
ATOM 5507 O O . ALA C 1 227 ? -34.654 57.662 -35.806 1.00 21.18 227 ALA C O 1
ATOM 5509 N N . PHE C 1 228 ? -35.275 55.789 -34.801 1.00 18.28 228 PHE C N 1
ATOM 5510 C CA . PHE C 1 228 ? -36.450 56.389 -34.155 1.00 18.52 228 PHE C CA 1
ATOM 5511 C C . PHE C 1 228 ? -35.959 57.474 -33.209 1.00 19.55 228 PHE C C 1
ATOM 5512 O O . PHE C 1 228 ? -36.499 58.567 -33.193 1.00 20.39 228 PHE C O 1
ATOM 5520 N N . GLU C 1 229 ? -34.903 57.163 -32.459 1.00 19.60 229 GLU C N 1
ATOM 5521 C CA . GLU C 1 229 ? -34.316 58.091 -31.540 1.00 20.88 229 GLU C CA 1
ATOM 5522 C C . GLU C 1 229 ? -34.004 59.411 -32.208 1.00 22.67 229 GLU C C 1
ATOM 5523 O O . GLU C 1 229 ? -34.318 60.486 -31.657 1.00 21.39 229 GLU C O 1
ATOM 5529 N N . SER C 1 230 ? -33.340 59.341 -33.361 1.00 23.64 230 SER C N 1
ATOM 5530 C CA . SER C 1 230 ? -32.887 60.568 -34.015 1.00 23.78 230 SER C CA 1
ATOM 5531 C C . SER C 1 230 ? -34.048 61.430 -34.489 1.00 22.39 230 SER C C 1
ATOM 5532 O O . SER C 1 230 ? -33.924 62.638 -34.499 1.00 24.75 230 SER C O 1
ATOM 5535 N N . GLU C 1 231 ? -35.185 60.841 -34.822 1.00 21.64 231 GLU C N 1
ATOM 5536 C CA . GLU C 1 231 ? -36.328 61.658 -35.199 1.00 22.15 231 GLU C CA 1
ATOM 5537 C C . GLU C 1 231 ? -36.887 62.415 -34.000 1.00 22.73 231 GLU C C 1
ATOM 5538 O O . GLU C 1 231 ? -37.345 63.556 -34.137 1.00 23.11 231 GLU C O 1
ATOM 5544 N N . ALA C 1 232 ? -36.917 61.731 -32.856 1.00 20.15 232 ALA C N 1
ATOM 5545 C CA . ALA C 1 232 ? -37.314 62.302 -31.592 1.00 20.54 232 ALA C CA 1
ATOM 5546 C C . ALA C 1 232 ? -36.317 63.317 -31.052 1.00 20.23 232 ALA C C 1
ATOM 5547 O O . ALA C 1 232 ? -36.730 64.350 -30.563 1.00 22.59 232 ALA C O 1
ATOM 5549 N N . PHE C 1 233 ? -35.043 63.013 -31.117 1.00 19.95 233 PHE C N 1
ATOM 5550 C CA . PHE C 1 233 ? -34.003 63.948 -30.778 1.00 23.63 233 PHE C CA 1
ATOM 5551 C C . PHE C 1 233 ? -34.196 65.282 -31.553 1.00 25.22 233 PHE C C 1
ATOM 5552 O O . PHE C 1 233 ? -34.300 66.362 -30.972 1.00 25.15 233 PHE C O 1
ATOM 5560 N N . GLY C 1 234 ? -34.275 65.186 -32.866 1.00 23.83 234 GLY C N 1
ATOM 5561 C CA . GLY C 1 234 ? -34.537 66.332 -33.693 1.00 23.68 234 GLY C CA 1
ATOM 5562 C C . GLY C 1 234 ? -35.758 67.136 -33.312 1.00 23.00 234 GLY C C 1
ATOM 5563 O O . GLY C 1 234 ? -35.720 68.388 -33.351 1.00 23.52 234 GLY C O 1
ATOM 5564 N N . GLU C 1 235 ? -36.848 66.479 -32.942 1.00 21.88 235 GLU C N 1
ATOM 5565 C CA . GLU C 1 235 ? -38.040 67.261 -32.590 1.00 23.36 235 GLU C CA 1
ATOM 5566 C C . GLU C 1 235 ? -37.763 68.196 -31.413 1.00 24.85 235 GLU C C 1
ATOM 5567 O O . GLU C 1 235 ? -38.461 69.196 -31.238 1.00 29.18 235 GLU C O 1
ATOM 5573 N N . CYS C 1 236 ? -36.799 67.837 -30.579 1.00 23.78 236 CYS C N 1
ATOM 5574 C CA . CYS C 1 236 ? -36.529 68.585 -29.363 1.00 25.75 236 CYS C CA 1
ATOM 5575 C C . CYS C 1 236 ? -35.947 69.947 -29.688 1.00 28.94 236 CYS C C 1
ATOM 5576 O O . CYS C 1 236 ? -36.158 70.944 -28.950 1.00 31.41 236 CYS C O 1
ATOM 5579 N N . PHE C 1 237 ? -35.233 70.001 -30.801 1.00 28.21 237 PHE C N 1
ATOM 5580 C CA . PHE C 1 237 ? -34.630 71.236 -31.240 1.00 28.81 237 PHE C CA 1
ATOM 5581 C C . PHE C 1 237 ? -35.647 72.226 -31.814 1.00 29.48 237 PHE C C 1
ATOM 5582 O O . PHE C 1 237 ? -35.283 73.314 -32.206 1.00 34.16 237 PHE C O 1
ATOM 5590 N N . SER C 1 238 ? -36.917 71.862 -31.840 1.00 30.15 238 SER C N 1
ATOM 5591 C CA . SER C 1 238 ? -37.977 72.791 -32.187 1.00 31.50 238 SER C CA 1
ATOM 5592 C C . SER C 1 238 ? -38.472 73.563 -30.961 1.00 32.76 238 SER C C 1
ATOM 5593 O O . SER C 1 238 ? -39.346 74.409 -31.091 1.00 33.17 238 SER C O 1
ATOM 5596 N N . THR C 1 239 ? -37.941 73.250 -29.777 1.00 33.56 239 THR C N 1
ATOM 5597 C CA . THR C 1 239 ? -38.460 73.785 -28.512 1.00 33.45 239 THR C CA 1
ATOM 5598 C C . THR C 1 239 ? -37.573 74.858 -27.877 1.00 31.62 239 THR C C 1
ATOM 5599 O O . THR C 1 239 ? -36.370 74.765 -27.903 1.00 30.40 239 THR C O 1
ATOM 5603 N N . GLU C 1 240 ? -38.221 75.824 -27.239 1.00 35.96 240 GLU C N 1
ATOM 5604 C CA . GLU C 1 240 ? -37.559 76.786 -26.344 1.00 40.71 240 GLU C CA 1
ATOM 5605 C C . GLU C 1 240 ? -36.794 76.124 -25.228 1.00 37.45 240 GLU C C 1
ATOM 5606 O O . GLU C 1 240 ? -35.669 76.540 -24.938 1.00 34.89 240 GLU C O 1
ATOM 5612 N N . ASP C 1 241 ? -37.413 75.145 -24.560 1.00 33.19 241 ASP C N 1
ATOM 5613 C CA . ASP C 1 241 ? -36.752 74.535 -23.416 1.00 34.97 241 ASP C CA 1
ATOM 5614 C C . ASP C 1 241 ? -35.360 74.103 -23.836 1.00 32.52 241 ASP C C 1
ATOM 5615 O O . ASP C 1 241 ? -34.436 74.223 -23.065 1.00 34.52 241 ASP C O 1
ATOM 5620 N N . GLN C 1 242 ? -35.195 73.611 -25.056 1.00 32.22 242 GLN C N 1
ATOM 5621 C CA . GLN C 1 242 ? -33.865 73.163 -25.492 1.00 31.60 242 GLN C CA 1
ATOM 5622 C C . GLN C 1 242 ? -32.873 74.315 -25.669 1.00 30.29 242 GLN C C 1
ATOM 5623 O O . GLN C 1 242 ? -31.752 74.283 -25.163 1.00 27.69 242 GLN C O 1
ATOM 5629 N N . LYS C 1 243 ? -33.299 75.299 -26.431 1.00 32.96 243 LYS C N 1
ATOM 5630 C CA . LYS C 1 243 ? -32.587 76.569 -26.599 1.00 36.20 243 LYS C CA 1
ATOM 5631 C C . LYS C 1 243 ? -32.264 77.188 -25.247 1.00 31.81 243 LYS C C 1
ATOM 5632 O O . LYS C 1 243 ? -31.115 77.480 -24.951 1.00 28.89 243 LYS C O 1
ATOM 5638 N N . ASP C 1 244 ? -33.272 77.306 -24.399 1.00 31.82 244 ASP C N 1
ATOM 5639 C CA . ASP C 1 244 ? -33.091 77.889 -23.056 1.00 33.80 244 ASP C CA 1
ATOM 5640 C C . ASP C 1 244 ? -32.238 77.098 -22.095 1.00 33.23 244 ASP C C 1
ATOM 5641 O O . ASP C 1 244 ? -31.386 77.669 -21.426 1.00 35.80 244 ASP C O 1
ATOM 5646 N N . ALA C 1 245 ? -32.444 75.790 -22.017 1.00 33.15 245 ALA C N 1
ATOM 5647 C CA . ALA C 1 245 ? -31.666 74.975 -21.078 1.00 33.78 245 ALA C CA 1
ATOM 5648 C C . ALA C 1 245 ? -30.222 74.929 -21.501 1.00 33.19 245 ALA C C 1
ATOM 5649 O O . ALA C 1 245 ? -29.338 74.931 -20.660 1.00 33.64 245 ALA C O 1
ATOM 5651 N N . MET C 1 246 ? -29.973 74.848 -22.803 1.00 33.99 246 MET C N 1
ATOM 5652 C CA . MET C 1 246 ? -28.590 74.832 -23.287 1.00 34.61 246 MET C CA 1
ATOM 5653 C C . MET C 1 246 ? -27.904 76.189 -23.049 1.00 35.43 246 MET C C 1
ATOM 5654 O O . MET C 1 246 ? -26.810 76.248 -22.498 1.00 33.50 246 MET C O 1
ATOM 5659 N N . THR C 1 247 ? -28.568 77.278 -23.430 1.00 37.86 247 THR C N 1
ATOM 5660 C CA . THR C 1 247 ? -28.036 78.614 -23.17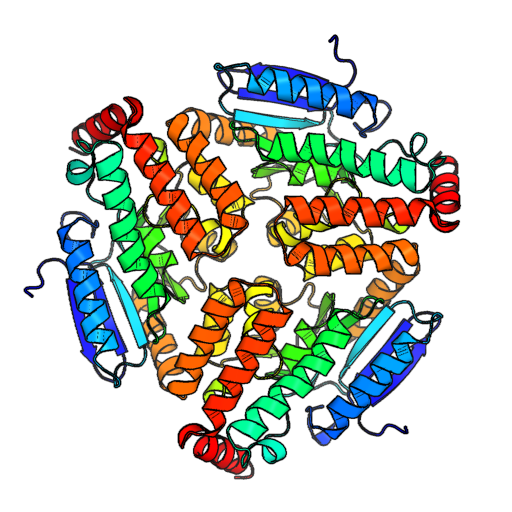9 1.00 40.01 247 THR C CA 1
ATOM 5661 C C . THR C 1 247 ? -27.676 78.722 -21.695 1.00 39.45 247 THR C C 1
ATOM 5662 O O . THR C 1 247 ? -26.507 78.898 -21.332 1.00 40.01 247 THR C O 1
ATOM 5666 N N . ALA C 1 248 ? -28.678 78.558 -20.844 1.00 39.11 248 ALA C N 1
ATOM 5667 C CA . ALA C 1 248 ? -28.464 78.515 -19.401 1.00 39.35 248 ALA C CA 1
ATOM 5668 C C . ALA C 1 248 ? -27.248 77.684 -19.019 1.00 42.30 248 ALA C C 1
ATOM 5669 O O . ALA C 1 248 ? -26.440 78.112 -18.225 1.00 48.80 248 ALA C O 1
ATOM 5671 N N . PHE C 1 249 ? -27.099 76.500 -19.589 1.00 44.46 249 PHE C N 1
ATOM 5672 C CA . PHE C 1 249 ? -26.049 75.593 -19.152 1.00 43.70 249 PHE C CA 1
ATOM 5673 C C . PHE C 1 249 ? -24.674 76.037 -19.598 1.00 47.47 249 PHE C C 1
ATOM 5674 O O . PHE C 1 249 ? -23.688 75.816 -18.891 1.00 45.72 249 PHE C O 1
ATOM 5682 N N . ILE C 1 250 ? -24.599 76.609 -20.789 1.00 50.47 250 ILE C N 1
ATOM 5683 C CA . ILE C 1 250 ? -23.345 77.134 -21.284 1.00 55.82 250 ILE C CA 1
ATOM 5684 C C . ILE C 1 250 ? -22.908 78.318 -20.420 1.00 62.47 250 ILE C C 1
ATOM 5685 O O . ILE C 1 250 ? -21.750 78.396 -20.010 1.00 64.60 250 ILE C O 1
ATOM 5690 N N . GLU C 1 251 ? -23.838 79.228 -20.133 1.00 67.23 251 GLU C N 1
ATOM 5691 C CA . GLU C 1 251 ? -23.537 80.386 -19.284 1.00 69.29 251 GLU C CA 1
ATOM 5692 C C . GLU C 1 251 ? -23.117 79.930 -17.862 1.00 70.56 251 GLU C C 1
ATOM 5693 O O . GLU C 1 251 ? -22.011 80.212 -17.426 1.00 70.57 251 GLU C O 1
ATOM 5699 N N . LYS C 1 252 ? -23.983 79.189 -17.177 1.00 76.95 252 LYS C N 1
ATOM 5700 C CA . LYS C 1 252 ? -23.705 78.652 -15.828 1.00 82.25 252 LYS C CA 1
ATOM 5701 C C . LYS C 1 252 ? -22.436 77.782 -15.750 1.00 87.90 252 LYS C C 1
ATOM 5702 O O . LYS C 1 252 ? -21.667 77.916 -14.802 1.00 92.32 252 LYS C O 1
ATOM 5708 N N . ARG C 1 253 ? -22.233 76.888 -16.726 1.00 97.16 253 ARG C N 1
ATOM 5709 C CA . ARG C 1 253 ? -20.982 76.092 -16.859 1.00 101.40 253 ARG C CA 1
ATOM 5710 C C . ARG C 1 253 ? -19.747 76.997 -16.772 1.00 105.91 253 ARG C C 1
ATOM 5711 O O . ARG C 1 253 ? -18.707 76.565 -16.278 1.00 110.27 253 ARG C O 1
ATOM 5719 N N . LYS C 1 254 ? -19.865 78.235 -17.267 1.00 106.69 254 LYS C N 1
ATOM 5720 C CA . LYS C 1 254 ? -18.868 79.296 -17.045 1.00 105.73 254 LYS C CA 1
ATOM 5721 C C . LYS C 1 254 ? -17.695 79.142 -18.002 1.00 104.71 254 LYS C C 1
ATOM 5722 O O . LYS C 1 254 ? -17.132 78.053 -18.134 1.00 109.07 254 LYS C O 1
#

CATH classification: 3.90.226.10 (+1 more: 1.10.12.10)

Sequence (762 aa):
MELNNVILEKEGKVAVVTINRPKALNALNSDTLKEMDYVIGEIENDSEVLAVILTGAGEKSFVAGADISEMKEMNTIEGRKFGILGNKVFRRLELLEKPVIAAVNGFALGGGCEIAMSCDIRIASSNARFGQPEVGLGITPGFGGTQRLSRLVGMGMAKQLIFTAQNIKADEALRIGLVNKVVEPSELMNTAKEIANKIVSNAPVAVKLSKQAINRGMQCDIDTALAFESEAFGECFSTEDQKDAMTAFIEKRKMELNNVILEKEGKVAVVTINRPKALNALNSDTLKEMDYVIGEIENDSEVLAVILTGAGEKSFVAGADISEMKEMNTIEGRKFGILGNKVFRRLELLEKPVIAAVNGFALGGGCEIAMSCDIRIASSNARFGQPEVGLGITPGFGGTQRLSRLVGMGMAKQLIFTAQNIKADEALRIGLVNKVVEPSELMNTAKEIANKIVSNAPVAVKLSKQAINRGMQCDIDTALAFESEAFGECFSTEDQKDAMTAFIEKRKMELNNVILEKEGKVAVVTINRPKALNALNSDTLKEMDYVIGEIENDSEVLAVILTGAGEKSFVAGADISEMKEMNTIEGRKFGILGNKVFRRLELLEKPVIAAVNGFALGGGCEIAMSCDIRIASSNARFGQPEVGLGITPGFGGTQRLSRLVGMGMAKQLIFTAQNIKADEALRIGLVNKVVEPSELMNTAKEIANKIVSNAPVAVKLSKQAINRGMQCDIDTALAFESEAFGECFSTEDQKDAMTAFIEKRK

Solvent-accessible surface area: 28318 Å² total; per-residue (Å²): 132,140,46,116,16,4,76,35,86,123,67,72,111,6,0,7,4,16,0,46,45,86,207,31,72,1,10,1,18,46,87,0,10,133,7,3,38,77,0,2,11,71,4,70,132,38,94,131,4,40,0,2,0,3,11,7,23,52,143,141,3,0,0,22,15,21,42,19,78,72,7,50,109,38,74,54,107,87,0,81,132,17,0,59,80,0,8,119,11,0,22,81,6,11,44,6,80,10,2,0,0,0,0,0,18,0,61,0,28,3,4,0,2,2,0,0,5,0,7,2,0,3,0,0,1,48,64,1,90,0,1,1,43,13,0,39,20,3,6,0,0,5,8,0,0,1,0,6,1,3,65,25,18,24,34,6,15,0,2,33,6,0,0,1,18,73,62,19,115,1,102,50,0,46,113,21,32,1,1,8,70,44,22,99,62,106,93,6,57,98,13,0,64,86,3,0,72,71,3,25,92,20,12,51,52,0,6,68,28,0,2,44,0,0,6,85,0,62,56,50,45,6,66,73,0,9,53,70,0,2,78,4,3,3,94,0,11,81,26,125,57,3,75,84,25,0,49,57,53,52,128,150,152,201,136,143,66,103,24,3,66,40,95,106,158,72,92,18,0,18,4,16,0,44,45,92,196,40,65,1,10,0,21,44,88,0,11,108,6,2,34,80,0,2,12,58,1,84,125,34,87,111,4,29,0,3,0,4,11,6,21,55,160,141,2,0,0,23,14,21,30,10,63,61,7,50,120,36,76,40,115,82,0,82,126,14,0,63,78,0,8,106,9,0,22,73,7,12,40,10,80,11,1,0,0,0,0,0,14,0,61,0,33,5,4,0,2,2,0,0,4,1,8,2,0,3,0,0,1,48,57,0,78,3,3,2,44,13,1,31,25,1,5,0,0,4,6,0,0,1,0,6,3,2,67,24,19,25,30,5,13,0,2,28,8,1,0,4,19,85,69,20,121,1,97,47,0,49,103,23,35,2,1,11,102,41,17,94,72,104,80,8,58,111,15,0,93,111,14,0,77,73,2,20,84,13,12,46,60,1,6,71,26,0,1,39,0,0,4,85,0,62,56,48,49,5,69,73,0,10,51,73,0,1,79,3,3,0,86,0,11,79,35,132,62,1,100,90,26,0,59,66,84,51,97,150,212,211,135,141,53,109,19,5,77,36,92,103,85,77,84,4,0,13,3,19,0,38,44,114,209,32,67,4,10,2,19,34,87,0,13,127,6,4,40,76,1,1,9,63,2,76,123,34,95,103,2,40,0,1,0,2,13,7,31,57,146,144,3,0,0,16,16,27,41,18,74,66,9,43,119,36,69,49,109,82,0,83,124,24,0,64,87,0,8,123,12,0,22,75,7,12,52,5,94,14,1,0,0,0,0,0,16,0,60,0,32,3,3,0,2,2,0,0,2,0,7,2,0,3,1,0,0,53,60,1,79,1,0,1,39,14,0,30,28,1,4,0,0,4,9,0,0,0,0,4,0,1,68,24,20,22,32,5,12,0,3,17,5,1,0,12,22,81,59,21,115,2,102,40,0,47,108,22,36,0,2,11,106,40,16,98,70,100,83,5,55,102,18,0,56,115,17,0,78,68,2,28,76,12,10,52,55,0,6,66,28,0,2,65,0,0,5,83,0,60,56,49,46,5,66,73,0,10,50,74,0,0,76,4,3,0,88,0,12,85,29,123,63,3,82,78,22,0,43,56,75,44,130,185,110,218

Nearest PDB structures (foldseek):
  5z7r-assembly1_A  TM=1.004E+00  e=4.535E-50  Clostridium acetobutylicum ATCC 824
  6lvp-assembly1_C  TM=9.703E-01  e=1.063E-32  Hymenobacter sp. PAMC 26628
  3kqf-assembly1_B  TM=9.629E-01  e=7.873E-31  Bacillus anthracis
  2zqq-assembly1_A  TM=9.665E-01  e=3.300E-28  Homo sapiens
  5jbx-assembly1_C  TM=9.425E-01  e=6.000E-28  Myxococcus xanthus DK 1622